Protein AF-0000000087792792 (afdb_homodimer)

pLDDT: mean 77.93, std 26.76, range [15.65, 98.81]

Radius of gyration: 36.69 Å; Cα contacts (8 Å, |Δi|>4): 2453; chains: 2; 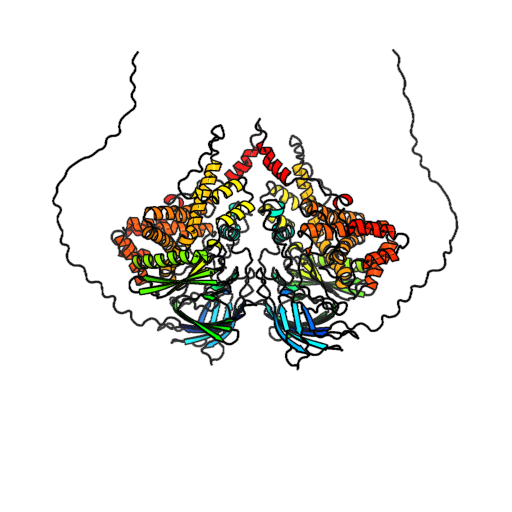bounding box: 117×127×85 Å

Nearest PDB structures (foldseek):
  3q7j-assembly2_B  TM=8.164E-01  e=9.358E-21  Thermoplasma acidophilum DSM 1728
  4wz9-assembly1_A  TM=7.170E-01  e=3.595E-21  Anopheles gambiae
  4wz9-assembly1_B  TM=7.152E-01  e=6.676E-21  Anopheles gambiae
  4kxb-assembly1_A  TM=7.278E-01  e=3.431E-19  Homo sapiens
  3cia-assembly3_C  TM=7.191E-01  e=5.112E-18  unclassified

Secondary structure (DSSP, 8-state):
----------------------------------------SS-----EEEEEEEEETTTTEEEEEEEEEE---TT--EEEEEEE-GGGSTBTTBS-TTS-SEEEEEEEESTTSPBPPEEEETTEEEEEEEEEE-S-EEEEEEEEEE-PBPPGGGGSHHHHHHHHS-TTHHHHTT-S-TTS---------SSSSEEETTEEEEETTSS-EEPPEETTEE--PPP-SSS-------EEEEEEEEEETT-EEE-SSEEEEEEETTEEEEEEEEEEES---EEEESSEEEEEEEEEETTEEEEEEEEEEGGGGGGHHHHHHHHHHHHHHHHHHH-----SEEEEEEE---TT--EEEETTEEEEEGGGTS-HHHHHHHHHHHHT-TTHHHHHHHHHSGGGSSS------S--SS----HHHHHHHHHHHHHHHHHHHHHHHHHHHHHHHIIIIIIEE--TTT-HIIIIIHHHHHHHHHHHHHH-HHHHHHHHIIIIIHHHHHHHHTT-----SSS-GGGSSSHHHHIIIIIIIHHHHHHHHHHHH-HHHHHHHHHHHHHHHTTEE--TTHHHHHHHHH-GGGHHHHHHHHIIIIIS--HHHHTS-S-----HHHHHHHHHHHHHH---/----------------------------------------SS-----EEEEEEEEETTTTEEEEEEEEEE---TT--EEEEEEE-GGGSTBTTBS-TTS-SEEEEEEEESTTSPBPPEEEETTEEEEEEEEEE-S-EEEEEEEEEE-PBPPGGGGSHHHHHHHHS-TTHHHHTT-S-TTS---------SSSSEEETTEEEEETTSS-EEPPEETTEE--PPP-SSS-------EEEEEEEEEETT-EEE-SSEEEEEEETTEEEEEEEEEEES---EEEESSEEEEEEEEEETTEEEEEEEEEEGGGGGGHHHHHHHHHHHHHHHHHHH-----SEEEEEEE---TT--EEEETTEEEEEGGGTS-HHHHHHHHHHHHT-TTHHHHHHHHHSGGGSSS---------SS----HHHHHHHHHHHHHHHHHHHHHHHHHHHHHHHIIIIIIEE--TTT-HIIIIIHHHHHHHHHHHHHH-HHHHHHHHIIIIIHHHHHHHHTT-----SSS-GGGSSSHHHHIIIIIIIHHHHHHHHHHHH-HHHHHHHHHHHHHHHTTEE--TTHHHHHHHHH-GGGHHHHHHHHHHHTSS--HHHHTS-S-----HHHHHHHHHHHHHH---

InterPro domains:
  IPR014782 Peptidase M1, membrane alanine aminopeptidase [PF01433] (435-589)
  IPR027268 Peptidase M4/M1, CTD superfamily [G3DSA:1.10.390.10] (292-594)
  IPR034015 Aminopeptidase, leukotriene A4 hydrolase-like [PTHR45726] (432-591)

Foldseek 3Di:
DDDDDPDDPDPDPPDDDDDDDDDDPPPPDDPPPDPPPPDDPDPQAFKAKEKEWEADPVQQKIWMKIKIKDFADAPQWDQKFKWFLLCQAAPRQDHDSVDGFKDWDFKAFDDPGDTFDWDDDRGMIMTGPHDIDRGITMMMITMMGHFHADDQCQQAPVQLCPLLLDVCVCVLLVNDPPPPQPPQPWEDDQQQGYDYPQKGHVHQNHDIATADDDPSRGPRDGDTFYDDQQDFFFYKYWYKYKYFPQKDKDKPADWDWDDDVRIIIIIGTDHLWRGIIMMMGSQKDKDWDWADAPPAIAIEMEIEGPVLVVCRVVLRVLLRLLQNLCCVQANHDDDRYAYEYEGCTGSNDQWAATARYIYGRNNLSDDVLVSVLVVCVVVVPPCVVVVSVVLPPPVVVDPDDVPPPPPPDDPPPPPVVVVVNVVSNLVSVCSVCVRSLNSSLRSLCNQQPSFANERCQFFVLRRQLQSLLSSLVSCCVPPRDVRSVVVLCSFALCLQLVLQQSPQNWDANNGGNSPGSGSSVNRNQRNHLSNCLLVVLCVQQPSVLSSVLSNVSSVVRGSHYDDNCRSLVSSCVSPVVCNVVSVVSCCPRHVGTCCCVPRNNHPPVPCVVVVVCCVVVVVPPPPD/DDDDDPDDDDPDPPPDPDDDDDDDPPPDDDPPDDPPPPDDPDPQAFKAKEKEWEADPVQQKIWMKIKIKDFADAPQWDFKFKWFLLCQAAPRQDHDSVDGFKDWDFKAFDDPGDTFDWDDDRGMIMTGPHDIDRGITMMMITMMGHFHADDQCQQAPVQLCPLLLDVCVVVLLVNDPPPPQPPQPFADPQQQGYDYPQKGHVHQNHDIATADDDPSRGPRDGDGFHDDQQDFFFYKYWYKYKYFPQKDKDKDADWDWDDDVRIIIIIGTDHLWRGIIMMMGSQKDKDWDWADAPPAIAIEMEIEGPVLVVCRVVLRVLLRLLQNLCCVLANHLDDRYAYEYEGCTGSNDQWAATARYIYGRNNLSDDVLVSVLVVCVVVVPPCVVVVSVVLPPPVVPDPDDVPPPPPPDDDDPPVVVVVVVVVSNLVSVCSVCVRSLNSSLRSLCNQQPSFFNERCQFFVLRRQLQSLLSSLVSCCVPPRDVRSVVVLCSFALCLQLVLQVSPQNWDANNGGNSPGSGSSVNRNQRNHLSNCLLVVLCVQQPSVLSSVLSNVSSVVRGSHYDDNCSSLVSSCVSPVVCNVVSVVSCCPRHVGTCCCVPRNNHPPVPCVVVVVCCVVVVVVPPPD

Sequence (1248 aa):
MSNPIFRRAPLAVFLGSVALSGSWIFSHRGAAAPIAIQSAGKEASRPQYRIEARIDYDLLTLNSSAQVTIPVAPGDSMHDAVFFLYANADGVGGDDARRKNLVVDQVSLGKQSAPLPFKLDGAVLKVDLGQPQTADFTLVIKYHGVVPRGAAQDGGLSAMMGGALGGDISSLLGIGDKKSAPAKPKNTDYGLYTYGNGILSLGSFWYPALAVRRAGKWAADAPEGLGDVAFAEKSDFEVEIRAPKGLVLVAPGQIATSSSGNETVFRAKAPDAREFAVLLSEDFVQKSRDFAIADKNVTVSATVLRPNAGKLDQTLDVAGHALQIFSKRFGNYPFSEFKIVEAPMKGGAGGMEYSRMIGIASMLYGDMGAQLGGLTSSLQIPGADKLLESLGDDTLSAGASVPATKNEEASEGNPMTDMVGGILGQQKQIFDSILETTIAHEVAHQWWAIGVGSDSQKHPFVDESLTNWSAMLYFEDRYGAQKAAQMRDLHLKTSFSMGAMLGGGDKRADLPTSAYTNNLQYGAVIYGKGALFYDEMRKLLGDASFFVALRNYYATWNDKIADEKSLRNLFIAASPAKRTSIDALYKRWIEEAHGSEDIGGGAMNLDLGGMLGGLLGANAGESEMSNPIFRRAPLAVFLGSVALSGSWIFSHRGAAAPIAIQSAGKEASRPQYRIEARIDYDLLTLNSSAQVTIPVAPGDSMHDAVFFLYANADGVGGDDARRKNLVVDQVSLGKQSAPLPFKLDGAVLKVDLGQPQTADFTLVI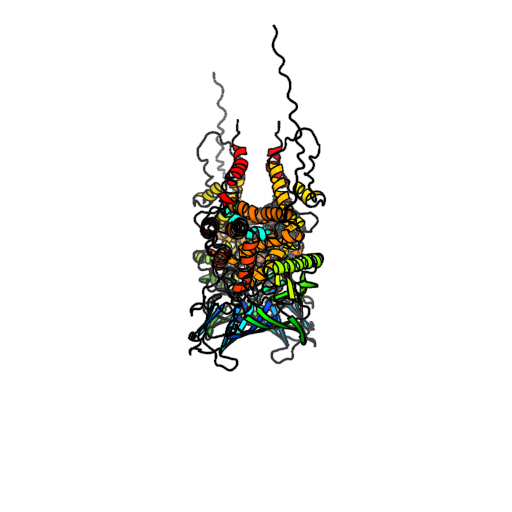KYHGVVPRGAAQDGGLSAMMGGALGGDISSLLGIGDKKSAPAKPKNTDYGLYTYGNGILSLGSFWYPALAVRRAGKWAADAPEGLGDVAFAEKSDFEVEIRAPKGLVLVAPGQIATSSSGNETVFRAKAPDAREFAVLLSEDFVQKSRDFAIADKNVTVSATVLRPNAGKLDQTLDVAGHALQIFSKRFGNYPFSEFKIVEAPMKGGAGGMEYSRMIGIASMLYGDMGAQLGGLTSSLQIPGADKLLESLGDDTLSAGASVPATKNEEASEGNPMTDMVGGILGQQKQIFDSILETTIAHEVAHQWWAIGVGSDSQKHPFVDESLTNWSAMLYFEDRYGAQKAAQMRDLHLKTSFSMGAMLGGGDKRADLPTSAYTNNLQYGAVIYGKGALFYDEMRKLLGDASFFVALRNYYATWNDKIADEKSLRNLFIAASPAKRTSIDALYKRWIEEAHGSEDIGGGAMNLDLGGMLGGLLGANAGESE

Structure (mmCIF, N/CA/C/O backbone):
data_AF-0000000087792792-model_v1
#
loop_
_entity.id
_entity.type
_entity.pdbx_description
1 polymer 'Peptidase M1 membrane alanine aminopeptidase domain-containing protein'
#
loop_
_atom_site.group_PDB
_atom_site.id
_atom_site.type_symbol
_atom_site.label_atom_id
_atom_site.label_alt_id
_atom_site.label_comp_id
_atom_site.label_asym_id
_atom_site.label_entity_id
_atom_site.label_seq_id
_atom_site.pdbx_PDB_ins_code
_atom_site.Cartn_x
_atom_site.Cartn_y
_atom_site.Cartn_z
_atom_site.occupancy
_atom_site.B_iso_or_equiv
_atom_site.auth_seq_id
_atom_site.auth_comp_id
_atom_site.auth_asym_id
_atom_site.auth_atom_id
_atom_site.pdbx_PDB_model_num
ATOM 1 N N . MET A 1 1 ? 78.562 -26.938 -35.344 1 17.45 1 MET A N 1
ATOM 2 C CA . MET A 1 1 ? 77.875 -27.359 -36.594 1 17.45 1 MET A CA 1
ATOM 3 C C . MET A 1 1 ? 76.375 -27.453 -36.375 1 17.45 1 MET A C 1
ATOM 5 O O . MET A 1 1 ? 75.812 -26.672 -35.625 1 17.45 1 MET A O 1
ATOM 9 N N . SER A 1 2 ? 75.75 -28.688 -36.281 1 16.61 2 SER A N 1
ATOM 10 C CA . SER A 1 2 ? 74.688 -29.438 -36.938 1 16.61 2 SER A CA 1
ATOM 11 C C . SER A 1 2 ? 73.438 -29.484 -36.094 1 16.61 2 SER A C 1
ATOM 13 O O . SER A 1 2 ? 72.438 -30.094 -36.469 1 16.61 2 SER A O 1
ATOM 15 N N . ASN A 1 3 ? 73.375 -29.156 -34.875 1 19.53 3 ASN A N 1
ATOM 16 C CA . ASN A 1 3 ? 72.5 -29.969 -34.031 1 19.53 3 ASN A CA 1
ATOM 17 C C . ASN A 1 3 ? 71.062 -29.766 -34.375 1 19.53 3 ASN A C 1
ATOM 19 O O . ASN A 1 3 ? 70.625 -28.641 -34.656 1 19.53 3 ASN A O 1
ATOM 23 N N . PRO A 1 4 ? 70.188 -30.812 -34.219 1 20.34 4 PRO A N 1
ATOM 24 C CA . PRO A 1 4 ? 69.062 -31.594 -34.719 1 20.34 4 PRO A CA 1
ATOM 25 C C . PRO A 1 4 ? 67.688 -31.078 -34.188 1 20.34 4 PRO A C 1
ATOM 27 O O . PRO A 1 4 ? 67.562 -30.766 -33 1 20.34 4 PRO A O 1
ATOM 30 N N . ILE A 1 5 ? 66.75 -30.484 -35.031 1 20.98 5 ILE A N 1
ATOM 31 C CA . ILE A 1 5 ? 65.562 -29.672 -35.188 1 20.98 5 ILE A CA 1
ATOM 32 C C . ILE A 1 5 ? 64.312 -30.516 -34.875 1 20.98 5 ILE A C 1
ATOM 34 O O . ILE A 1 5 ? 63.969 -31.422 -35.625 1 20.98 5 ILE A O 1
ATOM 38 N N . PHE A 1 6 ? 64.062 -31 -33.594 1 18.09 6 PHE A N 1
ATOM 39 C CA . PHE A 1 6 ? 63.25 -32.156 -33.219 1 18.09 6 PHE A CA 1
ATOM 40 C C . PHE A 1 6 ? 61.812 -32 -33.688 1 18.09 6 PHE A C 1
ATOM 42 O O . PHE A 1 6 ? 61.094 -32.969 -33.875 1 18.09 6 PHE A O 1
ATOM 49 N N . ARG A 1 7 ? 61.125 -30.844 -33.719 1 18.03 7 ARG A N 1
ATOM 50 C CA . ARG A 1 7 ? 59.969 -30.797 -32.812 1 18.03 7 ARG A CA 1
ATOM 51 C C . ARG A 1 7 ? 58.75 -31.453 -33.438 1 18.03 7 ARG A C 1
ATOM 53 O O . ARG A 1 7 ? 57.719 -31.594 -32.812 1 18.03 7 ARG A O 1
ATOM 60 N N . ARG A 1 8 ? 58.5 -31.656 -34.844 1 17.39 8 ARG A N 1
ATOM 61 C CA . ARG A 1 8 ? 57.281 -31.297 -35.562 1 17.39 8 ARG A CA 1
ATOM 62 C C . ARG A 1 8 ? 56.25 -32.438 -35.531 1 17.39 8 ARG A C 1
ATOM 64 O O . ARG A 1 8 ? 55.75 -32.844 -36.562 1 17.39 8 ARG A O 1
ATOM 71 N N . ALA A 1 9 ? 56.031 -33.344 -34.438 1 16.72 9 ALA A N 1
ATOM 72 C CA . ALA A 1 9 ? 55.469 -34.625 -34.844 1 16.72 9 ALA A CA 1
ATOM 73 C C . ALA A 1 9 ? 54.062 -34.5 -35.375 1 16.72 9 ALA A C 1
ATOM 75 O O . ALA A 1 9 ? 53.25 -33.812 -34.75 1 16.72 9 ALA A O 1
ATOM 76 N N . PRO A 1 10 ? 53.594 -34.781 -36.688 1 18.34 10 PRO A N 1
ATOM 77 C CA . PRO A 1 10 ? 52.438 -34.656 -37.562 1 18.34 10 PRO A CA 1
ATOM 78 C C . PRO A 1 10 ? 51.312 -35.625 -37.188 1 18.34 10 PRO A C 1
ATOM 80 O O . PRO A 1 10 ? 51.531 -36.812 -37.094 1 18.34 10 PRO A O 1
ATOM 83 N N . LEU A 1 11 ? 50.406 -35.281 -36.156 1 18.44 11 LEU A N 1
ATOM 84 C CA . LEU A 1 11 ? 49.469 -36.188 -35.531 1 18.44 11 LEU A CA 1
ATOM 85 C C . LEU A 1 11 ? 48.562 -36.844 -36.562 1 18.44 11 LEU A C 1
ATOM 87 O O . LEU A 1 11 ? 47.875 -36.156 -37.312 1 18.44 11 LEU A O 1
ATOM 91 N N . ALA A 1 12 ? 48.594 -38.188 -36.938 1 16.89 12 ALA A N 1
ATOM 92 C CA . ALA A 1 12 ? 48.188 -39.219 -37.875 1 16.89 12 ALA A CA 1
ATOM 93 C C . ALA A 1 12 ? 46.688 -39.438 -37.812 1 16.89 12 ALA A C 1
ATOM 95 O O . ALA A 1 12 ? 46.094 -39.406 -36.75 1 16.89 12 ALA A O 1
ATOM 96 N N . VAL A 1 13 ? 45.906 -39.469 -39.031 1 18.22 13 VAL A N 1
ATOM 97 C CA . VAL A 1 13 ? 44.656 -39.562 -39.781 1 18.22 13 VAL A CA 1
ATOM 98 C C . VAL A 1 13 ? 44.094 -40.969 -39.656 1 18.22 13 VAL A C 1
ATOM 100 O O . VAL A 1 13 ? 44.344 -41.812 -40.531 1 18.22 13 VAL A O 1
ATOM 103 N N . PHE A 1 14 ? 43.875 -41.625 -38.438 1 16.33 14 PHE A N 1
ATOM 104 C CA . PHE A 1 14 ? 43.688 -43.062 -38.406 1 16.33 14 PHE A CA 1
ATOM 105 C C . PHE A 1 14 ? 42.375 -43.469 -39.125 1 16.33 14 PHE A C 1
ATOM 107 O O . PHE A 1 14 ? 41.312 -43.062 -38.719 1 16.33 14 PHE A O 1
ATOM 114 N N . LEU A 1 15 ? 42.344 -43.969 -40.438 1 17.27 15 LEU A N 1
ATOM 115 C CA . LEU A 1 15 ? 41.406 -44.375 -41.469 1 17.27 15 LEU A CA 1
ATOM 116 C C . LEU A 1 15 ? 40.75 -45.688 -41.125 1 17.27 15 LEU A C 1
ATOM 118 O O . LEU A 1 15 ? 39.906 -46.188 -41.875 1 17.27 15 LEU A O 1
ATOM 122 N N . GLY A 1 16 ? 41 -46.469 -40.094 1 16.25 16 GLY A N 1
ATOM 123 C CA . GLY A 1 16 ? 40.969 -47.906 -40.406 1 16.25 16 GLY A CA 1
ATOM 124 C C . GLY A 1 16 ? 39.594 -48.406 -40.781 1 16.25 16 GLY A C 1
ATOM 125 O O . GLY A 1 16 ? 38.594 -47.781 -40.438 1 16.25 16 GLY A O 1
ATOM 126 N N . SER A 1 17 ? 39.406 -49.781 -41.25 1 16.97 17 SER A N 1
ATOM 127 C CA . SER A 1 17 ? 38.875 -50.781 -42.188 1 16.97 17 SER A CA 1
ATOM 128 C C . SER A 1 17 ? 37.562 -51.344 -41.688 1 16.97 17 SER A C 1
ATOM 130 O O . SER A 1 17 ? 36.531 -51.188 -42.375 1 16.97 17 SER A O 1
ATOM 132 N N . VAL A 1 18 ? 37.406 -52.594 -41.062 1 16.7 18 VAL A N 1
ATOM 133 C CA . VAL A 1 18 ? 37.062 -53.906 -41.656 1 16.7 18 VAL A CA 1
ATOM 134 C C . VAL A 1 18 ? 35.656 -54.312 -41.25 1 16.7 18 VAL A C 1
ATOM 136 O O . VAL A 1 18 ? 34.844 -54.688 -42.094 1 16.7 18 VAL A O 1
ATOM 139 N N . ALA A 1 19 ? 35.281 -54.969 -40.031 1 17.41 19 ALA A N 1
ATOM 140 C CA . ALA A 1 19 ? 34.844 -56.375 -39.969 1 17.41 19 ALA A CA 1
ATOM 141 C C . ALA A 1 19 ? 33.312 -56.469 -40.094 1 17.41 19 ALA A C 1
ATOM 143 O O . ALA A 1 19 ? 32.594 -55.562 -39.688 1 17.41 19 ALA A O 1
ATOM 144 N N . LEU A 1 20 ? 32.625 -57.688 -40.438 1 17.72 20 LEU A N 1
ATOM 145 C CA . LEU A 1 20 ? 31.672 -58.531 -41.156 1 17.72 20 LEU A CA 1
ATOM 146 C C . LEU A 1 20 ? 30.422 -58.781 -40.312 1 17.72 20 LEU A C 1
ATOM 148 O O . LEU A 1 20 ? 29.312 -58.781 -40.844 1 17.72 20 LEU A O 1
ATOM 152 N N . SER A 1 21 ? 30.422 -59.312 -39 1 16.89 21 SER A N 1
ATOM 153 C CA . SER A 1 21 ? 29.703 -60.531 -38.656 1 16.89 21 SER A CA 1
ATOM 154 C C . SER A 1 21 ? 28.203 -60.281 -38.5 1 16.89 21 SER A C 1
ATOM 156 O O . SER A 1 21 ? 27.797 -59.125 -38.281 1 16.89 21 SER A O 1
ATOM 158 N N . GLY A 1 22 ? 27.234 -61.375 -38.094 1 18.47 22 GLY A N 1
ATOM 159 C CA . GLY A 1 22 ? 26.094 -62.219 -38.406 1 18.47 22 GLY A CA 1
ATOM 160 C C . GLY A 1 22 ? 24.891 -61.969 -37.531 1 18.47 22 GLY A C 1
ATOM 161 O O . GLY A 1 22 ? 23.922 -62.719 -37.562 1 18.47 22 GLY A O 1
ATOM 162 N N . SER A 1 23 ? 24.812 -60.906 -36.656 1 16.55 23 SER A N 1
ATOM 163 C CA . SER A 1 23 ? 24 -61.125 -35.469 1 16.55 23 SER A CA 1
ATOM 164 C C . SER A 1 23 ? 22.547 -61.375 -35.812 1 16.55 23 SER A C 1
ATOM 166 O O . SER A 1 23 ? 22.047 -60.844 -36.812 1 16.55 23 SER A O 1
ATOM 168 N N . TRP A 1 24 ? 21.812 -62.219 -34.875 1 19.39 24 TRP A N 1
ATOM 169 C CA . TRP A 1 24 ? 20.656 -63.062 -34.656 1 19.39 24 TRP A CA 1
ATOM 170 C C . TRP A 1 24 ? 19.406 -62.25 -34.406 1 19.39 24 TRP A C 1
ATOM 172 O O . TRP A 1 24 ? 19.406 -61.312 -33.594 1 19.39 24 TRP A O 1
ATOM 182 N N . ILE A 1 25 ? 18.484 -62.125 -35.344 1 19.39 25 ILE A N 1
ATOM 183 C CA . ILE A 1 25 ? 17.234 -61.375 -35.531 1 19.39 25 ILE A CA 1
ATOM 184 C C . ILE A 1 25 ? 16.188 -61.906 -34.562 1 19.39 25 ILE A C 1
ATOM 186 O O . ILE A 1 25 ? 15.633 -63 -34.75 1 19.39 25 ILE A O 1
ATOM 190 N N . PHE A 1 26 ? 16.5 -61.812 -33.156 1 19.14 26 PHE A N 1
ATOM 191 C CA . PHE A 1 26 ? 15.477 -62.438 -32.344 1 19.14 26 PHE A CA 1
ATOM 192 C C . PHE A 1 26 ? 14.117 -61.812 -32.562 1 19.14 26 PHE A C 1
ATOM 194 O O . PHE A 1 26 ? 14 -60.562 -32.625 1 19.14 26 PHE A O 1
ATOM 201 N N . SER A 1 27 ? 13.156 -62.5 -33.094 1 19.47 27 SER A N 1
ATOM 202 C CA . SER A 1 27 ? 11.773 -62.281 -33.5 1 19.47 27 SER A CA 1
ATOM 203 C C . SER A 1 27 ? 10.891 -61.906 -32.312 1 19.47 27 SER A C 1
ATOM 205 O O . SER A 1 27 ? 9.664 -61.969 -32.406 1 19.47 27 SER A O 1
ATOM 207 N N . HIS A 1 28 ? 11.422 -61.375 -31.234 1 19.28 28 HIS A N 1
ATOM 208 C CA . HIS A 1 28 ? 10.547 -61.531 -30.078 1 19.28 28 HIS A CA 1
ATOM 209 C C . HIS A 1 28 ? 9.18 -60.906 -30.344 1 19.28 28 HIS A C 1
ATOM 211 O O . HIS A 1 28 ? 9.086 -59.688 -30.641 1 19.28 28 HIS A O 1
ATOM 217 N N . ARG A 1 29 ? 8.203 -61.656 -30.562 1 21.72 29 ARG A N 1
ATOM 218 C CA . ARG A 1 29 ? 6.793 -61.531 -30.906 1 21.72 29 ARG A CA 1
ATOM 219 C C . ARG A 1 29 ? 6.078 -60.594 -29.922 1 21.72 29 ARG A C 1
ATOM 221 O O . ARG A 1 29 ? 5.406 -59.656 -30.344 1 21.72 29 ARG A O 1
ATOM 228 N N . GLY A 1 30 ? 5.496 -61.188 -28.844 1 21.72 30 GLY A N 1
ATOM 229 C CA . GLY A 1 30 ? 4.082 -61.062 -28.5 1 21.72 30 GLY A CA 1
ATOM 230 C C . GLY A 1 30 ? 3.756 -59.844 -27.672 1 21.72 30 GLY A C 1
ATOM 231 O O . GLY A 1 30 ? 4.289 -59.688 -26.578 1 21.72 30 GLY A O 1
ATOM 232 N N . ALA A 1 31 ? 3.557 -58.719 -28.141 1 25.12 31 ALA A N 1
ATOM 233 C CA . ALA A 1 31 ? 3.236 -57.438 -27.547 1 25.12 31 ALA A CA 1
ATOM 234 C C . ALA A 1 31 ? 2.021 -57.531 -26.625 1 25.12 31 ALA A C 1
ATOM 236 O O . ALA A 1 31 ? 0.945 -57.938 -27.062 1 25.12 31 ALA A O 1
ATOM 237 N N . ALA A 1 32 ? 2.277 -57.844 -25.312 1 26.2 32 ALA A N 1
ATOM 238 C CA . ALA A 1 32 ? 1.188 -57.906 -24.344 1 26.2 32 ALA A CA 1
ATOM 239 C C . ALA A 1 32 ? 0.255 -56.719 -24.5 1 26.2 32 ALA A C 1
ATOM 241 O O . ALA A 1 32 ? 0.704 -55.594 -24.797 1 26.2 32 ALA A O 1
ATOM 242 N N . ALA A 1 33 ? -1.043 -56.969 -24.797 1 28.52 33 ALA A N 1
ATOM 243 C CA . ALA A 1 33 ? -2.209 -56.094 -25 1 28.52 33 ALA A CA 1
ATOM 244 C C . ALA A 1 33 ? -2.332 -55.062 -23.891 1 28.52 33 ALA A C 1
ATOM 246 O O . ALA A 1 33 ? -2.004 -55.344 -22.734 1 28.52 33 ALA A O 1
ATOM 247 N N . PRO A 1 34 ? -2.326 -53.812 -24.203 1 28.33 34 PRO A N 1
ATOM 248 C CA . PRO A 1 34 ? -2.537 -52.75 -23.234 1 28.33 34 PRO A CA 1
ATOM 249 C C . PRO A 1 34 ? -3.674 -53.031 -22.25 1 28.33 34 PRO A C 1
ATOM 251 O O . PRO A 1 34 ? -4.664 -53.688 -22.625 1 28.33 34 PRO A O 1
ATOM 254 N N . ILE A 1 35 ? -3.377 -53.406 -21.016 1 28.88 35 ILE A N 1
ATOM 255 C CA . ILE A 1 35 ? -4.363 -53.562 -19.953 1 28.88 35 ILE A CA 1
ATOM 256 C C . ILE A 1 35 ? -5.422 -52.469 -20.078 1 28.88 35 ILE A C 1
ATOM 258 O O . ILE A 1 35 ? -5.102 -51.281 -20.094 1 28.88 35 ILE A O 1
ATOM 262 N N . ALA A 1 36 ? -6.609 -52.781 -20.625 1 30.94 36 ALA A N 1
ATOM 263 C CA . ALA A 1 36 ? -7.832 -52 -20.641 1 30.94 36 ALA A CA 1
ATOM 264 C C . ALA A 1 36 ? -8.117 -51.406 -19.25 1 30.94 36 ALA A C 1
ATOM 266 O O . ALA A 1 36 ? -8.438 -52.156 -18.312 1 30.94 36 ALA A O 1
ATOM 267 N N . ILE A 1 37 ? -7.445 -50.438 -18.859 1 28.78 37 ILE A N 1
ATOM 268 C CA . ILE A 1 37 ? -7.852 -49.719 -17.656 1 28.78 37 ILE A CA 1
ATOM 269 C C . ILE A 1 37 ? -9.367 -49.531 -17.656 1 28.78 37 ILE A C 1
ATOM 271 O O . ILE A 1 37 ? -9.938 -48.969 -18.578 1 28.78 37 ILE A O 1
ATOM 275 N N . GLN A 1 38 ? -10.117 -50.531 -17.047 1 27.48 38 GLN A N 1
ATOM 276 C CA . GLN A 1 38 ? -11.523 -50.438 -16.688 1 27.48 38 GLN A CA 1
ATOM 277 C C . GLN A 1 38 ? -11.922 -49 -16.359 1 27.48 38 GLN A C 1
ATOM 279 O O . GLN A 1 38 ? -11.094 -48.219 -15.883 1 27.48 38 GLN A O 1
ATOM 284 N N . SER A 1 39 ? -13.094 -48.688 -16.984 1 29.91 39 SER A N 1
ATOM 285 C CA . SER A 1 39 ? -13.875 -47.469 -16.844 1 29.91 39 SER A CA 1
ATOM 286 C C . SER A 1 39 ? -13.945 -47.031 -15.398 1 29.91 39 SER A C 1
ATOM 288 O O . SER A 1 39 ? -14.297 -47.812 -14.516 1 29.91 39 SER A O 1
ATOM 290 N N . ALA A 1 40 ? -13.148 -46.094 -15.016 1 34.22 40 ALA A N 1
ATOM 291 C CA . ALA A 1 40 ? -13.219 -45.375 -13.758 1 34.22 40 ALA A CA 1
ATOM 292 C C . ALA A 1 40 ? -14.664 -45.25 -13.273 1 34.22 40 ALA A C 1
ATOM 294 O O . ALA A 1 40 ? -15.562 -44.938 -14.062 1 34.22 40 ALA A O 1
ATOM 295 N N . GLY A 1 41 ? -15.062 -46.031 -12.281 1 32.75 41 GLY A N 1
ATOM 296 C CA . GLY A 1 41 ? -16.297 -45.875 -11.531 1 32.75 41 GLY A CA 1
ATOM 297 C C . GLY A 1 41 ? -16.828 -44.438 -11.539 1 32.75 41 GLY A C 1
ATOM 298 O O . GLY A 1 41 ? -16.203 -43.562 -12.109 1 32.75 41 GLY A O 1
ATOM 299 N N . LYS A 1 42 ? -17.719 -44.219 -10.578 1 37.81 42 LYS A N 1
ATOM 300 C CA . LYS A 1 42 ? -18.531 -43.031 -10.43 1 37.81 42 LYS A CA 1
ATOM 301 C C . LYS A 1 42 ? -17.656 -41.781 -10.43 1 37.81 42 LYS A C 1
ATOM 303 O O . LYS A 1 42 ? -16.688 -41.688 -9.672 1 37.81 42 LYS A O 1
ATOM 308 N N . GLU A 1 43 ? -17.484 -41.094 -11.406 1 42.56 43 GLU A N 1
ATOM 309 C CA . GLU A 1 43 ? -16.891 -39.75 -11.547 1 42.56 43 GLU A CA 1
ATOM 310 C C . GLU A 1 43 ? -17 -38.969 -10.242 1 42.56 43 GLU A C 1
ATOM 312 O O . GLU A 1 43 ? -18.109 -38.688 -9.766 1 42.56 43 GLU A O 1
ATOM 317 N N . ALA A 1 44 ? -16.219 -39.312 -9.211 1 49.25 44 ALA A N 1
ATOM 318 C CA . ALA A 1 44 ? -16.172 -38.531 -7.977 1 49.25 44 ALA A CA 1
ATOM 319 C C . ALA A 1 44 ? -16.453 -37.031 -8.242 1 49.25 44 ALA A C 1
ATOM 321 O O . ALA A 1 44 ? -15.805 -36.438 -9.102 1 49.25 44 ALA A O 1
ATOM 322 N N . SER A 1 45 ? -17.703 -36.562 -7.941 1 77.81 45 SER A N 1
ATOM 323 C CA . SER A 1 45 ? -18.281 -35.25 -8.195 1 77.81 45 SER A CA 1
ATOM 324 C C . SER A 1 45 ? -17.391 -34.125 -7.656 1 77.81 45 SER A C 1
ATOM 326 O O . SER A 1 45 ? -16.859 -34.25 -6.547 1 77.81 45 SER A O 1
ATOM 328 N N . ARG A 1 46 ? -16.672 -33.375 -8.492 1 91.12 46 ARG A N 1
ATOM 329 C CA . ARG A 1 46 ? -15.875 -32.188 -8.188 1 91.12 46 ARG A CA 1
ATOM 330 C C . ARG A 1 46 ? -16.734 -31.109 -7.535 1 91.12 46 ARG A C 1
ATOM 332 O O . ARG A 1 46 ? -17.938 -31.016 -7.785 1 91.12 46 ARG A O 1
ATOM 339 N N . PRO A 1 47 ? -16.109 -30.422 -6.59 1 96.81 47 PRO A N 1
ATOM 340 C CA . PRO A 1 47 ? -16.828 -29.234 -6.133 1 96.81 47 PRO A CA 1
ATOM 341 C C . PRO A 1 47 ? -17.234 -28.312 -7.281 1 96.81 47 PRO A C 1
ATOM 343 O O . PRO A 1 47 ? -16.531 -28.219 -8.289 1 96.81 47 PRO A O 1
ATOM 346 N N . GLN A 1 48 ? -18.391 -27.75 -7.121 1 97.81 48 GLN A N 1
ATOM 347 C CA . GLN A 1 48 ? -18.891 -26.812 -8.125 1 97.81 48 GLN A CA 1
ATOM 348 C C . GLN A 1 48 ? -18.984 -25.406 -7.574 1 97.81 48 GLN A C 1
ATOM 350 O O . GLN A 1 48 ? -19.562 -25.172 -6.516 1 97.81 48 GLN A O 1
ATOM 355 N N . TYR A 1 49 ? -18.375 -24.469 -8.281 1 98.31 49 TYR A N 1
ATOM 356 C CA . TYR A 1 49 ? -18.391 -23.062 -7.898 1 98.31 49 TYR A CA 1
ATOM 357 C C . TYR A 1 49 ? -19.234 -22.25 -8.875 1 98.31 49 TYR A C 1
ATOM 359 O O . TYR A 1 49 ? -19.031 -22.312 -10.086 1 98.31 49 TYR A O 1
ATOM 367 N N . ARG A 1 50 ? -20.172 -21.547 -8.367 1 98.5 50 ARG A N 1
ATOM 368 C CA . ARG A 1 50 ? -20.812 -20.422 -9.055 1 98.5 50 ARG A CA 1
ATOM 369 C C . ARG A 1 50 ? -20.547 -19.109 -8.336 1 98.5 50 ARG A C 1
ATOM 371 O O . ARG A 1 50 ? -21.078 -18.875 -7.246 1 98.5 50 ARG A O 1
ATOM 378 N N . ILE A 1 51 ? -19.797 -18.234 -8.93 1 98.69 51 ILE A N 1
ATOM 379 C CA . ILE A 1 51 ? -19.344 -17.016 -8.25 1 98.69 51 ILE A CA 1
ATOM 380 C C . ILE A 1 51 ? -19.797 -15.789 -9.031 1 98.69 51 ILE A C 1
ATOM 382 O O . ILE A 1 51 ? -19.688 -15.758 -10.266 1 98.69 51 ILE A O 1
ATOM 386 N N . GLU A 1 52 ? -20.328 -14.836 -8.367 1 98.62 52 GLU A N 1
ATOM 387 C CA . GLU A 1 52 ? -20.656 -13.516 -8.898 1 98.62 52 GLU A CA 1
ATOM 388 C C . GLU A 1 52 ? -19.891 -12.422 -8.156 1 98.62 52 GLU A C 1
ATOM 390 O O . GLU A 1 52 ? -19.797 -12.453 -6.926 1 98.62 52 GLU A O 1
ATOM 395 N N . ALA A 1 53 ? -19.359 -11.523 -8.922 1 98.56 53 ALA A N 1
ATOM 396 C CA . ALA A 1 53 ? -18.625 -10.43 -8.289 1 98.56 53 ALA A CA 1
ATOM 397 C C . ALA A 1 53 ? -18.828 -9.117 -9.039 1 98.56 53 ALA A C 1
ATOM 399 O O . ALA A 1 53 ? -18.969 -9.117 -10.266 1 98.56 53 ALA A O 1
ATOM 400 N N . ARG A 1 54 ? -18.906 -8.062 -8.344 1 98.19 54 ARG A N 1
ATOM 401 C CA . ARG A 1 54 ? -18.891 -6.711 -8.875 1 98.19 54 ARG A CA 1
ATOM 402 C C . ARG A 1 54 ? -17.641 -5.961 -8.414 1 98.19 54 ARG A C 1
ATOM 404 O O . ARG A 1 54 ? -17.344 -5.91 -7.219 1 98.19 54 ARG A O 1
ATOM 411 N N . ILE A 1 55 ? -16.984 -5.348 -9.391 1 98.19 55 ILE A N 1
ATOM 412 C CA . ILE A 1 55 ? -15.711 -4.688 -9.086 1 98.19 55 ILE A CA 1
ATOM 413 C C . ILE A 1 55 ? -15.867 -3.176 -9.25 1 98.19 55 ILE A C 1
ATOM 415 O O . ILE A 1 55 ? -16.312 -2.701 -10.297 1 98.19 55 ILE A O 1
ATOM 419 N N . ASP A 1 56 ? -15.586 -2.408 -8.219 1 97 56 ASP A N 1
ATOM 420 C CA . ASP A 1 56 ? -15.328 -0.976 -8.328 1 97 56 ASP A CA 1
ATOM 421 C C . ASP A 1 56 ? -13.859 -0.705 -8.664 1 97 56 ASP A C 1
ATOM 423 O O . ASP A 1 56 ? -12.984 -0.852 -7.805 1 97 56 ASP A O 1
ATOM 427 N N . TYR A 1 57 ? -13.672 -0.282 -9.867 1 96.19 57 TYR A N 1
ATOM 428 C CA . TYR A 1 57 ? -12.297 -0.211 -10.352 1 96.19 57 TYR A CA 1
ATOM 429 C C . TYR A 1 57 ? -11.617 1.067 -9.875 1 96.19 57 TYR A C 1
ATOM 431 O O . TYR A 1 57 ? -10.391 1.182 -9.922 1 96.19 57 TYR A O 1
ATOM 439 N N . ASP A 1 58 ? -12.328 2.094 -9.375 1 94.56 58 ASP A N 1
ATOM 440 C CA . ASP A 1 58 ? -11.742 3.299 -8.789 1 94.56 58 ASP A CA 1
ATOM 441 C C . ASP A 1 58 ? -11.219 3.029 -7.383 1 94.56 58 ASP A C 1
ATOM 443 O O . ASP A 1 58 ? -10.125 3.467 -7.027 1 94.56 58 ASP A O 1
ATOM 447 N N . LEU A 1 59 ? -12.016 2.316 -6.613 1 96.31 59 LEU A N 1
ATOM 448 C CA . LEU A 1 59 ? -11.664 2.059 -5.219 1 96.31 59 LEU A CA 1
ATOM 449 C C . LEU A 1 59 ? -10.961 0.714 -5.078 1 96.31 59 LEU A C 1
ATOM 451 O O . LEU A 1 59 ? -10.383 0.419 -4.027 1 96.31 59 LEU A O 1
ATOM 455 N N . LEU A 1 60 ? -11.008 -0.127 -6.121 1 96.12 60 LEU A N 1
ATOM 456 C CA . LEU A 1 60 ? -10.453 -1.477 -6.121 1 96.12 60 LEU A CA 1
ATOM 457 C C . LEU A 1 60 ? -11.094 -2.328 -5.031 1 96.12 60 LEU A C 1
ATOM 459 O O . LEU A 1 60 ? -10.391 -2.924 -4.211 1 96.12 60 LEU A O 1
ATOM 463 N N . THR A 1 61 ? -12.391 -2.357 -5.062 1 97.5 61 THR A N 1
ATOM 464 C CA . THR A 1 61 ? -13.164 -3.168 -4.129 1 97.5 61 THR A CA 1
ATOM 465 C C . THR A 1 61 ? -13.992 -4.211 -4.875 1 97.5 61 THR A C 1
ATOM 467 O O . THR A 1 61 ? -14.211 -4.086 -6.078 1 97.5 61 THR A O 1
ATOM 470 N N . LEU A 1 62 ? -14.336 -5.234 -4.145 1 97.06 62 LEU A N 1
ATOM 471 C CA . LEU A 1 62 ? -15.203 -6.258 -4.715 1 97.06 62 LEU A CA 1
ATOM 472 C C . LEU A 1 62 ? -16.375 -6.562 -3.777 1 97.06 62 LEU A C 1
ATOM 474 O O . LEU A 1 62 ? -16.203 -6.551 -2.555 1 97.06 62 LEU A O 1
ATOM 478 N N . ASN A 1 63 ? -17.469 -6.758 -4.297 1 98.12 63 ASN A N 1
ATOM 479 C CA . ASN A 1 63 ? -18.672 -7.301 -3.678 1 98.12 63 ASN A CA 1
ATOM 480 C C . ASN A 1 63 ? -19.125 -8.586 -4.363 1 98.12 63 ASN A C 1
ATOM 482 O O . ASN A 1 63 ? -19.438 -8.586 -5.559 1 98.12 63 ASN A O 1
ATOM 486 N N . SER A 1 64 ? -19.172 -9.688 -3.557 1 98.44 64 SER A N 1
ATOM 487 C CA . SER A 1 64 ? -19.234 -10.977 -4.246 1 98.44 64 SER A CA 1
ATOM 488 C C . SER A 1 64 ? -20.125 -11.961 -3.494 1 98.44 64 SER A C 1
ATOM 490 O O . SER A 1 64 ? -20.438 -11.75 -2.32 1 98.44 64 SER A O 1
ATOM 492 N N . SER A 1 65 ? -20.516 -12.961 -4.219 1 98.5 65 SER A N 1
ATOM 493 C CA . SER A 1 65 ? -21.234 -14.117 -3.697 1 98.5 65 SER A CA 1
ATOM 494 C C . SER A 1 65 ? -20.766 -15.406 -4.363 1 98.5 65 SER A C 1
ATOM 496 O O . SER A 1 65 ? -20.641 -15.469 -5.59 1 98.5 65 SER A O 1
ATOM 498 N N . ALA A 1 66 ? -20.453 -16.391 -3.582 1 98.62 66 ALA A N 1
ATOM 499 C CA . ALA A 1 66 ? -20.047 -17.703 -4.098 1 98.62 66 ALA A CA 1
ATOM 500 C C . ALA A 1 66 ? -21.016 -18.797 -3.646 1 98.62 66 ALA A C 1
ATOM 502 O O . ALA A 1 66 ? -21.297 -18.922 -2.453 1 98.62 66 ALA A O 1
ATOM 503 N N . GLN A 1 67 ? -21.531 -19.5 -4.582 1 98.38 67 GLN A N 1
ATOM 504 C CA . GLN A 1 67 ? -22.234 -20.75 -4.324 1 98.38 67 GLN A CA 1
ATOM 505 C C . GLN A 1 67 ? -21.328 -21.953 -4.559 1 98.38 67 GLN A C 1
ATOM 507 O O . GLN A 1 67 ? -20.859 -22.172 -5.68 1 98.38 67 GLN A O 1
ATOM 512 N N . VAL A 1 68 ? -21.094 -22.703 -3.523 1 98.31 68 VAL A N 1
ATOM 513 C CA . VAL A 1 68 ? -20.188 -23.844 -3.627 1 98.31 68 VAL A CA 1
ATOM 514 C C . VAL A 1 68 ? -20.922 -25.141 -3.295 1 98.31 68 VAL A C 1
ATOM 516 O O . VAL A 1 68 ? -21.391 -25.312 -2.17 1 98.31 68 VAL A O 1
ATOM 519 N N . THR A 1 69 ? -21.031 -25.984 -4.27 1 97.94 69 THR A N 1
ATOM 520 C CA . THR A 1 69 ? -21.547 -27.328 -4.023 1 97.94 69 THR A CA 1
ATOM 521 C C . THR A 1 69 ? -20.422 -28.281 -3.639 1 97.94 69 THR A C 1
ATOM 523 O O . THR A 1 69 ? -19.469 -28.469 -4.395 1 97.94 69 THR A O 1
ATOM 526 N N . ILE A 1 70 ? -20.562 -28.906 -2.504 1 97.06 70 ILE A N 1
ATOM 527 C CA . ILE A 1 70 ? -19.516 -29.75 -1.926 1 97.06 70 ILE A CA 1
ATOM 528 C C . ILE A 1 70 ? -19.969 -31.203 -1.971 1 97.06 70 ILE A C 1
ATOM 530 O O . ILE A 1 70 ? -21 -31.578 -1.395 1 97.06 70 ILE A O 1
ATOM 534 N N . PRO A 1 71 ? -19.156 -31.984 -2.637 1 95.31 71 PRO A N 1
ATOM 535 C CA . PRO A 1 71 ? -19.484 -33.406 -2.646 1 95.31 71 PRO A CA 1
ATOM 536 C C . PRO A 1 71 ? -19.172 -34.094 -1.316 1 95.31 71 PRO A C 1
ATOM 538 O O . PRO A 1 71 ? -18.172 -33.781 -0.663 1 95.31 71 PRO A O 1
ATOM 541 N N . VAL A 1 72 ? -20.062 -35.062 -0.967 1 93.81 72 VAL A N 1
ATOM 542 C CA . VAL A 1 72 ? -19.859 -35.844 0.254 1 93.81 72 VAL A CA 1
ATOM 543 C C . VAL A 1 72 ? -19.672 -37.312 -0.094 1 93.81 72 VAL A C 1
ATOM 545 O O . VAL A 1 72 ? -20.547 -37.938 -0.703 1 93.81 72 VAL A O 1
ATOM 548 N N . ALA A 1 73 ? -18.516 -37.781 0.259 1 89.31 73 ALA A N 1
ATOM 549 C CA . ALA A 1 73 ? -18.25 -39.219 0.037 1 89.31 73 ALA A CA 1
ATOM 550 C C . ALA A 1 73 ? -19.078 -40.062 0.987 1 89.31 73 ALA A C 1
ATOM 552 O O . ALA A 1 73 ? -19.406 -39.656 2.102 1 89.31 73 ALA A O 1
ATOM 553 N N . PRO A 1 74 ? -19.422 -41.25 0.495 1 88.69 74 PRO A N 1
ATOM 554 C CA . PRO A 1 74 ? -20.141 -42.156 1.392 1 88.69 74 PRO A CA 1
ATOM 555 C C . PRO A 1 74 ? -19.406 -42.406 2.699 1 88.69 74 PRO A C 1
ATOM 557 O O . PRO A 1 74 ? -18.203 -42.688 2.686 1 88.69 74 PRO A O 1
ATOM 560 N N . GLY A 1 75 ? -20.078 -42.25 3.764 1 89.75 75 GLY A N 1
ATOM 561 C CA . GLY A 1 75 ? -19.516 -42.531 5.07 1 89.75 75 GLY A CA 1
ATOM 562 C C . GLY A 1 75 ? -18.75 -41.344 5.656 1 89.75 75 GLY A C 1
ATOM 563 O O . GLY A 1 75 ? -18.25 -41.438 6.781 1 89.75 75 GLY A O 1
ATOM 564 N N . ASP A 1 76 ? -18.656 -40.281 4.906 1 91.94 76 ASP A N 1
ATOM 565 C CA . ASP A 1 76 ? -17.922 -39.125 5.379 1 91.94 76 ASP A CA 1
ATOM 566 C C . ASP A 1 76 ? -18.875 -37.938 5.648 1 91.94 76 ASP A C 1
ATOM 568 O O . ASP A 1 76 ? -18.734 -36.875 5.059 1 91.94 76 ASP A O 1
ATOM 572 N N . SER A 1 77 ? -19.703 -38.188 6.633 1 94.12 77 SER A N 1
ATOM 573 C CA . SER A 1 77 ? -20.609 -37.125 7.012 1 94.12 77 SER A CA 1
ATOM 574 C C . SER A 1 77 ? -19.844 -35.875 7.5 1 94.12 77 SER A C 1
ATOM 576 O O . SER A 1 77 ? -18.859 -36.031 8.227 1 94.12 77 SER A O 1
ATOM 578 N N . MET A 1 78 ? -20.328 -34.719 7.07 1 95.62 78 MET A N 1
ATOM 579 C CA . MET A 1 78 ? -19.578 -33.5 7.379 1 95.62 78 MET A CA 1
ATOM 580 C C . MET A 1 78 ? -20.359 -32.625 8.352 1 95.62 78 MET A C 1
ATOM 582 O O . MET A 1 78 ? -21.547 -32.375 8.148 1 95.62 78 MET A O 1
ATOM 586 N N . HIS A 1 79 ? -19.688 -32.125 9.383 1 95.75 79 HIS A N 1
ATOM 587 C CA . HIS A 1 79 ? -20.266 -31.25 10.383 1 95.75 79 HIS A CA 1
ATOM 588 C C . HIS A 1 79 ? -19.828 -29.797 10.156 1 95.75 79 HIS A C 1
ATOM 590 O O . HIS A 1 79 ? -20.406 -28.875 10.727 1 95.75 79 HIS A O 1
ATOM 596 N N . ASP A 1 80 ? -18.875 -29.641 9.367 1 97.38 80 ASP A N 1
ATOM 597 C CA . ASP A 1 80 ? -18.312 -28.312 9.07 1 97.38 80 ASP A CA 1
ATOM 598 C C . ASP A 1 80 ? -17.766 -28.266 7.652 1 97.38 80 ASP A C 1
ATOM 600 O O . ASP A 1 80 ? -17.719 -29.281 6.961 1 97.38 80 ASP A O 1
ATOM 604 N N . ALA A 1 81 ? -17.516 -27.141 7.238 1 97.75 81 ALA A N 1
ATOM 605 C CA . ALA A 1 81 ? -16.797 -26.875 6 1 97.75 81 ALA A CA 1
ATOM 606 C C . ALA A 1 81 ? -15.719 -25.812 6.211 1 97.75 81 ALA A C 1
ATOM 608 O O . ALA A 1 81 ? -15.922 -24.859 6.969 1 97.75 81 ALA A O 1
ATOM 609 N N . VAL A 1 82 ? -14.609 -26.016 5.609 1 98 82 VAL A N 1
ATOM 610 C CA . VAL A 1 82 ? -13.5 -25.078 5.777 1 98 82 VAL A CA 1
ATOM 611 C C . VAL A 1 82 ? -13.102 -24.5 4.422 1 98 82 VAL A C 1
ATOM 613 O O . VAL A 1 82 ? -13 -25.234 3.432 1 98 82 VAL A O 1
ATOM 616 N N . PHE A 1 83 ? -12.977 -23.219 4.387 1 97.81 83 PHE A N 1
ATOM 617 C CA . PHE A 1 83 ? -12.523 -22.5 3.203 1 97.81 83 PHE A CA 1
ATOM 618 C C . PHE A 1 83 ? -11.305 -21.641 3.523 1 97.81 83 PHE A C 1
ATOM 620 O O . PHE A 1 83 ? -11.055 -21.328 4.688 1 97.81 83 PHE A O 1
ATOM 627 N N . PHE A 1 84 ? -10.625 -21.312 2.496 1 95.38 84 PHE A N 1
ATOM 628 C CA . PHE A 1 84 ? -9.547 -20.344 2.611 1 95.38 84 PHE A CA 1
ATOM 629 C C . PHE A 1 84 ? -9.883 -19.062 1.854 1 95.38 84 PHE A C 1
ATOM 631 O O . PHE A 1 84 ? -10.266 -19.109 0.682 1 95.38 84 PHE A O 1
ATOM 638 N N . LEU A 1 85 ? -9.797 -17.953 2.514 1 95.31 85 LEU A N 1
ATOM 639 C CA . LEU A 1 85 ? -9.672 -16.641 1.876 1 95.31 85 LEU A CA 1
ATOM 640 C C . LEU A 1 85 ? -8.211 -16.219 1.821 1 95.31 85 LEU A C 1
ATOM 642 O O . LEU A 1 85 ? -7.766 -15.406 2.645 1 95.31 85 LEU A O 1
ATOM 646 N N . TYR A 1 86 ? -7.582 -16.609 0.785 1 92.56 86 TYR A N 1
ATOM 647 C CA . TYR A 1 86 ? -6.133 -16.484 0.684 1 92.56 86 TYR A CA 1
ATOM 648 C C . TYR A 1 86 ? -5.719 -15.016 0.7 1 92.56 86 TYR A C 1
ATOM 650 O O . TYR A 1 86 ? -4.598 -14.68 1.096 1 92.56 86 TYR A O 1
ATOM 658 N N . ALA A 1 87 ? -6.578 -14.117 0.309 1 93.19 87 ALA A N 1
ATOM 659 C CA . ALA A 1 87 ? -6.285 -12.688 0.342 1 93.19 87 ALA A CA 1
ATOM 660 C C . ALA A 1 87 ? -5.945 -12.227 1.757 1 93.19 87 ALA A C 1
ATOM 662 O O . ALA A 1 87 ? -5.305 -11.188 1.943 1 93.19 87 ALA A O 1
ATOM 663 N N . ASN A 1 88 ? -6.41 -12.953 2.744 1 92.62 88 ASN A N 1
ATOM 664 C CA . ASN A 1 88 ? -6.211 -12.578 4.141 1 92.62 88 ASN A CA 1
ATOM 665 C C . ASN A 1 88 ? -4.977 -13.258 4.734 1 92.62 88 ASN A C 1
ATOM 667 O O . ASN A 1 88 ? -4.73 -13.156 5.938 1 92.62 88 ASN A O 1
ATOM 671 N N . ALA A 1 89 ? -4.316 -14.016 3.93 1 87.81 89 ALA A N 1
ATOM 672 C CA . ALA A 1 89 ? -3.109 -14.664 4.434 1 87.81 89 ALA A CA 1
ATOM 673 C C . ALA A 1 89 ? -2.086 -13.625 4.895 1 87.81 89 ALA A C 1
ATOM 675 O O . ALA A 1 89 ? -2.039 -12.516 4.371 1 87.81 89 ALA A O 1
ATOM 676 N N . ASP A 1 90 ? -1.282 -13.992 5.809 1 78.19 90 ASP A N 1
ATOM 677 C CA . ASP A 1 90 ? -0.28 -13.086 6.363 1 78.19 90 ASP A CA 1
ATOM 678 C C . ASP A 1 90 ? 0.654 -12.562 5.273 1 78.19 90 ASP A C 1
ATOM 680 O O . ASP A 1 90 ? 1.087 -13.328 4.406 1 78.19 90 ASP A O 1
ATOM 684 N N . GLY A 1 91 ? 0.853 -11.273 5.367 1 72.25 91 GLY A N 1
ATOM 685 C CA . GLY A 1 91 ? 1.782 -10.672 4.426 1 72.25 91 GLY A CA 1
ATOM 686 C C . GLY A 1 91 ? 1.098 -10.086 3.205 1 72.25 91 GLY A C 1
ATOM 687 O O . GLY A 1 91 ? 1.692 -9.289 2.477 1 72.25 91 GLY A O 1
ATOM 688 N N . VAL A 1 92 ? -0.146 -10.555 3.035 1 77.81 92 VAL A N 1
ATOM 689 C CA . VAL A 1 92 ? -0.852 -10 1.886 1 77.81 92 VAL A CA 1
ATOM 690 C C . VAL A 1 92 ? -1.438 -8.633 2.248 1 77.81 92 VAL A C 1
ATOM 692 O O . VAL A 1 92 ? -2.258 -8.531 3.164 1 77.81 92 VAL A O 1
ATOM 695 N N . GLY A 1 93 ? -1.106 -7.559 1.557 1 65.94 93 GLY A N 1
ATOM 696 C CA . GLY A 1 93 ? -1.698 -6.238 1.688 1 65.94 93 GLY A CA 1
ATOM 697 C C . GLY A 1 93 ? -1.149 -5.449 2.863 1 65.94 93 GLY A C 1
ATOM 698 O O . GLY A 1 93 ? -1.765 -4.48 3.311 1 65.94 93 GLY A O 1
ATOM 699 N N . GLY A 1 94 ? -0.138 -5.914 3.494 1 68.44 94 GLY A N 1
ATOM 700 C CA . GLY A 1 94 ? 0.461 -5.137 4.566 1 68.44 94 GLY A CA 1
ATOM 701 C C . GLY A 1 94 ? 0.945 -5.992 5.723 1 68.44 94 GLY A C 1
ATOM 702 O O . GLY A 1 94 ? 0.776 -7.215 5.711 1 68.44 94 GLY A O 1
ATOM 703 N N . ASP A 1 95 ? 1.41 -5.293 6.777 1 67.31 95 ASP A N 1
ATOM 704 C CA . ASP A 1 95 ? 2.139 -6.043 7.797 1 67.31 95 ASP A CA 1
ATOM 705 C C . ASP A 1 95 ? 1.281 -6.258 9.039 1 67.31 95 ASP A C 1
ATOM 707 O O . ASP A 1 95 ? 1.697 -6.945 9.977 1 67.31 95 ASP A O 1
ATOM 711 N N . ASP A 1 96 ? 0.145 -5.68 9.055 1 82.06 96 ASP A N 1
ATOM 712 C CA . ASP A 1 96 ? -0.695 -5.879 10.234 1 82.06 96 ASP A CA 1
ATOM 713 C C . ASP A 1 96 ? -1.705 -7 10.008 1 82.06 96 ASP A C 1
ATOM 715 O O . ASP A 1 96 ? -2.74 -6.793 9.367 1 82.06 96 ASP A O 1
ATOM 719 N N . ALA A 1 97 ? -1.441 -8.125 10.586 1 80.19 97 ALA A N 1
ATOM 720 C CA . ALA A 1 97 ? -2.223 -9.336 10.367 1 80.19 97 ALA A CA 1
ATOM 721 C C . ALA A 1 97 ? -3.637 -9.188 10.922 1 80.19 97 ALA A C 1
ATOM 723 O O . ALA A 1 97 ? -4.516 -9.992 10.617 1 80.19 97 ALA A O 1
ATOM 724 N N . ARG A 1 98 ? -3.885 -8.141 11.656 1 88.12 98 ARG A N 1
ATOM 725 C CA . ARG A 1 98 ? -5.211 -7.945 12.234 1 88.12 98 ARG A CA 1
ATOM 726 C C . ARG A 1 98 ? -6.191 -7.422 11.188 1 88.12 98 ARG A C 1
ATOM 728 O O . ARG A 1 98 ? -7.406 -7.531 11.359 1 88.12 98 ARG A O 1
ATOM 735 N N . ARG A 1 99 ? -5.711 -6.824 10.172 1 92.19 99 ARG A N 1
ATOM 736 C CA . ARG A 1 99 ? -6.543 -6.305 9.094 1 92.19 99 ARG A CA 1
ATOM 737 C C . ARG A 1 99 ? -6.855 -7.391 8.07 1 92.19 99 ARG A C 1
ATOM 739 O O . ARG A 1 99 ? -6.18 -8.422 8.031 1 92.19 99 ARG A O 1
ATOM 746 N N . LYS A 1 100 ? -7.914 -7.152 7.344 1 94.69 100 LYS A N 1
ATOM 747 C CA . LYS A 1 100 ? -8.352 -8.125 6.348 1 94.69 100 LYS A CA 1
ATOM 748 C C . LYS A 1 100 ? -8.531 -7.469 4.98 1 94.69 100 LYS A C 1
ATOM 750 O O . LYS A 1 100 ? -8.766 -6.262 4.891 1 94.69 100 LYS A O 1
ATOM 755 N N . ASN A 1 101 ? -8.367 -8.289 3.977 1 95.44 101 ASN A N 1
ATOM 756 C CA . ASN A 1 101 ? -8.672 -7.844 2.623 1 95.44 101 ASN A CA 1
ATOM 757 C C . ASN A 1 101 ? -10.062 -8.289 2.189 1 95.44 101 ASN A C 1
ATOM 759 O O . ASN A 1 101 ? -10.68 -7.668 1.321 1 95.44 101 ASN A O 1
ATOM 763 N N . LEU A 1 102 ? -10.5 -9.383 2.742 1 97.06 102 LEU A N 1
ATOM 764 C CA . LEU A 1 102 ? -11.852 -9.891 2.508 1 97.06 102 LEU A CA 1
ATOM 765 C C . LEU A 1 102 ? -12.562 -10.164 3.824 1 97.06 102 LEU A C 1
ATOM 767 O O . LEU A 1 102 ? -11.953 -10.656 4.777 1 97.06 102 LEU A O 1
ATOM 771 N N . VAL A 1 103 ? -13.82 -9.875 3.865 1 97.62 103 VAL A N 1
ATOM 772 C CA . VAL A 1 103 ? -14.656 -10.227 5.008 1 97.62 103 VAL A CA 1
ATOM 773 C C . VAL A 1 103 ? -15.883 -11 4.527 1 97.62 103 VAL A C 1
ATOM 775 O O . VAL A 1 103 ? -16.266 -10.914 3.354 1 97.62 103 VAL A O 1
ATOM 778 N N . VAL A 1 104 ? -16.438 -11.773 5.371 1 98.31 104 VAL A N 1
ATOM 779 C CA . VAL A 1 104 ? -17.609 -12.578 5.055 1 98.31 104 VAL A CA 1
ATOM 780 C C . VAL A 1 104 ? -18.844 -11.945 5.684 1 98.31 104 VAL A C 1
ATOM 782 O O . VAL A 1 104 ? -18.891 -11.719 6.895 1 98.31 104 VAL A O 1
ATOM 785 N N . ASP A 1 105 ? -19.844 -11.742 4.891 1 97.44 105 ASP A N 1
ATOM 786 C CA . ASP A 1 105 ? -21.078 -11.094 5.359 1 97.44 105 ASP A CA 1
ATOM 787 C C . ASP A 1 105 ? -22.062 -12.125 5.898 1 97.44 105 ASP A C 1
ATOM 789 O O . ASP A 1 105 ? -22.734 -11.875 6.898 1 97.44 105 ASP A O 1
ATOM 793 N N . GLN A 1 106 ? -22.125 -13.219 5.121 1 97.81 106 GLN A N 1
ATOM 794 C CA . GLN A 1 106 ? -23.125 -14.227 5.465 1 97.81 106 GLN A CA 1
ATOM 795 C C . GLN A 1 106 ? -22.828 -15.562 4.801 1 97.81 106 GLN A C 1
ATOM 797 O O . GLN A 1 106 ? -22.312 -15.602 3.68 1 97.81 106 GLN A O 1
ATOM 802 N N . VAL A 1 107 ? -23.125 -16.625 5.508 1 98.25 107 VAL A N 1
ATOM 803 C CA . VAL A 1 107 ? -23.078 -17.969 4.965 1 98.25 107 VAL A CA 1
ATOM 804 C C . VAL A 1 107 ? -24.422 -18.672 5.195 1 98.25 107 VAL A C 1
ATOM 806 O O . VAL A 1 107 ? -25.031 -18.516 6.258 1 98.25 107 VAL A O 1
ATOM 809 N N . SER A 1 108 ? -24.875 -19.391 4.207 1 97.56 108 SER A N 1
ATOM 810 C CA . SER A 1 108 ? -26.141 -20.125 4.355 1 97.56 108 SER A CA 1
ATOM 811 C C . SER A 1 108 ? -26.094 -21.438 3.582 1 97.56 108 SER A C 1
ATOM 813 O O . SER A 1 108 ? -25.297 -21.609 2.666 1 97.56 108 SER A O 1
ATOM 815 N N . LEU A 1 109 ? -26.969 -22.391 4.047 1 94.44 109 LEU A N 1
ATOM 816 C CA . LEU A 1 109 ? -27.188 -23.609 3.301 1 94.44 109 LEU A CA 1
ATOM 817 C C . LEU A 1 109 ? -28.188 -23.391 2.168 1 94.44 109 LEU A C 1
ATOM 819 O O . LEU A 1 109 ? -29.391 -23.547 2.357 1 94.4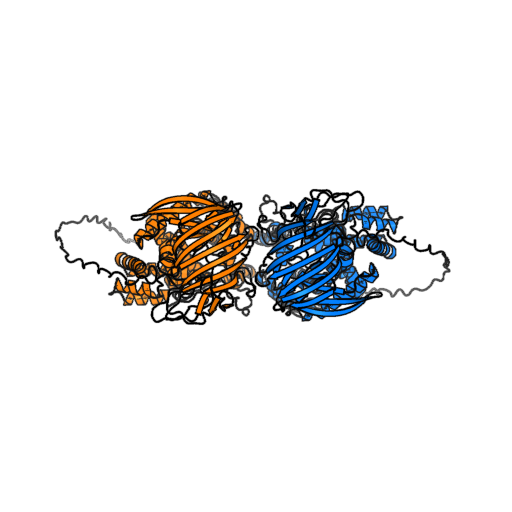4 109 LEU A O 1
ATOM 823 N N . GLY A 1 110 ? -27.781 -22.969 1.102 1 87.25 110 GLY A N 1
ATOM 824 C CA . GLY A 1 110 ? -28.656 -22.578 0.002 1 87.25 110 GLY A CA 1
ATOM 825 C C . GLY A 1 110 ? -29.156 -21.156 0.109 1 87.25 110 GLY A C 1
ATOM 826 O O . GLY A 1 110 ? -28.969 -20.5 1.144 1 87.25 110 GLY A O 1
ATOM 827 N N . LYS A 1 111 ? -29.797 -20.656 -0.84 1 77.31 111 LYS A N 1
ATOM 828 C CA . LYS A 1 111 ? -30.141 -19.25 -0.963 1 77.31 111 LYS A CA 1
ATOM 829 C C . LYS A 1 111 ? -31.266 -18.875 0.003 1 77.31 111 LYS A C 1
ATOM 831 O O . LYS A 1 111 ? -31.344 -17.719 0.452 1 77.31 111 LYS A O 1
ATOM 836 N N . GLN A 1 112 ? -32 -19.766 0.372 1 74.06 112 GLN A N 1
ATOM 837 C CA . GLN A 1 112 ? -33.219 -19.406 1.133 1 74.06 112 GLN A CA 1
ATOM 838 C C . GLN A 1 112 ? -33.125 -19.938 2.562 1 74.06 112 GLN A C 1
ATOM 840 O O . GLN A 1 112 ? -34.125 -19.938 3.289 1 74.06 112 GLN A O 1
ATOM 845 N N . SER A 1 113 ? -31.891 -20.203 2.92 1 82.81 113 SER A N 1
ATOM 846 C CA . SER A 1 113 ? -31.75 -20.781 4.25 1 82.81 113 SER A CA 1
ATOM 847 C C . SER A 1 113 ? -31.266 -19.75 5.258 1 82.81 113 SER A C 1
ATOM 849 O O . SER A 1 113 ? -30.797 -18.672 4.875 1 82.81 113 SER A O 1
ATOM 851 N N . ALA A 1 114 ? -31.562 -20.109 6.449 1 86.88 114 ALA A N 1
ATOM 852 C CA . ALA A 1 114 ? -31.094 -19.25 7.543 1 86.88 114 ALA A CA 1
ATOM 853 C C . ALA A 1 114 ? -29.578 -19.203 7.582 1 86.88 114 ALA A C 1
ATOM 855 O O . ALA A 1 114 ? -28.906 -20.156 7.18 1 86.88 114 ALA A O 1
ATOM 856 N N . PRO A 1 115 ? -29.094 -18.094 8.086 1 94.94 115 PRO A N 1
ATOM 857 C CA . PRO A 1 115 ? -27.641 -17.953 8.188 1 94.94 115 PRO A CA 1
ATOM 858 C C . PRO A 1 115 ? -27.016 -18.984 9.125 1 94.94 115 PRO A C 1
ATOM 860 O O . PRO A 1 115 ? -27.609 -19.344 10.148 1 94.94 115 PRO A O 1
ATOM 863 N N . LEU A 1 116 ? -25.859 -19.453 8.711 1 96.81 116 LEU A N 1
ATOM 864 C CA . LEU A 1 116 ? -25.062 -20.391 9.508 1 96.81 116 LEU A CA 1
ATOM 865 C C . LEU A 1 116 ? -23.984 -19.641 10.289 1 96.81 116 LEU A C 1
ATOM 867 O O . LEU A 1 116 ? -23.453 -18.625 9.82 1 96.81 116 LEU A O 1
ATOM 871 N N . PRO A 1 117 ? -23.703 -20.203 11.5 1 96.88 117 PRO A N 1
ATOM 872 C CA . PRO A 1 117 ? -22.547 -19.641 12.195 1 96.88 117 PRO A CA 1
ATOM 873 C C . PRO A 1 117 ? -21.234 -19.938 11.484 1 96.88 117 PRO A C 1
ATOM 875 O O . PRO A 1 117 ? -21.062 -21.016 10.914 1 96.88 117 PRO A O 1
ATOM 878 N N . PHE A 1 118 ? -20.344 -18.938 11.508 1 98.12 118 PHE A N 1
ATOM 879 C CA . PHE A 1 118 ? -19 -19.125 10.953 1 98.12 118 PHE A CA 1
ATOM 880 C C . PHE A 1 118 ? -17.969 -18.328 11.727 1 98.12 118 PHE A C 1
ATOM 882 O O . PHE A 1 118 ? -18.328 -17.422 12.5 1 98.12 118 PHE A O 1
ATOM 889 N N . LYS A 1 119 ? -16.75 -18.734 11.594 1 97.25 119 LYS A N 1
ATOM 890 C CA . LYS A 1 119 ? -15.609 -18.016 12.141 1 97.25 119 LYS A CA 1
ATOM 891 C C . LYS A 1 119 ? -14.547 -17.766 11.07 1 97.25 119 LYS A C 1
ATOM 893 O O . LYS A 1 119 ? -14.172 -18.688 10.344 1 97.25 119 LYS A O 1
ATOM 898 N N . LEU A 1 120 ? -14.195 -16.562 10.875 1 96.31 120 LEU A N 1
ATOM 899 C CA . LEU A 1 120 ? -13.102 -16.188 9.984 1 96.31 120 LEU A CA 1
ATOM 900 C C . LEU A 1 120 ? -11.859 -15.797 10.789 1 96.31 120 LEU A C 1
ATOM 902 O O . LEU A 1 120 ? -11.828 -14.727 11.406 1 96.31 120 LEU A O 1
ATOM 906 N N . ASP A 1 121 ? -10.883 -16.594 10.789 1 93.56 121 ASP A N 1
ATOM 907 C CA . ASP A 1 121 ? -9.602 -16.375 11.445 1 93.56 121 ASP A CA 1
ATOM 908 C C . ASP A 1 121 ? -8.469 -16.266 10.422 1 93.56 121 ASP A C 1
ATOM 910 O O . ASP A 1 121 ? -7.961 -17.281 9.945 1 93.56 121 ASP A O 1
ATOM 914 N N . GLY A 1 122 ? -8.055 -15.023 10.242 1 90.62 122 GLY A N 1
ATOM 915 C CA . GLY A 1 122 ? -7.129 -14.828 9.133 1 90.62 122 GLY A CA 1
ATOM 916 C C . GLY A 1 122 ? -7.676 -15.297 7.805 1 90.62 122 GLY A C 1
ATOM 917 O O . GLY A 1 122 ? -8.758 -14.875 7.387 1 90.62 122 GLY A O 1
ATOM 918 N N . ALA A 1 123 ? -6.961 -16.25 7.238 1 92.88 123 ALA A N 1
ATOM 919 C CA . ALA A 1 123 ? -7.367 -16.734 5.926 1 92.88 123 ALA A CA 1
ATOM 920 C C . ALA A 1 123 ? -8.344 -17.906 6.055 1 92.88 123 ALA A C 1
ATOM 922 O O . ALA A 1 123 ? -8.969 -18.312 5.07 1 92.88 123 ALA A O 1
ATOM 923 N N . VAL A 1 124 ? -8.547 -18.438 7.234 1 95.75 124 VAL A N 1
ATOM 924 C CA . VAL A 1 124 ? -9.312 -19.656 7.402 1 95.75 124 VAL A CA 1
ATOM 925 C C . VAL A 1 124 ? -10.758 -19.328 7.75 1 95.75 124 VAL A C 1
ATOM 927 O O . VAL A 1 124 ? -11.023 -18.688 8.773 1 95.75 124 VAL A O 1
ATOM 930 N N . LEU A 1 125 ? -11.633 -19.719 6.941 1 97.94 125 LEU A N 1
ATOM 931 C CA . LEU A 1 125 ? -13.062 -19.625 7.184 1 97.94 125 LEU A CA 1
ATOM 932 C C . LEU A 1 125 ? -13.648 -20.969 7.566 1 97.94 125 LEU A C 1
ATOM 934 O O . LEU A 1 125 ? -13.656 -21.906 6.754 1 97.94 125 LEU A O 1
ATOM 938 N N . LYS A 1 126 ? -14.133 -21.125 8.742 1 98.19 126 LYS A N 1
ATOM 939 C CA . LYS A 1 126 ? -14.797 -22.344 9.203 1 98.19 126 LYS A CA 1
ATOM 940 C C . LYS A 1 126 ? -16.297 -22.141 9.336 1 98.19 126 LYS A C 1
ATOM 942 O O . LYS A 1 126 ? -16.75 -21.234 10.047 1 98.19 126 LYS A O 1
ATOM 947 N N . VAL A 1 127 ? -17.016 -22.938 8.68 1 98.19 127 VAL A N 1
ATOM 948 C CA . VAL A 1 127 ? -18.469 -22.844 8.695 1 98.19 127 VAL A CA 1
ATOM 949 C C . VAL A 1 127 ? -19.047 -24.016 9.516 1 98.19 127 VAL A C 1
ATOM 951 O O . VAL A 1 127 ? -18.703 -25.172 9.281 1 98.19 127 VAL A O 1
ATOM 954 N N . ASP A 1 128 ? -19.859 -23.688 10.422 1 97.56 128 ASP A N 1
ATOM 955 C CA . ASP A 1 128 ? -20.578 -24.703 11.188 1 97.56 128 ASP A CA 1
ATOM 956 C C . ASP A 1 128 ? -21.906 -25.078 10.516 1 97.56 128 ASP A C 1
ATOM 958 O O . ASP A 1 128 ? -22.812 -24.25 10.414 1 97.56 128 ASP A O 1
ATOM 962 N N . LEU A 1 129 ? -21.984 -26.359 10.211 1 95.94 129 LEU A N 1
ATOM 963 C CA . LEU A 1 129 ? -23.156 -26.781 9.445 1 95.94 129 LEU A CA 1
ATOM 964 C C . LEU A 1 129 ? -24.312 -27.156 10.367 1 95.94 129 LEU A C 1
ATOM 966 O O . LEU A 1 129 ? -25.453 -27.297 9.922 1 95.94 129 LEU A O 1
ATOM 970 N N . GLY A 1 130 ? -24.047 -27.234 11.617 1 91.88 130 GLY A N 1
ATOM 971 C CA . GLY A 1 130 ? -25.062 -27.672 12.555 1 91.88 130 GLY A CA 1
ATOM 972 C C . GLY A 1 130 ? -25.359 -29.156 12.461 1 91.88 130 GLY A C 1
ATOM 973 O O . GLY A 1 130 ? -24.703 -29.969 13.117 1 91.88 130 GLY A O 1
ATOM 974 N N . GLN A 1 131 ? -26.25 -29.5 11.484 1 91.88 131 GLN A N 1
ATOM 975 C CA . GLN A 1 131 ? -26.547 -30.906 11.227 1 91.88 131 GLN A CA 1
ATOM 976 C C . GLN A 1 131 ? -25.562 -31.5 10.211 1 91.88 131 GLN A C 1
ATOM 978 O O . GLN A 1 131 ? -25.25 -30.859 9.203 1 91.88 131 GLN A O 1
ATOM 983 N N . PRO A 1 132 ? -25.188 -32.719 10.547 1 94.44 132 PRO A N 1
ATOM 984 C CA . PRO A 1 132 ? -24.25 -33.344 9.602 1 94.44 132 PRO A CA 1
ATOM 985 C C . PRO A 1 132 ? -24.859 -33.531 8.211 1 94.44 132 PRO A C 1
ATOM 987 O O . PRO A 1 132 ? -26.047 -33.844 8.078 1 94.44 132 PRO A O 1
ATOM 990 N N . GLN A 1 133 ? -24.031 -33.25 7.273 1 94.75 133 GLN A N 1
ATOM 991 C CA . GLN A 1 133 ? -24.438 -33.438 5.883 1 94.75 133 GLN A CA 1
ATOM 992 C C . GLN A 1 133 ? -23.984 -34.812 5.371 1 94.75 133 GLN A C 1
ATOM 994 O O . GLN A 1 133 ? -22.781 -35.125 5.375 1 94.75 133 GLN A O 1
ATOM 999 N N . THR A 1 134 ? -24.859 -35.594 4.855 1 94.69 134 THR A N 1
ATOM 1000 C CA . THR A 1 134 ? -24.531 -36.938 4.406 1 94.69 134 THR A CA 1
ATOM 1001 C C . THR A 1 134 ? -24.641 -37.031 2.887 1 94.69 134 THR A C 1
ATOM 1003 O O . THR A 1 134 ? -24.359 -38.094 2.311 1 94.69 134 THR A O 1
ATOM 1006 N N . ALA A 1 135 ? -25.109 -36.031 2.25 1 94.38 135 ALA A N 1
ATOM 1007 C CA . ALA A 1 135 ? -25.172 -35.906 0.796 1 94.38 135 ALA A CA 1
ATOM 1008 C C . ALA A 1 135 ? -24.625 -34.562 0.329 1 94.38 135 ALA A C 1
ATOM 1010 O O . ALA A 1 135 ? -24.375 -33.688 1.143 1 94.38 135 ALA A O 1
ATOM 1011 N N . ASP A 1 136 ? -24.453 -34.531 -0.901 1 95.69 136 ASP A N 1
ATOM 1012 C CA . ASP A 1 136 ? -23.922 -33.281 -1.459 1 95.69 136 ASP A CA 1
ATOM 1013 C C . ASP A 1 136 ? -24.75 -32.062 -1 1 95.69 136 ASP A C 1
ATOM 1015 O O . ASP A 1 136 ? -25.984 -32.156 -0.918 1 95.69 136 ASP A O 1
ATOM 1019 N N . PHE A 1 137 ? -24.125 -31 -0.675 1 95.31 137 PHE A N 1
ATOM 1020 C CA . PHE A 1 137 ? -24.828 -29.797 -0.236 1 95.31 137 PHE A CA 1
ATOM 1021 C C . PHE A 1 137 ? -24.172 -28.547 -0.813 1 95.31 137 PHE A C 1
ATOM 1023 O O . PHE A 1 137 ? -23.047 -28.609 -1.33 1 95.31 137 PHE A O 1
ATOM 1030 N N . THR A 1 138 ? -24.969 -27.453 -0.778 1 96.94 138 THR A N 1
ATOM 1031 C CA . THR A 1 138 ? -24.484 -26.188 -1.345 1 96.94 138 THR A CA 1
ATOM 1032 C C . THR A 1 138 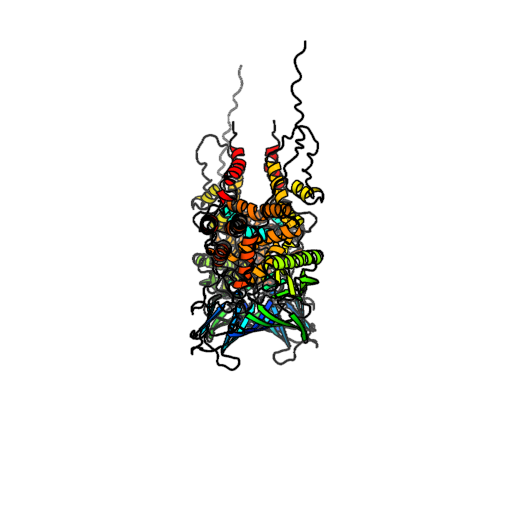? -24.438 -25.094 -0.279 1 96.94 138 THR A C 1
ATOM 1034 O O . THR A 1 138 ? -25.406 -24.891 0.45 1 96.94 138 THR A O 1
ATOM 1037 N N . LEU A 1 139 ? -23.312 -24.438 -0.181 1 98 139 LEU A N 1
ATOM 1038 C CA . LEU A 1 139 ? -23.172 -23.25 0.667 1 98 139 LEU A CA 1
ATOM 1039 C C . LEU A 1 139 ? -23.156 -21.984 -0.171 1 98 139 LEU A C 1
ATOM 1041 O O . LEU A 1 139 ? -22.562 -21.953 -1.249 1 98 139 LEU A O 1
ATOM 1045 N N . VAL A 1 140 ? -23.906 -21.016 0.301 1 98.44 140 VAL A N 1
ATOM 1046 C CA . VAL A 1 140 ? -23.844 -19.672 -0.274 1 98.44 140 VAL A CA 1
ATOM 1047 C C . VAL A 1 140 ? -23.062 -18.75 0.657 1 98.44 140 VAL A C 1
ATOM 1049 O O . VAL A 1 140 ? -23.438 -18.562 1.813 1 98.44 140 VAL A O 1
ATOM 1052 N N . ILE A 1 141 ? -21.969 -18.203 0.183 1 98.62 141 ILE A N 1
ATOM 1053 C CA . ILE A 1 141 ? -21.094 -17.312 0.958 1 98.62 141 ILE A CA 1
ATOM 1054 C C . ILE A 1 141 ? -21.078 -15.922 0.335 1 98.62 141 ILE A C 1
ATOM 1056 O O . ILE A 1 141 ? -20.609 -15.742 -0.785 1 98.62 141 ILE A O 1
ATOM 1060 N N . LYS A 1 142 ? -21.641 -14.945 1.044 1 98.44 142 LYS A N 1
ATOM 1061 C CA . LYS A 1 142 ? -21.547 -13.547 0.647 1 98.44 142 LYS A CA 1
ATOM 1062 C C . LYS A 1 142 ? -20.359 -12.859 1.301 1 98.44 142 LYS A C 1
ATOM 1064 O O . LYS A 1 142 ? -20.125 -13.008 2.504 1 98.44 142 LYS A O 1
ATOM 1069 N N . TYR A 1 143 ? -19.578 -12.18 0.487 1 98.62 143 TYR A N 1
ATOM 1070 C CA . TYR A 1 143 ? -18.344 -11.578 0.979 1 98.62 143 TYR A CA 1
ATOM 1071 C C . TYR A 1 143 ? -17.969 -10.352 0.163 1 98.62 143 TYR A C 1
ATOM 1073 O O . TYR A 1 143 ? -18.469 -10.156 -0.949 1 98.62 143 TYR A O 1
ATOM 1081 N N . HIS A 1 144 ? -17.234 -9.477 0.694 1 98.5 144 HIS A N 1
ATOM 1082 C CA . HIS A 1 144 ? -16.734 -8.281 0.025 1 98.5 144 HIS A CA 1
ATOM 1083 C C . HIS A 1 144 ? -15.359 -7.883 0.559 1 98.5 144 HIS A C 1
ATOM 1085 O O . HIS A 1 144 ? -14.898 -8.422 1.567 1 98.5 144 HIS A O 1
ATOM 1091 N N . GLY A 1 145 ? -14.664 -7.086 -0.226 1 97.44 145 GLY A N 1
ATOM 1092 C CA . GLY A 1 145 ? -13.336 -6.738 0.246 1 97.44 145 GLY A CA 1
ATOM 1093 C C . GLY A 1 145 ? -12.664 -5.676 -0.601 1 97.44 145 GLY A C 1
ATOM 1094 O O . GLY A 1 145 ? -13.32 -4.992 -1.389 1 97.44 145 GLY A O 1
ATOM 1095 N N . VAL A 1 146 ? -11.391 -5.453 -0.283 1 96.56 146 VAL A N 1
ATOM 1096 C CA . VAL A 1 146 ? -10.547 -4.441 -0.911 1 96.56 146 VAL A CA 1
ATOM 1097 C C . VAL A 1 146 ? -9.289 -5.098 -1.475 1 96.56 146 VAL A C 1
ATOM 1099 O O . VAL A 1 146 ? -8.836 -6.129 -0.97 1 96.56 146 VAL A O 1
ATOM 1102 N N . VAL A 1 147 ? -8.82 -4.574 -2.549 1 95.44 147 VAL A N 1
ATOM 1103 C CA . VAL A 1 147 ? -7.551 -5.012 -3.111 1 95.44 147 VAL A CA 1
ATOM 1104 C C . VAL A 1 147 ? -6.473 -3.965 -2.834 1 95.44 147 VAL A C 1
ATOM 1106 O O . VAL A 1 147 ? -6.594 -2.814 -3.264 1 95.44 147 VAL A O 1
ATOM 1109 N N . PRO A 1 148 ? -5.461 -4.34 -2.162 1 90.56 148 PRO A N 1
ATOM 1110 C CA . PRO A 1 148 ? -4.43 -3.355 -1.824 1 90.56 148 PRO A CA 1
ATOM 1111 C C . PRO A 1 148 ? -3.658 -2.863 -3.047 1 90.56 148 PRO A C 1
ATOM 1113 O O . PRO A 1 148 ? -3.416 -3.635 -3.979 1 90.56 148 PRO A O 1
ATOM 1116 N N . ARG A 1 149 ? -3.227 -1.605 -2.953 1 87.75 149 ARG A N 1
ATOM 1117 C CA . ARG A 1 149 ? -2.377 -1.032 -3.99 1 87.75 149 ARG A CA 1
ATOM 1118 C C . ARG A 1 149 ? -0.902 -1.256 -3.678 1 87.75 149 ARG A C 1
ATOM 1120 O O . ARG A 1 149 ? -0.475 -1.102 -2.531 1 87.75 149 ARG A O 1
ATOM 1127 N N . GLY A 1 150 ? -0.225 -1.744 -4.676 1 76.25 150 GLY A N 1
ATOM 1128 C CA . GLY A 1 150 ? 1.211 -1.907 -4.508 1 76.25 150 GLY A CA 1
ATOM 1129 C C . GLY A 1 150 ? 1.983 -0.616 -4.699 1 76.25 150 GLY A C 1
ATOM 1130 O O . GLY A 1 150 ? 1.447 0.362 -5.227 1 76.25 150 GLY A O 1
ATOM 1131 N N . ALA A 1 151 ? 3.234 -0.64 -4.191 1 64.56 151 ALA A N 1
ATOM 1132 C CA . ALA A 1 151 ? 4.121 0.5 -4.414 1 64.56 151 ALA A CA 1
ATOM 1133 C C . ALA A 1 151 ? 4.641 0.518 -5.848 1 64.56 151 ALA A C 1
ATOM 1135 O O . ALA A 1 151 ? 4.742 -0.529 -6.492 1 64.56 151 ALA A O 1
ATOM 1136 N N . ALA A 1 152 ? 4.809 1.636 -6.395 1 55.94 152 ALA A N 1
ATOM 1137 C CA . ALA A 1 152 ? 5.273 1.797 -7.77 1 55.94 152 ALA A CA 1
ATOM 1138 C C . ALA A 1 152 ? 6.508 0.938 -8.039 1 55.94 152 ALA A C 1
ATOM 1140 O O . ALA A 1 152 ? 6.66 0.379 -9.125 1 55.94 152 ALA A O 1
ATOM 1141 N N . GLN A 1 153 ? 7.301 0.757 -7.059 1 56.59 153 GLN A N 1
ATOM 1142 C CA . GLN A 1 153 ? 8.586 0.107 -7.281 1 56.59 153 GLN A CA 1
ATOM 1143 C C . GLN A 1 153 ? 8.5 -1.394 -7.02 1 56.59 153 GLN A C 1
ATOM 1145 O O . GLN A 1 153 ? 9.445 -2.135 -7.301 1 56.59 153 GLN A O 1
ATOM 1150 N N . ASP A 1 154 ? 7.504 -1.85 -6.73 1 58.28 154 ASP A N 1
ATOM 1151 C CA . ASP A 1 154 ? 7.383 -3.23 -6.273 1 58.28 154 ASP A CA 1
ATOM 1152 C C . ASP A 1 154 ? 7.66 -4.211 -7.41 1 58.28 154 ASP A C 1
ATOM 1154 O O . ASP A 1 154 ? 8.18 -5.309 -7.18 1 58.28 154 ASP A O 1
ATOM 1158 N N . GLY A 1 155 ? 7.547 -3.846 -8.586 1 56 155 GLY A N 1
ATOM 1159 C CA . GLY A 1 155 ? 7.664 -4.797 -9.68 1 56 155 GLY A CA 1
ATOM 1160 C C . GLY A 1 155 ? 8.93 -4.621 -10.492 1 56 155 GLY A C 1
ATOM 1161 O O . GLY A 1 155 ? 9.117 -5.285 -11.516 1 56 155 GLY A O 1
ATOM 1162 N N . GLY A 1 156 ? 9.773 -3.832 -9.922 1 63.03 156 GLY A N 1
ATOM 1163 C CA . GLY A 1 156 ? 11 -3.578 -10.656 1 63.03 156 GLY A CA 1
ATOM 1164 C C . GLY A 1 156 ? 12.125 -4.52 -10.281 1 63.03 156 GLY A C 1
ATOM 1165 O O . GLY A 1 156 ? 12 -5.293 -9.328 1 63.03 156 GLY A O 1
ATOM 1166 N N . LEU A 1 157 ? 13.094 -4.543 -11.125 1 63.22 157 LEU A N 1
ATOM 1167 C CA . LEU A 1 157 ? 14.234 -5.438 -10.953 1 63.22 157 LEU A CA 1
ATOM 1168 C C . LEU A 1 157 ? 14.852 -5.273 -9.57 1 63.22 157 LEU A C 1
ATOM 1170 O O . LEU A 1 157 ? 15.25 -6.258 -8.945 1 63.22 157 LEU A O 1
ATOM 1174 N N . SER A 1 158 ? 14.867 -4.051 -9.133 1 58.94 158 SER A N 1
ATOM 1175 C CA . SER A 1 158 ? 15.445 -3.793 -7.82 1 58.94 158 SER A CA 1
ATOM 1176 C C . SER A 1 158 ? 14.641 -4.473 -6.719 1 58.94 158 SER A C 1
ATOM 1178 O O . SER A 1 158 ? 15.211 -5.09 -5.816 1 58.94 158 SER A O 1
ATOM 1180 N N . ALA A 1 159 ? 13.461 -4.316 -6.871 1 59.59 159 ALA A N 1
ATOM 1181 C CA . ALA A 1 159 ? 12.586 -4.945 -5.883 1 59.59 159 ALA A CA 1
ATOM 1182 C C . ALA A 1 159 ? 12.656 -6.465 -5.973 1 59.59 159 ALA A C 1
ATOM 1184 O O . ALA A 1 159 ? 12.641 -7.156 -4.953 1 59.59 159 ALA A O 1
ATOM 1185 N N . MET A 1 160 ? 12.742 -6.863 -7.129 1 62.47 160 MET A N 1
ATOM 1186 C CA . MET A 1 160 ? 12.844 -8.305 -7.348 1 62.47 160 MET A CA 1
ATOM 1187 C C . MET A 1 160 ? 14.125 -8.859 -6.727 1 62.47 160 MET A C 1
ATOM 1189 O O . MET A 1 160 ? 14.094 -9.883 -6.043 1 62.47 160 MET A O 1
ATOM 1193 N N . MET A 1 161 ? 15.141 -8.148 -6.984 1 61.03 161 MET A N 1
ATOM 1194 C CA . MET A 1 161 ? 16.422 -8.578 -6.438 1 61.03 161 MET A CA 1
ATOM 1195 C C . MET A 1 161 ? 16.422 -8.477 -4.918 1 61.03 161 MET A C 1
ATOM 1197 O O . MET A 1 161 ? 16.984 -9.336 -4.238 1 61.03 161 MET A O 1
ATOM 1201 N N . GLY A 1 162 ? 15.875 -7.383 -4.516 1 56.78 162 GLY A N 1
ATOM 1202 C CA . GLY A 1 162 ? 15.75 -7.223 -3.076 1 56.78 162 GLY A CA 1
ATOM 1203 C C . GLY A 1 162 ? 14.93 -8.32 -2.424 1 56.78 162 GLY A C 1
ATOM 1204 O O . GLY A 1 162 ? 15.289 -8.82 -1.358 1 56.78 162 GLY A O 1
ATOM 1205 N N . GLY A 1 163 ? 13.93 -8.586 -3.078 1 49.62 163 GLY A N 1
ATOM 1206 C CA . GLY A 1 163 ? 13.07 -9.656 -2.592 1 49.62 163 GLY A CA 1
ATOM 1207 C C . GLY A 1 163 ? 13.734 -11.023 -2.646 1 49.62 163 GLY A C 1
ATOM 1208 O O . GLY A 1 163 ? 13.641 -11.797 -1.694 1 49.62 163 GLY A O 1
ATOM 1209 N N . ALA A 1 164 ? 14.32 -11.219 -3.832 1 52.66 164 ALA A N 1
ATOM 1210 C CA . ALA A 1 164 ? 15.008 -12.492 -4.023 1 52.66 164 ALA A CA 1
ATOM 1211 C C . ALA A 1 164 ? 16.156 -12.656 -3.037 1 52.66 164 ALA A C 1
ATOM 1213 O O . ALA A 1 164 ? 16.375 -13.742 -2.504 1 52.66 164 ALA A O 1
ATOM 1214 N N . LEU A 1 165 ? 16.891 -11.469 -3.039 1 50.66 165 LEU A N 1
ATOM 1215 C CA . LEU A 1 165 ? 18.062 -11.531 -2.168 1 50.66 165 LEU A CA 1
ATOM 1216 C C . LEU A 1 165 ? 17.656 -11.344 -0.708 1 50.66 165 LEU A C 1
ATOM 1218 O O . LEU A 1 165 ? 18.469 -11.555 0.195 1 50.66 165 LEU A O 1
ATOM 1222 N N . GLY A 1 166 ? 16.594 -11.656 -0.398 1 45.59 166 GLY A N 1
ATOM 1223 C CA . GLY A 1 166 ? 16.047 -11.477 0.937 1 45.59 166 GLY A CA 1
ATOM 1224 C C . GLY A 1 166 ? 16.422 -10.148 1.567 1 45.59 166 GLY A C 1
ATOM 1225 O O . GLY A 1 166 ? 17.344 -9.477 1.097 1 45.59 166 GLY A O 1
ATOM 1226 N N . GLY A 1 167 ? 15.492 -9.43 2.33 1 41.53 167 GLY A N 1
ATOM 1227 C CA . GLY A 1 167 ? 15.891 -8.414 3.285 1 41.53 167 GLY A CA 1
ATOM 1228 C C . GLY A 1 167 ? 17.266 -8.656 3.887 1 41.53 167 GLY A C 1
ATOM 1229 O O . GLY A 1 167 ? 17.734 -7.879 4.719 1 41.53 167 GLY A O 1
ATOM 1230 N N . ASP A 1 168 ? 17.891 -9.773 3.428 1 38.88 168 ASP A N 1
ATOM 1231 C CA . ASP A 1 168 ? 19.031 -10.375 4.102 1 38.88 168 ASP A CA 1
ATOM 1232 C C . ASP A 1 168 ? 20.344 -9.836 3.525 1 38.88 168 ASP A C 1
ATOM 1234 O O . ASP A 1 168 ? 21.422 -10.328 3.865 1 38.88 168 ASP A O 1
ATOM 1238 N N . ILE A 1 169 ? 20.172 -9.234 2.5 1 38.44 169 ILE A N 1
ATOM 1239 C CA . ILE A 1 169 ? 21.5 -8.781 2.111 1 38.44 169 ILE A CA 1
ATOM 1240 C C . ILE A 1 169 ? 22.297 -8.375 3.354 1 38.44 169 ILE A C 1
ATOM 1242 O O . ILE A 1 169 ? 23.5 -8.633 3.439 1 38.44 169 ILE A O 1
ATOM 1246 N N . SER A 1 170 ? 21.484 -7.738 4.172 1 38.19 170 SER A N 1
ATOM 1247 C CA . SER A 1 170 ? 22.203 -7.43 5.406 1 38.19 170 SER A CA 1
ATOM 1248 C C . SER A 1 170 ? 22.672 -8.703 6.098 1 38.19 170 SER A C 1
ATOM 1250 O O . SER A 1 170 ? 23.781 -8.742 6.637 1 38.19 170 SER A O 1
ATOM 1252 N N . SER A 1 171 ? 21.812 -9.727 6.113 1 38.78 171 SER A N 1
ATOM 1253 C CA . SER A 1 171 ? 22.25 -10.977 6.734 1 38.78 171 SER A CA 1
ATOM 1254 C C . SER A 1 171 ? 23.391 -11.609 5.949 1 38.78 171 SER A C 1
ATOM 1256 O O . SER A 1 171 ? 24.328 -12.156 6.539 1 38.78 171 SER A O 1
ATOM 1258 N N . LEU A 1 172 ? 23.219 -11.586 4.699 1 38.41 172 LEU A N 1
ATOM 1259 C CA . LEU A 1 172 ? 24.25 -12.18 3.854 1 38.41 172 LEU A CA 1
ATOM 1260 C C . LEU A 1 172 ? 25.578 -11.453 4.023 1 38.41 172 LEU A C 1
ATOM 1262 O O . LEU A 1 172 ? 26.641 -12.07 3.965 1 38.41 172 LEU A O 1
ATOM 1266 N N . LEU A 1 173 ? 25.328 -10.164 4.223 1 38.16 173 LEU A N 1
ATOM 1267 C CA . LEU A 1 173 ? 26.562 -9.406 4.414 1 38.16 173 LEU A CA 1
ATOM 1268 C C . LEU A 1 173 ? 27.016 -9.469 5.867 1 38.16 173 LEU A C 1
ATOM 1270 O O . LEU A 1 173 ? 28 -8.828 6.242 1 38.16 173 LEU A O 1
ATOM 1274 N N . GLY A 1 174 ? 26.453 -10.445 6.562 1 36.69 174 GLY A N 1
ATOM 1275 C CA . GLY A 1 174 ? 26.828 -10.688 7.945 1 36.69 174 GLY A CA 1
ATOM 1276 C C . GLY A 1 174 ? 26.594 -9.5 8.852 1 36.69 174 GLY A C 1
ATOM 1277 O O . GLY A 1 174 ? 27.25 -9.359 9.891 1 36.69 174 GLY A O 1
ATOM 1278 N N . ILE A 1 175 ? 26.078 -8.633 8.469 1 31.75 175 ILE A N 1
ATOM 1279 C CA . ILE A 1 175 ? 26.031 -7.344 9.156 1 31.75 175 ILE A CA 1
ATOM 1280 C C . ILE A 1 175 ? 24.812 -7.281 10.062 1 31.75 175 ILE A C 1
ATOM 1282 O O . ILE A 1 175 ? 24.703 -6.406 10.93 1 31.75 175 ILE A O 1
ATOM 1286 N N . GLY A 1 176 ? 23.969 -8.18 10.367 1 35.41 176 GLY A N 1
ATOM 1287 C CA . GLY A 1 176 ? 22.859 -8.125 11.297 1 35.41 176 GLY A CA 1
ATOM 1288 C C . GLY A 1 176 ? 23.078 -8.969 12.539 1 35.41 176 GLY A C 1
ATOM 1289 O O . GLY A 1 176 ? 23.969 -9.828 12.562 1 35.41 176 GLY A O 1
ATOM 1290 N N . ASP A 1 177 ? 22.719 -8.328 13.797 1 33.19 177 ASP A N 1
ATOM 1291 C CA . ASP A 1 177 ? 22.781 -9.039 15.07 1 33.19 177 ASP A CA 1
ATOM 1292 C C . ASP A 1 177 ? 22.281 -10.477 14.914 1 33.19 177 ASP A C 1
ATOM 1294 O O . ASP A 1 177 ? 21.281 -10.719 14.25 1 33.19 177 ASP A O 1
ATOM 1298 N N . LYS A 1 178 ? 23.219 -11.43 15.266 1 33.38 178 LYS A N 1
ATOM 1299 C CA . LYS A 1 178 ? 22.891 -12.852 15.414 1 33.38 178 LYS A CA 1
ATOM 1300 C C . LYS A 1 178 ? 21.531 -13.039 16.062 1 33.38 178 LYS A C 1
ATOM 1302 O O . LYS A 1 178 ? 21.031 -14.164 16.188 1 33.38 178 LYS A O 1
ATOM 1307 N N . LYS A 1 179 ? 21.234 -12.242 17 1 33.41 179 LYS A N 1
ATOM 1308 C CA . LYS A 1 179 ? 20.156 -12.656 17.906 1 33.41 179 LYS A CA 1
ATOM 1309 C C . LYS A 1 179 ? 18.797 -12.484 17.25 1 33.41 179 LYS A C 1
ATOM 1311 O O . LYS A 1 179 ? 17.766 -12.828 17.844 1 33.41 179 LYS A O 1
ATOM 1316 N N . SER A 1 180 ? 18.594 -11.453 16.547 1 31.92 180 SER A N 1
ATOM 1317 C CA . SER A 1 180 ? 17.188 -11.453 16.125 1 31.92 180 SER A CA 1
ATOM 1318 C C . SER A 1 180 ? 16.969 -12.398 14.945 1 31.92 180 SER A C 1
ATOM 1320 O O . SER A 1 180 ? 17.641 -12.289 13.922 1 31.92 180 SER A O 1
ATOM 1322 N N . ALA A 1 181 ? 16.688 -13.531 15.281 1 33.59 181 ALA A N 1
ATOM 1323 C CA . ALA A 1 181 ? 16.281 -14.523 14.297 1 33.59 181 ALA A CA 1
ATOM 1324 C C . ALA A 1 181 ? 15.734 -13.859 13.039 1 33.59 181 ALA A C 1
ATOM 1326 O O . ALA A 1 181 ? 14.922 -12.938 13.117 1 33.59 181 ALA A O 1
ATOM 1327 N N . PRO A 1 182 ? 16.609 -13.945 12 1 36.62 182 PRO A N 1
ATOM 1328 C CA . PRO A 1 182 ? 16 -13.375 10.789 1 36.62 182 PRO A CA 1
ATOM 1329 C C . PRO A 1 182 ? 14.484 -13.5 10.773 1 36.62 182 PRO A C 1
ATOM 1331 O O . PRO A 1 182 ? 13.938 -14.555 11.102 1 36.62 182 PRO A O 1
ATOM 1334 N N . ALA A 1 183 ? 13.758 -12.547 11.07 1 40.03 183 ALA A N 1
ATOM 1335 C CA . ALA A 1 183 ? 12.32 -12.68 10.859 1 40.03 183 ALA A CA 1
ATOM 1336 C C . ALA A 1 183 ? 12.016 -13.547 9.648 1 40.03 183 ALA A C 1
ATOM 1338 O O . ALA A 1 183 ? 12.68 -13.43 8.609 1 40.03 183 ALA A O 1
ATOM 1339 N N . LYS A 1 184 ? 11.539 -14.773 10.023 1 42.72 184 LYS A N 1
ATOM 1340 C CA . LYS A 1 184 ? 11.062 -15.672 8.969 1 42.72 184 LYS A CA 1
ATOM 1341 C C . LYS A 1 184 ? 10.516 -14.883 7.785 1 42.72 184 LYS A C 1
ATOM 1343 O O . LYS A 1 184 ? 9.742 -13.938 7.969 1 42.72 184 LYS A O 1
ATOM 1348 N N . PRO A 1 185 ? 11.375 -14.938 6.68 1 44.09 185 PRO A N 1
ATOM 1349 C CA . PRO A 1 185 ? 10.789 -14.219 5.555 1 44.09 185 PRO A CA 1
ATOM 1350 C C . PRO A 1 185 ? 9.266 -14.359 5.492 1 44.09 185 PRO A C 1
ATOM 1352 O O . PRO A 1 185 ? 8.734 -15.445 5.719 1 44.09 185 PRO A O 1
ATOM 1355 N N . LYS A 1 186 ? 8.586 -13.484 5.977 1 47.41 186 LYS A N 1
ATOM 1356 C CA . LYS A 1 186 ? 7.141 -13.484 5.797 1 47.41 186 LYS A CA 1
ATOM 1357 C C . LYS A 1 186 ? 6.77 -13.539 4.316 1 47.41 186 LYS A C 1
ATOM 1359 O O . LYS A 1 186 ? 7.473 -12.977 3.477 1 47.41 186 LYS A O 1
ATOM 1364 N N . ASN A 1 187 ? 6.352 -14.625 4.027 1 47.03 187 ASN A N 1
ATOM 1365 C CA . ASN A 1 187 ? 5.879 -15.188 2.766 1 47.03 187 ASN A CA 1
ATOM 1366 C C . ASN A 1 187 ? 5.543 -14.086 1.759 1 47.03 187 ASN A C 1
ATOM 1368 O O . ASN A 1 187 ? 6.02 -14.117 0.623 1 47.03 187 ASN A O 1
ATOM 1372 N N . THR A 1 188 ? 4.449 -13.586 1.47 1 53.78 188 THR A N 1
ATOM 1373 C CA . THR A 1 188 ? 3.451 -14.188 0.587 1 53.78 188 THR A CA 1
ATOM 1374 C C . THR A 1 188 ? 3.023 -13.195 -0.493 1 53.78 188 THR A C 1
ATOM 1376 O O . THR A 1 188 ? 2.23 -13.539 -1.375 1 53.78 188 THR A O 1
ATOM 1379 N N . ASP A 1 189 ? 3.027 -11.984 -0.537 1 66.38 189 ASP A N 1
ATOM 1380 C CA . ASP A 1 189 ? 2.225 -11.508 -1.659 1 66.38 189 ASP A CA 1
ATOM 1381 C C . ASP A 1 189 ? 3.076 -11.352 -2.916 1 66.38 189 ASP A C 1
ATOM 1383 O O . ASP A 1 189 ? 3.848 -10.398 -3.037 1 66.38 189 ASP A O 1
ATOM 1387 N N . TYR A 1 190 ? 3.199 -12.367 -3.779 1 80.69 190 TYR A N 1
ATOM 1388 C CA . TYR A 1 190 ? 3.904 -12.383 -5.055 1 80.69 190 TYR A CA 1
ATOM 1389 C C . TYR A 1 190 ? 3.133 -11.602 -6.117 1 80.69 190 TYR A C 1
ATOM 1391 O O . TYR A 1 190 ? 3.305 -11.844 -7.312 1 80.69 190 TYR A O 1
ATOM 1399 N N . GLY A 1 191 ? 2.354 -10.734 -5.633 1 87.62 191 GLY A N 1
ATOM 1400 C CA . GLY A 1 191 ? 1.557 -9.953 -6.566 1 87.62 191 GLY A CA 1
ATOM 1401 C C . GLY A 1 191 ? 0.285 -10.656 -7 1 87.62 191 GLY A C 1
ATOM 1402 O O . GLY A 1 191 ? -0.258 -10.359 -8.07 1 87.62 191 GLY A O 1
ATOM 1403 N N . LEU A 1 192 ? -0.131 -11.586 -6.195 1 91.06 192 LEU A N 1
ATOM 1404 C CA . LEU A 1 192 ? -1.255 -12.438 -6.566 1 91.06 192 LEU A CA 1
ATOM 1405 C C . LEU A 1 192 ? -2.58 -11.789 -6.195 1 91.06 192 LEU A C 1
ATOM 1407 O O . LEU A 1 192 ? -3.637 -12.188 -6.691 1 91.06 192 LEU A O 1
ATOM 1411 N N . TYR A 1 193 ? -2.531 -10.859 -5.285 1 92.94 193 TYR A N 1
ATOM 1412 C CA . TYR A 1 193 ? -3.689 -10.07 -4.883 1 92.94 193 TYR A CA 1
ATOM 1413 C C . TYR A 1 193 ? -3.297 -8.625 -4.613 1 92.94 193 TYR A C 1
ATOM 1415 O O . TYR A 1 193 ? -3.086 -8.234 -3.463 1 92.94 193 TYR A O 1
ATOM 1423 N N . THR A 1 194 ? -3.254 -7.859 -5.695 1 92.06 194 THR A N 1
ATOM 1424 C CA . THR A 1 194 ? -2.74 -6.496 -5.621 1 92.06 194 THR A CA 1
ATOM 1425 C C . THR A 1 194 ? -3.141 -5.699 -6.859 1 92.06 194 THR A C 1
ATOM 1427 O O . THR A 1 194 ? -3.562 -6.273 -7.863 1 92.06 194 THR A O 1
ATOM 1430 N N . TYR A 1 195 ? -3.109 -4.469 -6.703 1 93.75 195 TYR A N 1
ATOM 1431 C CA . TYR A 1 195 ? -3.09 -3.584 -7.863 1 93.75 195 TYR A CA 1
ATOM 1432 C C . TYR A 1 195 ? -1.708 -2.971 -8.055 1 93.75 195 TYR A C 1
ATOM 1434 O O . TYR A 1 195 ? -1.214 -2.25 -7.188 1 93.75 195 TYR A O 1
ATOM 1442 N N . GLY A 1 196 ? -1.1 -3.314 -9.148 1 89.44 196 GLY A N 1
ATOM 1443 C CA . GLY A 1 196 ? 0.229 -2.818 -9.469 1 89.44 196 GLY A CA 1
ATOM 1444 C C . GLY A 1 196 ? 0.489 -2.725 -10.961 1 89.44 196 GLY A C 1
ATOM 1445 O O . GLY A 1 196 ? -0.01 -3.545 -11.734 1 89.44 196 GLY A O 1
ATOM 1446 N N . ASN A 1 197 ? 1.232 -1.737 -11.367 1 88.38 197 ASN A N 1
ATOM 1447 C CA . ASN A 1 197 ? 1.597 -1.522 -12.766 1 88.38 197 ASN A CA 1
ATOM 1448 C C . ASN A 1 197 ? 0.362 -1.385 -13.648 1 88.38 197 ASN A C 1
ATOM 1450 O O . ASN A 1 197 ? 0.354 -1.854 -14.789 1 88.38 197 ASN A O 1
ATOM 1454 N N . GLY A 1 198 ? -0.612 -0.915 -13.047 1 92.62 198 GLY A N 1
ATOM 1455 C CA . GLY A 1 198 ? -1.832 -0.721 -13.812 1 92.62 198 GLY A CA 1
ATOM 1456 C C . GLY A 1 198 ? -2.627 -1.998 -14 1 92.62 198 GLY A C 1
ATOM 1457 O O . GLY A 1 198 ? -3.533 -2.055 -14.836 1 92.62 198 GLY A O 1
ATOM 1458 N N . ILE A 1 199 ? -2.322 -3.023 -13.273 1 96.19 199 ILE A N 1
ATOM 1459 C CA . ILE A 1 199 ? -3.01 -4.305 -13.398 1 96.19 199 ILE A CA 1
ATOM 1460 C C . ILE A 1 199 ? -3.688 -4.656 -12.078 1 96.19 199 ILE A C 1
ATOM 1462 O O . ILE A 1 199 ? -3.051 -4.637 -11.023 1 96.19 199 ILE A O 1
ATOM 1466 N N . LEU A 1 200 ? -4.977 -4.867 -12.102 1 97.12 200 LEU A N 1
ATOM 1467 C CA . LEU A 1 200 ? -5.66 -5.492 -10.977 1 97.12 200 LEU A CA 1
ATOM 1468 C C . LEU A 1 200 ? -5.48 -7.008 -11 1 97.12 200 LEU A C 1
ATOM 1470 O O . LEU A 1 200 ? -6.055 -7.688 -11.852 1 97.12 200 LEU A O 1
ATOM 1474 N N . SER A 1 201 ? -4.684 -7.496 -10.07 1 96.31 201 SER A N 1
ATOM 1475 C CA . SER A 1 201 ? -4.43 -8.93 -9.961 1 96.31 201 SER A CA 1
ATOM 1476 C C . SER A 1 201 ? -5.199 -9.539 -8.797 1 96.31 201 SER A C 1
ATOM 1478 O O . SER A 1 201 ? -4.863 -9.305 -7.633 1 96.31 201 SER A O 1
ATOM 1480 N N . LEU A 1 202 ? -6.18 -10.305 -9.078 1 96.94 202 LEU A N 1
ATOM 1481 C CA . LEU A 1 202 ? -6.906 -11.031 -8.047 1 96.94 202 LEU A CA 1
ATOM 1482 C C . LEU A 1 202 ? -6.352 -12.438 -7.879 1 96.94 202 LEU A C 1
ATOM 1484 O O . LEU A 1 202 ? -6.617 -13.102 -6.871 1 96.94 202 LEU A O 1
ATOM 1488 N N . GLY A 1 203 ? -5.531 -12.797 -8.891 1 94.44 203 GLY A N 1
ATOM 1489 C CA . GLY A 1 203 ? -5.098 -14.18 -8.836 1 94.44 203 GLY A CA 1
ATOM 1490 C C . GLY A 1 203 ? -6.223 -15.148 -8.516 1 94.44 203 GLY A C 1
ATOM 1491 O O . GLY A 1 203 ? -7.293 -15.086 -9.125 1 94.44 203 GLY A O 1
ATOM 1492 N N . SER A 1 204 ? -5.887 -16.109 -7.676 1 91.88 204 SER A N 1
ATOM 1493 C CA . SER A 1 204 ? -6.906 -17.047 -7.195 1 91.88 204 SER A CA 1
ATOM 1494 C C . SER A 1 204 ? -7.25 -16.781 -5.734 1 91.88 204 SER A C 1
ATOM 1496 O O . SER A 1 204 ? -7.762 -17.656 -5.039 1 91.88 204 SER A O 1
ATOM 1498 N N . PHE A 1 205 ? -6.973 -15.57 -5.277 1 93.31 205 PHE A N 1
ATOM 1499 C CA . PHE A 1 205 ? -7.059 -15.266 -3.855 1 93.31 205 PHE A CA 1
ATOM 1500 C C . PHE A 1 205 ? -8.375 -14.562 -3.535 1 93.31 205 PHE A C 1
ATOM 1502 O O . PHE A 1 205 ? -8.688 -14.328 -2.365 1 93.31 205 PHE A O 1
ATOM 1509 N N . TRP A 1 206 ? -9.234 -14.336 -4.465 1 97.06 206 TRP A N 1
ATOM 1510 C CA . TRP A 1 206 ? -10.312 -13.367 -4.328 1 97.06 206 TRP A CA 1
ATOM 1511 C C . TRP A 1 206 ? -11.617 -14.055 -3.938 1 97.06 206 TRP A C 1
ATOM 1513 O O . TRP A 1 206 ? -12.641 -13.391 -3.758 1 97.06 206 TRP A O 1
ATOM 1523 N N . TYR A 1 207 ? -11.664 -15.336 -3.785 1 97.88 207 TYR A N 1
ATOM 1524 C CA . TYR A 1 207 ? -12.883 -16.047 -3.428 1 97.88 207 TYR A CA 1
ATOM 1525 C C . TYR A 1 207 ? -12.594 -17.125 -2.375 1 97.88 207 TYR A C 1
ATOM 1527 O O . TYR A 1 207 ? -11.438 -17.469 -2.143 1 97.88 207 TYR A O 1
ATOM 1535 N N . PRO A 1 208 ? -13.664 -17.609 -1.683 1 98.12 208 PRO A N 1
ATOM 1536 C CA . PRO A 1 208 ? -13.469 -18.703 -0.727 1 98.12 208 PRO A CA 1
ATOM 1537 C C . PRO A 1 208 ? -13.156 -20.031 -1.408 1 98.12 208 PRO A C 1
ATOM 1539 O O . PRO A 1 208 ? -14.039 -20.641 -2.023 1 98.12 208 PRO A O 1
ATOM 1542 N N . ALA A 1 209 ? -11.992 -20.469 -1.225 1 96.88 209 ALA A N 1
ATOM 1543 C CA . ALA A 1 209 ? -11.547 -21.734 -1.807 1 96.88 209 ALA A CA 1
ATOM 1544 C C . ALA A 1 209 ? -11.727 -22.875 -0.82 1 96.88 209 ALA A C 1
ATOM 1546 O O . ALA A 1 209 ? -11.203 -22.844 0.295 1 96.88 209 ALA A O 1
ATOM 1547 N N . LEU A 1 210 ? -12.391 -23.875 -1.229 1 97.5 210 LEU A N 1
ATOM 1548 C CA . LEU A 1 210 ? -12.656 -25.031 -0.369 1 97.5 210 LEU A CA 1
ATOM 1549 C C . LEU A 1 210 ? -11.359 -25.75 -0.023 1 97.5 210 LEU A C 1
ATOM 1551 O O . LEU A 1 210 ? -10.547 -26.047 -0.906 1 97.5 210 LEU A O 1
ATOM 1555 N N . ALA A 1 211 ? -11.18 -26.031 1.245 1 96.75 211 ALA A N 1
ATOM 1556 C CA . ALA A 1 211 ? -10.016 -26.781 1.689 1 96.75 211 ALA A CA 1
ATOM 1557 C C . ALA A 1 211 ? -10.07 -28.219 1.186 1 96.75 211 ALA A C 1
ATOM 1559 O O . ALA A 1 211 ? -11.156 -28.781 0.994 1 96.75 211 ALA A O 1
ATOM 1560 N N . VAL A 1 212 ? -8.898 -28.781 0.993 1 95.31 212 VAL A N 1
ATOM 1561 C CA . VAL A 1 212 ? -8.82 -30.188 0.617 1 95.31 212 VAL A CA 1
ATOM 1562 C C . VAL A 1 212 ? -9.164 -31.062 1.818 1 95.31 212 VAL A C 1
ATOM 1564 O O . VAL A 1 212 ? -8.75 -30.781 2.943 1 95.31 212 VAL A O 1
ATOM 1567 N N . ARG A 1 213 ? -9.953 -32 1.557 1 93.38 213 ARG A N 1
ATOM 1568 C CA . ARG A 1 213 ? -10.344 -32.938 2.596 1 93.38 213 ARG A CA 1
ATOM 1569 C C . ARG A 1 213 ? -9.703 -34.312 2.363 1 93.38 213 ARG A C 1
ATOM 1571 O O . ARG A 1 213 ? -9.828 -34.875 1.28 1 93.38 213 ARG A O 1
ATOM 1578 N N . ARG A 1 214 ? -8.938 -34.781 3.369 1 86.75 214 ARG A N 1
ATOM 1579 C CA . ARG A 1 214 ? -8.266 -36.062 3.311 1 86.75 214 ARG A CA 1
ATOM 1580 C C . ARG A 1 214 ? -8.547 -36.875 4.562 1 86.75 214 ARG A C 1
ATOM 1582 O O . ARG A 1 214 ? -8.422 -36.375 5.684 1 86.75 214 ARG A O 1
ATOM 1589 N N . ALA A 1 215 ? -8.914 -38.125 4.352 1 88.12 215 ALA A N 1
ATOM 1590 C CA . ALA A 1 215 ? -9.172 -39.062 5.434 1 88.12 215 ALA A CA 1
ATOM 1591 C C . ALA A 1 215 ? -10.18 -38.5 6.434 1 88.12 215 ALA A C 1
ATOM 1593 O O . ALA A 1 215 ? -9.969 -38.562 7.645 1 88.12 215 ALA A O 1
ATOM 1594 N N . GLY A 1 216 ? -11.102 -37.812 5.879 1 89.94 216 GLY A N 1
ATOM 1595 C CA . GLY A 1 216 ? -12.211 -37.312 6.691 1 89.94 216 GLY A CA 1
ATOM 1596 C C . GLY A 1 216 ? -11.898 -36.031 7.41 1 89.94 216 GLY A C 1
ATOM 1597 O O . GLY A 1 216 ? -12.703 -35.531 8.211 1 89.94 216 GLY A O 1
ATOM 1598 N N . LYS A 1 217 ? -10.789 -35.469 7.113 1 93.06 217 LYS A N 1
ATOM 1599 C CA . LYS A 1 217 ? -10.398 -34.25 7.781 1 93.06 217 LYS A CA 1
ATOM 1600 C C . LYS A 1 217 ? -10.039 -33.156 6.77 1 93.06 217 LYS A C 1
ATOM 1602 O O . LYS A 1 217 ? -9.414 -33.438 5.742 1 93.06 217 LYS A O 1
ATOM 1607 N N . TRP A 1 218 ? -10.461 -31.938 7.129 1 95.5 218 TRP A N 1
ATOM 1608 C CA . TRP A 1 218 ? -10.078 -30.797 6.297 1 95.5 218 TRP A CA 1
ATOM 1609 C C . TRP A 1 218 ? -8.625 -30.422 6.539 1 95.5 218 TRP A C 1
ATOM 1611 O O . TRP A 1 218 ? -8.172 -30.375 7.688 1 95.5 218 TRP A O 1
ATOM 1621 N N . ALA A 1 219 ? -7.875 -30.188 5.469 1 92.56 219 ALA A N 1
ATOM 1622 C CA . ALA A 1 219 ? -6.574 -29.547 5.605 1 92.56 219 ALA A CA 1
ATOM 1623 C C . ALA A 1 219 ? -6.727 -28.047 5.895 1 92.56 219 ALA A C 1
ATOM 1625 O O . ALA A 1 219 ? -6.641 -27.219 4.984 1 92.56 219 ALA A O 1
ATOM 1626 N N . ALA A 1 220 ? -6.766 -27.672 7.152 1 89.62 220 ALA A N 1
ATOM 1627 C CA . ALA A 1 220 ? -7.242 -26.344 7.543 1 89.62 220 ALA A CA 1
ATOM 1628 C C . ALA A 1 220 ? -6.09 -25.469 8.016 1 89.62 220 ALA A C 1
ATOM 1630 O O . ALA A 1 220 ? -6.312 -24.406 8.602 1 89.62 220 ALA A O 1
ATOM 1631 N N . ASP A 1 221 ? -4.883 -25.938 7.719 1 86.31 221 ASP A N 1
ATOM 1632 C CA . ASP A 1 221 ? -3.756 -25.109 8.148 1 86.31 221 ASP A CA 1
ATOM 1633 C C . ASP A 1 221 ? -3.641 -23.844 7.301 1 86.31 221 ASP A C 1
ATOM 1635 O O . ASP A 1 221 ? -3.701 -23.906 6.07 1 86.31 221 ASP A O 1
ATOM 1639 N N . ALA A 1 222 ? -3.502 -22.75 8.047 1 82.19 222 ALA A N 1
ATOM 1640 C CA . ALA A 1 222 ? -3.309 -21.484 7.34 1 82.19 222 ALA A CA 1
ATOM 1641 C C . ALA A 1 222 ? -2.055 -21.531 6.473 1 82.19 222 ALA A C 1
ATOM 1643 O O . ALA A 1 222 ? -1.042 -22.109 6.863 1 82.19 222 ALA A O 1
ATOM 1644 N N . PRO A 1 223 ? -2.168 -20.922 5.332 1 78.38 223 PRO A N 1
ATOM 1645 C CA . PRO A 1 223 ? -0.97 -20.875 4.492 1 78.38 223 PRO A CA 1
ATOM 1646 C C . PRO A 1 223 ? 0.197 -20.156 5.156 1 78.38 223 PRO A C 1
ATOM 1648 O O . PRO A 1 223 ? -0.008 -19.156 5.844 1 78.38 223 PRO A O 1
ATOM 1651 N N . GLU A 1 224 ? 1.249 -20.75 5.121 1 71.25 224 GLU A N 1
ATOM 1652 C CA . GLU A 1 224 ? 2.463 -20.172 5.691 1 71.25 224 GLU A CA 1
ATOM 1653 C C . GLU A 1 224 ? 3.68 -20.469 4.82 1 71.25 224 GLU A C 1
ATOM 1655 O O . GLU A 1 224 ? 3.646 -21.391 3.998 1 71.25 224 GLU A O 1
ATOM 1660 N N . GLY A 1 225 ? 4.672 -19.641 4.984 1 63.59 225 GLY A N 1
ATOM 1661 C CA . GLY A 1 225 ? 5.965 -19.984 4.41 1 63.59 225 GLY A CA 1
ATOM 1662 C C . GLY A 1 225 ? 6.238 -19.266 3.102 1 63.59 225 GLY A C 1
ATOM 1663 O O . GLY A 1 225 ? 5.598 -18.25 2.793 1 63.59 225 GLY A O 1
ATOM 1664 N N . LEU A 1 226 ? 7.324 -19.875 2.525 1 72.25 226 LEU A N 1
ATOM 1665 C CA . LEU A 1 226 ? 7.832 -19.375 1.25 1 72.25 226 LEU A CA 1
ATOM 1666 C C . LEU A 1 226 ? 7.176 -20.109 0.084 1 72.25 226 LEU A C 1
ATOM 1668 O O . LEU A 1 226 ? 6.625 -21.203 0.261 1 72.25 226 LEU A O 1
ATOM 1672 N N . GLY A 1 227 ? 7.031 -19.375 -0.986 1 72.62 227 GLY A N 1
ATOM 1673 C CA . GLY A 1 227 ? 6.641 -20.062 -2.203 1 72.62 227 GLY A CA 1
ATOM 1674 C C . GLY A 1 227 ? 5.141 -20.094 -2.418 1 72.62 227 GLY A C 1
ATOM 1675 O O . GLY A 1 227 ? 4.414 -19.25 -1.889 1 72.62 227 GLY A O 1
ATOM 1676 N N . ASP A 1 228 ? 4.719 -21.109 -3.146 1 78.81 228 ASP A N 1
ATOM 1677 C CA . ASP A 1 228 ? 3.324 -21.219 -3.568 1 78.81 228 ASP A CA 1
ATOM 1678 C C . ASP A 1 228 ? 2.457 -21.812 -2.459 1 78.81 228 ASP A C 1
ATOM 1680 O O . ASP A 1 228 ? 2.928 -22.625 -1.665 1 78.81 228 ASP A O 1
ATOM 1684 N N . VAL A 1 229 ? 1.257 -21.359 -2.422 1 76.12 229 VAL A N 1
ATOM 1685 C CA . VAL A 1 229 ? 0.365 -21.875 -1.384 1 76.12 229 VAL A CA 1
ATOM 1686 C C . VAL A 1 229 ? -0.722 -22.734 -2.012 1 76.12 229 VAL A C 1
ATOM 1688 O O . VAL A 1 229 ? -1.668 -23.156 -1.335 1 76.12 229 VAL A O 1
ATOM 1691 N N . ALA A 1 230 ? -0.564 -23.109 -3.178 1 76.94 230 ALA A N 1
ATOM 1692 C CA . ALA A 1 230 ? -1.611 -23.812 -3.914 1 76.94 230 ALA A CA 1
ATOM 1693 C C . ALA A 1 230 ? -1.859 -25.203 -3.322 1 76.94 230 ALA A C 1
ATOM 1695 O O . ALA A 1 230 ? -0.917 -25.969 -3.102 1 76.94 230 ALA A O 1
ATOM 1696 N N . PHE A 1 231 ? -2.945 -25.609 -2.936 1 89.62 231 PHE A N 1
ATOM 1697 C CA . PHE A 1 231 ? -3.441 -26.906 -2.477 1 89.62 231 PHE A CA 1
ATOM 1698 C C . PHE A 1 231 ? -4.953 -27 -2.645 1 89.62 231 PHE A C 1
ATOM 1700 O O . PHE A 1 231 ? -5.707 -26.594 -1.756 1 89.62 231 PHE A O 1
ATOM 1707 N N . ALA A 1 232 ? -5.289 -27.547 -3.781 1 92.56 232 ALA A N 1
ATOM 1708 C CA . ALA A 1 232 ? -6.719 -27.562 -4.086 1 92.56 232 ALA A CA 1
ATOM 1709 C C . ALA A 1 232 ? -7.082 -28.781 -4.934 1 92.56 232 ALA A C 1
ATOM 1711 O O . ALA A 1 232 ? -6.273 -29.25 -5.734 1 92.56 232 ALA A O 1
ATOM 1712 N N . GLU A 1 233 ? -8.297 -29.219 -4.773 1 94.25 233 GLU A N 1
ATOM 1713 C CA . GLU A 1 233 ? -8.883 -30.172 -5.699 1 94.25 233 GLU A CA 1
ATOM 1714 C C . GLU A 1 233 ? -9.367 -29.5 -6.977 1 94.25 233 GLU A C 1
ATOM 1716 O O . GLU A 1 233 ? -9.648 -28.297 -6.977 1 94.25 233 GLU A O 1
ATOM 1721 N N . LYS A 1 234 ? -9.398 -30.281 -8.016 1 96.19 234 LYS A N 1
ATOM 1722 C CA . LYS A 1 234 ? -10.031 -29.734 -9.211 1 96.19 234 LYS A CA 1
ATOM 1723 C C . LYS A 1 234 ? -11.523 -29.5 -8.992 1 96.19 234 LYS A C 1
ATOM 1725 O O . LYS A 1 234 ? -12.188 -30.281 -8.32 1 96.19 234 LYS A O 1
ATOM 1730 N N . SER A 1 235 ? -12 -28.422 -9.594 1 97.19 235 SER A N 1
ATOM 1731 C CA . SER A 1 235 ? -13.391 -27.984 -9.484 1 97.19 235 SER A CA 1
ATOM 1732 C C . SER A 1 235 ? -13.906 -27.469 -10.82 1 97.19 235 SER A C 1
ATOM 1734 O O . SER A 1 235 ? -13.141 -27.312 -11.773 1 97.19 235 SER A O 1
ATOM 1736 N N . ASP A 1 236 ? -15.258 -27.359 -10.867 1 97.69 236 ASP A N 1
ATOM 1737 C CA . ASP A 1 236 ? -15.891 -26.688 -12.008 1 97.69 236 ASP A CA 1
ATOM 1738 C C . ASP A 1 236 ? -16.344 -25.281 -11.641 1 97.69 236 ASP A C 1
ATOM 1740 O O . ASP A 1 236 ? -17.016 -25.078 -10.633 1 97.69 236 ASP A O 1
ATOM 1744 N N . PHE A 1 237 ? -15.969 -24.312 -12.461 1 98.19 237 PHE A N 1
ATOM 1745 C CA . PHE A 1 237 ? -16.25 -22.922 -12.141 1 98.19 237 PHE A CA 1
ATOM 1746 C C . PHE A 1 237 ? -17.172 -22.297 -13.18 1 98.19 237 PHE A C 1
ATOM 1748 O O . PHE A 1 237 ? -16.984 -22.484 -14.383 1 98.19 237 PHE A O 1
ATOM 1755 N N . GLU A 1 238 ? -18.188 -21.672 -12.734 1 98.62 238 GLU A N 1
ATOM 1756 C CA . GLU A 1 238 ? -18.969 -20.688 -13.469 1 98.62 238 GLU A CA 1
ATOM 1757 C C . GLU A 1 238 ? -18.938 -19.328 -12.781 1 98.62 238 GLU A C 1
ATOM 1759 O O . GLU A 1 238 ? -19.438 -19.172 -11.664 1 98.62 238 GLU A O 1
ATOM 1764 N N . VAL A 1 239 ? -18.375 -18.328 -13.492 1 98.75 239 VAL A N 1
ATOM 1765 C CA . VAL A 1 239 ? -18.078 -17.062 -12.828 1 98.75 239 VAL A CA 1
ATOM 1766 C C . VAL A 1 239 ? -18.641 -15.898 -13.648 1 98.75 239 VAL A C 1
ATOM 1768 O O . VAL A 1 239 ? -18.516 -15.875 -14.875 1 98.75 239 VAL A O 1
ATOM 1771 N N . GLU A 1 240 ? -19.312 -15.008 -12.992 1 98.69 240 GLU A N 1
ATOM 1772 C CA . GLU A 1 240 ? -19.766 -13.742 -13.57 1 98.69 240 GLU A CA 1
ATOM 1773 C C . GLU A 1 240 ? -19.141 -12.555 -12.867 1 98.69 240 GLU A C 1
ATOM 1775 O O . GLU A 1 240 ? -19.234 -12.414 -11.648 1 98.69 240 GLU A O 1
ATOM 1780 N N . ILE A 1 241 ? -18.469 -11.711 -13.617 1 98.62 241 ILE A N 1
ATOM 1781 C CA . ILE A 1 241 ? -17.828 -10.523 -13.062 1 98.62 241 ILE A CA 1
ATOM 1782 C C . ILE A 1 241 ? -18.359 -9.273 -13.766 1 98.62 241 ILE A C 1
ATOM 1784 O O . ILE A 1 241 ? -18.344 -9.195 -14.992 1 98.62 241 ILE A O 1
ATOM 1788 N N . ARG A 1 242 ? -18.828 -8.359 -13.031 1 98.5 242 ARG A N 1
ATOM 1789 C CA . ARG A 1 242 ? -19.219 -7.047 -13.531 1 98.5 242 ARG A CA 1
ATOM 1790 C C . ARG A 1 242 ? -18.172 -5.992 -13.195 1 98.5 242 ARG A C 1
ATOM 1792 O O . ARG A 1 242 ? -17.734 -5.891 -12.047 1 98.5 242 ARG A O 1
ATOM 1799 N N . ALA A 1 243 ? -17.75 -5.258 -14.164 1 98 243 ALA A N 1
ATOM 1800 C CA . ALA A 1 243 ? -16.766 -4.203 -14.008 1 98 243 ALA A CA 1
ATOM 1801 C C . ALA A 1 243 ? -17.016 -3.049 -14.969 1 98 243 ALA A C 1
ATOM 1803 O O . ALA A 1 243 ? -17.797 -3.193 -15.922 1 98 243 ALA A O 1
ATOM 1804 N N . PRO A 1 244 ? -16.469 -1.887 -14.742 1 96.31 244 PRO A N 1
ATOM 1805 C CA . PRO A 1 244 ? -16.656 -0.764 -15.664 1 96.31 244 PRO A CA 1
ATOM 1806 C C . PRO A 1 244 ? -16.203 -1.079 -17.078 1 96.31 244 PRO A C 1
ATOM 1808 O O . PRO A 1 244 ? -15.336 -1.937 -17.281 1 96.31 244 PRO A O 1
ATOM 1811 N N . LYS A 1 245 ? -16.734 -0.391 -18.047 1 96.56 245 LYS A N 1
ATOM 1812 C CA . LYS A 1 245 ? -16.359 -0.568 -19.438 1 96.56 245 LYS A CA 1
ATOM 1813 C C . LYS A 1 245 ? -14.898 -0.197 -19.672 1 96.56 245 LYS A C 1
ATOM 1815 O O . LYS A 1 245 ? -14.328 0.595 -18.922 1 96.56 245 LYS A O 1
ATOM 1820 N N . GLY A 1 246 ? -14.344 -0.875 -20.672 1 95.44 246 GLY A N 1
ATOM 1821 C CA . GLY A 1 246 ? -12.992 -0.521 -21.078 1 95.44 246 GLY A CA 1
ATOM 1822 C C . GLY A 1 246 ? -11.938 -1.444 -20.5 1 95.44 246 GLY A C 1
ATOM 1823 O O . GLY A 1 246 ? -10.758 -1.352 -20.859 1 95.44 246 GLY A O 1
ATOM 1824 N N . LEU A 1 247 ? -12.32 -2.332 -19.672 1 97.25 247 LEU A N 1
ATOM 1825 C CA . LEU A 1 247 ? -11.375 -3.268 -19.062 1 97.25 247 LEU A CA 1
ATOM 1826 C C . LEU A 1 247 ? -11.258 -4.539 -19.906 1 97.25 247 LEU A C 1
ATOM 1828 O O . LEU A 1 247 ? -12.25 -4.996 -20.469 1 97.25 247 LEU A O 1
ATOM 1832 N N . VAL A 1 248 ? -10.055 -5 -19.953 1 97.62 248 VAL A N 1
ATOM 1833 C CA . VAL A 1 248 ? -9.805 -6.336 -20.484 1 97.62 248 VAL A CA 1
ATOM 1834 C C . VAL A 1 248 ? -9.594 -7.32 -19.328 1 97.62 248 VAL A C 1
ATOM 1836 O O . VAL A 1 248 ? -8.789 -7.074 -18.438 1 97.62 248 VAL A O 1
ATOM 1839 N N . LEU A 1 249 ? -10.352 -8.383 -19.359 1 98.38 249 LEU A N 1
ATOM 1840 C CA . LEU A 1 249 ? -10.289 -9.398 -18.312 1 98.38 249 LEU A CA 1
ATOM 1841 C C . LEU A 1 249 ? -9.664 -10.688 -18.859 1 98.38 249 LEU A C 1
ATOM 1843 O O . LEU A 1 249 ? -10 -11.133 -19.953 1 98.38 249 LEU A O 1
ATOM 1847 N N . VAL A 1 250 ? -8.711 -11.258 -18.141 1 98.69 250 VAL A N 1
ATOM 1848 C CA . VAL A 1 250 ? -8.133 -12.562 -18.422 1 98.69 250 VAL A CA 1
ATOM 1849 C C . VAL A 1 250 ? -8.469 -13.547 -17.297 1 98.69 250 VAL A C 1
ATOM 1851 O O . VAL A 1 250 ? -8.242 -13.258 -16.125 1 98.69 250 VAL A O 1
ATOM 1854 N N . ALA A 1 251 ? -9 -14.625 -17.641 1 98.62 251 ALA A N 1
ATOM 1855 C CA . ALA A 1 251 ? -9.398 -15.695 -16.734 1 98.62 251 ALA A CA 1
ATOM 1856 C C . ALA A 1 251 ? -9.453 -17.031 -17.469 1 98.62 251 ALA A C 1
ATOM 1858 O O . ALA A 1 251 ? -9.43 -17.078 -18.703 1 98.62 251 ALA A O 1
ATOM 1859 N N . PRO A 1 252 ? -9.406 -18.125 -16.688 1 98.12 252 PRO A N 1
ATOM 1860 C CA . PRO A 1 252 ? -9.484 -19.422 -17.359 1 98.12 252 PRO A CA 1
ATOM 1861 C C . PRO A 1 252 ? -10.828 -19.656 -18.047 1 98.12 252 PRO A C 1
ATOM 1863 O O . PRO A 1 252 ? -11.852 -19.141 -17.594 1 98.12 252 PRO A O 1
ATOM 1866 N N . GLY A 1 253 ? -10.766 -20.469 -19.141 1 96.5 253 GLY A N 1
ATOM 1867 C CA . GLY A 1 253 ? -11.992 -20.891 -19.812 1 96.5 253 GLY A CA 1
ATOM 1868 C C . GLY A 1 253 ? -12.438 -19.938 -20.891 1 96.5 253 GLY A C 1
ATOM 1869 O O . GLY A 1 253 ? -11.688 -19.031 -21.297 1 96.5 253 GLY A O 1
ATOM 1870 N N . GLN A 1 254 ? -13.602 -20.203 -21.359 1 93 254 GLN A N 1
ATOM 1871 C CA . GLN A 1 254 ? -14.227 -19.344 -22.359 1 93 254 GLN A CA 1
ATOM 1872 C C . GLN A 1 254 ? -14.938 -18.172 -21.703 1 93 254 GLN A C 1
ATOM 1874 O O . GLN A 1 254 ? -15.695 -18.344 -20.75 1 93 254 GLN A O 1
ATOM 1879 N N . ILE A 1 255 ? -14.648 -17.016 -22.219 1 96.62 255 ILE A N 1
ATOM 1880 C CA . ILE A 1 255 ? -15.219 -15.828 -21.609 1 96.62 255 ILE A CA 1
ATOM 1881 C C . ILE A 1 255 ? -16.172 -15.148 -22.594 1 96.62 255 ILE A C 1
ATOM 1883 O O . ILE A 1 255 ? -15.766 -14.781 -23.703 1 96.62 255 ILE A O 1
ATOM 1887 N N . ALA A 1 256 ? -17.375 -15.023 -22.219 1 96.88 256 ALA A N 1
ATOM 1888 C CA . ALA A 1 256 ? -18.359 -14.234 -22.953 1 96.88 256 ALA A CA 1
ATOM 1889 C C . ALA A 1 256 ? -18.547 -12.859 -22.328 1 96.88 256 ALA A C 1
ATOM 1891 O O . ALA A 1 256 ? -18.531 -12.719 -21.094 1 96.88 256 ALA A O 1
ATOM 1892 N N . THR A 1 257 ? -18.656 -11.898 -23.156 1 96.25 257 THR A N 1
ATOM 1893 C CA . THR A 1 257 ? -18.812 -10.539 -22.641 1 96.25 257 THR A CA 1
ATOM 1894 C C . THR A 1 257 ? -20.125 -9.922 -23.109 1 96.25 257 THR A C 1
ATOM 1896 O O . THR A 1 257 ? -20.578 -10.203 -24.219 1 96.25 257 THR A O 1
ATOM 1899 N N . SER A 1 258 ? -20.719 -9.125 -22.266 1 96.06 258 SER A N 1
ATOM 1900 C CA . SER A 1 258 ? -21.906 -8.32 -22.609 1 96.06 258 SER A CA 1
ATOM 1901 C C . SER A 1 258 ? -21.875 -6.965 -21.906 1 96.06 258 SER A C 1
ATOM 1903 O O . SER A 1 258 ? -21.141 -6.785 -20.922 1 96.06 258 SER A O 1
ATOM 1905 N N . SER A 1 259 ? -22.531 -6.047 -22.516 1 93.19 259 SER A N 1
ATOM 1906 C CA . SER A 1 259 ? -22.594 -4.703 -21.953 1 93.19 259 SER A CA 1
ATOM 1907 C C . SER A 1 259 ? -23.875 -4.477 -21.172 1 93.19 259 SER A C 1
ATOM 1909 O O . SER A 1 259 ? -24.953 -4.938 -21.594 1 93.19 259 SER A O 1
ATOM 1911 N N . SER A 1 260 ? -23.797 -3.834 -20.078 1 91.44 260 SER A N 1
ATOM 1912 C CA . SER A 1 260 ? -24.938 -3.406 -19.266 1 91.44 260 SER A CA 1
ATOM 1913 C C . SER A 1 260 ? -24.719 -2.008 -18.688 1 91.44 260 SER A C 1
ATOM 1915 O O . SER A 1 260 ? -24.109 -1.853 -17.641 1 91.44 260 SER A O 1
ATOM 1917 N N . GLY A 1 261 ? -25.328 -1.043 -19.375 1 92.56 261 GLY A N 1
ATOM 1918 C CA . GLY A 1 261 ? -25.094 0.325 -18.953 1 92.56 261 GLY A CA 1
ATOM 1919 C C . GLY A 1 261 ? -23.641 0.739 -19.047 1 92.56 261 GLY A C 1
ATOM 1920 O O . GLY A 1 261 ? -23.047 0.66 -20.125 1 92.56 261 GLY A O 1
ATOM 1921 N N . ASN A 1 262 ? -23.109 1.126 -17.812 1 91.88 262 ASN A N 1
ATOM 1922 C CA . ASN A 1 262 ? -21.719 1.559 -17.781 1 91.88 262 ASN A CA 1
ATOM 1923 C C . ASN A 1 262 ? -20.781 0.438 -17.312 1 91.88 262 ASN A C 1
ATOM 1925 O O . ASN A 1 262 ? -19.625 0.683 -16.984 1 91.88 262 ASN A O 1
ATOM 1929 N N . GLU A 1 263 ? -21.359 -0.784 -17.438 1 96.31 263 GLU A N 1
ATOM 1930 C CA . GLU A 1 263 ? -20.562 -1.929 -17 1 96.31 263 GLU A CA 1
ATOM 1931 C C . GLU A 1 263 ? -20.438 -2.98 -18.094 1 96.31 263 GLU A C 1
ATOM 1933 O O . GLU A 1 263 ? -21.281 -3.053 -18.984 1 96.31 263 GLU A O 1
ATOM 1938 N N . THR A 1 264 ? -19.391 -3.688 -18.062 1 97.44 264 THR A N 1
ATOM 1939 C CA . THR A 1 264 ? -19.219 -4.918 -18.828 1 97.44 264 THR A CA 1
ATOM 1940 C C . THR A 1 264 ? -19.422 -6.141 -17.938 1 97.44 264 THR A C 1
ATOM 1942 O O . THR A 1 264 ? -18.969 -6.172 -16.797 1 97.44 264 THR A O 1
ATOM 1945 N N . VAL A 1 265 ? -20.172 -7.07 -18.438 1 98.19 265 VAL A N 1
ATOM 1946 C CA . VAL A 1 265 ? -20.391 -8.336 -17.734 1 98.19 265 VAL A CA 1
ATOM 1947 C C . VAL A 1 265 ? -19.562 -9.438 -18.391 1 98.19 265 VAL A C 1
ATOM 1949 O O . VAL A 1 265 ? -19.734 -9.719 -19.578 1 98.19 265 VAL A O 1
ATOM 1952 N N . PHE A 1 266 ? -18.672 -10.039 -17.672 1 98.5 266 PHE A N 1
ATOM 1953 C CA . PHE A 1 266 ? -17.875 -11.172 -18.109 1 98.5 266 PHE A CA 1
ATOM 1954 C C . PHE A 1 266 ? -18.422 -12.477 -17.547 1 98.5 266 PHE A C 1
ATOM 1956 O O . PHE A 1 266 ? -18.609 -12.609 -16.328 1 98.5 266 PHE A O 1
ATOM 1963 N N . ARG A 1 267 ? -18.688 -13.422 -18.422 1 98.44 267 ARG A N 1
ATOM 1964 C CA . ARG A 1 267 ? -19.125 -14.75 -18 1 98.44 267 ARG A CA 1
ATOM 1965 C C . ARG A 1 267 ? -18.125 -15.82 -18.453 1 98.44 267 ARG A C 1
ATOM 1967 O O . ARG A 1 267 ? -17.875 -15.977 -19.641 1 98.44 267 ARG A O 1
ATOM 1974 N N . ALA A 1 268 ? -17.641 -16.516 -17.484 1 98.12 268 ALA A N 1
ATOM 1975 C CA . ALA A 1 268 ? -16.625 -17.531 -17.766 1 98.12 268 ALA A CA 1
ATOM 1976 C C . ALA A 1 268 ? -17.062 -18.906 -17.266 1 98.12 268 ALA A C 1
ATOM 1978 O O . ALA A 1 268 ? -17.672 -19.016 -16.188 1 98.12 268 ALA A O 1
ATOM 1979 N N . LYS A 1 269 ? -16.75 -19.891 -18.047 1 97.69 269 LYS A N 1
ATOM 1980 C CA . LYS A 1 269 ? -16.906 -21.297 -17.656 1 97.69 269 LYS A CA 1
ATOM 1981 C C . LYS A 1 269 ? -15.586 -22.047 -17.766 1 97.69 269 LYS A C 1
ATOM 1983 O O . LYS A 1 269 ? -14.977 -22.094 -18.828 1 97.69 269 LYS A O 1
ATOM 1988 N N . ALA A 1 270 ? -15.172 -22.578 -16.656 1 97.62 270 ALA A N 1
ATOM 1989 C CA . ALA A 1 270 ? -13.914 -23.312 -16.609 1 97.62 270 ALA A CA 1
ATOM 1990 C C . ALA A 1 270 ? -14.07 -24.609 -15.812 1 97.62 270 ALA A C 1
ATOM 1992 O O . ALA A 1 270 ? -13.688 -24.672 -14.641 1 97.62 270 ALA A O 1
ATOM 1993 N N . PRO A 1 271 ? -14.539 -25.625 -16.453 1 96.44 271 PRO A N 1
ATOM 1994 C CA . PRO A 1 271 ? -14.531 -26.922 -15.766 1 96.44 271 PRO A CA 1
ATOM 1995 C C . PRO A 1 271 ? -13.125 -27.5 -15.609 1 96.44 271 PRO A C 1
ATOM 1997 O O . PRO A 1 271 ? -12.211 -27.125 -16.344 1 96.44 271 PRO A O 1
ATOM 2000 N N . ASP A 1 272 ? -12.969 -28.344 -14.648 1 96.25 272 ASP A N 1
ATOM 2001 C CA . ASP A 1 272 ? -11.727 -29.109 -14.469 1 96.25 272 ASP A CA 1
ATOM 2002 C C . ASP A 1 272 ? -10.555 -28.172 -14.164 1 96.25 272 ASP A C 1
ATOM 2004 O O . ASP A 1 272 ? -9.516 -28.25 -14.82 1 96.25 272 ASP A O 1
ATOM 2008 N N . ALA A 1 273 ? -10.891 -27.234 -13.258 1 96.88 273 ALA A N 1
ATOM 2009 C CA . ALA A 1 273 ? -9.867 -26.266 -12.852 1 96.88 273 ALA A CA 1
ATOM 2010 C C . ALA A 1 273 ? -9.586 -26.375 -11.352 1 96.88 273 ALA A C 1
ATOM 2012 O O . ALA A 1 273 ? -10.5 -26.625 -10.562 1 96.88 273 ALA A O 1
ATOM 2013 N N . ARG A 1 274 ? -8.352 -26.172 -10.977 1 96.25 274 ARG A N 1
ATOM 2014 C CA . ARG A 1 274 ? -8.016 -26.219 -9.555 1 96.25 274 ARG A CA 1
ATOM 2015 C C . ARG A 1 274 ? -8.32 -24.891 -8.875 1 96.25 274 ARG A C 1
ATOM 2017 O O . ARG A 1 274 ? -8.531 -24.844 -7.66 1 96.25 274 ARG A O 1
ATOM 2024 N N . GLU A 1 275 ? -8.273 -23.891 -9.586 1 95.94 275 GLU A N 1
ATOM 2025 C CA . GLU A 1 275 ? -8.562 -22.547 -9.102 1 95.94 275 GLU A CA 1
ATOM 2026 C C . GLU A 1 275 ? -9.031 -21.625 -10.234 1 95.94 275 GLU A C 1
ATOM 2028 O O . GLU A 1 275 ? -9.039 -22.031 -11.398 1 95.94 275 GLU A O 1
ATOM 2033 N N . PHE A 1 276 ? -9.5 -20.469 -9.906 1 97.81 276 PHE A N 1
ATOM 2034 C CA . PHE A 1 276 ? -9.992 -19.5 -10.867 1 97.81 276 PHE A CA 1
ATOM 2035 C C . PHE A 1 276 ? -9.32 -18.141 -10.664 1 97.81 276 PHE A C 1
ATOM 2037 O O . PHE A 1 276 ? -9.758 -17.344 -9.82 1 97.81 276 PHE A O 1
ATOM 2044 N N . ALA A 1 277 ? -8.328 -17.875 -11.5 1 97.69 277 ALA A N 1
ATOM 2045 C CA . ALA A 1 277 ? -7.578 -16.625 -11.391 1 97.69 277 ALA A CA 1
ATOM 2046 C C . ALA A 1 277 ? -8.18 -15.555 -12.289 1 97.69 277 ALA A C 1
ATOM 2048 O O . ALA A 1 277 ? -8.703 -15.852 -13.367 1 97.69 277 ALA A O 1
ATOM 2049 N N . VAL A 1 278 ? -8.062 -14.266 -11.836 1 98.56 278 VAL A N 1
ATOM 2050 C CA . VAL A 1 278 ? -8.578 -13.141 -12.602 1 98.56 278 VAL A CA 1
ATOM 2051 C C . VAL A 1 278 ? -7.566 -12 -12.602 1 98.56 278 VAL A C 1
ATOM 2053 O O . VAL A 1 278 ? -7.07 -11.602 -11.547 1 98.56 278 VAL A O 1
ATOM 2056 N N . LEU A 1 279 ? -7.238 -11.5 -13.766 1 98.56 279 LEU A N 1
ATOM 2057 C CA . LEU A 1 279 ? -6.484 -10.266 -13.93 1 98.56 279 LEU A CA 1
ATOM 2058 C C . LEU A 1 279 ? -7.215 -9.297 -14.859 1 98.56 279 LEU A C 1
ATOM 2060 O O . LEU A 1 279 ? -7.797 -9.719 -15.859 1 98.56 279 LEU A O 1
ATOM 2064 N N . LEU A 1 280 ? -7.223 -7.996 -14.5 1 98.25 280 LEU A N 1
ATOM 2065 C CA . LEU A 1 280 ? -7.898 -6.961 -15.281 1 98.25 280 LEU A CA 1
ATOM 2066 C C . LEU A 1 280 ? -6.988 -5.754 -15.484 1 98.25 280 LEU A C 1
ATOM 2068 O O . LEU A 1 280 ? -6.207 -5.402 -14.602 1 98.25 280 LEU A O 1
ATOM 2072 N N . SER A 1 281 ? -7.152 -5.133 -16.625 1 98.19 281 SER A N 1
ATOM 2073 C CA . SER A 1 281 ? -6.477 -3.861 -16.859 1 98.19 281 SER A CA 1
ATOM 2074 C C . SER A 1 281 ? -7.121 -3.096 -18.016 1 98.19 281 SER A C 1
ATOM 2076 O O . SER A 1 281 ? -7.594 -3.699 -18.984 1 98.19 281 SER A O 1
ATOM 2078 N N . GLU A 1 282 ? -7.148 -1.808 -17.922 1 97.12 282 GLU A N 1
ATOM 2079 C CA . GLU A 1 282 ? -7.582 -0.956 -19.031 1 97.12 282 GLU A CA 1
ATOM 2080 C C . GLU A 1 282 ? -6.473 -0.792 -20.062 1 97.12 282 GLU A C 1
ATOM 2082 O O . GLU A 1 282 ? -6.715 -0.31 -21.172 1 97.12 282 GLU A O 1
ATOM 2087 N N . ASP A 1 283 ? -5.25 -1.279 -19.766 1 97.19 283 ASP A N 1
ATOM 2088 C CA . ASP A 1 283 ? -4.09 -1.066 -20.625 1 97.19 283 ASP A CA 1
ATOM 2089 C C . ASP A 1 283 ? -3.691 -2.355 -21.344 1 97.19 283 ASP A C 1
ATOM 2091 O O . ASP A 1 283 ? -2.709 -2.381 -22.078 1 97.19 283 ASP A O 1
ATOM 2095 N N . PHE A 1 284 ? -4.375 -3.391 -21.125 1 98.31 284 PHE A N 1
ATOM 2096 C CA . PHE A 1 284 ? -4.062 -4.688 -21.719 1 98.31 284 PHE A CA 1
ATOM 2097 C C . PHE A 1 284 ? -4.301 -4.668 -23.219 1 98.31 284 PHE A C 1
ATOM 2099 O O . PHE A 1 284 ? -5.281 -4.082 -23.688 1 98.31 284 PHE A O 1
ATOM 2106 N N . VAL A 1 285 ? -3.453 -5.234 -23.922 1 98.44 285 VAL A N 1
ATOM 2107 C CA . VAL A 1 285 ? -3.639 -5.594 -25.328 1 98.44 285 VAL A CA 1
ATOM 2108 C C . VAL A 1 285 ? -3.451 -7.102 -25.5 1 98.44 285 VAL A C 1
ATOM 2110 O O . VAL A 1 285 ? -2.645 -7.719 -24.797 1 98.44 285 VAL A O 1
ATOM 2113 N N . GLN A 1 286 ? -4.176 -7.645 -26.438 1 98.06 286 GLN A N 1
ATOM 2114 C CA . GLN A 1 286 ? -4.223 -9.102 -26.547 1 98.06 286 GLN A CA 1
ATOM 2115 C C . GLN A 1 286 ? -4.039 -9.547 -28 1 98.06 286 GLN A C 1
ATOM 2117 O O . GLN A 1 286 ? -4.445 -8.844 -28.922 1 98.06 286 GLN A O 1
ATOM 2122 N N . LYS A 1 287 ? -3.395 -10.641 -28.188 1 98.56 287 LYS A N 1
ATOM 2123 C CA . LYS A 1 287 ? -3.262 -11.352 -29.453 1 98.56 287 LYS A CA 1
ATOM 2124 C C . LYS A 1 287 ? -3.445 -12.852 -29.266 1 98.56 287 LYS A C 1
ATOM 2126 O O . LYS A 1 287 ? -3.055 -13.406 -28.234 1 98.56 287 LYS A O 1
ATOM 2131 N N . SER A 1 288 ? -4.09 -13.547 -30.234 1 98.38 288 SER A N 1
ATOM 2132 C CA . SER A 1 288 ? -4.309 -14.992 -30.172 1 98.38 288 SER A CA 1
ATOM 2133 C C . SER A 1 288 ? -3.791 -15.695 -31.422 1 98.38 288 SER A C 1
ATOM 2135 O O . SER A 1 288 ? -3.676 -15.07 -32.469 1 98.38 288 SER A O 1
ATOM 2137 N N . ARG A 1 289 ? -3.453 -16.906 -31.234 1 98.31 289 ARG A N 1
ATOM 2138 C CA . ARG A 1 289 ? -3.01 -17.797 -32.312 1 98.31 289 ARG A CA 1
ATOM 2139 C C . ARG A 1 289 ? -3.385 -19.234 -32 1 98.31 289 ARG A C 1
ATOM 2141 O O . ARG A 1 289 ? -3.316 -19.688 -30.875 1 98.31 289 ARG A O 1
ATOM 2148 N N . ASP A 1 290 ? -3.768 -19.922 -33.094 1 98 290 ASP A N 1
ATOM 2149 C CA . ASP A 1 290 ? -4.105 -21.344 -32.938 1 98 290 ASP A CA 1
ATOM 2150 C C . ASP A 1 290 ? -2.879 -22.219 -33.125 1 98 290 ASP A C 1
ATOM 2152 O O . ASP A 1 290 ? -2.061 -21.953 -34.031 1 98 290 ASP A O 1
ATOM 2156 N N . PHE A 1 291 ? -2.75 -23.203 -32.281 1 98.06 291 PHE A N 1
ATOM 2157 C CA . PHE A 1 291 ? -1.704 -24.203 -32.406 1 98.06 291 PHE A CA 1
ATOM 2158 C C . PHE A 1 291 ? -2.307 -25.609 -32.469 1 98.06 291 PHE A C 1
ATOM 2160 O O . PHE A 1 291 ? -3.213 -25.938 -31.719 1 98.06 291 PHE A O 1
ATOM 2167 N N . ALA A 1 292 ? -1.81 -26.406 -33.406 1 97 292 ALA A N 1
ATOM 2168 C CA . ALA A 1 292 ? -2.213 -27.797 -33.5 1 97 292 ALA A CA 1
ATOM 2169 C C . ALA A 1 292 ? -1.477 -28.641 -32.438 1 97 292 ALA A C 1
ATOM 2171 O O . ALA A 1 292 ? -0.25 -28.766 -32.5 1 97 292 ALA A O 1
ATOM 2172 N N . ILE A 1 293 ? -2.154 -29.156 -31.547 1 94.44 293 ILE A N 1
ATOM 2173 C CA . ILE A 1 293 ? -1.6 -30 -30.484 1 94.44 293 ILE A CA 1
ATOM 2174 C C . ILE A 1 293 ? -2.314 -31.344 -30.469 1 94.44 293 ILE A C 1
ATOM 2176 O O . ILE A 1 293 ? -3.467 -31.438 -30.047 1 94.44 293 ILE A O 1
ATOM 2180 N N . ALA A 1 294 ? -1.474 -32.281 -30.875 1 86.88 294 ALA A N 1
ATOM 2181 C CA . ALA A 1 294 ? -2.043 -33.625 -31.062 1 86.88 294 ALA A CA 1
ATOM 2182 C C . ALA A 1 294 ? -3.244 -33.562 -32 1 86.88 294 ALA A C 1
ATOM 2184 O O . ALA A 1 294 ? -3.133 -33.094 -33.125 1 86.88 294 ALA A O 1
ATOM 2185 N N . ASP A 1 295 ? -4.41 -33.938 -31.391 1 87.69 295 ASP A N 1
ATOM 2186 C CA . ASP A 1 295 ? -5.59 -34.031 -32.25 1 87.69 295 ASP A CA 1
ATOM 2187 C C . ASP A 1 295 ? -6.523 -32.844 -32.031 1 87.69 295 ASP A C 1
ATOM 2189 O O . ASP A 1 295 ? -7.691 -32.906 -32.406 1 87.69 295 ASP A O 1
ATOM 2193 N N . LYS A 1 296 ? -5.996 -31.844 -31.453 1 92.12 296 LYS A N 1
ATOM 2194 C CA . LYS A 1 296 ? -6.852 -30.703 -31.172 1 92.12 296 LYS A CA 1
ATOM 2195 C C . LYS A 1 296 ? -6.168 -29.391 -31.562 1 92.12 296 LYS A C 1
ATOM 2197 O O . LYS A 1 296 ? -4.941 -29.328 -31.656 1 92.12 296 LYS A O 1
ATOM 2202 N N . ASN A 1 297 ? -7.051 -28.5 -31.828 1 95.5 297 ASN A N 1
ATOM 2203 C CA . ASN A 1 297 ? -6.59 -27.125 -31.969 1 95.5 297 ASN A CA 1
ATOM 2204 C C . ASN A 1 297 ? -6.746 -26.344 -30.672 1 95.5 297 ASN A C 1
ATOM 2206 O O . ASN A 1 297 ? -7.844 -26.266 -30.125 1 95.5 297 ASN A O 1
ATOM 2210 N N . VAL A 1 298 ? -5.648 -25.797 -30.219 1 97.88 298 VAL A N 1
ATOM 2211 C CA . VAL A 1 298 ? -5.664 -25.031 -28.984 1 97.88 298 VAL A CA 1
ATOM 2212 C C . VAL A 1 298 ? -5.449 -23.547 -29.312 1 97.88 298 VAL A C 1
ATOM 2214 O O . VAL A 1 298 ? -4.441 -23.172 -29.922 1 97.88 298 VAL A O 1
ATOM 2217 N N . THR A 1 299 ? -6.438 -22.672 -28.969 1 98.25 299 THR A N 1
ATOM 2218 C CA . THR A 1 299 ? -6.266 -21.234 -29.094 1 98.25 299 THR A CA 1
ATOM 2219 C C . THR A 1 299 ? -5.426 -20.688 -27.953 1 98.25 299 THR A C 1
ATOM 2221 O O . THR A 1 299 ? -5.84 -20.75 -26.781 1 98.25 299 THR A O 1
ATOM 2224 N N . VAL A 1 300 ? -4.254 -20.203 -28.281 1 98.62 300 VAL A N 1
ATOM 2225 C CA . VAL A 1 300 ? -3.369 -19.609 -27.297 1 98.62 300 VAL A CA 1
ATOM 2226 C C . VAL A 1 300 ? -3.463 -18.078 -27.359 1 98.62 300 VAL A C 1
ATOM 2228 O O . VAL A 1 300 ? -3.334 -17.5 -28.438 1 98.62 300 VAL A O 1
ATOM 2231 N N . SER A 1 301 ? -3.736 -17.406 -26.266 1 98.69 301 SER A N 1
ATOM 2232 C CA . SER A 1 301 ? -3.871 -15.961 -26.203 1 98.69 301 SER A CA 1
ATOM 2233 C C . SER A 1 301 ? -2.846 -15.336 -25.266 1 98.69 301 SER A C 1
ATOM 2235 O O . SER A 1 301 ? -2.68 -15.797 -24.125 1 98.69 301 SER A O 1
ATOM 2237 N N . ALA A 1 302 ? -2.178 -14.328 -25.781 1 98.81 302 ALA A N 1
ATOM 2238 C CA . ALA A 1 302 ? -1.253 -13.547 -24.953 1 98.81 302 ALA A CA 1
ATOM 2239 C C . ALA A 1 302 ? -1.805 -12.156 -24.688 1 98.81 302 ALA A C 1
ATOM 2241 O O . ALA A 1 302 ? -2.377 -11.523 -25.578 1 98.81 302 ALA A O 1
ATOM 2242 N N . THR A 1 303 ? -1.718 -11.727 -23.484 1 98.81 303 THR A N 1
ATOM 2243 C CA . THR A 1 303 ? -2.146 -10.398 -23.047 1 98.81 303 THR A CA 1
ATOM 2244 C C . THR A 1 303 ? -1.027 -9.688 -22.297 1 98.81 303 THR A C 1
ATOM 2246 O O . THR A 1 303 ? -0.521 -10.195 -21.297 1 98.81 303 THR A O 1
ATOM 2249 N N . VAL A 1 304 ? -0.603 -8.539 -22.812 1 98.44 304 VAL A N 1
ATOM 2250 C CA . VAL A 1 304 ? 0.43 -7.738 -22.156 1 98.44 304 VAL A CA 1
ATOM 2251 C C . VAL A 1 304 ? -0.027 -6.285 -22.078 1 98.44 304 VAL A C 1
ATOM 2253 O O . VAL A 1 304 ? -1.072 -5.922 -22.609 1 98.44 304 VAL A O 1
ATOM 2256 N N . LEU A 1 305 ? 0.669 -5.508 -21.281 1 96.94 305 LEU A N 1
ATOM 2257 C CA . LEU A 1 305 ? 0.423 -4.07 -21.281 1 96.94 305 LEU A CA 1
ATOM 2258 C C . LEU A 1 305 ? 0.858 -3.441 -22.609 1 96.94 305 LEU A C 1
ATOM 2260 O O . LEU A 1 305 ? 1.818 -3.898 -23.219 1 96.94 305 LEU A O 1
ATOM 2264 N N . ARG A 1 306 ? 0.252 -2.385 -22.938 1 96.88 306 ARG A N 1
ATOM 2265 C CA . ARG A 1 306 ? 0.444 -1.725 -24.234 1 96.88 306 ARG A CA 1
ATOM 2266 C C . ARG A 1 306 ? 1.922 -1.456 -24.484 1 96.88 306 ARG A C 1
ATOM 2268 O O . ARG A 1 306 ? 2.408 -1.666 -25.609 1 96.88 306 ARG A O 1
ATOM 2275 N N . PRO A 1 307 ? 2.709 -0.962 -23.5 1 93.19 307 PRO A N 1
ATOM 2276 C CA . PRO A 1 307 ? 4.125 -0.704 -23.781 1 93.19 307 PRO A CA 1
ATOM 2277 C C . PRO A 1 307 ? 4.891 -1.967 -24.172 1 93.19 307 PRO A C 1
ATOM 2279 O O . PRO A 1 307 ? 5.961 -1.883 -24.781 1 93.19 307 PRO A O 1
ATOM 2282 N N . ASN A 1 308 ? 4.359 -3.119 -23.844 1 94.5 308 ASN A N 1
ATOM 2283 C CA . ASN A 1 308 ? 5.055 -4.375 -24.094 1 94.5 308 ASN A CA 1
ATOM 2284 C C . ASN A 1 308 ? 4.426 -5.141 -25.266 1 94.5 308 ASN A C 1
ATOM 2286 O O . ASN A 1 308 ? 4.668 -6.34 -25.422 1 94.5 308 ASN A O 1
ATOM 2290 N N . ALA A 1 309 ? 3.668 -4.5 -26.062 1 97.06 309 ALA A N 1
ATOM 2291 C CA . ALA A 1 309 ? 2.926 -5.113 -27.172 1 97.06 309 ALA A CA 1
ATOM 2292 C C . ALA A 1 309 ? 3.869 -5.797 -28.156 1 97.06 309 ALA A C 1
ATOM 2294 O O . ALA A 1 309 ? 3.502 -6.789 -28.781 1 97.06 309 ALA A O 1
ATOM 2295 N N . GLY A 1 310 ? 5.035 -5.32 -28.281 1 96.31 310 GLY A N 1
ATOM 2296 C CA . GLY A 1 310 ? 6.016 -5.895 -29.188 1 96.31 310 GLY A CA 1
ATOM 2297 C C . GLY A 1 310 ? 6.422 -7.309 -28.812 1 96.31 310 GLY A C 1
ATOM 2298 O O . GLY A 1 310 ? 7 -8.031 -29.625 1 96.31 310 GLY A O 1
ATOM 2299 N N . LYS A 1 311 ? 6.086 -7.777 -27.609 1 96.31 311 LYS A N 1
ATOM 2300 C CA . LYS A 1 311 ? 6.504 -9.086 -27.141 1 96.31 311 LYS A CA 1
ATOM 2301 C C . LYS A 1 311 ? 5.391 -10.117 -27.312 1 96.31 311 LYS A C 1
ATOM 2303 O O . LYS A 1 311 ? 5.559 -11.289 -26.969 1 96.31 311 LYS A O 1
ATOM 2308 N N . LEU A 1 312 ? 4.277 -9.781 -27.875 1 98.12 312 LEU A N 1
ATOM 2309 C CA . LEU A 1 312 ? 3.117 -10.664 -27.984 1 98.12 312 LEU A CA 1
ATOM 2310 C C . LEU A 1 312 ? 3.438 -11.883 -28.844 1 98.12 312 LEU A C 1
ATOM 2312 O O . LEU A 1 312 ? 3.143 -13.016 -28.453 1 98.12 312 LEU A O 1
ATOM 2316 N N . ASP A 1 313 ? 4.039 -11.656 -30 1 98 313 ASP A N 1
ATOM 2317 C CA . ASP A 1 313 ? 4.324 -12.766 -30.891 1 98 313 ASP A CA 1
ATOM 2318 C C . ASP A 1 313 ? 5.316 -13.75 -30.266 1 98 313 ASP A C 1
ATOM 2320 O O . ASP A 1 313 ? 5.137 -14.961 -30.375 1 98 313 ASP A O 1
ATOM 2324 N N . GLN A 1 314 ? 6.312 -13.188 -29.672 1 97 314 GLN A N 1
ATOM 2325 C CA . GLN A 1 314 ? 7.281 -14.039 -29 1 97 314 GLN A CA 1
ATOM 2326 C C . GLN A 1 314 ? 6.621 -14.859 -27.891 1 97 314 GLN A C 1
ATOM 2328 O O . GLN A 1 314 ? 6.902 -16.047 -27.734 1 97 314 GLN A O 1
ATOM 2333 N N . THR A 1 315 ? 5.824 -14.25 -27.125 1 98.38 315 THR A N 1
ATOM 2334 C CA . THR A 1 315 ? 5.125 -14.898 -26.016 1 98.38 315 THR A CA 1
ATOM 2335 C C . THR A 1 315 ? 4.258 -16.047 -26.531 1 98.38 315 THR A C 1
ATOM 2337 O O . THR A 1 315 ? 4.289 -17.156 -25.984 1 98.38 315 THR A O 1
ATOM 2340 N N . LEU A 1 316 ? 3.531 -15.797 -27.594 1 98.62 316 LEU A N 1
ATOM 2341 C CA . LEU A 1 316 ? 2.674 -16.812 -28.188 1 98.62 316 LEU A CA 1
ATOM 2342 C C . LEU A 1 316 ? 3.502 -17.984 -28.719 1 98.62 316 LEU A C 1
ATOM 2344 O O . LEU A 1 316 ? 3.135 -19.141 -28.547 1 98.62 316 LEU A O 1
ATOM 2348 N N . ASP A 1 317 ? 4.543 -17.594 -29.344 1 98.38 317 ASP A N 1
ATOM 2349 C CA . ASP A 1 317 ? 5.398 -18.609 -29.953 1 98.38 317 ASP A CA 1
ATOM 2350 C C . ASP A 1 317 ? 5.961 -19.562 -28.891 1 98.38 317 ASP A C 1
ATOM 2352 O O . ASP A 1 317 ? 5.914 -20.781 -29.047 1 98.38 317 ASP A O 1
ATOM 2356 N N . VAL A 1 318 ? 6.469 -19 -27.859 1 98.5 318 VAL A N 1
ATOM 2357 C CA . VAL A 1 318 ? 7.062 -19.797 -26.797 1 98.5 318 VAL A CA 1
ATOM 2358 C C . VAL A 1 318 ? 5.992 -20.672 -26.141 1 98.5 318 VAL A C 1
ATOM 2360 O O . VAL A 1 318 ? 6.18 -21.891 -25.984 1 98.5 318 VAL A O 1
ATOM 2363 N N . ALA A 1 319 ? 4.914 -20.141 -25.766 1 98.81 319 ALA A N 1
ATOM 2364 C CA . ALA A 1 319 ? 3.859 -20.875 -25.078 1 98.81 319 ALA A CA 1
ATOM 2365 C C . ALA A 1 319 ? 3.283 -21.969 -25.969 1 98.81 319 ALA A C 1
ATOM 2367 O O . ALA A 1 319 ? 3.061 -23.094 -25.5 1 98.81 319 ALA A O 1
ATOM 2368 N N . GLY A 1 320 ? 2.986 -21.656 -27.219 1 98.44 320 GLY A N 1
ATOM 2369 C CA . GLY A 1 320 ? 2.449 -22.641 -28.141 1 98.44 320 GLY A CA 1
ATOM 2370 C C . GLY A 1 320 ? 3.357 -23.844 -28.328 1 98.44 320 GLY A C 1
ATOM 2371 O O . GLY A 1 320 ? 2.902 -24.984 -28.266 1 98.44 320 GLY A O 1
ATOM 2372 N N . HIS A 1 321 ? 4.625 -23.578 -28.547 1 98.38 321 HIS A N 1
ATOM 2373 C CA . HIS A 1 321 ? 5.57 -24.672 -28.734 1 98.38 321 HIS A CA 1
ATOM 2374 C C . HIS A 1 321 ? 5.746 -25.469 -27.453 1 98.38 321 HIS A C 1
ATOM 2376 O O . HIS A 1 321 ? 5.938 -26.688 -27.5 1 98.38 321 HIS A O 1
ATOM 2382 N N . ALA A 1 322 ? 5.758 -24.766 -26.344 1 98.75 322 ALA A N 1
ATOM 2383 C CA . ALA A 1 322 ? 5.836 -25.484 -25.078 1 98.75 322 ALA A CA 1
ATOM 2384 C C . ALA A 1 322 ? 4.664 -26.438 -24.922 1 98.75 322 ALA A C 1
ATOM 2386 O O . ALA A 1 322 ? 4.848 -27.594 -24.516 1 98.75 322 ALA A O 1
ATOM 2387 N N . LEU A 1 323 ? 3.48 -26 -25.219 1 98.56 323 LEU A N 1
ATOM 2388 C CA . LEU A 1 323 ? 2.299 -26.844 -25.141 1 98.56 323 LEU A CA 1
ATOM 2389 C C . LEU A 1 323 ? 2.443 -28.062 -26.047 1 98.56 323 LEU A C 1
ATOM 2391 O O . LEU A 1 323 ? 2.092 -29.188 -25.656 1 98.56 323 LEU A O 1
ATOM 2395 N N . GLN A 1 324 ? 2.949 -27.875 -27.219 1 98.19 324 GLN A N 1
ATOM 2396 C CA . GLN A 1 324 ? 3.146 -28.969 -28.156 1 98.19 324 GLN A CA 1
ATOM 2397 C C . GLN A 1 324 ? 4.156 -29.984 -27.625 1 98.19 324 GLN A C 1
ATOM 2399 O O . GLN A 1 324 ? 3.908 -31.188 -27.641 1 98.19 324 GLN A O 1
ATOM 2404 N N . ILE A 1 325 ? 5.219 -29.469 -27.156 1 98.25 325 ILE A N 1
ATOM 2405 C CA . ILE A 1 325 ? 6.32 -30.297 -26.703 1 98.25 325 ILE A CA 1
ATOM 2406 C C . ILE A 1 325 ? 5.891 -31.094 -25.469 1 98.25 325 ILE A C 1
ATOM 2408 O O . ILE A 1 325 ? 6.078 -32.312 -25.406 1 98.25 325 ILE A O 1
ATOM 2412 N N . PHE A 1 326 ? 5.34 -30.469 -24.516 1 98.56 326 PHE A N 1
ATOM 2413 C CA . PHE A 1 326 ? 4.969 -31.156 -23.281 1 98.56 326 PHE A CA 1
ATOM 2414 C C . PHE A 1 326 ? 3.809 -32.125 -23.516 1 98.56 326 PHE A C 1
ATOM 2416 O O . PHE A 1 326 ? 3.719 -33.156 -22.875 1 98.56 326 PHE A O 1
ATOM 2423 N N . SER A 1 327 ? 2.912 -31.781 -24.469 1 97.94 327 SER A N 1
ATOM 2424 C CA . SER A 1 327 ? 1.865 -32.719 -24.844 1 97.94 327 SER A CA 1
ATOM 2425 C C . SER A 1 327 ? 2.457 -34 -25.422 1 97.94 327 SER A C 1
ATOM 2427 O O . SER A 1 327 ? 1.975 -35.094 -25.156 1 97.94 327 SER A O 1
ATOM 2429 N N . LYS A 1 328 ? 3.426 -33.812 -26.203 1 96.62 328 LYS A N 1
ATOM 2430 C CA . LYS A 1 328 ? 4.098 -34.969 -26.812 1 96.62 328 LYS A CA 1
ATOM 2431 C C . LYS A 1 328 ? 4.848 -35.781 -25.781 1 96.62 328 LYS A C 1
ATOM 2433 O O . LYS A 1 328 ? 4.832 -37.031 -25.812 1 96.62 328 LYS A O 1
ATOM 2438 N N . ARG A 1 329 ? 5.48 -35.094 -24.859 1 97.25 329 ARG A N 1
ATOM 2439 C CA . ARG A 1 329 ? 6.379 -35.75 -23.922 1 97.25 329 ARG A CA 1
ATOM 2440 C C . ARG A 1 329 ? 5.605 -36.375 -22.75 1 97.25 329 ARG A C 1
ATOM 2442 O O . ARG A 1 329 ? 5.977 -37.406 -22.234 1 97.25 329 ARG A O 1
ATOM 2449 N N . PHE A 1 330 ? 4.543 -35.75 -22.297 1 97.69 330 PHE A N 1
ATOM 2450 C CA . PHE A 1 330 ? 3.961 -36.094 -21.016 1 97.69 330 PHE A CA 1
ATOM 2451 C C . PHE A 1 330 ? 2.527 -36.594 -21.188 1 97.69 330 PHE A C 1
ATOM 2453 O O . PHE A 1 330 ? 2.01 -37.312 -20.328 1 97.69 330 PHE A O 1
ATOM 2460 N N . GLY A 1 331 ? 1.846 -36.188 -22.141 1 96.5 331 GLY A N 1
ATOM 2461 C CA . GLY A 1 331 ? 0.43 -36.406 -22.406 1 96.5 331 GLY A CA 1
ATOM 2462 C C . GLY A 1 331 ? -0.27 -35.156 -22.938 1 96.5 331 GLY A C 1
ATOM 2463 O O . GLY A 1 331 ? 0.181 -34.031 -22.719 1 96.5 331 GLY A O 1
ATOM 2464 N N . ASN A 1 332 ? -1.37 -35.344 -23.531 1 95.5 332 ASN A N 1
ATOM 2465 C CA . ASN A 1 332 ? -2.049 -34.281 -24.266 1 95.5 332 ASN A CA 1
ATOM 2466 C C . ASN A 1 332 ? -2.596 -33.219 -23.328 1 95.5 332 ASN A C 1
ATOM 2468 O O . ASN A 1 332 ? -3.17 -33.531 -22.281 1 95.5 332 ASN A O 1
ATOM 2472 N N . TYR A 1 333 ? -2.324 -31.938 -23.656 1 96.62 333 TYR A N 1
ATOM 2473 C CA . TYR A 1 333 ? -3.039 -30.844 -23.016 1 96.62 333 TYR A CA 1
ATOM 2474 C C . TYR A 1 333 ? -4.543 -30.984 -23.203 1 96.62 333 TYR A C 1
ATOM 2476 O O . TYR A 1 333 ? -5.027 -31.125 -24.328 1 96.62 333 TYR A O 1
ATOM 2484 N N . PRO A 1 334 ? -5.316 -30.953 -22.188 1 95 334 PRO A N 1
ATOM 2485 C CA . PRO A 1 334 ? -6.699 -31.438 -22.281 1 95 334 PRO A CA 1
ATOM 2486 C C . PRO A 1 334 ? -7.672 -30.344 -22.734 1 95 334 PRO A C 1
ATOM 2488 O O . PRO A 1 334 ? -8.836 -30.641 -23.016 1 95 334 PRO A O 1
ATOM 2491 N N . PHE A 1 335 ? -7.285 -29.125 -22.844 1 96.06 335 PHE A N 1
ATOM 2492 C CA . PHE A 1 335 ? -8.234 -28.047 -23.078 1 96.06 335 PHE A CA 1
ATOM 2493 C C . PHE A 1 335 ? -8.023 -27.438 -24.453 1 96.06 335 PHE A C 1
ATOM 2495 O O . PHE A 1 335 ? -7.051 -27.75 -25.141 1 96.06 335 PHE A O 1
ATOM 2502 N N . SER A 1 336 ? -8.961 -26.531 -24.859 1 96.06 336 SER A N 1
ATOM 2503 C CA . SER A 1 336 ? -8.922 -25.969 -26.203 1 96.06 336 SER A CA 1
ATOM 2504 C C . SER A 1 336 ? -8.461 -24.516 -26.188 1 96.06 336 SER A C 1
ATOM 2506 O O . SER A 1 336 ? -8.43 -23.844 -27.219 1 96.06 336 SER A O 1
ATOM 2508 N N . GLU A 1 337 ? -8.156 -24.078 -25.031 1 97.38 337 GLU A N 1
ATOM 2509 C CA . GLU A 1 337 ? -7.645 -22.719 -24.906 1 97.38 337 GLU A CA 1
ATOM 2510 C C . GLU A 1 337 ? -6.562 -22.641 -23.828 1 97.38 337 GLU A C 1
ATOM 2512 O O . GLU A 1 337 ? -6.531 -23.453 -22.906 1 97.38 337 GLU A O 1
ATOM 2517 N N . PHE A 1 338 ? -5.656 -21.719 -24 1 98.38 338 PHE A N 1
ATOM 2518 C CA . PHE A 1 338 ? -4.605 -21.406 -23.047 1 98.38 338 PHE A CA 1
ATOM 2519 C C . PHE A 1 338 ? -4.254 -19.922 -23.094 1 98.38 338 PHE A C 1
ATOM 2521 O O . PHE A 1 338 ? -4.234 -19.328 -24.172 1 98.38 338 PHE A O 1
ATOM 2528 N N . LYS A 1 339 ? -3.963 -19.328 -21.922 1 98.81 339 LYS A N 1
ATOM 2529 C CA . LYS A 1 339 ? -3.748 -17.875 -21.906 1 98.81 339 LYS A CA 1
ATOM 2530 C C . LYS A 1 339 ? -2.479 -17.516 -21.141 1 98.81 339 LYS A C 1
ATOM 2532 O O . LYS A 1 339 ? -2.16 -18.141 -20.125 1 98.81 339 LYS A O 1
ATOM 2537 N N . ILE A 1 340 ? -1.735 -16.562 -21.625 1 98.81 340 ILE A N 1
ATOM 2538 C CA . ILE A 1 340 ? -0.614 -15.922 -20.938 1 98.81 340 ILE A CA 1
ATOM 2539 C C . ILE A 1 340 ? -0.942 -14.461 -20.656 1 98.81 340 ILE A C 1
ATOM 2541 O O . ILE A 1 340 ? -1.406 -13.734 -21.547 1 98.81 340 ILE A O 1
ATOM 2545 N N . VAL A 1 341 ? -0.677 -14 -19.469 1 98.81 341 VAL A N 1
ATOM 2546 C CA . VAL A 1 341 ? -1 -12.617 -19.141 1 98.81 341 VAL A CA 1
ATOM 2547 C C . VAL A 1 341 ? 0.151 -11.992 -18.359 1 98.81 341 VAL A C 1
ATOM 2549 O O . VAL A 1 341 ? 0.743 -12.633 -17.484 1 98.81 341 VAL A O 1
ATOM 2552 N N . GLU A 1 342 ? 0.52 -10.797 -18.781 1 97.5 342 GLU A N 1
ATOM 2553 C CA . GLU A 1 342 ? 1.434 -9.992 -17.984 1 97.5 342 GLU A CA 1
ATOM 2554 C C . GLU A 1 342 ? 0.847 -9.703 -16.594 1 97.5 342 GLU A C 1
ATOM 2556 O O . GLU A 1 342 ? -0.338 -9.391 -16.484 1 97.5 342 GLU A O 1
ATOM 2561 N N . ALA A 1 343 ? 1.644 -9.883 -15.57 1 96.19 343 ALA A N 1
ATOM 2562 C CA . ALA A 1 343 ? 1.156 -9.75 -14.203 1 96.19 343 ALA A CA 1
ATOM 2563 C C . ALA A 1 343 ? 2.125 -8.93 -13.352 1 96.19 343 ALA A C 1
ATOM 2565 O O . ALA A 1 343 ? 3.326 -8.891 -13.633 1 96.19 343 ALA A O 1
ATOM 2566 N N . PRO A 1 344 ? 1.568 -8.266 -12.359 1 92.06 344 PRO A N 1
ATOM 2567 C CA . PRO A 1 344 ? 2.416 -7.469 -11.469 1 92.06 344 PRO A CA 1
ATOM 2568 C C . PRO A 1 344 ? 3.09 -8.305 -10.383 1 92.06 344 PRO A C 1
ATOM 2570 O O . PRO A 1 344 ? 2.975 -7.984 -9.195 1 92.06 344 PRO A O 1
ATOM 2573 N N . MET A 1 345 ? 3.873 -9.219 -10.828 1 90.06 345 MET A N 1
ATOM 2574 C CA . MET A 1 345 ? 4.555 -10.094 -9.883 1 90.06 345 MET A CA 1
ATOM 2575 C C . MET A 1 345 ? 5.539 -9.305 -9.023 1 90.06 345 MET A C 1
ATOM 2577 O O . MET A 1 345 ? 6.055 -8.273 -9.453 1 90.06 345 MET A O 1
ATOM 2581 N N . LYS A 1 346 ? 5.75 -9.719 -7.848 1 79.75 346 LYS A N 1
ATOM 2582 C CA . LYS A 1 346 ? 6.723 -9.117 -6.941 1 79.75 346 LYS A CA 1
ATOM 2583 C C . LYS A 1 346 ? 7.352 -10.172 -6.031 1 79.75 346 LYS A C 1
ATOM 2585 O O . LYS A 1 346 ? 7.062 -11.359 -6.164 1 79.75 346 LYS A O 1
ATOM 2590 N N . GLY A 1 347 ? 8.25 -9.766 -5.258 1 72.38 347 GLY A N 1
ATOM 2591 C CA . GLY A 1 347 ? 8.875 -10.656 -4.289 1 72.38 347 GLY A CA 1
ATOM 2592 C C . GLY A 1 347 ? 9.789 -11.688 -4.934 1 72.38 347 GLY A C 1
ATOM 2593 O O . GLY A 1 347 ? 9.945 -12.797 -4.41 1 72.38 347 GLY A O 1
ATOM 2594 N N . GLY A 1 348 ? 10.164 -11.461 -6.09 1 73.25 348 GLY A N 1
ATOM 2595 C CA . GLY A 1 348 ? 11.117 -12.344 -6.738 1 73.25 348 GLY A CA 1
ATOM 2596 C C . GLY A 1 348 ? 10.461 -13.375 -7.637 1 73.25 348 GLY A C 1
ATOM 2597 O O . GLY A 1 348 ? 11.141 -14.172 -8.281 1 73.25 348 GLY A O 1
ATOM 2598 N N . ALA A 1 349 ? 9.227 -13.359 -7.762 1 82.56 349 ALA A N 1
ATOM 2599 C CA . ALA A 1 349 ? 8.531 -14.32 -8.609 1 82.56 349 ALA A CA 1
ATOM 2600 C C . ALA A 1 349 ? 8.516 -13.859 -10.07 1 82.56 349 ALA A C 1
ATOM 2602 O O . ALA A 1 349 ? 8.141 -12.719 -10.359 1 82.56 349 ALA A O 1
ATOM 2603 N N . GLY A 1 350 ? 8.914 -14.781 -10.891 1 88.94 350 GLY A N 1
ATOM 2604 C CA . GLY A 1 350 ? 8.898 -14.477 -12.312 1 88.94 350 GLY A CA 1
ATOM 2605 C C . GLY A 1 350 ? 7.586 -14.812 -12.992 1 88.94 350 GLY A C 1
ATOM 2606 O O . GLY A 1 350 ? 7.309 -14.336 -14.094 1 88.94 350 GLY A O 1
ATOM 2607 N N . GLY A 1 351 ? 6.887 -15.602 -12.344 1 93.75 351 GLY A N 1
ATOM 2608 C CA . GLY A 1 351 ? 5.602 -16 -12.883 1 93.75 351 GLY A CA 1
ATOM 2609 C C . GLY A 1 351 ? 4.758 -16.781 -11.898 1 93.75 351 GLY A C 1
ATOM 2610 O O . GLY A 1 351 ? 5.168 -17 -10.758 1 93.75 351 GLY A O 1
ATOM 2611 N N . MET A 1 352 ? 3.584 -17.047 -12.359 1 95.31 352 MET A N 1
ATOM 2612 C CA . MET A 1 352 ? 2.631 -17.844 -11.594 1 95.31 352 MET A CA 1
ATOM 2613 C C . MET A 1 352 ? 1.763 -18.688 -12.523 1 95.31 352 MET A C 1
ATOM 2615 O O . MET A 1 352 ? 1.313 -18.219 -13.562 1 95.31 352 MET A O 1
ATOM 2619 N N . GLU A 1 353 ? 1.659 -19.922 -12.148 1 96.44 353 GLU A N 1
ATOM 2620 C CA . GLU A 1 353 ? 0.774 -20.812 -12.891 1 96.44 353 GLU A CA 1
ATOM 2621 C C . GLU A 1 353 ? -0.645 -20.781 -12.328 1 96.44 353 GLU A C 1
ATOM 2623 O O . GLU A 1 353 ? -0.835 -20.688 -11.117 1 96.44 353 GLU A O 1
ATOM 2628 N N . TYR A 1 354 ? -1.595 -20.797 -13.188 1 97 354 TYR A N 1
ATOM 2629 C CA . TYR A 1 354 ? -3.012 -21 -12.906 1 97 354 TYR A CA 1
ATOM 2630 C C . TYR A 1 354 ? -3.621 -22.016 -13.852 1 97 354 TYR A C 1
ATOM 2632 O O . TYR A 1 354 ? -2.998 -22.406 -14.844 1 97 354 TYR A O 1
ATOM 2640 N N . SER A 1 355 ? -4.82 -22.484 -13.508 1 97.56 355 SER A N 1
ATOM 2641 C CA . SER A 1 355 ? -5.512 -23.391 -14.422 1 97.56 355 SER A CA 1
ATOM 2642 C C . SER A 1 355 ? -5.738 -22.734 -15.781 1 97.56 355 SER A C 1
ATOM 2644 O O . SER A 1 355 ? -6.449 -21.734 -15.883 1 97.56 355 SER A O 1
ATOM 2646 N N . ARG A 1 356 ? -5.098 -23.328 -16.844 1 98.19 356 ARG A N 1
ATOM 2647 C CA . ARG A 1 356 ? -5.332 -22.984 -18.234 1 98.19 356 ARG A CA 1
ATOM 2648 C C . ARG A 1 356 ? -4.754 -21.609 -18.562 1 98.19 356 ARG A C 1
ATOM 2650 O O . ARG A 1 356 ? -5.078 -21.016 -19.594 1 98.19 356 ARG A O 1
ATOM 2657 N N . MET A 1 357 ? -4.008 -21.047 -17.656 1 98.31 357 MET A N 1
ATOM 2658 C CA . MET A 1 357 ? -3.371 -19.75 -17.906 1 98.31 357 MET A CA 1
ATOM 2659 C C . MET A 1 357 ? -2.135 -19.578 -17.031 1 98.31 357 MET A C 1
ATOM 2661 O O . MET A 1 357 ? -1.928 -20.344 -16.094 1 98.31 357 MET A O 1
ATOM 2665 N N . ILE A 1 358 ? -1.309 -18.625 -17.375 1 98.56 358 ILE A N 1
ATOM 2666 C CA . ILE A 1 358 ? -0.129 -18.297 -16.578 1 98.56 358 ILE A CA 1
ATOM 2667 C C . ILE A 1 358 ? 0.061 -16.781 -16.516 1 98.56 358 ILE A C 1
ATOM 2669 O O . ILE A 1 358 ? -0.329 -16.078 -17.453 1 98.56 358 ILE A O 1
ATOM 2673 N N . GLY A 1 359 ? 0.548 -16.344 -15.422 1 97.69 359 GLY A N 1
ATOM 2674 C CA . GLY A 1 359 ? 1.004 -14.961 -15.281 1 97.69 359 GLY A CA 1
ATOM 2675 C C . GLY A 1 359 ? 2.512 -14.82 -15.383 1 97.69 359 GLY A C 1
ATOM 2676 O O . GLY A 1 359 ? 3.256 -15.648 -14.844 1 97.69 359 GLY A O 1
ATOM 2677 N N . ILE A 1 360 ? 2.893 -13.828 -16.109 1 97.12 360 ILE A N 1
ATOM 2678 C CA . ILE A 1 360 ? 4.316 -13.547 -16.266 1 97.12 360 ILE A CA 1
ATOM 2679 C C . ILE A 1 360 ? 4.629 -12.141 -15.766 1 97.12 360 ILE A C 1
ATOM 2681 O O . ILE A 1 360 ? 3.934 -11.188 -16.109 1 97.12 360 ILE A O 1
ATOM 2685 N N . ALA A 1 361 ? 5.699 -12.016 -15.07 1 93.44 361 ALA A N 1
ATOM 2686 C CA . ALA A 1 361 ? 6.059 -10.75 -14.422 1 93.44 361 ALA A CA 1
ATOM 2687 C C . ALA A 1 361 ? 6.258 -9.648 -15.461 1 93.44 361 ALA A C 1
ATOM 2689 O O . ALA A 1 361 ? 6.938 -9.844 -16.469 1 93.44 361 ALA A O 1
ATOM 2690 N N . SER A 1 362 ? 5.766 -8.469 -15.117 1 91.31 362 SER A N 1
ATOM 2691 C CA . SER A 1 362 ? 5.914 -7.305 -15.984 1 91.31 362 SER A CA 1
ATOM 2692 C C . SER A 1 362 ? 7.383 -7.012 -16.266 1 91.31 362 SER A C 1
ATOM 2694 O O . SER A 1 362 ? 7.738 -6.629 -17.391 1 91.31 362 SER A O 1
ATOM 2696 N N . MET A 1 363 ? 8.219 -7.188 -15.336 1 85.06 363 MET A N 1
ATOM 2697 C CA . MET A 1 363 ? 9.625 -6.832 -15.453 1 85.06 363 MET A CA 1
ATOM 2698 C C . MET A 1 363 ? 10.305 -7.668 -16.531 1 85.06 363 MET A C 1
ATOM 2700 O O . MET A 1 363 ? 11.281 -7.227 -17.156 1 85.06 363 MET A O 1
ATOM 2704 N N . LEU A 1 364 ? 9.828 -8.812 -16.766 1 89.69 364 LEU A N 1
ATOM 2705 C CA . LEU A 1 364 ? 10.453 -9.711 -17.734 1 89.69 364 LEU A CA 1
ATOM 2706 C C . LEU A 1 364 ? 10.125 -9.281 -19.156 1 89.69 364 LEU A C 1
ATOM 2708 O O . LEU A 1 364 ? 10.773 -9.727 -20.109 1 89.69 364 LEU A O 1
ATOM 2712 N N . TYR A 1 365 ? 9.164 -8.523 -19.312 1 89.88 365 TYR A N 1
ATOM 2713 C CA . TYR A 1 365 ? 8.812 -8 -20.625 1 89.88 365 TYR A CA 1
ATOM 2714 C C . TYR A 1 365 ? 9.586 -6.727 -20.938 1 89.88 365 TYR A C 1
ATOM 2716 O O . TYR A 1 365 ? 9.656 -6.297 -22.094 1 89.88 365 TYR A O 1
ATOM 2724 N N . GLY A 1 366 ? 10.016 -6.121 -19.844 1 78.75 366 GLY A N 1
ATOM 2725 C CA . GLY A 1 366 ? 10.719 -4.859 -20.031 1 78.75 366 GLY A CA 1
ATOM 2726 C C . GLY A 1 366 ? 12.133 -5.039 -20.547 1 78.75 366 GLY A C 1
ATOM 2727 O O . GLY A 1 366 ? 12.609 -6.164 -20.719 1 78.75 366 GLY A O 1
ATOM 2728 N N . ASP A 1 367 ? 12.719 -3.809 -20.812 1 70.19 367 ASP A N 1
ATOM 2729 C CA . ASP A 1 367 ? 14.109 -3.791 -21.266 1 70.19 367 ASP A CA 1
ATOM 2730 C C . ASP A 1 367 ? 15.062 -4.074 -20.109 1 70.19 367 ASP A C 1
ATOM 2732 O O . ASP A 1 367 ? 15.383 -3.174 -19.328 1 70.19 367 ASP A O 1
ATOM 2736 N N . MET A 1 368 ? 15.438 -5.262 -20.016 1 64.06 368 MET A N 1
ATOM 2737 C CA . MET A 1 368 ? 16.266 -5.707 -18.891 1 64.06 368 MET A CA 1
ATOM 2738 C C . MET A 1 368 ? 17.594 -4.961 -18.859 1 64.06 368 MET A C 1
ATOM 2740 O O . MET A 1 368 ? 18.141 -4.715 -17.781 1 64.06 368 MET A O 1
ATOM 2744 N N . GLY A 1 369 ? 18.062 -4.723 -20.031 1 58.28 369 GLY A N 1
ATOM 2745 C CA . GLY A 1 369 ? 19.266 -3.916 -20.109 1 58.28 369 GLY A CA 1
ATOM 2746 C C . GLY A 1 369 ? 19.109 -2.559 -19.453 1 58.28 369 GLY A C 1
ATOM 2747 O O . GLY A 1 369 ? 19.984 -2.137 -18.672 1 58.28 369 GLY A O 1
ATOM 2748 N N . ALA A 1 370 ? 18.047 -2.025 -19.766 1 58.72 370 ALA A N 1
ATOM 2749 C CA . ALA A 1 370 ? 17.781 -0.718 -19.172 1 58.72 370 ALA A CA 1
ATOM 2750 C C . ALA A 1 370 ? 17.594 -0.826 -17.656 1 58.72 370 ALA A C 1
ATOM 2752 O O . ALA A 1 370 ? 18.062 0.035 -16.906 1 58.72 370 ALA A O 1
ATOM 2753 N N . GLN A 1 371 ? 17.047 -1.881 -17.312 1 62.84 371 GLN A N 1
ATOM 2754 C CA . GLN A 1 371 ? 16.797 -2.08 -15.891 1 62.84 371 GLN A CA 1
ATOM 2755 C C . GLN A 1 371 ? 18.109 -2.322 -15.141 1 62.84 371 GLN A C 1
ATOM 2757 O O . GLN A 1 371 ? 18.312 -1.782 -14.047 1 62.84 371 GLN A O 1
ATOM 2762 N N . LEU A 1 372 ? 18.906 -3.086 -15.664 1 60.78 372 LEU A N 1
ATOM 2763 C CA . LEU A 1 372 ? 20.203 -3.365 -15.062 1 60.78 372 LEU A CA 1
ATOM 2764 C C . LEU A 1 372 ? 21.078 -2.115 -15.047 1 60.78 372 LEU A C 1
ATOM 2766 O O . LEU A 1 372 ? 21.828 -1.892 -14.094 1 60.78 372 LEU A O 1
ATOM 2770 N N . GLY A 1 373 ? 20.984 -1.508 -16.156 1 52.16 373 GLY A N 1
ATOM 2771 C CA . GLY A 1 373 ? 21.688 -0.237 -16.203 1 52.16 373 GLY A CA 1
ATOM 2772 C C . GLY A 1 373 ? 21.281 0.707 -15.086 1 52.16 373 GLY A C 1
ATOM 2773 O O . GLY A 1 373 ? 22.141 1.317 -14.438 1 52.16 373 GLY A O 1
ATOM 2774 N N . GLY A 1 374 ? 20 0.677 -14.891 1 52.19 374 GLY A N 1
ATOM 2775 C CA . GLY A 1 374 ? 19.484 1.503 -13.805 1 52.19 374 GLY A CA 1
ATOM 2776 C C . GLY A 1 374 ? 19.984 1.063 -12.445 1 52.19 374 GLY A C 1
ATOM 2777 O O . GLY A 1 374 ? 20.359 1.896 -11.617 1 52.19 374 GLY A O 1
ATOM 2778 N N . LEU A 1 375 ? 20.016 -0.21 -12.312 1 52.94 375 LEU A N 1
ATOM 2779 C CA . LEU A 1 375 ? 20.484 -0.771 -11.047 1 52.94 375 LEU A CA 1
ATOM 2780 C C . LEU A 1 375 ? 21.969 -0.478 -10.828 1 52.94 375 LEU A C 1
ATOM 2782 O O . LEU A 1 375 ? 22.375 -0.09 -9.734 1 52.94 375 LEU A O 1
ATOM 2786 N N . THR A 1 376 ? 22.719 -0.836 -11.828 1 50.12 376 THR A N 1
ATOM 2787 C CA . THR A 1 376 ? 24.156 -0.603 -11.734 1 50.12 376 THR A CA 1
ATOM 2788 C C . THR A 1 376 ? 24.453 0.865 -11.438 1 50.12 376 THR A C 1
ATOM 2790 O O . THR A 1 376 ? 25.359 1.18 -10.672 1 50.12 376 THR A O 1
ATOM 2793 N N . SER A 1 377 ? 23.656 1.536 -12.109 1 46 377 SER A N 1
ATOM 2794 C CA . SER A 1 377 ? 23.797 2.969 -11.883 1 46 377 SER A CA 1
ATOM 2795 C C . SER A 1 377 ? 23.469 3.334 -10.438 1 46 377 SER A C 1
ATOM 2797 O O . SER A 1 377 ? 24.172 4.137 -9.82 1 46 377 SER A O 1
ATOM 2799 N N . SER A 1 378 ? 22.453 2.633 -10.023 1 44.91 378 SER A N 1
ATOM 2800 C CA . SER A 1 378 ? 22.016 2.926 -8.664 1 44.91 378 SER A CA 1
ATOM 2801 C C . SER A 1 378 ? 23.031 2.432 -7.637 1 44.91 378 SER A C 1
ATOM 2803 O O . SER A 1 378 ? 23.188 3.045 -6.582 1 44.91 378 SER A O 1
ATOM 2805 N N . LEU A 1 379 ? 23.734 1.264 -8.016 1 43.53 379 LEU A N 1
ATOM 2806 C CA . LEU A 1 379 ? 24.688 0.663 -7.094 1 43.53 379 LEU A CA 1
ATOM 2807 C C . LEU A 1 379 ? 26.062 1.309 -7.238 1 43.53 379 LEU A C 1
ATOM 2809 O O . LEU A 1 379 ? 26.984 1.024 -6.457 1 43.53 379 LEU A O 1
ATOM 2813 N N . GLN A 1 380 ? 26.219 2.256 -7.93 1 34.84 380 GLN A N 1
ATOM 2814 C CA . GLN A 1 380 ? 27.453 3.002 -8.164 1 34.84 380 GLN A CA 1
ATOM 2815 C C . GLN A 1 380 ? 28.656 2.064 -8.258 1 34.84 380 GLN A C 1
ATOM 2817 O O . GLN A 1 380 ? 29.688 2.307 -7.629 1 34.84 380 GLN A O 1
ATOM 2822 N N . ILE A 1 381 ? 28.484 0.899 -8.758 1 37.41 381 ILE A N 1
ATOM 2823 C CA . ILE A 1 381 ? 29.609 -0.029 -8.914 1 37.41 381 ILE A CA 1
ATOM 2824 C C . ILE A 1 381 ? 30.672 0.586 -9.82 1 37.41 381 ILE A C 1
ATOM 2826 O O . ILE A 1 381 ? 30.391 0.911 -10.977 1 37.41 381 ILE A O 1
ATOM 2830 N N . PRO A 1 382 ? 31.703 1.079 -9.328 1 35.47 382 PRO A N 1
ATOM 2831 C CA . PRO A 1 382 ? 32.781 1.627 -10.172 1 35.47 382 PRO A CA 1
ATOM 2832 C C . PRO A 1 382 ? 33.031 0.79 -11.422 1 35.47 382 PRO A C 1
ATOM 2834 O O . PRO A 1 382 ? 33.156 -0.435 -11.336 1 35.47 382 PRO A O 1
ATOM 2837 N N . GLY A 1 383 ? 33.156 1.394 -12.711 1 39.53 383 GLY A N 1
ATOM 2838 C CA . GLY A 1 383 ? 33.375 0.756 -14 1 39.53 383 GLY A CA 1
ATOM 2839 C C . GLY A 1 383 ? 32.094 0.211 -14.609 1 39.53 383 GLY A C 1
ATOM 2840 O O . GLY A 1 383 ? 32.125 -0.452 -15.648 1 39.53 383 GLY A O 1
ATOM 2841 N N . ALA A 1 384 ? 31.078 0.5 -13.883 1 44.59 384 ALA A N 1
ATOM 2842 C CA . ALA A 1 384 ? 29.766 -0.008 -14.312 1 44.59 384 ALA A CA 1
ATOM 2843 C C . ALA A 1 384 ? 29.344 0.615 -15.633 1 44.59 384 ALA A C 1
ATOM 2845 O O . ALA A 1 384 ? 28.703 -0.045 -16.469 1 44.59 384 ALA A O 1
ATOM 2846 N N . ASP A 1 385 ? 29.656 1.851 -15.703 1 43.34 385 ASP A N 1
ATOM 2847 C CA . ASP A 1 385 ? 29.344 2.494 -16.984 1 43.34 385 ASP A CA 1
ATOM 2848 C C . ASP A 1 385 ? 29.938 1.717 -18.141 1 43.34 385 ASP A C 1
ATOM 2850 O O . ASP A 1 385 ? 29.266 1.495 -19.156 1 43.34 385 ASP A O 1
ATOM 2854 N N . LYS A 1 386 ? 31.234 1.525 -18.109 1 42.47 386 LYS A N 1
ATOM 2855 C CA . LYS A 1 386 ? 31.891 0.76 -19.172 1 42.47 386 LYS A CA 1
ATOM 2856 C C . LYS A 1 386 ? 31.25 -0.622 -19.312 1 42.47 386 LYS A C 1
ATOM 2858 O O . LYS A 1 386 ? 31.156 -1.15 -20.422 1 42.47 386 LYS A O 1
ATOM 2863 N N . LEU A 1 387 ? 30.844 -1.009 -18.25 1 42.78 387 LEU A N 1
ATOM 2864 C CA . LEU A 1 387 ? 30.156 -2.303 -18.234 1 42.78 387 LEU A CA 1
ATOM 2865 C C . LEU A 1 387 ? 28.797 -2.219 -18.922 1 42.78 387 LEU A C 1
ATOM 2867 O O . LEU A 1 387 ? 28.453 -3.086 -19.719 1 42.78 387 LEU A O 1
ATOM 2871 N N . LEU A 1 388 ? 28.094 -1.216 -18.625 1 48.31 388 LEU A N 1
ATOM 2872 C CA . LEU A 1 388 ? 26.766 -1.004 -19.219 1 48.31 388 LEU A CA 1
ATOM 2873 C C . LEU A 1 388 ? 26.875 -0.733 -20.703 1 48.31 388 LEU A C 1
ATOM 2875 O O . LEU A 1 388 ? 26.047 -1.2 -21.5 1 48.31 388 LEU A O 1
ATOM 2879 N N . GLU A 1 389 ? 27.734 0.133 -21.156 1 46.62 389 GLU A N 1
ATOM 2880 C CA . GLU A 1 389 ? 27.984 0.361 -22.578 1 46.62 389 GLU A CA 1
ATOM 2881 C C . GLU A 1 389 ? 28.219 -0.953 -23.312 1 46.62 389 GLU A C 1
ATOM 2883 O O . GLU A 1 389 ? 27.781 -1.127 -24.453 1 46.62 389 GLU A O 1
ATOM 2888 N N . SER A 1 390 ? 28.859 -1.811 -22.703 1 41.62 390 SER A N 1
ATOM 2889 C CA . SER A 1 390 ? 29.156 -3.084 -23.344 1 41.62 390 SER A CA 1
ATOM 2890 C C . SER A 1 390 ? 27.922 -3.977 -23.406 1 41.62 390 SER A C 1
ATOM 2892 O O . SER A 1 390 ? 27.828 -4.863 -24.266 1 41.62 390 SER A O 1
ATOM 2894 N N . LEU A 1 391 ? 27.109 -3.777 -22.422 1 43.72 391 LEU A N 1
ATOM 2895 C CA . LEU A 1 391 ? 25.906 -4.594 -22.391 1 43.72 391 LEU A CA 1
ATOM 2896 C C . LEU A 1 391 ? 24.891 -4.121 -23.422 1 43.72 391 LEU A C 1
ATOM 2898 O O . LEU A 1 391 ? 24.047 -4.902 -23.859 1 43.72 391 LEU A O 1
ATOM 2902 N N . GLY A 1 392 ? 24.688 -2.824 -23.75 1 38.56 392 GLY A N 1
ATOM 2903 C CA . GLY A 1 392 ? 23.797 -2.277 -24.766 1 38.56 392 GLY A CA 1
ATOM 2904 C C . GLY A 1 392 ? 24.219 -2.633 -26.188 1 38.56 392 GLY A C 1
ATOM 2905 O O . GLY A 1 392 ? 23.453 -2.441 -27.125 1 38.56 392 GLY A O 1
ATOM 2906 N N . ASP A 1 393 ? 25.547 -2.592 -26.594 1 34.38 393 ASP A N 1
ATOM 2907 C CA . ASP A 1 393 ? 25.922 -2.879 -27.969 1 34.38 393 ASP A CA 1
ATOM 2908 C C . ASP A 1 393 ? 25.531 -4.301 -28.359 1 34.38 393 ASP A C 1
ATOM 2910 O O . ASP A 1 393 ? 25.734 -5.242 -27.594 1 34.38 393 ASP A O 1
ATOM 2914 N N . ASP A 1 394 ? 24.547 -4.418 -29.312 1 33.19 394 ASP A N 1
ATOM 2915 C CA . ASP A 1 394 ? 24.234 -5.652 -30.031 1 33.19 394 ASP A CA 1
ATOM 2916 C C . ASP A 1 394 ? 25.469 -6.535 -30.172 1 33.19 394 ASP A C 1
ATOM 2918 O O . ASP A 1 394 ? 25.422 -7.59 -30.812 1 33.19 394 ASP A O 1
ATOM 2922 N N . THR A 1 395 ? 26.672 -5.969 -30.141 1 30.31 395 THR A N 1
ATOM 2923 C CA . THR A 1 395 ? 27.891 -6.695 -30.484 1 30.31 395 THR A CA 1
ATOM 2924 C C . THR A 1 395 ? 28.172 -7.785 -29.453 1 30.31 395 THR A C 1
ATOM 2926 O O . THR A 1 395 ? 29.125 -8.547 -29.594 1 30.31 395 THR A O 1
ATOM 2929 N N . LEU A 1 396 ? 27.656 -7.641 -28.312 1 30.8 396 LEU A N 1
ATOM 2930 C CA . LEU A 1 396 ? 27.953 -8.766 -27.422 1 30.8 396 LEU A CA 1
ATOM 2931 C C . LEU A 1 396 ? 27.078 -9.961 -27.75 1 30.8 396 LEU A C 1
ATOM 2933 O O . LEU A 1 396 ? 26.922 -10.867 -26.938 1 30.8 396 LEU A O 1
ATOM 2937 N N . SER A 1 397 ? 26.25 -9.969 -28.812 1 29.36 397 SER A N 1
ATOM 2938 C CA . SER A 1 397 ? 25.562 -11.188 -29.234 1 29.36 397 SER A CA 1
ATOM 2939 C C . SER A 1 397 ? 26.469 -12.414 -29.062 1 29.36 397 SER A C 1
ATOM 2941 O O . SER A 1 397 ? 26.047 -13.422 -28.5 1 29.36 397 SER A O 1
ATOM 2943 N N . ALA A 1 398 ? 27.203 -12.836 -30.344 1 26.3 398 ALA A N 1
ATOM 2944 C CA . ALA A 1 398 ? 27.938 -14.086 -30.469 1 26.3 398 ALA A CA 1
ATOM 2945 C C . ALA A 1 398 ? 29.031 -14.195 -29.422 1 26.3 398 ALA A C 1
ATOM 2947 O O . ALA A 1 398 ? 29.406 -13.195 -28.797 1 26.3 398 ALA A O 1
ATOM 2948 N N . GLY A 1 399 ? 30.016 -15.195 -29.547 1 26.3 399 GLY A N 1
ATOM 2949 C CA . GLY A 1 399 ? 31.281 -15.609 -28.938 1 26.3 399 GLY A CA 1
ATOM 2950 C C . GLY A 1 399 ? 32.25 -14.461 -28.703 1 26.3 399 GLY A C 1
ATOM 2951 O O . GLY A 1 399 ? 33.438 -14.664 -28.672 1 26.3 399 GLY A O 1
ATOM 2952 N N . ALA A 1 400 ? 31.906 -13.203 -29.219 1 25.95 400 ALA A N 1
ATOM 2953 C CA . ALA A 1 400 ? 33.062 -12.289 -29.266 1 25.95 400 ALA A CA 1
ATOM 2954 C C . ALA A 1 400 ? 33.531 -11.953 -27.859 1 25.95 400 ALA A C 1
ATOM 2956 O O . ALA A 1 400 ? 32.75 -11.562 -27 1 25.95 400 ALA A O 1
ATOM 2957 N N . SER A 1 401 ? 34.688 -12.43 -27.391 1 26.05 401 SER A N 1
ATOM 2958 C CA . SER A 1 401 ? 35.625 -11.922 -26.406 1 26.05 401 SER A CA 1
ATOM 2959 C C . SER A 1 401 ? 35.656 -10.398 -26.406 1 26.05 401 SER A C 1
ATOM 2961 O O . SER A 1 401 ? 35.5 -9.766 -27.453 1 26.05 401 SER A O 1
ATOM 2963 N N . VAL A 1 402 ? 35.062 -9.672 -25.516 1 28.67 402 VAL A N 1
ATOM 2964 C CA . VAL A 1 402 ? 35.531 -8.305 -25.516 1 28.67 402 VAL A CA 1
ATOM 2965 C C . VAL A 1 402 ? 36.875 -8.227 -26.281 1 28.67 402 VAL A C 1
ATOM 2967 O O . VAL A 1 402 ? 37.844 -8.891 -25.922 1 28.67 402 VAL A O 1
ATOM 2970 N N . PRO A 1 403 ? 36.875 -8.039 -27.547 1 27.12 403 PRO A N 1
ATOM 2971 C CA . PRO A 1 403 ? 38.25 -7.871 -28.078 1 27.12 403 PRO A CA 1
ATOM 2972 C C . PRO A 1 403 ? 39.156 -7.055 -27.141 1 27.12 403 PRO A C 1
ATOM 2974 O O . PRO A 1 403 ? 38.656 -6.137 -26.469 1 27.12 403 PRO A O 1
ATOM 2977 N N . ALA A 1 404 ? 40.219 -7.637 -26.797 1 27.03 404 ALA A N 1
ATOM 2978 C CA . ALA A 1 404 ? 41.344 -6.883 -26.25 1 27.03 404 ALA A CA 1
ATOM 2979 C C . ALA A 1 404 ? 41.469 -5.527 -26.922 1 27.03 404 ALA A C 1
ATOM 2981 O O . ALA A 1 404 ? 41.688 -5.453 -28.141 1 27.03 404 ALA A O 1
ATOM 2982 N N . THR A 1 405 ? 40.75 -4.617 -26.781 1 26.39 405 THR A N 1
ATOM 2983 C CA . THR A 1 405 ? 41.25 -3.381 -27.359 1 26.39 405 THR A CA 1
ATOM 2984 C C . THR A 1 405 ? 42.781 -3.334 -27.266 1 26.39 405 THR A C 1
ATOM 2986 O O . THR A 1 405 ? 43.375 -3.717 -26.25 1 26.39 405 THR A O 1
ATOM 2989 N N . LYS A 1 406 ? 43.531 -3.383 -28.375 1 27.67 406 LYS A N 1
ATOM 2990 C CA . LYS A 1 406 ? 44.969 -3.266 -28.672 1 27.67 406 LYS A CA 1
ATOM 2991 C C . LYS A 1 406 ? 45.594 -2.158 -27.844 1 27.67 406 LYS A C 1
ATOM 2993 O O . LYS A 1 406 ? 46.688 -1.698 -28.172 1 27.67 406 LYS A O 1
ATOM 2998 N N . ASN A 1 407 ? 45.062 -1.296 -27.125 1 27.02 407 ASN A N 1
ATOM 2999 C CA . ASN A 1 407 ? 46.312 -0.815 -26.531 1 27.02 407 ASN A CA 1
ATOM 3000 C C . ASN A 1 407 ? 47.094 -1.945 -25.844 1 27.02 407 ASN A C 1
ATOM 3002 O O . ASN A 1 407 ? 46.594 -2.529 -24.875 1 27.02 407 ASN A O 1
ATOM 3006 N N . GLU A 1 408 ? 47.938 -2.76 -26.531 1 29.41 408 GLU A N 1
ATOM 3007 C CA . GLU A 1 408 ? 49 -3.73 -26.406 1 29.41 408 GLU A CA 1
ATOM 3008 C C . GLU A 1 408 ? 49.781 -3.553 -25.094 1 29.41 408 GLU A C 1
ATOM 3010 O O . GLU A 1 408 ? 50.531 -4.426 -24.688 1 29.41 408 GLU A O 1
ATOM 3015 N N . GLU A 1 409 ? 50.25 -2.328 -24.828 1 27.92 409 GLU A N 1
ATOM 3016 C CA . GLU A 1 409 ? 51.219 -2.328 -23.734 1 27.92 409 GLU A CA 1
ATOM 3017 C C . GLU A 1 409 ? 50.656 -2.996 -22.484 1 27.92 409 GLU A C 1
ATOM 3019 O O . GLU A 1 409 ? 51.188 -3.984 -22 1 27.92 409 GLU A O 1
ATOM 3024 N N . ALA A 1 410 ? 50.906 -2.395 -21.297 1 27.17 410 ALA A N 1
ATOM 3025 C CA . ALA A 1 410 ? 51.031 -2.883 -19.922 1 27.17 410 ALA A CA 1
ATOM 3026 C C . ALA A 1 410 ? 49.688 -3.434 -19.422 1 27.17 410 ALA A C 1
ATOM 3028 O O . ALA A 1 410 ? 49.625 -4.078 -18.375 1 27.17 410 ALA A O 1
ATOM 3029 N N . SER A 1 411 ? 48.344 -2.975 -19.672 1 29.41 411 SER A N 1
ATOM 3030 C CA . SER A 1 411 ? 47.656 -3.402 -18.453 1 29.41 411 SER A CA 1
ATOM 3031 C C . SER A 1 411 ? 47.469 -4.918 -18.422 1 29.41 411 SER A C 1
ATOM 3033 O O . SER A 1 411 ? 46.906 -5.504 -19.344 1 29.41 411 SER A O 1
ATOM 3035 N N . GLU A 1 412 ? 48.312 -5.781 -17.953 1 33.44 412 GLU A N 1
ATOM 3036 C CA . GLU A 1 412 ? 48.25 -7.082 -17.297 1 33.44 412 GLU A CA 1
ATOM 3037 C C . GLU A 1 412 ? 46.812 -7.379 -16.812 1 33.44 412 GLU A C 1
ATOM 3039 O O . GLU A 1 412 ? 46.219 -6.562 -16.109 1 33.44 412 GLU A O 1
ATOM 3044 N N . GLY A 1 413 ? 45.938 -8.148 -17.422 1 37.31 413 GLY A N 1
ATOM 3045 C CA . GLY A 1 413 ? 44.562 -8.586 -17.344 1 37.31 413 GLY A CA 1
ATOM 3046 C C . GLY A 1 413 ? 44.094 -8.797 -15.922 1 37.31 413 GLY A C 1
ATOM 3047 O O . GLY A 1 413 ? 44.594 -9.672 -15.219 1 37.31 413 GLY A O 1
ATOM 3048 N N . ASN A 1 414 ? 43.688 -7.766 -15.164 1 39.88 414 ASN A N 1
ATOM 3049 C CA . ASN A 1 414 ? 43.188 -7.816 -13.789 1 39.88 414 ASN A CA 1
ATOM 3050 C C . ASN A 1 414 ? 42.094 -8.859 -13.625 1 39.88 414 ASN A C 1
ATOM 3052 O O . ASN A 1 414 ? 41.062 -8.781 -14.273 1 39.88 414 ASN A O 1
ATOM 3056 N N . PRO A 1 415 ? 42.438 -10.117 -13.148 1 43.5 415 PRO A N 1
ATOM 3057 C CA . PRO A 1 415 ? 41.5 -11.211 -12.844 1 43.5 415 PRO A CA 1
ATOM 3058 C C . PRO A 1 415 ? 40.125 -10.711 -12.375 1 43.5 415 PRO A C 1
ATOM 3060 O O . PRO A 1 415 ? 39.125 -11.359 -12.633 1 43.5 415 PRO A O 1
ATOM 3063 N N . MET A 1 416 ? 40.094 -9.625 -11.867 1 45.47 416 MET A N 1
ATOM 3064 C CA . MET A 1 416 ? 38.844 -9.086 -11.383 1 45.47 416 MET A CA 1
ATOM 3065 C C . MET A 1 416 ? 37.969 -8.625 -12.539 1 45.47 416 MET A C 1
ATOM 3067 O O . MET A 1 416 ? 36.75 -8.812 -12.516 1 45.47 416 MET A O 1
ATOM 3071 N N . THR A 1 417 ? 38.531 -8.07 -13.461 1 45.53 417 THR A N 1
ATOM 3072 C CA . THR A 1 417 ? 37.781 -7.602 -14.609 1 45.53 417 THR A CA 1
ATOM 3073 C C . THR A 1 417 ? 37.188 -8.781 -15.391 1 45.53 417 THR A C 1
ATOM 3075 O O . THR A 1 417 ? 36.062 -8.719 -15.867 1 45.53 417 THR A O 1
ATOM 3078 N N . ASP A 1 418 ? 38.031 -9.773 -15.508 1 43.59 418 ASP A N 1
ATOM 3079 C CA . ASP A 1 418 ? 37.562 -10.984 -16.172 1 43.59 418 ASP A CA 1
ATOM 3080 C C . ASP A 1 418 ? 36.406 -11.617 -15.406 1 43.59 418 ASP A C 1
ATOM 3082 O O . ASP A 1 418 ? 35.438 -12.094 -16 1 43.59 418 ASP A O 1
ATOM 3086 N N . MET A 1 419 ? 36.688 -11.594 -14.172 1 48.19 419 MET A N 1
ATOM 3087 C CA . MET A 1 419 ? 35.625 -12.164 -13.32 1 48.19 419 MET A CA 1
ATOM 3088 C C . MET A 1 419 ? 34.344 -11.367 -13.445 1 48.19 419 MET A C 1
ATOM 3090 O O . MET A 1 419 ? 33.281 -11.945 -13.625 1 48.19 419 MET A O 1
ATOM 3094 N N . VAL A 1 420 ? 34.5 -10.156 -13.406 1 51.03 420 VAL A N 1
ATOM 3095 C CA . VAL A 1 420 ? 33.312 -9.305 -13.484 1 51.03 420 VAL A CA 1
ATOM 3096 C C . VAL A 1 420 ? 32.656 -9.438 -14.867 1 51.03 420 VAL A C 1
ATOM 3098 O O . VAL A 1 420 ? 31.438 -9.492 -14.984 1 51.03 420 VAL A O 1
ATOM 3101 N N . GLY A 1 421 ? 33.469 -9.477 -15.82 1 49.03 421 GLY A N 1
ATOM 3102 C CA . GLY A 1 421 ? 32.969 -9.68 -17.172 1 49.03 421 GLY A CA 1
ATOM 3103 C C . GLY A 1 421 ? 32.219 -10.992 -17.328 1 49.03 421 GLY A C 1
ATOM 3104 O O . GLY A 1 421 ? 31.172 -11.031 -17.984 1 49.03 421 GLY A O 1
ATOM 3105 N N . GLY A 1 422 ? 32.844 -12.016 -16.812 1 50.12 422 GLY A N 1
ATOM 3106 C CA . GLY A 1 422 ? 32.156 -13.305 -16.828 1 50.12 422 GLY A CA 1
ATOM 3107 C C . GLY A 1 422 ? 30.812 -13.289 -16.125 1 50.12 422 GLY A C 1
ATOM 3108 O O . GLY A 1 422 ? 29.844 -13.828 -16.641 1 50.12 422 GLY A O 1
ATOM 3109 N N . ILE A 1 423 ? 30.844 -12.672 -15.078 1 55.75 423 ILE A N 1
ATOM 3110 C CA . ILE A 1 423 ? 29.609 -12.57 -14.297 1 55.75 423 ILE A CA 1
ATOM 3111 C C . ILE A 1 423 ? 28.562 -11.797 -15.086 1 55.75 423 ILE A C 1
ATOM 3113 O O . ILE A 1 423 ? 27.406 -12.219 -15.188 1 55.75 423 ILE A O 1
ATOM 3117 N N . LEU A 1 424 ? 29.047 -10.859 -15.695 1 57.44 424 LEU A N 1
ATOM 3118 C CA . LEU A 1 424 ? 28.109 -10.023 -16.453 1 57.44 424 LEU A CA 1
ATOM 3119 C C . LEU A 1 424 ? 27.594 -10.75 -17.688 1 57.44 424 LEU A C 1
ATOM 3121 O O . LEU A 1 424 ? 26.438 -10.586 -18.078 1 57.44 424 LEU A O 1
ATOM 3125 N N . GLY A 1 425 ? 28.531 -11.414 -18.297 1 54.66 425 GLY A N 1
ATOM 3126 C CA . GLY A 1 425 ? 28.125 -12.211 -19.438 1 54.66 425 GLY A CA 1
ATOM 3127 C C . GLY A 1 425 ? 27.078 -13.258 -19.094 1 54.66 425 GLY A C 1
ATOM 3128 O O . GLY A 1 425 ? 26.094 -13.43 -19.828 1 54.66 425 GLY A O 1
ATOM 3129 N N . GLN A 1 426 ? 27.391 -13.906 -18.125 1 60.34 426 GLN A N 1
ATOM 3130 C CA . GLN A 1 426 ? 26.438 -14.906 -17.656 1 60.34 426 GLN A CA 1
ATOM 3131 C C . GLN A 1 426 ? 25.094 -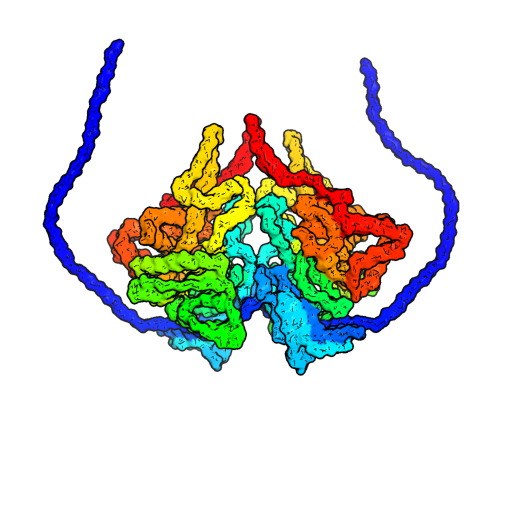14.266 -17.297 1 60.34 426 GLN A C 1
ATOM 3133 O O . GLN A 1 426 ? 24.047 -14.82 -17.609 1 60.34 426 GLN A O 1
ATOM 3138 N N . GLN A 1 427 ? 25.234 -13.188 -16.797 1 64.25 427 GLN A N 1
ATOM 3139 C CA . GLN A 1 427 ? 24.016 -12.477 -16.438 1 64.25 427 GLN A CA 1
ATOM 3140 C C . GLN A 1 427 ? 23.219 -12.062 -17.672 1 64.25 427 GLN A C 1
ATOM 3142 O O . GLN A 1 427 ? 22 -12.148 -17.688 1 64.25 427 GLN A O 1
ATOM 3147 N N . LYS A 1 428 ? 23.938 -11.656 -18.609 1 66.19 428 LYS A N 1
ATOM 3148 C CA . LYS A 1 428 ? 23.266 -11.273 -19.859 1 66.19 428 LYS A CA 1
ATOM 3149 C C . LYS A 1 428 ? 22.547 -12.461 -20.484 1 66.19 428 LYS A C 1
ATOM 3151 O O . LYS A 1 428 ? 21.438 -12.312 -21 1 66.19 428 LYS A O 1
ATOM 3156 N N . GLN A 1 429 ? 23.234 -13.562 -20.469 1 70.56 429 GLN A N 1
ATOM 3157 C CA . GLN A 1 429 ? 22.625 -14.758 -21.047 1 70.56 429 GLN A CA 1
ATOM 3158 C C . GLN A 1 429 ? 21.375 -15.156 -20.266 1 70.56 429 GLN A C 1
ATOM 3160 O O . GLN A 1 429 ? 20.375 -15.594 -20.859 1 70.56 429 GLN A O 1
ATOM 3165 N N . ILE A 1 430 ? 21.484 -15.055 -19.094 1 74.44 430 ILE A N 1
ATOM 3166 C CA . ILE A 1 430 ? 20.344 -15.359 -18.25 1 74.44 430 ILE A CA 1
ATOM 3167 C C . ILE A 1 430 ? 19.188 -14.406 -18.578 1 74.44 430 ILE A C 1
ATOM 3169 O O . ILE A 1 430 ? 18.062 -14.844 -18.781 1 74.44 430 ILE A O 1
ATOM 3173 N N . PHE A 1 431 ? 19.547 -13.258 -18.734 1 72.75 431 PHE A N 1
ATOM 3174 C CA . PHE A 1 431 ? 18.516 -12.242 -18.984 1 72.75 431 PHE A CA 1
ATOM 3175 C C . PHE A 1 431 ? 17.891 -12.43 -20.359 1 72.75 431 PHE A C 1
ATOM 3177 O O . PHE A 1 431 ? 16.688 -12.211 -20.531 1 72.75 431 PHE A O 1
ATOM 3184 N N . ASP A 1 432 ? 18.688 -12.82 -21.281 1 76 432 ASP A N 1
ATOM 3185 C CA . ASP A 1 432 ? 18.203 -12.992 -22.641 1 76 432 ASP A CA 1
ATOM 3186 C C . ASP A 1 432 ? 17.234 -14.156 -22.734 1 76 432 ASP A C 1
ATOM 3188 O O . ASP A 1 432 ? 16.359 -14.18 -23.625 1 76 432 ASP A O 1
ATOM 3192 N N . SER A 1 433 ? 17.359 -15.047 -21.828 1 88.5 433 SER A N 1
ATOM 3193 C CA . SER A 1 433 ? 16.547 -16.25 -21.953 1 88.5 433 SER A CA 1
ATOM 3194 C C . SER A 1 433 ? 15.492 -16.328 -20.859 1 88.5 433 SER A C 1
ATOM 3196 O O . SER A 1 433 ? 14.688 -17.266 -20.812 1 88.5 433 SER A O 1
ATOM 3198 N N . ILE A 1 434 ? 15.484 -15.398 -20.016 1 89.56 434 ILE A N 1
ATOM 3199 C CA . ILE A 1 434 ? 14.703 -15.531 -18.781 1 89.56 434 ILE A CA 1
ATOM 3200 C C . ILE A 1 434 ? 13.211 -15.5 -19.109 1 89.56 434 ILE A C 1
ATOM 3202 O O . ILE A 1 434 ? 12.414 -16.188 -18.469 1 89.56 434 ILE A O 1
ATOM 3206 N N . LEU A 1 435 ? 12.797 -14.664 -20.062 1 93.12 435 LEU A N 1
ATOM 3207 C CA . LEU A 1 435 ? 11.391 -14.633 -20.453 1 93.12 435 LEU A CA 1
ATOM 3208 C C . LEU A 1 435 ? 10.945 -15.977 -21.031 1 93.12 435 LEU A C 1
ATOM 3210 O O . LEU A 1 435 ? 9.938 -16.531 -20.594 1 93.12 435 LEU A O 1
ATOM 3214 N N . GLU A 1 436 ? 11.719 -16.469 -21.969 1 96.12 436 GLU A N 1
ATOM 3215 C CA . GLU A 1 436 ? 11.414 -17.75 -22.594 1 96.12 436 GLU A CA 1
ATOM 3216 C C . GLU A 1 436 ? 11.414 -18.891 -21.578 1 96.12 436 GLU A C 1
ATOM 3218 O O . GLU A 1 436 ? 10.508 -19.719 -21.562 1 96.12 436 GLU A O 1
ATOM 3223 N N . THR A 1 437 ? 12.414 -18.906 -20.75 1 96.12 437 THR A N 1
ATOM 3224 C CA . THR A 1 437 ? 12.531 -19.953 -19.734 1 96.12 437 THR A CA 1
ATOM 3225 C C . THR A 1 437 ? 11.352 -19.906 -18.766 1 96.12 437 THR A C 1
ATOM 3227 O O . THR A 1 437 ? 10.805 -20.938 -18.391 1 96.12 437 THR A O 1
ATOM 3230 N N . THR A 1 438 ? 11.031 -18.719 -18.375 1 96.25 438 THR A N 1
ATOM 3231 C CA . THR A 1 438 ? 9.938 -18.547 -17.422 1 96.25 438 THR A CA 1
ATOM 3232 C C . THR A 1 438 ? 8.609 -19 -18.031 1 96.25 438 THR A C 1
ATOM 3234 O O . THR A 1 438 ? 7.832 -19.703 -17.375 1 96.25 438 THR A O 1
ATOM 3237 N N . ILE A 1 439 ? 8.336 -18.656 -19.266 1 98.5 439 ILE A N 1
ATOM 3238 C CA . ILE A 1 439 ? 7.09 -19.062 -19.906 1 98.5 439 ILE A CA 1
ATOM 3239 C C . ILE A 1 439 ? 7.043 -20.578 -20.031 1 98.5 439 ILE A C 1
ATOM 3241 O O . ILE A 1 439 ? 6.031 -21.203 -19.688 1 98.5 439 ILE A O 1
ATOM 3245 N N . ALA A 1 440 ? 8.117 -21.156 -20.469 1 98.56 440 ALA A N 1
ATOM 3246 C CA . ALA A 1 440 ? 8.164 -22.609 -20.594 1 98.56 440 ALA A CA 1
ATOM 3247 C C . ALA A 1 440 ? 7.926 -23.297 -19.25 1 98.56 440 ALA A C 1
ATOM 3249 O O . ALA A 1 440 ? 7.184 -24.266 -19.156 1 98.56 440 ALA A O 1
ATOM 3250 N N . HIS A 1 441 ? 8.562 -22.781 -18.203 1 98.19 441 HIS A N 1
ATOM 3251 C CA . HIS A 1 441 ? 8.383 -23.266 -16.844 1 98.19 441 HIS A CA 1
ATOM 3252 C C . HIS A 1 441 ? 6.922 -23.203 -16.422 1 98.19 441 HIS A C 1
ATOM 3254 O O . HIS A 1 441 ? 6.359 -24.188 -15.961 1 98.19 441 HIS A O 1
ATOM 3260 N N . GLU A 1 442 ? 6.332 -22.047 -16.609 1 98.44 442 GLU A N 1
ATOM 3261 C CA . GLU A 1 442 ? 4.953 -21.859 -16.172 1 98.44 442 GLU A CA 1
ATOM 3262 C C . GLU A 1 442 ? 3.988 -22.734 -16.969 1 98.44 442 GLU A C 1
ATOM 3264 O O . GLU A 1 442 ? 2.979 -23.188 -16.438 1 98.44 442 GLU A O 1
ATOM 3269 N N . VAL A 1 443 ? 4.254 -22.906 -18.234 1 98.81 443 VAL A N 1
ATOM 3270 C CA . VAL A 1 443 ? 3.404 -23.781 -19.031 1 98.81 443 VAL A CA 1
ATOM 3271 C C . VAL A 1 443 ? 3.506 -25.219 -18.516 1 98.81 443 VAL A C 1
ATOM 3273 O O . VAL A 1 443 ? 2.506 -25.938 -18.469 1 98.81 443 VAL A O 1
ATOM 3276 N N . ALA A 1 444 ? 4.66 -25.656 -18.109 1 98.69 444 ALA A N 1
ATOM 3277 C CA . ALA A 1 444 ? 4.855 -27.031 -17.625 1 98.69 444 ALA A CA 1
ATOM 3278 C C . ALA A 1 444 ? 4.004 -27.297 -16.391 1 98.69 444 ALA A C 1
ATOM 3280 O O . ALA A 1 444 ? 3.598 -28.438 -16.156 1 98.69 444 ALA A O 1
ATOM 3281 N N . HIS A 1 445 ? 3.717 -26.266 -15.641 1 98.06 445 HIS A N 1
ATOM 3282 C CA . HIS A 1 445 ? 2.871 -26.391 -14.461 1 98.06 445 HIS A CA 1
ATOM 3283 C C . HIS A 1 445 ? 1.475 -26.875 -14.828 1 98.06 445 HIS A C 1
ATOM 3285 O O . HIS A 1 445 ? 0.733 -27.375 -13.977 1 98.06 445 HIS A O 1
ATOM 3291 N N . GLN A 1 446 ? 1.063 -26.75 -16.109 1 98.12 446 GLN A N 1
ATOM 3292 C CA . GLN A 1 446 ? -0.234 -27.281 -16.5 1 98.12 446 GLN A CA 1
ATOM 3293 C C . GLN A 1 446 ? -0.288 -28.797 -16.312 1 98.12 446 GLN A C 1
ATOM 3295 O O . GLN A 1 446 ? -1.356 -29.359 -16.078 1 98.12 446 GLN A O 1
ATOM 3300 N N . TRP A 1 447 ? 0.824 -29.453 -16.359 1 98.19 447 TRP A N 1
ATOM 3301 C CA . TRP A 1 447 ? 0.893 -30.906 -16.125 1 98.19 447 TRP A CA 1
ATOM 3302 C C . TRP A 1 447 ? 1.178 -31.203 -14.656 1 98.19 447 TRP A C 1
ATOM 3304 O O . TRP A 1 447 ? 0.503 -32.031 -14.047 1 98.19 447 TRP A O 1
ATOM 3314 N N . TRP A 1 448 ? 2.096 -30.5 -14.07 1 97.56 448 TRP A N 1
ATOM 3315 C CA . TRP A 1 448 ? 2.676 -30.953 -12.812 1 97.56 448 TRP A CA 1
ATOM 3316 C C . TRP A 1 448 ? 2.094 -30.188 -11.625 1 97.56 448 TRP A C 1
ATOM 3318 O O . TRP A 1 448 ? 2.359 -30.516 -10.469 1 97.56 448 TRP A O 1
ATOM 3328 N N . ALA A 1 449 ? 1.301 -29.172 -11.812 1 95.69 449 ALA A N 1
ATOM 3329 C CA . ALA A 1 449 ? 0.609 -28.453 -10.734 1 95.69 449 ALA A CA 1
ATOM 3330 C C . ALA A 1 449 ? -0.902 -28.484 -10.945 1 95.69 449 ALA A C 1
ATOM 3332 O O . ALA A 1 449 ? -1.664 -28.609 -9.984 1 95.69 449 ALA A O 1
ATOM 3333 N N . ILE A 1 450 ? -1.317 -28.328 -12.195 1 96.56 450 ILE A N 1
ATOM 3334 C CA . ILE A 1 450 ? -2.742 -28.266 -12.5 1 96.56 450 ILE A CA 1
ATOM 3335 C C . ILE A 1 450 ? -3.262 -29.688 -12.781 1 96.56 450 ILE A C 1
ATOM 3337 O O . ILE A 1 450 ? -4.273 -30.109 -12.211 1 96.56 450 ILE A O 1
ATOM 3341 N N . GLY A 1 451 ? -2.57 -30.406 -13.672 1 96.75 451 GLY A N 1
ATOM 3342 C CA . GLY A 1 451 ? -2.947 -31.781 -13.922 1 96.75 451 GLY A CA 1
ATOM 3343 C C . GLY A 1 451 ? -2.744 -32.688 -12.711 1 96.75 451 GLY A C 1
ATOM 3344 O O . GLY A 1 451 ? -3.713 -33.125 -12.094 1 96.75 451 GLY A O 1
ATOM 3345 N N . VAL A 1 452 ? -1.507 -32.875 -12.383 1 96.88 452 VAL A N 1
ATOM 3346 C CA . VAL A 1 452 ? -1.146 -33.594 -11.164 1 96.88 452 VAL A CA 1
ATOM 3347 C C . VAL A 1 452 ? -1.068 -32.625 -9.992 1 96.88 452 VAL A C 1
ATOM 3349 O O . VAL A 1 452 ? -0.143 -31.812 -9.906 1 96.88 452 VAL A O 1
ATOM 3352 N N . GLY A 1 453 ? -2.074 -32.719 -9.102 1 95.12 453 GLY A N 1
ATOM 3353 C CA . GLY A 1 453 ? -2.057 -31.828 -7.941 1 95.12 453 GLY A CA 1
ATOM 3354 C C . GLY A 1 453 ? -1.048 -32.25 -6.891 1 95.12 453 GLY A C 1
ATOM 3355 O O . GLY A 1 453 ? -0.628 -33.406 -6.859 1 95.12 453 GLY A O 1
ATOM 3356 N N . SER A 1 454 ? -0.648 -31.297 -6.094 1 93.5 454 SER A N 1
ATOM 3357 C CA . SER A 1 454 ? 0.227 -31.547 -4.953 1 93.5 454 SER A CA 1
ATOM 3358 C C . SER A 1 454 ? 0.013 -30.531 -3.846 1 93.5 454 SER A C 1
ATOM 3360 O O . SER A 1 454 ? -0.711 -29.547 -4.031 1 93.5 454 SER A O 1
ATOM 3362 N N . ASP A 1 455 ? 0.495 -30.875 -2.688 1 92.25 455 ASP A N 1
ATOM 3363 C CA . ASP A 1 455 ? 0.573 -29.922 -1.592 1 92.25 455 ASP A CA 1
ATOM 3364 C C . ASP A 1 455 ? 1.853 -29.094 -1.678 1 92.25 455 ASP A C 1
ATOM 3366 O O . ASP A 1 455 ? 2.879 -29.469 -1.107 1 92.25 455 ASP A O 1
ATOM 3370 N N . SER A 1 456 ? 1.718 -27.938 -2.256 1 90.19 456 SER A N 1
ATOM 3371 C CA . SER A 1 456 ? 2.896 -27.141 -2.584 1 90.19 456 SER A CA 1
ATOM 3372 C C . SER A 1 456 ? 3.586 -26.641 -1.323 1 90.19 456 SER A C 1
ATOM 3374 O O . SER A 1 456 ? 4.781 -26.344 -1.343 1 90.19 456 SER A O 1
ATOM 3376 N N . GLN A 1 457 ? 2.891 -26.469 -0.291 1 88.88 457 GLN A N 1
ATOM 3377 C CA . GLN A 1 457 ? 3.488 -25.984 0.948 1 88.88 457 GLN A CA 1
ATOM 3378 C C . GLN A 1 457 ? 4.285 -27.078 1.646 1 88.88 457 GLN A C 1
ATOM 3380 O O . GLN A 1 457 ? 5.387 -26.844 2.137 1 88.88 457 GLN A O 1
ATOM 3385 N N . LYS A 1 458 ? 3.777 -28.266 1.609 1 90.31 458 LYS A N 1
ATOM 3386 C CA . LYS A 1 458 ? 4.41 -29.375 2.326 1 90.31 458 LYS A CA 1
ATOM 3387 C C . LYS A 1 458 ? 5.453 -30.062 1.455 1 90.31 458 LYS A C 1
ATOM 3389 O O . LYS A 1 458 ? 6.453 -30.578 1.963 1 90.31 458 LYS A O 1
ATOM 3394 N N . HIS A 1 459 ? 5.145 -30.094 0.2 1 92.25 459 HIS A N 1
ATOM 3395 C CA . HIS A 1 459 ? 6.02 -30.828 -0.704 1 92.25 459 HIS A CA 1
ATOM 3396 C C . HIS A 1 459 ? 6.328 -30.016 -1.956 1 92.25 459 HIS A C 1
ATOM 3398 O O . HIS A 1 459 ? 6.012 -30.438 -3.07 1 92.25 459 HIS A O 1
ATOM 3404 N N . PRO A 1 460 ? 7.086 -28.938 -1.805 1 92.88 460 PRO A N 1
ATOM 3405 C CA . PRO A 1 460 ? 7.32 -28.062 -2.957 1 92.88 460 PRO A CA 1
ATOM 3406 C C . PRO A 1 460 ? 8.148 -28.734 -4.051 1 92.88 460 PRO A C 1
ATOM 3408 O O . PRO A 1 460 ? 8.039 -28.375 -5.223 1 92.88 460 PRO A O 1
ATOM 3411 N N . PHE A 1 461 ? 8.922 -29.75 -3.729 1 94.56 461 PHE A N 1
ATOM 3412 C CA . PHE A 1 461 ? 9.781 -30.438 -4.691 1 94.56 461 PHE A CA 1
ATOM 3413 C C . PHE A 1 461 ? 8.953 -31.188 -5.719 1 94.56 461 PHE A C 1
ATOM 3415 O O . PHE A 1 461 ? 9.375 -31.359 -6.863 1 94.56 461 PHE A O 1
ATOM 3422 N N . VAL A 1 462 ? 7.777 -31.656 -5.41 1 93.69 462 VAL A N 1
ATOM 3423 C CA . VAL A 1 462 ? 6.945 -32.531 -6.227 1 93.69 462 VAL A CA 1
ATOM 3424 C C . VAL A 1 462 ? 6.562 -31.812 -7.523 1 93.69 462 VAL A C 1
ATOM 3426 O O . VAL A 1 462 ? 6.66 -32.406 -8.609 1 93.69 462 VAL A O 1
ATOM 3429 N N . ASP A 1 463 ? 6.207 -30.625 -7.398 1 94 463 ASP A N 1
ATOM 3430 C CA . ASP A 1 463 ? 5.777 -29.922 -8.594 1 94 463 ASP A CA 1
ATOM 3431 C C . ASP A 1 463 ? 6.891 -29.016 -9.117 1 94 463 ASP A C 1
ATOM 3433 O O . ASP A 1 463 ? 7.27 -29.094 -10.289 1 94 463 ASP A O 1
ATOM 3437 N N . GLU A 1 464 ? 7.504 -28.219 -8.273 1 95.62 464 GLU A N 1
ATOM 3438 C CA . GLU A 1 464 ? 8.414 -27.172 -8.695 1 95.62 464 GLU A CA 1
ATOM 3439 C C . GLU A 1 464 ? 9.672 -27.734 -9.344 1 95.62 464 GLU A C 1
ATOM 3441 O O . GLU A 1 464 ? 10.109 -27.266 -10.391 1 95.62 464 GLU A O 1
ATOM 3446 N N . SER A 1 465 ? 10.266 -28.703 -8.711 1 96.94 465 SER A N 1
ATOM 3447 C CA . SER A 1 465 ? 11.5 -29.281 -9.234 1 96.94 465 SER A CA 1
ATOM 3448 C C . SER A 1 465 ? 11.273 -29.938 -10.586 1 96.94 465 SER A C 1
ATOM 3450 O O . SER A 1 465 ? 12.047 -29.75 -11.523 1 96.94 465 SER A O 1
ATOM 3452 N N . LEU A 1 466 ? 10.234 -30.734 -10.625 1 97.94 466 LEU A N 1
ATOM 3453 C CA . LEU A 1 466 ? 9.922 -31.406 -11.875 1 97.94 466 LEU A CA 1
ATOM 3454 C C . LEU A 1 466 ? 9.594 -30.406 -12.977 1 97.94 466 LEU A C 1
ATOM 3456 O O . LEU A 1 466 ? 10 -30.578 -14.125 1 97.94 466 LEU A O 1
ATOM 3460 N N . THR A 1 467 ? 8.852 -29.438 -12.625 1 97.94 467 THR A N 1
ATOM 3461 C CA . THR A 1 467 ? 8.484 -28.391 -13.578 1 97.94 467 THR A CA 1
ATOM 3462 C C . THR A 1 467 ? 9.727 -27.672 -14.109 1 97.94 467 THR A C 1
ATOM 3464 O O . THR A 1 467 ? 9.844 -27.438 -15.312 1 97.94 467 THR A O 1
ATOM 3467 N N . ASN A 1 468 ? 10.57 -27.281 -13.195 1 97.12 468 ASN A N 1
ATOM 3468 C CA . ASN A 1 468 ? 11.766 -26.562 -13.617 1 97.12 468 ASN A CA 1
ATOM 3469 C C . ASN A 1 468 ? 12.648 -27.422 -14.523 1 97.12 468 ASN A C 1
ATOM 3471 O O . ASN A 1 468 ? 13.234 -26.906 -15.477 1 97.12 468 ASN A O 1
ATOM 3475 N N . TRP A 1 469 ? 12.766 -28.656 -14.234 1 97.69 469 TRP A N 1
ATOM 3476 C CA . TRP A 1 469 ? 13.469 -29.578 -15.117 1 97.69 469 TRP A CA 1
ATOM 3477 C C . TRP A 1 469 ? 12.789 -29.656 -16.484 1 97.69 469 TRP A C 1
ATOM 3479 O O . TRP A 1 469 ? 13.453 -29.688 -17.516 1 97.69 469 TRP A O 1
ATOM 3489 N N . SER A 1 470 ? 11.523 -29.766 -16.531 1 98.38 470 SER A N 1
ATOM 3490 C CA . SER A 1 470 ? 10.742 -29.875 -17.75 1 98.38 470 SER A CA 1
ATOM 3491 C C . SER A 1 470 ? 10.969 -28.672 -18.672 1 98.38 470 SER A C 1
ATOM 3493 O O . SER A 1 470 ? 10.953 -28.797 -19.891 1 98.38 470 SER A O 1
ATOM 3495 N N . ALA A 1 471 ? 11.156 -27.531 -18.047 1 97.75 471 ALA A N 1
ATOM 3496 C CA . ALA A 1 471 ? 11.461 -26.344 -18.859 1 97.75 471 ALA A CA 1
ATOM 3497 C C . ALA A 1 471 ? 12.719 -26.562 -19.688 1 97.75 471 ALA A C 1
ATOM 3499 O O . ALA A 1 471 ? 12.82 -26.047 -20.812 1 97.75 471 ALA A O 1
ATOM 3500 N N . MET A 1 472 ? 13.648 -27.344 -19.156 1 96.62 472 MET A N 1
ATOM 3501 C CA . MET A 1 472 ? 14.867 -27.641 -19.922 1 96.62 472 MET A CA 1
ATOM 3502 C C . MET A 1 472 ? 14.562 -28.562 -21.094 1 96.62 472 MET A C 1
ATOM 3504 O O . MET A 1 472 ? 15.211 -28.469 -22.141 1 96.62 472 MET A O 1
ATOM 3508 N N . LEU A 1 473 ? 13.594 -29.438 -20.938 1 97.12 473 LEU A N 1
ATOM 3509 C CA . LEU A 1 473 ? 13.172 -30.312 -22.031 1 97.12 473 LEU A CA 1
ATOM 3510 C C . LEU A 1 473 ? 12.633 -29.484 -23.203 1 97.12 473 LEU A C 1
ATOM 3512 O O . LEU A 1 473 ? 12.797 -29.875 -24.359 1 97.12 473 LEU A O 1
ATOM 3516 N N . TYR A 1 474 ? 11.953 -28.438 -22.906 1 98.06 474 TYR A N 1
ATOM 3517 C CA . TYR A 1 474 ? 11.508 -27.516 -23.953 1 98.06 474 TYR A CA 1
ATOM 3518 C C . TYR A 1 474 ? 12.672 -27.078 -24.828 1 98.06 474 TYR A C 1
ATOM 3520 O O . TYR A 1 474 ? 12.578 -27.109 -26.062 1 98.06 474 TYR A O 1
ATOM 3528 N N . PHE A 1 475 ? 13.75 -26.641 -24.188 1 97.69 475 PHE A N 1
ATOM 3529 C CA . PHE A 1 475 ? 14.906 -26.172 -24.938 1 97.69 475 PHE A CA 1
ATOM 3530 C C . PHE A 1 475 ? 15.547 -27.328 -25.719 1 97.69 475 PHE A C 1
ATOM 3532 O O . PHE A 1 475 ? 16.078 -27.109 -26.812 1 97.69 475 PHE A O 1
ATOM 3539 N N . GLU A 1 476 ? 15.477 -28.484 -25.156 1 97.94 476 GLU A N 1
ATOM 3540 C CA . GLU A 1 476 ? 16.016 -29.656 -25.844 1 97.94 476 GLU A CA 1
ATOM 3541 C C . GLU A 1 476 ? 15.25 -29.938 -27.125 1 97.94 476 GLU A C 1
ATOM 3543 O O . GLU A 1 476 ? 15.852 -30.125 -28.188 1 97.94 476 GLU A O 1
ATOM 3548 N N . ASP A 1 477 ? 14.016 -30 -27.031 1 97.81 477 ASP A N 1
ATOM 3549 C CA . ASP A 1 477 ? 13.195 -30.375 -28.188 1 97.81 477 ASP A CA 1
ATOM 3550 C C . ASP A 1 477 ? 13.133 -29.25 -29.219 1 97.81 477 ASP A C 1
ATOM 3552 O O . ASP A 1 477 ? 13.031 -29.516 -30.422 1 97.81 477 ASP A O 1
ATOM 3556 N N . ARG A 1 478 ? 13.203 -28.047 -28.75 1 97.12 478 ARG A N 1
ATOM 3557 C CA . ARG A 1 478 ? 13.055 -26.922 -29.672 1 97.12 478 ARG A CA 1
ATOM 3558 C C . ARG A 1 478 ? 14.391 -26.562 -30.297 1 97.12 478 ARG A C 1
ATOM 3560 O O . ARG A 1 478 ? 14.438 -26.156 -31.469 1 97.12 478 ARG A O 1
ATOM 3567 N N . TYR A 1 479 ? 15.492 -26.656 -29.516 1 97.12 479 TYR A N 1
ATOM 3568 C CA . TYR A 1 479 ? 16.734 -26.078 -29.984 1 97.12 479 TYR A CA 1
ATOM 3569 C C . TYR A 1 479 ? 17.859 -27.109 -30 1 97.12 479 TYR A C 1
ATOM 3571 O O . TYR A 1 479 ? 18.953 -26.859 -30.516 1 97.12 479 TYR A O 1
ATOM 3579 N N . GLY A 1 480 ? 17.672 -28.281 -29.375 1 97.12 480 GLY A N 1
ATOM 3580 C CA . GLY A 1 480 ? 18.656 -29.359 -29.375 1 97.12 480 GLY A CA 1
ATOM 3581 C C . GLY A 1 480 ? 19.312 -29.578 -28.031 1 97.12 480 GLY A C 1
ATOM 3582 O O . GLY A 1 480 ? 19.141 -28.766 -27.109 1 97.12 480 GLY A O 1
ATOM 3583 N N . ALA A 1 481 ? 20.047 -30.594 -27.938 1 94.38 481 ALA A N 1
ATOM 3584 C CA . ALA A 1 481 ? 20.625 -31.062 -26.688 1 94.38 481 ALA A CA 1
ATOM 3585 C C . ALA A 1 481 ? 21.672 -30.078 -26.156 1 94.38 481 ALA A C 1
ATOM 3587 O O . ALA A 1 481 ? 21.812 -29.906 -24.953 1 94.38 481 ALA A O 1
ATOM 3588 N N . GLN A 1 482 ? 22.375 -29.516 -27.031 1 94.69 482 GLN A N 1
ATOM 3589 C CA . GLN A 1 482 ? 23.422 -28.594 -26.609 1 94.69 482 GLN A CA 1
ATOM 3590 C C . GLN A 1 482 ? 22.828 -27.359 -25.953 1 94.69 482 GLN A C 1
ATOM 3592 O O . GLN A 1 482 ? 23.328 -26.906 -24.922 1 94.69 482 GLN A O 1
ATOM 3597 N N . LYS A 1 483 ? 21.797 -26.875 -26.578 1 94.38 483 LYS A N 1
ATOM 3598 C CA . LYS A 1 483 ? 21.125 -25.703 -25.984 1 94.38 483 LYS A CA 1
ATOM 3599 C C . LYS A 1 483 ? 20.531 -26.047 -24.625 1 94.38 483 LYS A C 1
ATOM 3601 O O . LYS A 1 483 ? 20.594 -25.25 -23.688 1 94.38 483 LYS A O 1
ATOM 3606 N N . ALA A 1 484 ? 19.969 -27.141 -24.547 1 95.31 484 ALA A N 1
ATOM 3607 C CA . ALA A 1 484 ? 19.391 -27.578 -23.281 1 95.31 484 ALA A CA 1
ATOM 3608 C C . ALA A 1 484 ? 20.453 -27.656 -22.188 1 95.31 484 ALA A C 1
ATOM 3610 O O . ALA A 1 484 ? 20.188 -27.297 -21.031 1 95.31 484 ALA A O 1
ATOM 3611 N N . ALA A 1 485 ? 21.578 -28.188 -22.531 1 92.56 485 ALA A N 1
ATOM 3612 C CA . ALA A 1 485 ? 22.672 -28.281 -21.562 1 92.56 485 ALA A CA 1
ATOM 3613 C C . ALA A 1 485 ? 23.125 -26.906 -21.094 1 92.56 485 ALA A C 1
ATOM 3615 O O . ALA A 1 485 ? 23.406 -26.703 -19.922 1 92.56 485 ALA A O 1
ATOM 3616 N N . GLN A 1 486 ? 23.188 -26.078 -22.031 1 90.88 486 GLN A N 1
ATOM 3617 C CA . GLN A 1 486 ? 23.547 -24.703 -21.703 1 90.88 486 GLN A CA 1
ATOM 3618 C C . GLN A 1 486 ? 22.531 -24.078 -20.734 1 90.88 486 GLN A C 1
ATOM 3620 O O . GLN A 1 486 ? 22.906 -23.422 -19.766 1 90.88 486 GLN A O 1
ATOM 3625 N N . MET A 1 487 ? 21.281 -24.297 -21.062 1 92.31 487 MET A N 1
ATOM 3626 C CA . MET A 1 487 ? 20.234 -23.719 -20.234 1 92.31 487 MET A CA 1
ATOM 3627 C C . MET A 1 487 ? 20.234 -24.359 -18.844 1 92.31 487 MET A C 1
ATOM 3629 O O . MET A 1 487 ? 19.953 -23.672 -17.844 1 92.31 487 MET A O 1
ATOM 3633 N N . ARG A 1 488 ? 20.484 -25.562 -18.719 1 92.38 488 ARG A N 1
ATOM 3634 C CA . ARG A 1 488 ? 20.609 -26.25 -17.438 1 92.38 488 ARG A CA 1
ATOM 3635 C C . ARG A 1 488 ? 21.719 -25.641 -16.594 1 92.38 488 ARG A C 1
ATOM 3637 O O . ARG A 1 488 ? 21.547 -25.422 -15.383 1 92.38 488 ARG A O 1
ATOM 3644 N N . ASP A 1 489 ? 22.781 -25.391 -17.203 1 88 489 ASP A N 1
ATOM 3645 C CA . ASP A 1 489 ? 23.906 -24.781 -16.5 1 88 489 ASP A CA 1
ATOM 3646 C C . ASP A 1 489 ? 23.547 -23.375 -16.016 1 88 489 ASP A C 1
ATOM 3648 O O . ASP A 1 489 ? 23.859 -23.016 -14.883 1 88 489 ASP A O 1
ATOM 3652 N N . LEU A 1 490 ? 22.922 -22.734 -16.859 1 84.5 490 LEU A N 1
ATOM 3653 C CA . LEU A 1 490 ? 22.625 -21.328 -16.594 1 84.5 490 LEU A CA 1
ATOM 3654 C C . LEU A 1 490 ? 21.516 -21.203 -15.547 1 84.5 490 LEU A C 1
ATOM 3656 O O . LEU A 1 490 ? 21.578 -20.328 -14.68 1 84.5 490 LEU A O 1
ATOM 3660 N N . HIS A 1 491 ? 20.5 -22.016 -15.602 1 85.81 491 HIS A N 1
ATOM 3661 C CA . HIS A 1 491 ? 19.297 -21.75 -14.828 1 85.81 491 HIS A CA 1
ATOM 3662 C C . HIS A 1 491 ? 19.156 -22.719 -13.664 1 85.81 491 HIS A C 1
ATOM 3664 O O . HIS A 1 491 ? 18.469 -22.422 -12.688 1 85.81 491 HIS A O 1
ATOM 3670 N N . LEU A 1 492 ? 19.781 -23.844 -13.734 1 89.06 492 LEU A N 1
ATOM 3671 C CA . LEU A 1 492 ? 19.656 -24.812 -12.648 1 89.06 492 LEU A CA 1
ATOM 3672 C C . LEU A 1 492 ? 20.922 -24.844 -11.805 1 89.06 492 LEU A C 1
ATOM 3674 O O . LEU A 1 492 ? 20.875 -24.609 -10.594 1 89.06 492 LEU A O 1
ATOM 3678 N N . LYS A 1 493 ? 22.047 -25.047 -12.414 1 82.5 493 LYS A N 1
ATOM 3679 C CA . LYS A 1 493 ? 23.297 -25.188 -11.68 1 82.5 493 LYS A CA 1
ATOM 3680 C C . LYS A 1 493 ? 23.703 -23.859 -11.039 1 82.5 493 LYS A C 1
ATOM 3682 O O . LYS A 1 493 ? 24.141 -23.828 -9.891 1 82.5 493 LYS A O 1
ATOM 3687 N N . THR A 1 494 ? 23.562 -22.844 -11.797 1 76.19 494 THR A N 1
ATOM 3688 C CA . THR A 1 494 ? 23.922 -21.531 -11.281 1 76.19 494 THR A CA 1
ATOM 3689 C C . THR A 1 494 ? 23.031 -21.141 -10.117 1 76.19 494 THR A C 1
ATOM 3691 O O . THR A 1 494 ? 23.484 -20.516 -9.156 1 76.19 494 THR A O 1
ATOM 3694 N N . SER A 1 495 ? 21.797 -21.438 -10.266 1 74.06 495 SER A N 1
ATOM 3695 C CA . SER A 1 495 ? 20.875 -21.172 -9.172 1 74.06 495 SER A CA 1
ATOM 3696 C C . SER A 1 495 ? 21.328 -21.828 -7.879 1 74.06 495 SER A C 1
ATOM 3698 O O . SER A 1 495 ? 21.328 -21.203 -6.812 1 74.06 495 SER A O 1
ATOM 3700 N N . PHE A 1 496 ? 21.703 -23.016 -7.973 1 76.75 496 PHE A N 1
ATOM 3701 C CA . PHE A 1 496 ? 22.172 -23.719 -6.785 1 76.75 496 PHE A CA 1
ATOM 3702 C C . PHE A 1 496 ? 23.469 -23.125 -6.281 1 76.75 496 PHE A C 1
ATOM 3704 O O . PHE A 1 496 ? 23.609 -22.828 -5.09 1 76.75 496 PHE A O 1
ATOM 3711 N N . SER A 1 497 ? 24.375 -22.922 -7.168 1 72.5 497 SER A N 1
ATOM 3712 C CA . SER A 1 497 ? 25.703 -22.469 -6.785 1 72.5 497 SER A CA 1
ATOM 3713 C C . SER A 1 497 ? 25.656 -21.062 -6.172 1 72.5 497 SER A C 1
ATOM 3715 O O . SER A 1 497 ? 26.312 -20.797 -5.16 1 72.5 497 SER A O 1
ATOM 3717 N N . MET A 1 498 ? 24.891 -20.297 -6.762 1 68.44 498 MET A N 1
ATOM 3718 C CA . MET A 1 498 ? 24.766 -18.922 -6.254 1 68.44 498 MET A CA 1
ATOM 3719 C C . MET A 1 498 ? 24.031 -18.906 -4.914 1 68.44 498 MET A C 1
ATOM 3721 O O . MET A 1 498 ? 24.422 -18.172 -4.004 1 68.44 498 MET A O 1
ATOM 3725 N N . GLY A 1 499 ? 23.031 -19.672 -4.859 1 69.81 499 GLY A N 1
ATOM 3726 C CA . GLY A 1 499 ? 22.328 -19.75 -3.594 1 69.81 499 GLY A CA 1
ATOM 3727 C C . GLY A 1 499 ? 23.172 -20.312 -2.465 1 69.81 499 GLY A C 1
ATOM 3728 O O . GLY A 1 499 ? 23.141 -19.797 -1.346 1 69.81 499 GLY A O 1
ATOM 3729 N N . ALA A 1 500 ? 23.859 -21.219 -2.836 1 67.19 500 ALA A N 1
ATOM 3730 C CA . ALA A 1 500 ? 24.75 -21.828 -1.843 1 67.19 500 ALA A CA 1
ATOM 3731 C C . ALA A 1 500 ? 25.844 -20.859 -1.418 1 67.19 500 ALA A C 1
ATOM 3733 O O . ALA A 1 500 ? 26.219 -20.812 -0.244 1 67.19 500 ALA A O 1
ATOM 3734 N N . MET A 1 501 ? 26.25 -20.156 -2.35 1 63.59 501 MET A N 1
ATOM 3735 C CA . MET A 1 501 ? 27.344 -19.219 -2.09 1 63.59 501 MET A CA 1
ATOM 3736 C C . MET A 1 501 ? 26.844 -18.031 -1.267 1 63.59 501 MET A C 1
ATOM 3738 O O . MET A 1 501 ? 27.562 -17.531 -0.398 1 63.59 501 MET A O 1
ATOM 3742 N N . LEU A 1 502 ? 25.688 -17.734 -1.575 1 61.16 502 LEU A N 1
ATOM 3743 C CA . LEU A 1 502 ? 25.188 -16.5 -0.971 1 61.16 502 LEU A CA 1
ATOM 3744 C C . LEU A 1 502 ? 24.484 -16.797 0.348 1 61.16 502 LEU A C 1
ATOM 3746 O O . LEU A 1 502 ? 23.672 -15.992 0.806 1 61.16 502 LEU A O 1
ATOM 3750 N N . GLY A 1 503 ? 24.797 -17.875 0.908 1 58.88 503 GLY A N 1
ATOM 3751 C CA . GLY A 1 503 ? 24.344 -18.094 2.271 1 58.88 503 GLY A CA 1
ATOM 3752 C C . GLY A 1 503 ? 23.109 -18.984 2.357 1 58.88 503 GLY A C 1
ATOM 3753 O O . GLY A 1 503 ? 22.578 -19.203 3.445 1 58.88 503 GLY A O 1
ATOM 3754 N N . GLY A 1 504 ? 22.641 -19.391 1.325 1 64.94 504 GLY A N 1
ATOM 3755 C CA . GLY A 1 504 ? 21.516 -20.297 1.44 1 64.94 504 GLY A CA 1
ATOM 3756 C C . GLY A 1 504 ? 21.922 -21.688 1.88 1 64.94 504 GLY A C 1
ATOM 3757 O O . GLY A 1 504 ? 21.25 -22.297 2.719 1 64.94 504 GLY A O 1
ATOM 3758 N N . GLY A 1 505 ? 23.016 -22.141 1.382 1 74.75 505 GLY A N 1
ATOM 3759 C CA . GLY A 1 505 ? 23.469 -23.484 1.703 1 74.75 505 GLY A CA 1
ATOM 3760 C C . GLY A 1 505 ? 22.594 -24.562 1.108 1 74.75 505 GLY A C 1
ATOM 3761 O O . GLY A 1 505 ? 21.719 -24.281 0.284 1 74.75 505 GLY A O 1
ATOM 3762 N N . ASP A 1 506 ? 22.891 -25.812 1.405 1 86.75 506 ASP A N 1
ATOM 3763 C CA . ASP A 1 506 ? 22.156 -26.969 0.931 1 86.75 506 ASP A CA 1
ATOM 3764 C C . ASP A 1 506 ? 21.234 -27.516 2.018 1 86.75 506 ASP A C 1
ATOM 3766 O O . ASP A 1 506 ? 21.438 -27.266 3.205 1 86.75 506 ASP A O 1
ATOM 3770 N N . LYS A 1 507 ? 20.172 -28.125 1.547 1 92.31 507 LYS A N 1
ATOM 3771 C CA . LYS A 1 507 ? 19.234 -28.828 2.412 1 92.31 507 LYS A CA 1
ATOM 3772 C C . LYS A 1 507 ? 18.516 -29.938 1.653 1 92.31 507 LYS A C 1
ATOM 3774 O O . LYS A 1 507 ? 18.688 -30.078 0.44 1 92.31 507 LYS A O 1
ATOM 3779 N N . ARG A 1 508 ? 17.828 -30.734 2.461 1 95.88 508 ARG A N 1
ATOM 3780 C CA . ARG A 1 508 ? 16.969 -31.734 1.842 1 95.88 508 ARG A CA 1
ATOM 3781 C C . ARG A 1 508 ? 15.883 -31.078 1.001 1 95.88 508 ARG A C 1
ATOM 3783 O O . ARG A 1 508 ? 15.383 -30 1.354 1 95.88 508 ARG A O 1
ATOM 3790 N N . ALA A 1 509 ? 15.492 -31.766 -0.063 1 95.88 509 ALA A N 1
ATOM 3791 C CA . ALA A 1 509 ? 14.508 -31.172 -0.969 1 95.88 509 ALA A CA 1
ATOM 3792 C C . ALA A 1 509 ? 13.086 -31.578 -0.573 1 95.88 509 ALA A C 1
ATOM 3794 O O . ALA A 1 509 ? 12.117 -31 -1.041 1 95.88 509 ALA A O 1
ATOM 3795 N N . ASP A 1 510 ? 12.906 -32.594 0.292 1 95.81 510 ASP A N 1
ATOM 3796 C CA . ASP A 1 510 ? 11.586 -33.094 0.643 1 95.81 510 ASP A CA 1
ATOM 3797 C C . ASP A 1 510 ? 11.047 -32.406 1.892 1 95.81 510 ASP A C 1
ATOM 3799 O O . ASP A 1 510 ? 10.234 -32.969 2.625 1 95.81 510 ASP A O 1
ATOM 3803 N N . LEU A 1 511 ? 11.469 -31.219 2.129 1 93.81 511 LEU A N 1
ATOM 3804 C CA . LEU A 1 511 ? 11.016 -30.453 3.277 1 93.81 511 LEU A CA 1
ATOM 3805 C C . LEU A 1 511 ? 9.906 -29.469 2.877 1 93.81 511 LEU A C 1
ATOM 3807 O O . LEU A 1 511 ? 9.805 -29.094 1.708 1 93.81 511 LEU A O 1
ATOM 3811 N N . PRO A 1 512 ? 9.031 -29.125 3.896 1 91.81 512 PRO A N 1
ATOM 3812 C CA . PRO A 1 512 ? 8.062 -28.062 3.627 1 91.81 512 PRO A CA 1
ATOM 3813 C C . PRO A 1 512 ? 8.719 -26.703 3.402 1 91.81 512 PRO A C 1
ATOM 3815 O O . PRO A 1 512 ? 9.852 -26.484 3.844 1 91.81 512 PRO A O 1
ATOM 3818 N N . THR A 1 513 ? 8.039 -25.844 2.752 1 89.06 513 THR A N 1
ATOM 3819 C CA . THR A 1 513 ? 8.57 -24.531 2.393 1 89.06 513 THR A CA 1
ATOM 3820 C C . THR A 1 513 ? 9.031 -23.781 3.635 1 89.06 513 THR A C 1
ATOM 3822 O O . THR A 1 513 ? 10.016 -23.031 3.59 1 89.06 513 THR A O 1
ATOM 3825 N N . SER A 1 514 ? 8.391 -23.891 4.754 1 85.44 514 SER A N 1
ATOM 3826 C CA . SER A 1 514 ? 8.672 -23.156 5.988 1 85.44 514 SER A CA 1
ATOM 3827 C C . SER A 1 514 ? 10 -23.609 6.598 1 85.44 514 SER A C 1
ATOM 3829 O O . SER A 1 514 ? 10.531 -22.938 7.488 1 85.44 514 SER A O 1
ATOM 3831 N N . ALA A 1 515 ? 10.508 -24.672 6.137 1 88.56 515 ALA A N 1
ATOM 3832 C CA . ALA A 1 515 ? 11.727 -25.219 6.723 1 88.56 515 ALA A CA 1
ATOM 3833 C C . ALA A 1 515 ? 12.969 -24.594 6.094 1 88.56 515 ALA A C 1
ATOM 3835 O O . ALA A 1 515 ? 14.078 -24.734 6.621 1 88.56 515 ALA A O 1
ATOM 3836 N N . TYR A 1 516 ? 12.812 -24 5.035 1 85.75 516 TYR A N 1
ATOM 3837 C CA . TYR A 1 516 ? 13.953 -23.375 4.383 1 85.75 516 TYR A CA 1
ATOM 3838 C C . TYR A 1 516 ? 14.258 -22.016 5.012 1 85.75 516 TYR A C 1
ATOM 3840 O O . TYR A 1 516 ? 13.344 -21.281 5.395 1 85.75 516 TYR A O 1
ATOM 3848 N N . THR A 1 517 ? 15.469 -21.656 4.977 1 76.62 517 THR A N 1
ATOM 3849 C CA . THR A 1 517 ? 15.938 -20.5 5.73 1 76.62 517 THR A CA 1
ATOM 3850 C C . THR A 1 517 ? 15.547 -19.203 5.035 1 76.62 517 THR A C 1
ATOM 3852 O O . THR A 1 517 ? 15.234 -18.203 5.691 1 76.62 517 THR A O 1
ATOM 3855 N N . ASN A 1 518 ? 15.641 -19.203 3.754 1 76.12 518 ASN A N 1
ATOM 3856 C CA . ASN A 1 518 ? 15.328 -18.031 2.951 1 76.12 518 ASN A CA 1
ATOM 3857 C C . ASN A 1 518 ? 15.031 -18.406 1.501 1 76.12 518 ASN A C 1
ATOM 3859 O O . ASN A 1 518 ? 15.109 -19.578 1.127 1 76.12 518 ASN A O 1
ATOM 3863 N N . ASN A 1 519 ? 14.695 -17.438 0.794 1 77.38 519 ASN A N 1
ATOM 3864 C CA . ASN A 1 519 ? 14.328 -17.656 -0.6 1 77.38 519 ASN A CA 1
ATOM 3865 C C . ASN A 1 519 ? 15.5 -18.188 -1.416 1 77.38 519 ASN A C 1
ATOM 3867 O O . ASN A 1 519 ? 15.305 -18.969 -2.352 1 77.38 519 ASN A O 1
ATOM 3871 N N . LEU A 1 520 ? 16.688 -17.812 -1.079 1 75.62 520 LEU A N 1
ATOM 3872 C CA . LEU A 1 520 ? 17.859 -18.266 -1.815 1 75.62 520 LEU A CA 1
ATOM 3873 C C . LEU A 1 520 ? 18.062 -19.766 -1.638 1 75.62 520 LEU A C 1
ATOM 3875 O O . LEU A 1 520 ? 18.359 -20.469 -2.604 1 75.62 520 LEU A O 1
ATOM 3879 N N . GLN A 1 521 ? 17.969 -20.109 -0.388 1 82.88 521 GLN A N 1
ATOM 3880 C CA . GLN A 1 521 ? 18.109 -21.547 -0.12 1 82.88 521 GLN A CA 1
ATOM 3881 C C . GLN A 1 521 ? 16.984 -22.328 -0.788 1 82.88 521 GLN A C 1
ATOM 3883 O O . GLN A 1 521 ? 17.234 -23.391 -1.378 1 82.88 521 GLN A O 1
ATOM 3888 N N . TYR A 1 522 ? 15.82 -21.859 -0.652 1 87.94 522 TYR A N 1
ATOM 3889 C CA . TYR A 1 522 ? 14.672 -22.5 -1.291 1 87.94 522 TYR A CA 1
ATOM 3890 C C . TYR A 1 522 ? 14.891 -22.625 -2.793 1 87.94 522 TYR A C 1
ATOM 3892 O O . TYR A 1 522 ? 14.68 -23.703 -3.363 1 87.94 522 TYR A O 1
ATOM 3900 N N . GLY A 1 523 ? 15.266 -21.562 -3.377 1 86.69 523 GLY A N 1
ATOM 3901 C CA . GLY A 1 523 ? 15.539 -21.578 -4.805 1 86.69 523 GLY A CA 1
ATOM 3902 C C . GLY A 1 523 ? 16.641 -22.531 -5.195 1 86.69 523 GLY A C 1
ATOM 3903 O O . GLY A 1 523 ? 16.531 -23.266 -6.184 1 86.69 523 GLY A O 1
ATOM 3904 N N . ALA A 1 524 ? 17.688 -22.516 -4.445 1 86.88 524 ALA A N 1
ATOM 3905 C CA . ALA A 1 524 ? 18.844 -23.375 -4.73 1 86.88 524 ALA A CA 1
ATOM 3906 C C . ALA A 1 524 ? 18.453 -24.844 -4.656 1 86.88 524 ALA A C 1
ATOM 3908 O O . ALA A 1 524 ? 18.844 -25.641 -5.516 1 86.88 524 ALA A O 1
ATOM 3909 N N . VAL A 1 525 ? 17.688 -25.141 -3.707 1 92.38 525 VAL A N 1
ATOM 3910 C CA . VAL A 1 525 ? 17.406 -26.547 -3.441 1 92.38 525 VAL A CA 1
ATOM 3911 C C . VAL A 1 525 ? 16.266 -27.016 -4.328 1 92.38 525 VAL A C 1
ATOM 3913 O O . VAL A 1 525 ? 16.391 -28.031 -5.027 1 92.38 525 VAL A O 1
ATOM 3916 N N . ILE A 1 526 ? 15.211 -26.328 -4.359 1 93.69 526 ILE A N 1
ATOM 3917 C CA . ILE A 1 526 ? 13.992 -26.781 -5.02 1 93.69 526 ILE A CA 1
ATOM 3918 C C . ILE A 1 526 ? 14.109 -26.578 -6.527 1 93.69 526 ILE A C 1
ATOM 3920 O O . ILE A 1 526 ? 13.82 -27.484 -7.312 1 93.69 526 ILE A O 1
ATOM 3924 N N . TYR A 1 527 ? 14.617 -25.453 -6.938 1 92.31 527 TYR A N 1
ATOM 3925 C CA . TYR A 1 527 ? 14.68 -25.125 -8.359 1 92.31 527 TYR A CA 1
ATOM 3926 C C . TYR A 1 527 ? 15.984 -25.625 -8.977 1 92.31 527 TYR A C 1
ATOM 3928 O O . TYR A 1 527 ? 16.078 -25.812 -10.188 1 92.31 527 TYR A O 1
ATOM 3936 N N . GLY A 1 528 ? 16.984 -25.75 -8.18 1 93.38 528 GLY A N 1
ATOM 3937 C CA . GLY A 1 528 ? 18.266 -26.219 -8.672 1 93.38 528 GLY A CA 1
ATOM 3938 C C . GLY A 1 528 ? 18.484 -27.703 -8.445 1 93.38 528 GLY A C 1
ATOM 3939 O O . GLY A 1 528 ? 18.234 -28.516 -9.344 1 93.38 528 GLY A O 1
ATOM 3940 N N . LYS A 1 529 ? 18.844 -28.016 -7.207 1 94.38 529 LYS A N 1
ATOM 3941 C CA . LYS A 1 529 ? 19.203 -29.391 -6.844 1 94.38 529 LYS A CA 1
ATOM 3942 C C . LYS A 1 529 ? 18.062 -30.344 -7.176 1 94.38 529 LYS A C 1
ATOM 3944 O O . LYS A 1 529 ? 18.281 -31.391 -7.781 1 94.38 529 LYS A O 1
ATOM 3949 N N . GLY A 1 530 ? 16.891 -30.031 -6.793 1 96.31 530 GLY A N 1
ATOM 3950 C CA . GLY A 1 530 ? 15.75 -30.875 -7.066 1 96.31 530 GLY A CA 1
ATOM 3951 C C . GLY A 1 530 ? 15.516 -31.109 -8.547 1 96.31 530 GLY A C 1
ATOM 3952 O O . GLY A 1 530 ? 15.172 -32.219 -8.961 1 96.31 530 GLY A O 1
ATOM 3953 N N . ALA A 1 531 ? 15.672 -30.109 -9.312 1 96.88 531 ALA A N 1
ATOM 3954 C CA . ALA A 1 531 ? 15.5 -30.234 -10.758 1 96.88 531 ALA A CA 1
ATOM 3955 C C . ALA A 1 531 ? 16.594 -31.125 -11.367 1 96.88 531 ALA A C 1
ATOM 3957 O O . ALA A 1 531 ? 16.312 -31.953 -12.234 1 96.88 531 ALA A O 1
ATOM 3958 N N . LEU A 1 532 ? 17.766 -30.953 -10.914 1 96.19 532 LEU A N 1
ATOM 3959 C CA . LEU A 1 532 ? 18.906 -31.703 -11.461 1 96.19 532 LEU A CA 1
ATOM 3960 C C . LEU A 1 532 ? 18.797 -33.188 -11.094 1 96.19 532 LEU A C 1
ATOM 3962 O O . LEU A 1 532 ? 19.391 -34.031 -11.758 1 96.19 532 LEU A O 1
ATOM 3966 N N . PHE A 1 533 ? 18.156 -33.469 -10.07 1 97.25 533 PHE A N 1
ATOM 3967 C CA . PHE A 1 533 ? 17.859 -34.844 -9.711 1 97.25 533 PHE A CA 1
ATOM 3968 C C . PHE A 1 533 ? 17.25 -35.594 -10.891 1 97.25 533 PHE A C 1
ATOM 3970 O O . PHE A 1 533 ? 17.594 -36.75 -11.141 1 97.25 533 PHE A O 1
ATOM 3977 N N . TYR A 1 534 ? 16.375 -35.031 -11.594 1 97.69 534 TYR A N 1
ATOM 3978 C CA . TYR A 1 534 ? 15.656 -35.688 -12.68 1 97.69 534 TYR A CA 1
ATOM 3979 C C . TYR A 1 534 ? 16.594 -35.969 -13.859 1 97.69 534 TYR A C 1
ATOM 3981 O O . TYR A 1 534 ? 16.375 -36.906 -14.625 1 97.69 534 TYR A O 1
ATOM 3989 N N . ASP A 1 535 ? 17.641 -35.156 -14.016 1 95.81 535 ASP A N 1
ATOM 3990 C CA . ASP A 1 535 ? 18.672 -35.5 -14.992 1 95.81 535 ASP A CA 1
ATOM 3991 C C . ASP A 1 535 ? 19.359 -36.812 -14.633 1 95.81 535 ASP A C 1
ATOM 3993 O O . ASP A 1 535 ? 19.578 -37.656 -15.5 1 95.81 535 ASP A O 1
ATOM 3997 N N . GLU A 1 536 ? 19.703 -36.875 -13.383 1 97 536 GLU A N 1
ATOM 3998 C CA . GLU A 1 536 ? 20.375 -38.062 -12.914 1 97 536 GLU A CA 1
ATOM 3999 C C . GLU A 1 536 ? 19.453 -39.281 -13.008 1 97 536 GLU A C 1
ATOM 4001 O O . GLU A 1 536 ? 19.906 -40.375 -13.352 1 97 536 GLU A O 1
ATOM 4006 N N . MET A 1 537 ? 18.281 -39.094 -12.68 1 98.25 537 MET A N 1
ATOM 4007 C CA . MET A 1 537 ? 17.297 -40.156 -12.758 1 98.25 537 MET A CA 1
ATOM 4008 C C . MET A 1 537 ? 17.109 -40.625 -14.203 1 98.25 537 MET A C 1
ATOM 4010 O O . MET A 1 537 ? 17 -41.812 -14.484 1 98.25 537 MET A O 1
ATOM 4014 N N . ARG A 1 538 ? 17.031 -39.688 -15.102 1 98.06 538 ARG A N 1
ATOM 4015 C CA . ARG A 1 538 ? 16.906 -40 -16.516 1 98.06 538 ARG A CA 1
ATOM 4016 C C . ARG A 1 538 ? 18.109 -40.812 -17.016 1 98.06 538 ARG A C 1
ATOM 4018 O O . ARG A 1 538 ? 17.953 -41.781 -17.766 1 98.06 538 ARG A O 1
ATOM 4025 N N . LYS A 1 539 ? 19.281 -40.438 -16.594 1 97.38 539 LYS A N 1
ATOM 4026 C CA . LYS A 1 539 ? 20.484 -41.156 -16.938 1 97.38 539 LYS A CA 1
ATOM 4027 C C . LYS A 1 539 ? 20.438 -42.594 -16.422 1 97.38 539 LYS A C 1
ATOM 4029 O O . LYS A 1 539 ? 20.844 -43.531 -17.109 1 97.38 539 LYS A O 1
ATOM 4034 N N . LEU A 1 540 ? 19.984 -42.688 -15.273 1 98.19 540 LEU A N 1
ATOM 4035 C CA . LEU A 1 540 ? 19.938 -43.969 -14.617 1 98.19 540 LEU A CA 1
ATOM 4036 C C . LEU A 1 540 ? 18.938 -44.906 -15.32 1 98.19 540 LEU A C 1
ATOM 4038 O O . LEU A 1 540 ? 19.234 -46.062 -15.562 1 98.19 540 LEU A O 1
ATOM 4042 N N . LEU A 1 541 ? 17.781 -44.438 -15.695 1 98.25 541 LEU A N 1
ATOM 4043 C CA . LEU A 1 541 ? 16.688 -45.25 -16.203 1 98.25 541 LEU A CA 1
ATOM 4044 C C . LEU A 1 541 ? 16.781 -45.406 -17.703 1 98.25 541 LEU A C 1
ATOM 4046 O O . LEU A 1 541 ? 16.297 -46.406 -18.266 1 98.25 541 LEU A O 1
ATOM 4050 N N . GLY A 1 542 ? 17.391 -44.438 -18.359 1 97.25 542 GLY A N 1
ATOM 4051 C CA . GLY A 1 542 ? 17.266 -44.344 -19.812 1 97.25 542 GLY A CA 1
ATOM 4052 C C . GLY A 1 542 ? 16 -43.625 -20.25 1 97.25 542 GLY A C 1
ATOM 4053 O O . GLY A 1 542 ? 14.984 -43.688 -19.562 1 97.25 542 GLY A O 1
ATOM 4054 N N . ASP A 1 543 ? 15.992 -43.094 -21.422 1 96.94 543 ASP A N 1
ATOM 4055 C CA . ASP A 1 543 ? 14.906 -42.25 -21.922 1 96.94 543 ASP A CA 1
ATOM 4056 C C . ASP A 1 543 ? 13.586 -43.031 -21.969 1 96.94 543 ASP A C 1
ATOM 4058 O O . ASP A 1 543 ? 12.547 -42.5 -21.578 1 96.94 543 ASP A O 1
ATOM 4062 N N . ALA A 1 544 ? 13.625 -44.156 -22.453 1 96.94 544 ALA A N 1
ATOM 4063 C CA . ALA A 1 544 ? 12.398 -44.906 -22.656 1 96.94 544 ALA A CA 1
ATOM 4064 C C . ALA A 1 544 ? 11.656 -45.125 -21.344 1 96.94 544 ALA A C 1
ATOM 4066 O O . ALA A 1 544 ? 10.484 -44.719 -21.219 1 96.94 544 ALA A O 1
ATOM 4067 N N . SER A 1 545 ? 12.375 -45.656 -20.344 1 97.69 545 SER A N 1
ATOM 4068 C CA . SER A 1 545 ? 11.758 -45.938 -19.047 1 97.69 545 SER A CA 1
ATOM 4069 C C . SER A 1 545 ? 11.398 -44.625 -18.328 1 97.69 545 SER A C 1
ATOM 4071 O O . SER A 1 545 ? 10.375 -44.562 -17.641 1 97.69 545 SER A O 1
ATOM 4073 N N . PHE A 1 546 ? 12.25 -43.688 -18.406 1 98.06 546 PHE A N 1
ATOM 4074 C CA . PHE A 1 546 ? 12.055 -42.406 -17.734 1 98.06 546 PHE A CA 1
ATOM 4075 C C . PHE A 1 546 ? 10.781 -41.75 -18.219 1 98.06 546 PHE A C 1
ATOM 4077 O O . PHE A 1 546 ? 9.938 -41.344 -17.406 1 98.06 546 PHE A O 1
ATOM 4084 N N . PHE A 1 547 ? 10.578 -41.625 -19.516 1 98.12 547 PHE A N 1
ATOM 4085 C CA . PHE A 1 547 ? 9.453 -40.875 -20.062 1 98.12 547 PHE A CA 1
ATOM 4086 C C . PHE A 1 547 ? 8.164 -41.688 -19.969 1 98.12 547 PHE A C 1
ATOM 4088 O O . PHE A 1 547 ? 7.074 -41.125 -19.844 1 98.12 547 PHE A O 1
ATOM 4095 N N . VAL A 1 548 ? 8.273 -43 -20 1 97.81 548 VAL A N 1
ATOM 4096 C CA . VAL A 1 548 ? 7.102 -43.812 -19.734 1 97.81 548 VAL A CA 1
ATOM 4097 C C . VAL A 1 548 ? 6.594 -43.531 -18.328 1 97.81 548 VAL A C 1
ATOM 4099 O O . VAL A 1 548 ? 5.383 -43.438 -18.094 1 97.81 548 VAL A O 1
ATOM 4102 N N . ALA A 1 549 ? 7.492 -43.469 -17.391 1 98.31 549 ALA A N 1
ATOM 4103 C CA . ALA A 1 549 ? 7.117 -43.156 -16.016 1 98.31 549 ALA A CA 1
ATOM 4104 C C . ALA A 1 549 ? 6.426 -41.812 -15.914 1 98.31 549 ALA A C 1
ATOM 4106 O O . ALA A 1 549 ? 5.434 -41.656 -15.195 1 98.31 549 ALA A O 1
ATOM 4107 N N . LEU A 1 550 ? 6.941 -40.781 -16.609 1 98.44 550 LEU A N 1
ATOM 4108 C CA . LEU A 1 550 ? 6.34 -39.469 -16.562 1 98.44 550 LEU A CA 1
ATOM 4109 C C . LEU A 1 550 ? 4.945 -39.469 -17.188 1 98.44 550 LEU A C 1
ATOM 4111 O O . LEU A 1 550 ? 4.023 -38.844 -16.672 1 98.44 550 LEU A O 1
ATOM 4115 N N . ARG A 1 551 ? 4.785 -40.125 -18.297 1 98.19 551 ARG A N 1
ATOM 4116 C CA . ARG A 1 551 ? 3.475 -40.25 -18.922 1 98.19 551 ARG A CA 1
ATOM 4117 C C . ARG A 1 551 ? 2.488 -40.969 -18.016 1 98.19 551 ARG A C 1
ATOM 4119 O O . ARG A 1 551 ? 1.327 -40.562 -17.906 1 98.19 551 ARG A O 1
ATOM 4126 N N . ASN A 1 552 ? 2.979 -42 -17.359 1 98.25 552 ASN A N 1
ATOM 4127 C CA . ASN A 1 552 ? 2.137 -42.719 -16.406 1 98.25 552 ASN A CA 1
ATOM 4128 C C . ASN A 1 552 ? 1.792 -41.844 -15.203 1 98.25 552 ASN A C 1
ATOM 4130 O O . ASN A 1 552 ? 0.703 -41.969 -14.633 1 98.25 552 ASN A O 1
ATOM 4134 N N . TYR A 1 553 ? 2.785 -41.062 -14.773 1 98 553 TYR A N 1
ATOM 4135 C CA . TYR A 1 553 ? 2.541 -40.125 -13.672 1 98 553 TYR A CA 1
ATOM 4136 C C . TYR A 1 553 ? 1.38 -39.188 -13.984 1 98 553 TYR A C 1
ATOM 4138 O O . TYR A 1 553 ? 0.469 -39.031 -13.172 1 98 553 TYR A O 1
ATOM 4146 N N . TYR A 1 554 ? 1.429 -38.594 -15.172 1 97.88 554 TYR A N 1
ATOM 4147 C CA . TYR A 1 554 ? 0.354 -37.688 -15.602 1 97.88 554 TYR A CA 1
ATOM 4148 C C . TYR A 1 554 ? -0.96 -38.469 -15.742 1 97.88 554 TYR A C 1
ATOM 4150 O O . TYR A 1 554 ? -2.002 -38 -15.266 1 97.88 554 TYR A O 1
ATOM 4158 N N . ALA A 1 555 ? -0.953 -39.562 -16.297 1 97.25 555 ALA A N 1
ATOM 4159 C CA . ALA A 1 555 ? -2.16 -40.375 -16.531 1 97.25 555 ALA A CA 1
ATOM 4160 C C . ALA A 1 555 ? -2.795 -40.812 -15.219 1 97.25 555 ALA A C 1
ATOM 4162 O O . ALA A 1 555 ? -4.02 -40.812 -15.086 1 97.25 555 ALA A O 1
ATOM 4163 N N . THR A 1 556 ? -1.986 -41.219 -14.305 1 96.69 556 THR A N 1
ATOM 4164 C CA . THR A 1 556 ? -2.465 -41.781 -13.055 1 96.69 556 THR A CA 1
ATOM 4165 C C . THR A 1 556 ? -2.967 -40.688 -12.117 1 96.69 556 THR A C 1
ATOM 4167 O O . THR A 1 556 ? -3.957 -40.875 -11.406 1 96.69 556 THR A O 1
ATOM 4170 N N . TRP A 1 557 ? -2.311 -39.594 -12.141 1 96.31 557 TRP A N 1
ATOM 4171 C CA . TRP A 1 557 ? -2.549 -38.625 -11.07 1 96.31 557 TRP A CA 1
ATOM 4172 C C . TRP A 1 557 ? -3.232 -37.375 -11.609 1 96.31 557 TRP A C 1
ATOM 4174 O O . TRP A 1 557 ? -3.547 -36.469 -10.852 1 96.31 557 TRP A O 1
ATOM 4184 N N . ASN A 1 558 ? -3.451 -37.375 -12.883 1 94.88 558 ASN A N 1
ATOM 4185 C CA . ASN A 1 558 ? -4.266 -36.281 -13.398 1 94.88 558 ASN A CA 1
ATOM 4186 C C . ASN A 1 558 ? -5.645 -36.25 -12.742 1 94.88 558 ASN A C 1
ATOM 4188 O O . ASN A 1 558 ? -6.32 -37.25 -12.664 1 94.88 558 ASN A O 1
ATOM 4192 N N . ASP A 1 559 ? -6.043 -35.094 -12.125 1 92.12 559 ASP A N 1
ATOM 4193 C CA . ASP A 1 559 ? -7.309 -34.844 -11.438 1 92.12 559 ASP A CA 1
ATOM 4194 C C . ASP A 1 559 ? -7.246 -35.344 -9.992 1 92.12 559 ASP A C 1
ATOM 4196 O O . ASP A 1 559 ? -8.281 -35.5 -9.336 1 92.12 559 ASP A O 1
ATOM 4200 N N . LYS A 1 560 ? -6.086 -35.75 -9.602 1 94.19 560 LYS A N 1
ATOM 4201 C CA . LYS A 1 560 ? -5.844 -36.188 -8.227 1 94.19 560 LYS A CA 1
ATOM 4202 C C . LYS A 1 560 ? -4.688 -35.406 -7.605 1 94.19 560 LYS A C 1
ATOM 4204 O O . LYS A 1 560 ? -4.184 -34.438 -8.203 1 94.19 560 LYS A O 1
ATOM 4209 N N . ILE A 1 561 ? -4.457 -35.656 -6.371 1 94.12 561 ILE A N 1
ATOM 4210 C CA . ILE A 1 561 ? -3.33 -35.062 -5.66 1 94.12 561 ILE A CA 1
ATOM 4211 C C . ILE A 1 561 ? -2.287 -36.125 -5.348 1 94.12 561 ILE A C 1
ATOM 4213 O O . ILE A 1 561 ? -2.576 -37.094 -4.645 1 94.12 561 ILE A O 1
ATOM 4217 N N . ALA A 1 562 ? -1.12 -35.938 -5.883 1 94.88 562 ALA A N 1
ATOM 4218 C CA . ALA A 1 562 ? -0.042 -36.906 -5.711 1 94.88 562 ALA A CA 1
ATOM 4219 C C . ALA A 1 562 ? 0.702 -36.688 -4.398 1 94.88 562 ALA A C 1
ATOM 4221 O O . ALA A 1 562 ? 0.835 -35.562 -3.947 1 94.88 562 ALA A O 1
ATOM 4222 N N . ASP A 1 563 ? 1.215 -37.781 -3.877 1 91.12 563 ASP A N 1
ATOM 4223 C CA . ASP A 1 563 ? 2.082 -37.719 -2.705 1 91.12 563 ASP A CA 1
ATOM 4224 C C . ASP A 1 563 ? 3.543 -37.531 -3.113 1 91.12 563 ASP A C 1
ATOM 4226 O O . ASP A 1 563 ? 3.877 -37.625 -4.297 1 91.12 563 ASP A O 1
ATOM 4230 N N . GLU A 1 564 ? 4.422 -37.375 -2.182 1 92.94 564 GLU A N 1
ATOM 4231 C CA . GLU A 1 564 ? 5.828 -37.062 -2.418 1 92.94 564 GLU A CA 1
ATOM 4232 C C . GLU A 1 564 ? 6.539 -38.219 -3.127 1 92.94 564 GLU A C 1
ATOM 4234 O O . GLU A 1 564 ? 7.473 -38 -3.896 1 92.94 564 GLU A O 1
ATOM 4239 N N . LYS A 1 565 ? 6.078 -39.406 -2.949 1 95.5 565 LYS A N 1
ATOM 4240 C CA . LYS A 1 565 ? 6.82 -40.531 -3.469 1 95.5 565 LYS A CA 1
ATOM 4241 C C . LYS A 1 565 ? 6.105 -41.156 -4.668 1 95.5 565 LYS A C 1
ATOM 4243 O O . LYS A 1 565 ? 6.559 -42.156 -5.215 1 95.5 565 LYS A O 1
ATOM 4248 N N . SER A 1 566 ? 5.02 -40.562 -5.117 1 96.69 566 SER A N 1
ATOM 4249 C CA . SER A 1 566 ? 4.203 -41.125 -6.191 1 96.69 566 SER A CA 1
ATOM 4250 C C . SER A 1 566 ? 5.016 -41.312 -7.473 1 96.69 566 SER A C 1
ATOM 4252 O O . SER A 1 566 ? 4.957 -42.344 -8.109 1 96.69 566 SER A O 1
ATOM 4254 N N . LEU A 1 567 ? 5.773 -40.312 -7.832 1 97.56 567 LEU A N 1
ATOM 4255 C CA . LEU A 1 567 ? 6.543 -40.406 -9.062 1 97.56 567 LEU A CA 1
ATOM 4256 C C . LEU A 1 567 ? 7.691 -41.406 -8.914 1 97.56 567 LEU A C 1
ATOM 4258 O O . LEU A 1 567 ? 7.984 -42.188 -9.836 1 97.56 567 LEU A O 1
ATOM 4262 N N . ARG A 1 568 ? 8.383 -41.375 -7.789 1 97.31 568 ARG A N 1
ATOM 4263 C CA . ARG A 1 568 ? 9.438 -42.344 -7.527 1 97.31 568 ARG A CA 1
ATOM 4264 C C . ARG A 1 568 ? 8.922 -43.781 -7.719 1 97.31 568 ARG A C 1
ATOM 4266 O O . ARG A 1 568 ? 9.602 -44.594 -8.312 1 97.31 568 ARG A O 1
ATOM 4273 N N . ASN A 1 569 ? 7.773 -44.031 -7.219 1 98.06 569 ASN A N 1
ATOM 4274 C CA . ASN A 1 569 ? 7.18 -45.375 -7.34 1 98.06 569 ASN A CA 1
ATOM 4275 C C . ASN A 1 569 ? 6.938 -45.719 -8.805 1 98.06 569 ASN A C 1
ATOM 4277 O O . ASN A 1 569 ? 7.051 -46.906 -9.18 1 98.06 569 ASN A O 1
ATOM 4281 N N . LEU A 1 570 ? 6.617 -44.812 -9.578 1 98.12 570 LEU A N 1
ATOM 4282 C CA . LEU A 1 570 ? 6.391 -45.062 -10.992 1 98.12 570 LEU A CA 1
ATOM 4283 C C . LEU A 1 570 ? 7.711 -45.281 -11.727 1 98.12 570 LEU A C 1
ATOM 4285 O O . LEU A 1 570 ? 7.773 -46.031 -12.703 1 98.12 570 LEU A O 1
ATOM 4289 N N . PHE A 1 571 ? 8.812 -44.625 -11.273 1 98.44 571 PHE A N 1
ATOM 4290 C CA . PHE A 1 571 ? 10.141 -44.969 -11.789 1 98.44 571 PHE A CA 1
ATOM 4291 C C . PHE A 1 571 ? 10.492 -46.406 -11.523 1 98.44 571 PHE A C 1
ATOM 4293 O O . PHE A 1 571 ? 10.992 -47.094 -12.414 1 98.44 571 PHE A O 1
ATOM 4300 N N . ILE A 1 572 ? 10.211 -46.875 -10.367 1 98.25 572 ILE A N 1
ATOM 4301 C CA . ILE A 1 572 ? 10.484 -48.25 -9.977 1 98.25 572 ILE A CA 1
ATOM 4302 C C . ILE A 1 572 ? 9.641 -49.188 -10.82 1 98.25 572 ILE A C 1
ATOM 4304 O O . ILE A 1 572 ? 10.133 -50.219 -11.289 1 98.25 572 ILE A O 1
ATOM 4308 N N . ALA A 1 573 ? 8.461 -48.844 -11.023 1 98.06 573 ALA A N 1
ATOM 4309 C CA . ALA A 1 573 ? 7.57 -49.656 -11.828 1 98.06 573 ALA A CA 1
ATOM 4310 C C . ALA A 1 573 ? 8.07 -49.781 -13.266 1 98.06 573 ALA A C 1
ATOM 4312 O O . ALA A 1 573 ? 7.91 -50.812 -13.906 1 98.06 573 ALA A O 1
ATOM 4313 N N . ALA A 1 574 ? 8.641 -48.719 -13.766 1 97.62 574 ALA A N 1
ATOM 4314 C CA . ALA A 1 574 ? 9.133 -48.688 -15.141 1 97.62 574 ALA A CA 1
ATOM 4315 C C . ALA A 1 574 ? 10.453 -49.438 -15.266 1 97.62 574 ALA A C 1
ATOM 4317 O O . ALA A 1 574 ? 10.828 -49.875 -16.359 1 97.62 574 ALA A O 1
ATOM 4318 N N . SER A 1 575 ? 11.172 -49.562 -14.117 1 97.75 575 SER A N 1
ATOM 4319 C CA . SER A 1 575 ? 12.445 -50.25 -14.086 1 97.75 575 SER A CA 1
ATOM 4320 C C . SER A 1 575 ? 12.641 -51 -12.773 1 97.75 575 SER A C 1
ATOM 4322 O O . SER A 1 575 ? 13.57 -50.719 -12.016 1 97.75 575 SER A O 1
ATOM 4324 N N . PRO A 1 576 ? 11.969 -52.094 -12.641 1 97.19 576 PRO A N 1
ATOM 4325 C CA . PRO A 1 576 ? 12 -52.781 -11.344 1 97.19 576 PRO A CA 1
ATOM 4326 C C . PRO A 1 576 ? 13.391 -53.312 -10.992 1 97.19 576 PRO A C 1
ATOM 4328 O O . PRO A 1 576 ? 13.75 -53.375 -9.82 1 97.19 576 PRO A O 1
ATOM 4331 N N . ALA A 1 577 ? 14.133 -53.594 -11.969 1 97.44 577 ALA A N 1
ATOM 4332 C CA . ALA A 1 577 ? 15.469 -54.156 -11.75 1 97.44 577 ALA A CA 1
ATOM 4333 C C . ALA A 1 577 ? 16.391 -53.094 -11.133 1 97.44 577 ALA A C 1
ATOM 4335 O O . ALA A 1 577 ? 17.422 -53.438 -10.539 1 97.44 577 ALA A O 1
ATOM 4336 N N . LYS A 1 578 ? 16.016 -51.875 -11.281 1 97.88 578 LYS A N 1
ATOM 4337 C CA . LYS A 1 578 ? 16.875 -50.812 -10.812 1 97.88 578 LYS A CA 1
ATOM 4338 C C . LYS A 1 578 ? 16.328 -50.188 -9.523 1 97.88 578 LYS A C 1
ATOM 4340 O O . LYS A 1 578 ? 16.688 -49.062 -9.18 1 97.88 578 LYS A O 1
ATOM 4345 N N . ARG A 1 579 ? 15.531 -50.844 -8.859 1 97.75 579 ARG A N 1
ATOM 4346 C CA . ARG A 1 579 ? 14.875 -50.344 -7.672 1 97.75 579 ARG A CA 1
ATOM 4347 C C . ARG A 1 579 ? 15.898 -49.812 -6.668 1 97.75 579 ARG A C 1
ATOM 4349 O O . ARG A 1 579 ? 15.75 -48.688 -6.16 1 97.75 579 ARG A O 1
ATOM 4356 N N . THR A 1 580 ? 16.891 -50.594 -6.395 1 97.94 580 THR A N 1
ATOM 4357 C CA . THR A 1 580 ? 17.891 -50.219 -5.391 1 97.94 580 THR A CA 1
ATOM 4358 C C . THR A 1 580 ? 18.625 -48.938 -5.805 1 97.94 580 THR A C 1
ATOM 4360 O O . THR A 1 580 ? 18.891 -48.062 -4.977 1 97.94 580 THR A O 1
ATOM 4363 N N . SER A 1 581 ? 18.922 -48.906 -7.016 1 98.19 581 SER A N 1
ATOM 4364 C CA . SER A 1 581 ? 19.625 -47.719 -7.527 1 98.19 581 SER A CA 1
ATOM 4365 C C . SER A 1 581 ? 18.734 -46.5 -7.504 1 98.19 581 SER A C 1
ATOM 4367 O O . SER A 1 581 ? 19.203 -45.375 -7.23 1 98.19 581 SER A O 1
ATOM 4369 N N . ILE A 1 582 ? 17.516 -46.688 -7.812 1 98.38 582 ILE A N 1
ATOM 4370 C CA . ILE A 1 582 ? 16.547 -45.594 -7.789 1 98.38 582 ILE A CA 1
ATOM 4371 C C . ILE A 1 582 ? 16.406 -45.062 -6.367 1 98.38 582 ILE A C 1
ATOM 4373 O O . ILE A 1 582 ? 16.453 -43.844 -6.148 1 98.38 582 ILE A O 1
ATOM 4377 N N . ASP A 1 583 ? 16.281 -45.938 -5.414 1 97.94 583 ASP A N 1
ATOM 4378 C CA . ASP A 1 583 ? 16.141 -45.562 -4.012 1 97.94 583 ASP A CA 1
ATOM 4379 C C . ASP A 1 583 ? 17.375 -44.844 -3.508 1 97.94 583 ASP A C 1
ATOM 4381 O O . ASP A 1 583 ? 17.266 -43.875 -2.756 1 97.94 583 ASP A O 1
ATOM 4385 N N . ALA A 1 584 ? 18.484 -45.312 -3.9 1 97.94 584 ALA A N 1
ATOM 4386 C CA . ALA A 1 584 ? 19.734 -44.688 -3.469 1 97.94 584 ALA A CA 1
ATOM 4387 C C . ALA A 1 584 ? 19.859 -43.25 -4.023 1 97.94 584 ALA A C 1
ATOM 4389 O O . ALA A 1 584 ? 20.297 -42.344 -3.32 1 97.94 584 ALA A O 1
ATOM 4390 N N . LEU A 1 585 ? 19.531 -43.156 -5.242 1 97.88 585 LEU A N 1
ATOM 4391 C CA . LEU A 1 585 ? 19.609 -41.844 -5.875 1 97.88 585 LEU A CA 1
ATOM 4392 C C . LEU A 1 585 ? 18.609 -40.875 -5.23 1 97.88 585 LEU A C 1
ATOM 4394 O O . LEU A 1 585 ? 18.953 -39.688 -4.992 1 97.88 585 LEU A O 1
ATOM 4398 N N . TYR A 1 586 ? 17.406 -41.312 -4.992 1 97.69 586 TYR A N 1
ATOM 4399 C CA . TYR A 1 586 ? 16.375 -40.5 -4.348 1 97.69 586 TYR A CA 1
ATOM 4400 C C . TYR A 1 586 ? 16.828 -40.062 -2.959 1 97.69 586 TYR A C 1
ATOM 4402 O O . TYR A 1 586 ? 16.672 -38.906 -2.594 1 97.69 586 TYR A O 1
ATOM 4410 N N . LYS A 1 587 ? 17.344 -40.969 -2.221 1 97.38 587 LYS A N 1
ATOM 4411 C CA . LYS A 1 587 ? 17.828 -40.656 -0.88 1 97.38 587 LYS A CA 1
ATOM 4412 C C . LYS A 1 587 ? 18.922 -39.594 -0.928 1 97.38 587 LYS A C 1
ATOM 4414 O O . LYS A 1 587 ? 18.875 -38.594 -0.184 1 97.38 587 LYS A O 1
ATOM 4419 N N . ARG A 1 588 ? 19.812 -39.719 -1.797 1 96.81 588 ARG A N 1
ATOM 4420 C CA . ARG A 1 588 ? 20.969 -38.844 -1.869 1 96.81 588 ARG A CA 1
ATOM 4421 C C . ARG A 1 588 ? 20.578 -37.438 -2.301 1 96.81 588 ARG A C 1
ATOM 4423 O O . ARG A 1 588 ? 21 -36.438 -1.704 1 96.81 588 ARG A O 1
ATOM 4430 N N . TRP A 1 589 ? 19.719 -37.344 -3.264 1 96.75 589 TRP A N 1
ATOM 4431 C CA . TRP A 1 589 ? 19.438 -36.062 -3.891 1 96.75 589 TRP A CA 1
ATOM 4432 C C . TRP A 1 589 ? 18.281 -35.344 -3.186 1 96.75 589 TRP A C 1
ATOM 4434 O O . TRP A 1 589 ? 18.219 -34.125 -3.15 1 96.75 589 TRP A O 1
ATOM 4444 N N . ILE A 1 590 ? 17.312 -36.125 -2.658 1 97.31 590 ILE A N 1
ATOM 4445 C CA . ILE A 1 590 ? 16.062 -35.531 -2.178 1 97.31 590 ILE A CA 1
ATOM 4446 C C . ILE A 1 590 ? 16.016 -35.594 -0.653 1 97.31 590 ILE A C 1
ATOM 4448 O O . ILE A 1 590 ? 15.641 -34.625 0 1 97.31 590 ILE A O 1
ATOM 4452 N N . GLU A 1 591 ? 16.484 -36.656 -0.024 1 97.31 591 GLU A N 1
ATOM 4453 C CA . GLU A 1 591 ? 16.312 -36.844 1.409 1 97.31 591 GLU A CA 1
ATOM 4454 C C . GLU A 1 591 ? 17.594 -36.531 2.18 1 97.31 591 GLU A C 1
ATOM 4456 O O . GLU A 1 591 ? 17.609 -36.594 3.408 1 97.31 591 GLU A O 1
ATOM 4461 N N . GLU A 1 592 ? 18.625 -36.219 1.371 1 96.75 592 GLU A N 1
ATOM 4462 C CA . GLU A 1 592 ? 19.875 -35.812 1.986 1 96.75 592 GLU A CA 1
ATOM 4463 C C . GLU A 1 592 ? 20.406 -34.531 1.341 1 96.75 592 GLU A C 1
ATOM 4465 O O . GLU A 1 592 ? 19.797 -34 0.402 1 96.75 592 GLU A O 1
ATOM 4470 N N . ALA A 1 593 ? 21.469 -33.906 1.922 1 93.44 593 ALA A N 1
ATOM 4471 C CA . ALA A 1 593 ? 22.031 -32.656 1.448 1 93.44 593 ALA A CA 1
ATOM 4472 C C . ALA A 1 593 ? 23.438 -32.875 0.877 1 93.44 593 ALA A C 1
ATOM 4474 O O . ALA A 1 593 ? 24.438 -32.656 1.57 1 93.44 593 ALA A O 1
ATOM 4475 N N . HIS A 1 594 ? 23.531 -33.281 -0.386 1 92.88 594 HIS A N 1
ATOM 4476 C CA . HIS A 1 594 ? 24.812 -33.531 -1.035 1 92.88 594 HIS A CA 1
ATOM 4477 C C . HIS A 1 594 ? 24.969 -32.656 -2.277 1 92.88 594 HIS A C 1
ATOM 4479 O O . HIS A 1 594 ? 25.672 -33.031 -3.217 1 92.88 594 HIS A O 1
ATOM 4485 N N . GLY A 1 595 ? 24.312 -31.625 -2.301 1 89.5 595 GLY A N 1
ATOM 4486 C CA . GLY A 1 595 ? 24.328 -30.75 -3.465 1 89.5 595 GLY A CA 1
ATOM 4487 C C . GLY A 1 595 ? 25.703 -30.203 -3.781 1 89.5 595 GLY A C 1
ATOM 4488 O O . GLY A 1 595 ? 26.078 -30.109 -4.949 1 89.5 595 GLY A O 1
ATOM 4489 N N . SER A 1 596 ? 26.375 -29.797 -2.801 1 83.88 596 SER A N 1
ATOM 4490 C CA . SER A 1 596 ? 27.703 -29.234 -3.01 1 83.88 596 SER A CA 1
ATOM 4491 C C . SER A 1 596 ? 28.641 -30.25 -3.65 1 83.88 596 SER A C 1
ATOM 4493 O O . SER A 1 596 ? 29.5 -29.875 -4.457 1 83.88 596 SER A O 1
ATOM 4495 N N . GLU A 1 597 ? 28.516 -31.422 -3.336 1 86.31 597 GLU A N 1
ATOM 4496 C CA . GLU A 1 597 ? 29.328 -32.5 -3.889 1 86.31 597 GLU A CA 1
ATOM 4497 C C . GLU A 1 597 ? 28.891 -32.844 -5.312 1 86.31 597 GLU A C 1
ATOM 4499 O O . GLU A 1 597 ? 29.734 -33.062 -6.188 1 86.31 597 GLU A O 1
ATOM 4504 N N . ASP A 1 598 ? 27.688 -32.812 -5.523 1 89.38 598 ASP A N 1
ATOM 4505 C CA . ASP A 1 598 ? 27.141 -33.375 -6.766 1 89.38 598 ASP A CA 1
ATOM 4506 C C . ASP A 1 598 ? 27.062 -32.281 -7.848 1 89.38 598 ASP A C 1
ATOM 4508 O O . ASP A 1 598 ? 27.156 -32.594 -9.039 1 89.38 598 ASP A O 1
ATOM 4512 N N . ILE A 1 599 ? 26.828 -31.094 -7.594 1 86.69 599 ILE A N 1
ATOM 4513 C CA . ILE A 1 599 ? 26.594 -30.016 -8.555 1 86.69 599 ILE A CA 1
ATOM 4514 C C . ILE A 1 599 ? 27.797 -29.078 -8.578 1 86.69 599 ILE A C 1
ATOM 4516 O O . ILE A 1 599 ? 28.156 -28.547 -9.633 1 86.69 599 ILE A O 1
ATOM 4520 N N . GLY A 1 600 ? 28.406 -28.938 -7.68 1 68.44 600 GLY A N 1
ATOM 4521 C CA . GLY A 1 600 ? 29.469 -27.953 -7.535 1 68.44 600 GLY A CA 1
ATOM 4522 C C . GLY A 1 600 ? 29.016 -26.688 -6.824 1 68.44 600 GLY A C 1
ATOM 4523 O O . GLY A 1 600 ? 27.828 -26.5 -6.59 1 68.44 600 GLY A O 1
ATOM 4524 N N . GLY A 1 601 ? 29.953 -25.781 -6.426 1 57.41 601 GLY A N 1
ATOM 4525 C CA . GLY A 1 601 ? 29.625 -24.453 -5.906 1 57.41 601 GLY A CA 1
ATOM 4526 C C . GLY A 1 601 ? 29.609 -24.406 -4.391 1 57.41 601 GLY A C 1
ATOM 4527 O O . GLY A 1 601 ? 29.25 -23.375 -3.805 1 57.41 601 GLY A O 1
ATOM 4528 N N . GLY A 1 602 ? 29.656 -25.516 -3.748 1 43.38 602 GLY A N 1
ATOM 4529 C CA . GLY A 1 602 ? 29.672 -25.453 -2.297 1 43.38 602 GLY A CA 1
ATOM 4530 C C . GLY A 1 602 ? 30.688 -24.453 -1.759 1 43.38 602 GLY A C 1
ATOM 4531 O O . GLY A 1 602 ? 31.219 -23.641 -2.512 1 43.38 602 GLY A O 1
ATOM 4532 N N . ALA A 1 603 ? 31.531 -24.906 -0.748 1 36.41 603 ALA A N 1
ATOM 4533 C CA . ALA A 1 603 ? 32.469 -24.172 0.121 1 36.41 603 ALA A CA 1
ATOM 4534 C C . ALA A 1 603 ? 33.531 -23.469 -0.692 1 36.41 603 ALA A C 1
ATOM 4536 O O . ALA A 1 603 ? 34.656 -23.969 -0.823 1 36.41 603 ALA A O 1
ATOM 4537 N N . MET A 1 604 ? 33.438 -23.359 -1.881 1 35.12 604 MET A N 1
ATOM 4538 C CA . MET A 1 604 ? 34.5 -22.375 -1.98 1 35.12 604 MET A CA 1
ATOM 4539 C C . MET A 1 604 ? 34.281 -21.219 -1.007 1 35.12 604 MET A C 1
ATOM 4541 O O . MET A 1 604 ? 33.219 -20.578 -1.036 1 35.12 604 MET A O 1
ATOM 4545 N N . ASN A 1 605 ? 34.656 -21.344 0.146 1 34.78 605 ASN A N 1
ATOM 4546 C CA . ASN A 1 605 ? 34.812 -20.281 1.133 1 34.78 605 ASN A CA 1
ATOM 4547 C C . ASN A 1 605 ? 35.062 -18.938 0.467 1 34.78 605 ASN A C 1
ATOM 4549 O O . ASN A 1 605 ? 36.219 -18.516 0.323 1 34.78 605 ASN A O 1
ATOM 4553 N N . LEU A 1 606 ? 34.688 -18.75 -0.636 1 34.53 606 LEU A N 1
ATOM 4554 C CA . LEU A 1 606 ? 34.875 -17.359 -0.988 1 34.53 606 LEU A CA 1
ATOM 4555 C C . LEU A 1 606 ? 34.281 -16.438 0.079 1 34.53 606 LEU A C 1
ATOM 4557 O O . LEU A 1 606 ? 33.062 -16.438 0.291 1 34.53 606 LEU A O 1
ATOM 4561 N N . ASP A 1 607 ? 34.969 -16.438 1.151 1 34.22 607 ASP A N 1
ATOM 4562 C CA . ASP A 1 607 ? 34.75 -15.398 2.16 1 34.22 607 ASP A CA 1
ATOM 4563 C C . ASP A 1 607 ? 34.469 -14.047 1.509 1 34.22 607 ASP A C 1
ATOM 4565 O O . ASP A 1 607 ? 35.375 -13.242 1.306 1 34.22 607 ASP A O 1
ATOM 4569 N N . LEU A 1 608 ? 33.531 -14.062 0.692 1 37.97 608 LEU A N 1
ATOM 4570 C CA . LEU A 1 608 ? 33.188 -12.75 0.17 1 37.97 608 LEU A CA 1
ATOM 4571 C C . LEU A 1 608 ? 33.281 -11.68 1.252 1 37.97 608 LEU A C 1
ATOM 4573 O O . LEU A 1 608 ? 33.719 -10.555 0.975 1 37.97 608 LEU A O 1
ATOM 4577 N N . GLY A 1 609 ? 32.906 -12.133 2.396 1 36.03 609 GLY A N 1
ATOM 4578 C CA . GLY A 1 609 ? 33.281 -11.281 3.516 1 36.03 609 GLY A CA 1
ATOM 4579 C C . GLY A 1 609 ? 34.781 -11.086 3.629 1 36.03 609 GLY A C 1
ATOM 4580 O O . GLY A 1 609 ? 35.281 -9.961 3.785 1 36.03 609 GLY A O 1
ATOM 4581 N N . GLY A 1 610 ? 35.5 -12.188 3.561 1 36.66 610 GLY A N 1
ATOM 4582 C CA . GLY A 1 610 ? 36.969 -12.109 3.535 1 36.66 610 GLY A CA 1
ATOM 4583 C C . GLY A 1 610 ? 37.5 -11.484 2.268 1 36.66 610 GLY A C 1
ATOM 4584 O O . GLY A 1 610 ? 38.469 -10.703 2.314 1 36.66 610 GLY A O 1
ATOM 4585 N N . MET A 1 611 ? 36.938 -11.703 1.176 1 36.12 611 MET A N 1
ATOM 4586 C CA . MET A 1 611 ? 37.344 -11.031 -0.053 1 36.12 611 MET A CA 1
ATOM 4587 C C . MET A 1 611 ? 36.969 -9.562 -0.027 1 36.12 611 MET A C 1
ATOM 4589 O O . MET A 1 611 ? 37.781 -8.695 -0.366 1 36.12 611 MET A O 1
ATOM 4593 N N . LEU A 1 612 ? 35.75 -9.383 0.366 1 36.31 612 LEU A N 1
ATOM 4594 C CA . LEU A 1 612 ? 35.375 -7.984 0.555 1 36.31 612 LEU A CA 1
ATOM 4595 C C . LEU A 1 612 ? 36.125 -7.379 1.742 1 36.31 612 LEU A C 1
ATOM 4597 O O . LEU A 1 612 ? 36.531 -6.219 1.691 1 36.31 612 LEU A O 1
ATOM 4601 N N . GLY A 1 613 ? 36.25 -8.234 2.791 1 34.69 613 GLY A N 1
ATOM 4602 C CA . GLY A 1 613 ? 37.156 -7.836 3.859 1 34.69 613 GLY A CA 1
ATOM 4603 C C . GLY A 1 613 ? 38.594 -7.699 3.4 1 34.69 613 GLY A C 1
ATOM 4604 O O . GLY A 1 613 ? 39.312 -6.762 3.801 1 34.69 613 GLY A O 1
ATOM 4605 N N . GLY A 1 614 ? 39.125 -8.672 2.699 1 34.5 614 GLY A N 1
ATOM 4606 C CA . GLY A 1 614 ? 40.438 -8.531 2.09 1 34.5 614 GLY A CA 1
ATOM 4607 C C . GLY A 1 614 ? 40.531 -7.355 1.143 1 34.5 614 GLY A C 1
ATOM 4608 O O . GLY A 1 614 ? 41.531 -6.637 1.136 1 34.5 614 GLY A O 1
ATOM 4609 N N . LEU A 1 615 ? 39.594 -7.23 0.323 1 32.66 615 LEU A N 1
ATOM 4610 C CA . LEU A 1 615 ? 39.562 -6.066 -0.55 1 32.66 615 LEU A CA 1
ATOM 4611 C C . LEU A 1 615 ? 39.438 -4.781 0.266 1 32.66 615 LEU A C 1
ATOM 4613 O O . LEU A 1 615 ? 40.094 -3.789 -0.038 1 32.66 615 LEU A O 1
ATOM 4617 N N . LEU A 1 616 ? 38.594 -4.938 1.232 1 32.66 616 LEU A N 1
ATOM 4618 C CA . LEU A 1 616 ? 38.531 -3.777 2.111 1 32.66 616 LEU A CA 1
ATOM 4619 C C . LEU A 1 616 ? 39.688 -3.785 3.119 1 32.66 616 LEU A C 1
ATOM 4621 O O . LEU A 1 616 ? 40.125 -2.725 3.545 1 32.66 616 LEU A O 1
ATOM 4625 N N . GLY A 1 617 ? 40.094 -4.992 3.605 1 33.78 617 GLY A N 1
ATOM 4626 C CA . GLY A 1 617 ? 41.219 -5.098 4.535 1 33.78 617 GLY A CA 1
ATOM 4627 C C . GLY A 1 617 ? 42.562 -4.988 3.861 1 33.78 617 GLY A C 1
ATOM 4628 O O . GLY A 1 617 ? 43.562 -4.664 4.512 1 33.78 617 GLY A O 1
ATOM 4629 N N . ALA A 1 618 ? 42.781 -5.66 2.74 1 33.31 618 ALA A N 1
ATOM 4630 C CA . ALA A 1 618 ? 44.125 -5.602 2.148 1 33.31 618 ALA A CA 1
ATOM 4631 C C . ALA A 1 618 ? 44.562 -4.16 1.96 1 33.31 618 ALA A C 1
ATOM 4633 O O . ALA A 1 618 ? 45.75 -3.895 1.765 1 33.31 618 ALA A O 1
ATOM 4634 N N . ASN A 1 619 ? 43.656 -3.307 1.813 1 28.09 619 ASN A N 1
ATOM 4635 C CA . ASN A 1 619 ? 44.219 -1.977 1.638 1 28.09 619 ASN A CA 1
ATOM 4636 C C . ASN A 1 619 ? 44.719 -1.404 2.957 1 28.09 619 ASN A C 1
ATOM 4638 O O . ASN A 1 619 ? 45.25 -0.29 2.996 1 28.09 619 ASN A O 1
ATOM 4642 N N . ALA A 1 620 ? 44.406 -2.051 4.129 1 29.62 620 ALA A N 1
ATOM 4643 C CA . ALA A 1 620 ? 44.969 -1.426 5.32 1 29.62 620 ALA A CA 1
ATOM 4644 C C . ALA A 1 620 ? 46.375 -1.923 5.582 1 29.62 620 ALA A C 1
ATOM 4646 O O . ALA A 1 620 ? 47.094 -1.387 6.438 1 29.62 620 ALA A O 1
ATOM 4647 N N . GLY A 1 621 ? 46.719 -3.205 5.262 1 24.64 621 GLY A N 1
ATOM 4648 C CA . GLY A 1 621 ? 47.938 -3.717 5.883 1 24.64 621 GLY A CA 1
ATOM 4649 C C . GLY A 1 621 ? 49.188 -3.129 5.293 1 24.64 621 GLY A C 1
ATOM 4650 O O . GLY A 1 621 ? 50.281 -3.342 5.82 1 24.64 621 GLY A O 1
ATOM 4651 N N . GLU A 1 622 ? 49.312 -2.934 4.012 1 23.38 622 GLU A N 1
ATOM 4652 C CA . GLU A 1 622 ? 50.75 -2.83 3.742 1 23.38 622 GLU A CA 1
ATOM 4653 C C . GLU A 1 622 ? 51.312 -1.501 4.238 1 23.38 622 GLU A C 1
ATOM 4655 O O . GLU A 1 622 ? 51.281 -0.5 3.521 1 23.38 622 GLU A O 1
ATOM 4660 N N . SER A 1 623 ? 51 -1.085 5.434 1 21.3 623 SER A N 1
ATOM 4661 C CA . SER A 1 623 ? 52 -0.204 6 1 21.3 623 SER A CA 1
ATOM 4662 C C . SER A 1 623 ? 53.312 -0.939 6.199 1 21.3 623 SER A C 1
ATOM 4664 O O . SER A 1 623 ? 53.406 -1.903 6.965 1 21.3 623 SER A O 1
ATOM 4666 N N . GLU A 1 624 ? 54.188 -1.237 5.215 1 19.17 624 GLU A N 1
ATOM 4667 C CA . GLU A 1 624 ? 55.594 -1.084 5.535 1 19.17 624 GLU A CA 1
ATOM 4668 C C . GLU A 1 624 ? 55.938 0.363 5.891 1 19.17 624 GLU A C 1
ATOM 4670 O O . GLU A 1 624 ? 55.438 1.294 5.25 1 19.17 624 GLU A O 1
ATOM 4675 N N . MET B 1 1 ? 82.375 44.25 23.891 1 16.83 1 MET B N 1
ATOM 4676 C CA . MET B 1 1 ? 81.812 45.531 24.234 1 16.83 1 MET B CA 1
ATOM 4677 C C . MET B 1 1 ? 80.5 45.375 24.984 1 16.83 1 MET B C 1
ATOM 4679 O O . MET B 1 1 ? 79.875 44.312 24.984 1 16.83 1 MET B O 1
ATOM 4683 N N . SER B 1 2 ? 79.625 46.531 25.094 1 15.65 2 SER B N 1
ATOM 4684 C CA . SER B 1 2 ? 78.938 47.156 26.188 1 15.65 2 SER B CA 1
ATOM 4685 C C . SER B 1 2 ? 77.5 46.656 26.25 1 15.65 2 SER B C 1
ATOM 4687 O O . SER B 1 2 ? 76.875 46.656 27.328 1 15.65 2 SER B O 1
ATOM 4689 N N . ASN B 1 3 ? 76.688 46.344 25.234 1 16.56 3 ASN B N 1
ATOM 4690 C CA . ASN B 1 3 ? 75.5 47.219 25.125 1 16.56 3 ASN B CA 1
ATOM 4691 C C . ASN B 1 3 ? 74.438 46.844 26.125 1 16.56 3 ASN B C 1
ATOM 4693 O O . ASN B 1 3 ? 74.375 45.688 26.531 1 16.56 3 ASN B O 1
ATOM 4697 N N . PRO B 1 4 ? 73.25 47.594 25.984 1 17.12 4 PRO B N 1
ATOM 4698 C CA . PRO B 1 4 ? 72.312 48.281 26.922 1 17.12 4 PRO B CA 1
ATOM 4699 C C . PRO B 1 4 ? 71.25 47.344 27.484 1 17.12 4 PRO B C 1
ATOM 4701 O O . PRO B 1 4 ? 71 46.25 26.938 1 17.12 4 PRO B O 1
ATOM 4704 N N . ILE B 1 5 ? 70.312 47.906 28.422 1 17.25 5 ILE B N 1
ATOM 4705 C CA . ILE B 1 5 ? 69.688 48 29.75 1 17.25 5 ILE B CA 1
ATOM 4706 C C . ILE B 1 5 ? 68.188 47.719 29.672 1 17.25 5 ILE B C 1
ATOM 4708 O O . ILE B 1 5 ? 67.5 47.656 30.688 1 17.25 5 ILE B O 1
ATOM 4712 N N . PHE B 1 6 ? 67.562 47.281 28.469 1 16.45 6 PHE B N 1
ATOM 4713 C CA . PHE B 1 6 ? 66.312 47.938 28.297 1 16.45 6 PHE B CA 1
ATOM 4714 C C . PHE B 1 6 ? 65.312 47.438 29.359 1 16.45 6 PHE B C 1
ATOM 4716 O O . PHE B 1 6 ? 65.125 46.25 29.531 1 16.45 6 PHE B O 1
ATOM 4723 N N . ARG B 1 7 ? 64.875 48.312 30.141 1 16.12 7 ARG B N 1
ATOM 4724 C CA . ARG B 1 7 ? 64.312 48.406 31.484 1 16.12 7 ARG B CA 1
ATOM 4725 C C . ARG B 1 7 ? 62.969 47.75 31.562 1 16.12 7 ARG B C 1
ATOM 4727 O O . ARG B 1 7 ? 62.438 47.25 30.562 1 16.12 7 ARG B O 1
ATOM 4734 N N . ARG B 1 8 ? 61.75 48.625 31.797 1 16.02 8 ARG B N 1
ATOM 4735 C CA . ARG B 1 8 ? 61.094 49 33.062 1 16.02 8 ARG B CA 1
ATOM 4736 C C . ARG B 1 8 ? 59.656 48.469 33.094 1 16.02 8 ARG B C 1
ATOM 4738 O O . ARG B 1 8 ? 59.25 47.844 34.094 1 16.02 8 ARG B O 1
ATOM 4745 N N . ALA B 1 9 ? 58.562 49.125 32.219 1 15.85 9 ALA B N 1
ATOM 4746 C CA . ALA B 1 9 ? 57.469 49.875 32.875 1 15.85 9 ALA B CA 1
ATOM 4747 C C . ALA B 1 9 ? 56.312 48.938 33.219 1 15.85 9 ALA B C 1
ATOM 4749 O O . ALA B 1 9 ? 55.969 48.031 32.469 1 15.85 9 ALA B O 1
ATOM 4750 N N . PRO B 1 10 ? 55.594 49.031 34.5 1 17.77 10 PRO B N 1
ATOM 4751 C CA . PRO B 1 10 ? 54.719 48.344 35.438 1 17.77 10 PRO B CA 1
ATOM 4752 C C . PRO B 1 10 ? 53.25 48.531 35.062 1 17.77 10 PRO B C 1
ATOM 4754 O O . PRO B 1 10 ? 52.719 49.625 35.156 1 17.77 10 PRO B O 1
ATOM 4757 N N . LEU B 1 11 ? 52.719 48.25 33.812 1 17.61 11 LEU B N 1
ATOM 4758 C CA . LEU B 1 11 ? 51.469 48.844 33.344 1 17.61 11 LEU B CA 1
ATOM 4759 C C . LEU B 1 11 ? 50.312 48.531 34.312 1 17.61 11 LEU B C 1
ATOM 4761 O O . LEU B 1 11 ? 50 47.375 34.531 1 17.61 11 LEU B O 1
ATOM 4765 N N . ALA B 1 12 ? 49.781 49.531 35.094 1 16.58 12 ALA B N 1
ATOM 4766 C CA . ALA B 1 12 ? 48.906 49.812 36.219 1 16.58 12 ALA B CA 1
ATOM 4767 C C . ALA B 1 12 ? 47.469 49.438 35.906 1 16.58 12 ALA B C 1
ATOM 4769 O O . ALA B 1 12 ? 47 49.562 34.781 1 16.58 12 ALA B O 1
ATOM 4770 N N . VAL B 1 13 ? 46.688 48.688 36.844 1 17.41 13 VAL B N 1
ATOM 4771 C CA . VAL B 1 13 ? 45.5 47.938 37.25 1 17.41 13 VAL B CA 1
ATOM 4772 C C . VAL B 1 13 ? 44.312 48.875 37.438 1 17.41 13 VAL B C 1
ATOM 4774 O O . VAL B 1 13 ? 43.25 48.469 37.875 1 17.41 13 VAL B O 1
ATOM 4777 N N . PHE B 1 14 ? 44.125 50 36.531 1 15.84 14 PHE B N 1
ATOM 4778 C CA . PHE B 1 14 ? 43.312 51.094 37.094 1 15.84 14 PHE B CA 1
ATOM 4779 C C . PHE B 1 14 ? 41.875 50.594 37.344 1 15.84 14 PHE B C 1
ATOM 4781 O O . PHE B 1 14 ? 41.25 50 36.469 1 15.84 14 PHE B O 1
ATOM 4788 N N . LEU B 1 15 ? 41.344 50.531 38.656 1 16.78 15 LEU B N 1
ATOM 4789 C CA . LEU B 1 15 ? 40.281 50.156 39.594 1 16.78 15 LEU B CA 1
ATOM 4790 C C . LEU B 1 15 ? 39.062 51.094 39.438 1 16.78 15 LEU B C 1
ATOM 4792 O O . LEU B 1 15 ? 38.094 50.969 40.156 1 16.78 15 LEU B O 1
ATOM 4796 N N . GLY B 1 16 ? 38.938 52.062 38.469 1 15.79 16 GLY B N 1
ATOM 4797 C CA . GLY B 1 16 ? 38.219 53.219 38.969 1 15.79 16 GLY B CA 1
ATOM 4798 C C . GLY B 1 16 ? 36.75 52.969 39.188 1 15.79 16 GLY B C 1
ATOM 4799 O O . GLY B 1 16 ? 36.094 52.281 38.375 1 15.79 16 GLY B O 1
ATOM 4800 N N . SER B 1 17 ? 36.094 53.219 40.469 1 16.67 17 SER B N 1
ATOM 4801 C CA . SER B 1 17 ? 34.906 53.094 41.312 1 16.67 17 SER B CA 1
ATOM 4802 C C . SER B 1 17 ? 33.781 54.031 40.844 1 16.67 17 SER B C 1
ATOM 4804 O O . SER B 1 17 ? 32.719 54.125 41.469 1 16.67 17 SER B O 1
ATOM 4806 N N . VAL B 1 18 ? 33.844 54.875 39.812 1 15.93 18 VAL B N 1
ATOM 4807 C CA . VAL B 1 18 ? 33.312 56.188 40.125 1 15.93 18 VAL B CA 1
ATOM 4808 C C . VAL B 1 18 ? 31.812 56.094 40.406 1 15.93 18 VAL B C 1
ATOM 4810 O O . VAL B 1 18 ? 31.141 55.156 39.938 1 15.93 18 VAL B O 1
ATOM 4813 N N . ALA B 1 19 ? 31.062 57.375 40.594 1 16.58 19 ALA B N 1
ATOM 4814 C CA . ALA B 1 19 ? 30.25 58.188 41.5 1 16.58 19 ALA B CA 1
ATOM 4815 C C . ALA B 1 19 ? 28.766 58.031 41.219 1 16.58 19 ALA B C 1
ATOM 4817 O O . ALA B 1 19 ? 28.391 57.469 40.188 1 16.58 19 ALA B O 1
ATOM 4818 N N . LEU B 1 20 ? 27.984 59.219 41 1 16.64 20 LEU B N 1
ATOM 4819 C CA . LEU B 1 20 ? 27.047 60 41.781 1 16.64 20 LEU B CA 1
ATOM 4820 C C . LEU B 1 20 ? 25.609 59.781 41.344 1 16.64 20 LEU B C 1
ATOM 4822 O O . LEU B 1 20 ? 25.375 59.281 40.219 1 16.64 20 LEU B O 1
ATOM 4826 N N . SER B 1 21 ? 24.484 60.719 41.812 1 16.94 21 SER B N 1
ATOM 4827 C CA . SER B 1 21 ? 23.219 60.812 42.5 1 16.94 21 SER B CA 1
ATOM 4828 C C . SER B 1 21 ? 22.062 61.031 41.562 1 16.94 21 SER B C 1
ATOM 4830 O O . SER B 1 21 ? 20.922 60.594 41.812 1 16.94 21 SER B O 1
ATOM 4832 N N . GLY B 1 22 ? 22.078 61.875 40.438 1 17.06 22 GLY B N 1
ATOM 4833 C CA . GLY B 1 22 ? 21.047 62.906 40.438 1 17.06 22 GLY B CA 1
ATOM 4834 C C . GLY B 1 22 ? 19.688 62.344 40.062 1 17.06 22 GLY B C 1
ATOM 4835 O O . GLY B 1 22 ? 19.578 61.281 39.469 1 17.06 22 GLY B O 1
ATOM 4836 N N . SER B 1 23 ? 18.531 63.25 40.094 1 17.5 23 SER B N 1
ATOM 4837 C CA . SER B 1 23 ? 17.125 63.438 40.469 1 17.5 23 SER B CA 1
ATOM 4838 C C . SER B 1 23 ? 16.203 63.031 39.312 1 17.5 23 SER B C 1
ATOM 4840 O O . SER B 1 23 ? 15.109 62.5 39.562 1 17.5 23 SER B O 1
ATOM 4842 N N . TRP B 1 24 ? 16.359 63.5 38 1 18.81 24 TRP B N 1
ATOM 4843 C CA . TRP B 1 24 ? 15.211 64.188 37.469 1 18.81 24 TRP B CA 1
ATOM 4844 C C . TRP B 1 24 ? 14.133 63.219 37 1 18.81 24 TRP B C 1
ATOM 4846 O O . TRP B 1 24 ? 14.438 62.25 36.312 1 18.81 24 TRP B O 1
ATOM 4856 N N . ILE B 1 25 ? 12.922 63.188 37.625 1 19.52 25 ILE B N 1
ATOM 4857 C CA . ILE B 1 25 ? 11.664 62.469 37.594 1 19.52 25 ILE B CA 1
ATOM 4858 C C . ILE B 1 25 ? 10.938 62.688 36.281 1 19.52 25 ILE B C 1
ATOM 4860 O O . ILE B 1 25 ? 10.414 63.781 36.031 1 19.52 25 ILE B O 1
ATOM 4864 N N . PHE B 1 26 ? 11.57 62.406 35.094 1 18.28 26 PHE B N 1
ATOM 4865 C CA . PHE B 1 26 ? 10.805 62.875 33.938 1 18.28 26 PHE B CA 1
ATOM 4866 C C . PHE B 1 26 ? 9.414 62.25 33.938 1 18.28 26 PHE B C 1
ATOM 4868 O O . PHE B 1 26 ? 9.281 61.031 34.062 1 18.28 26 PHE B O 1
ATOM 4875 N N . SER B 1 27 ? 8.336 63.062 34.094 1 19.38 27 SER B N 1
ATOM 4876 C CA . SER B 1 27 ? 6.887 62.906 34.156 1 19.38 27 SER B CA 1
ATOM 4877 C C . SER B 1 27 ? 6.312 62.406 32.844 1 19.38 27 SER B C 1
ATOM 4879 O O . SER B 1 27 ? 5.098 62.438 32.625 1 19.38 27 SER B O 1
ATOM 4881 N N . HIS B 1 28 ? 7.027 61.688 32.062 1 18.17 28 HIS B N 1
ATOM 4882 C CA . HIS B 1 28 ? 6.438 61.656 30.719 1 18.17 28 HIS B CA 1
ATOM 4883 C C . HIS B 1 28 ? 5.004 61.125 30.766 1 18.17 28 HIS B C 1
ATOM 4885 O O . HIS B 1 28 ? 4.75 60.062 31.312 1 18.17 28 HIS B O 1
ATOM 4891 N N . ARG B 1 29 ? 4.082 62 30.375 1 21.45 29 ARG B N 1
ATOM 4892 C CA . ARG B 1 29 ? 2.631 62.094 30.266 1 21.45 29 ARG B CA 1
ATOM 4893 C C . ARG B 1 29 ? 2.043 60.938 29.469 1 21.45 29 ARG B C 1
ATOM 4895 O O . ARG B 1 29 ? 1.209 60.188 29.984 1 21.45 29 ARG B O 1
ATOM 4902 N N . GLY B 1 30 ? 1.585 61.281 28.219 1 21.41 30 GLY B N 1
ATOM 4903 C CA . GLY B 1 30 ? 0.25 61.125 27.672 1 21.41 30 GLY B CA 1
ATOM 4904 C C . GLY B 1 30 ? 0.034 59.781 27 1 21.41 30 GLY B C 1
ATOM 4905 O O . GLY B 1 30 ? 0.652 59.469 25.984 1 21.41 30 GLY B O 1
ATOM 4906 N N . ALA B 1 31 ? -0.02 58.688 27.594 1 25.98 31 ALA B N 1
ATOM 4907 C CA . ALA B 1 31 ? -0.231 57.375 27.016 1 25.98 31 ALA B CA 1
ATOM 4908 C C . ALA B 1 31 ? -1.466 57.344 26.125 1 25.98 31 ALA B C 1
ATOM 4910 O O . ALA B 1 31 ? -2.57 57.656 26.578 1 25.98 31 ALA B O 1
ATOM 4911 N N . ALA B 1 32 ? -1.209 57.562 24.781 1 28.02 32 ALA B N 1
ATOM 4912 C CA . ALA B 1 32 ? -2.295 57.469 23.797 1 28.02 32 ALA B CA 1
ATOM 4913 C C . ALA B 1 32 ? -3.143 56.219 24.031 1 28.02 32 ALA B C 1
ATOM 4915 O O . ALA B 1 32 ? -2.617 55.156 24.375 1 28.02 32 ALA B O 1
ATOM 4916 N N . ALA B 1 33 ? -4.41 56.438 24.297 1 28.12 33 ALA B N 1
ATOM 4917 C CA . ALA B 1 33 ? -5.52 55.531 24.547 1 28.12 33 ALA B CA 1
ATOM 4918 C C . ALA B 1 33 ? -5.574 54.438 23.484 1 28.12 33 ALA B C 1
ATOM 4920 O O . ALA B 1 33 ? -5.312 54.688 22.312 1 28.12 33 ALA B O 1
ATOM 4921 N N . PRO B 1 34 ? -5.477 53.25 23.875 1 28.14 34 PRO B N 1
ATOM 4922 C CA . PRO B 1 34 ? -5.637 52.125 22.953 1 28.14 34 PRO B CA 1
ATOM 4923 C C . PRO B 1 34 ? -6.844 52.281 22.031 1 28.14 34 PRO B C 1
ATOM 4925 O O . PRO B 1 34 ? -7.879 52.812 22.453 1 28.14 34 PRO B O 1
ATOM 4928 N N . ILE B 1 35 ? -6.637 52.656 20.766 1 28.42 35 ILE B N 1
ATOM 4929 C CA . ILE B 1 35 ? -7.68 52.688 19.75 1 28.42 35 ILE B CA 1
ATOM 4930 C C . ILE B 1 35 ? -8.633 51.5 19.938 1 28.42 35 ILE B C 1
ATOM 4932 O O . ILE B 1 35 ? -8.203 50.344 19.938 1 28.42 35 ILE B O 1
ATOM 4936 N N . ALA B 1 36 ? -9.773 51.719 20.547 1 30.25 36 ALA B N 1
ATOM 4937 C CA . ALA B 1 36 ? -10.906 50.781 20.625 1 30.25 36 ALA B CA 1
ATOM 4938 C C . ALA B 1 36 ? -11.25 50.219 19.25 1 30.25 36 ALA B C 1
ATOM 4940 O O . ALA B 1 36 ? -11.711 50.938 18.375 1 30.25 36 ALA B O 1
ATOM 4941 N N . ILE B 1 37 ? -10.555 49.312 18.797 1 28.81 37 ILE B N 1
ATOM 4942 C CA . ILE B 1 37 ? -10.984 48.562 17.609 1 28.81 37 ILE B CA 1
ATOM 4943 C C . ILE B 1 37 ? -12.469 48.25 17.719 1 28.81 37 ILE B C 1
ATOM 4945 O O . ILE B 1 37 ? -12.906 47.625 18.672 1 28.81 37 ILE B O 1
ATOM 4949 N N . GLN B 1 38 ? -13.344 49.156 17.188 1 27.42 38 GLN B N 1
ATOM 4950 C CA . GLN B 1 38 ? -14.758 48.938 16.922 1 27.42 38 GLN B CA 1
ATOM 4951 C C . GLN B 1 38 ? -15.031 47.5 16.594 1 27.42 38 GLN B C 1
ATOM 4953 O O . GLN B 1 38 ? -14.195 46.812 15.984 1 27.42 38 GLN B O 1
ATOM 4958 N N . SER B 1 39 ? -16.047 47 17.328 1 29.94 39 SER B N 1
ATOM 4959 C CA . SER B 1 39 ? -16.703 45.719 17.234 1 29.94 39 SER B CA 1
ATOM 4960 C C . SER B 1 39 ? -16.938 45.344 15.773 1 29.94 39 SER B C 1
ATOM 4962 O O . SER B 1 39 ? -17.484 46.125 15 1 29.94 39 SER B O 1
ATOM 4964 N N . ALA B 1 40 ? -16.156 44.469 15.258 1 33.72 40 ALA B N 1
ATOM 4965 C CA . ALA B 1 40 ? -16.312 43.844 13.961 1 33.72 40 ALA B CA 1
ATOM 4966 C C . ALA B 1 40 ? -17.781 43.625 13.617 1 33.72 40 ALA B C 1
ATOM 4968 O O . ALA B 1 40 ? -18.594 43.281 14.492 1 33.72 40 ALA B O 1
ATOM 4969 N N . GLY B 1 41 ? -18.281 44.344 12.648 1 32.59 41 GLY B N 1
ATOM 4970 C CA . GLY B 1 41 ? -19.562 44.094 11.992 1 32.59 41 GLY B CA 1
ATOM 4971 C C . GLY B 1 41 ? -19.969 42.625 12.062 1 32.59 41 GLY B C 1
ATOM 4972 O O . GLY B 1 41 ? -19.234 41.781 12.602 1 32.59 41 GLY B O 1
ATOM 4973 N N . LYS B 1 42 ? -20.906 42.281 11.18 1 37.47 42 LYS B N 1
ATOM 4974 C CA . LYS B 1 42 ? -21.625 41 11.109 1 37.47 42 LYS B CA 1
ATOM 4975 C C . LYS B 1 42 ? -20.672 39.844 11.062 1 37.47 42 LYS B C 1
ATOM 4977 O O . LYS B 1 42 ? -19.75 39.812 10.242 1 37.47 42 LYS B O 1
ATOM 4982 N N . GLU B 1 43 ? -20.375 39.156 12.031 1 42.5 43 GLU B N 1
ATOM 4983 C CA . GLU B 1 43 ? -19.688 37.875 12.164 1 42.5 43 GLU B CA 1
ATOM 4984 C C . GLU B 1 43 ? -19.828 37.031 10.883 1 42.5 43 GLU B C 1
ATOM 4986 O O . GLU B 1 43 ? -20.938 36.656 10.492 1 42.5 43 GLU B O 1
ATOM 4991 N N . ALA B 1 44 ? -19.141 37.344 9.812 1 49.41 44 ALA B N 1
ATOM 4992 C CA . ALA B 1 44 ? -19.109 36.562 8.594 1 49.41 44 ALA B CA 1
ATOM 4993 C C . ALA B 1 44 ? -19.25 35.062 8.914 1 49.41 44 ALA B C 1
ATOM 4995 O O . ALA B 1 44 ? -18.531 34.531 9.758 1 49.41 44 ALA B O 1
ATOM 4996 N N . SER B 1 45 ? -20.484 34.5 8.719 1 77.94 45 SER B N 1
ATOM 4997 C CA . SER B 1 45 ? -20.938 33.125 9.023 1 77.94 45 SER B CA 1
ATOM 4998 C C . SER B 1 45 ? -19.984 32.094 8.445 1 77.94 45 SER B C 1
ATOM 5000 O O . SER B 1 45 ? -19.516 32.25 7.309 1 77.94 45 SER B O 1
ATOM 5002 N N . ARG B 1 46 ? -19.156 31.391 9.234 1 91 46 ARG B N 1
ATOM 5003 C CA . ARG B 1 46 ? -18.281 30.281 8.891 1 91 46 ARG B CA 1
ATOM 5004 C C . ARG B 1 46 ? -19.062 29.125 8.281 1 91 46 ARG B C 1
ATOM 5006 O O . ARG B 1 46 ? -20.25 28.938 8.586 1 91 46 ARG B O 1
ATOM 5013 N N . PRO B 1 47 ? -18.422 28.484 7.312 1 96.75 47 PRO B N 1
ATOM 5014 C CA . PRO B 1 47 ? -19.062 27.234 6.887 1 96.75 47 PRO B CA 1
ATOM 5015 C C . PRO B 1 47 ? -19.328 26.281 8.055 1 96.75 47 PRO B C 1
ATOM 5017 O O . PRO B 1 47 ? -18.562 26.25 9.016 1 96.75 47 PRO B O 1
ATOM 5020 N N . GLN B 1 48 ? -20.438 25.625 7.945 1 97.81 48 GLN B N 1
ATOM 5021 C CA . GLN B 1 48 ? -20.797 24.656 8.977 1 97.81 48 GLN B CA 1
ATOM 5022 C C . GLN B 1 48 ? -20.781 23.234 8.422 1 97.81 48 GLN B C 1
ATOM 5024 O O . GLN B 1 48 ? -21.391 22.953 7.387 1 97.81 48 GLN B O 1
ATOM 5029 N N . TYR B 1 49 ? -20.062 22.359 9.086 1 98.31 49 TYR B N 1
ATOM 5030 C CA . TYR B 1 49 ? -19.984 20.953 8.703 1 98.31 49 TYR B CA 1
ATOM 5031 C C . TYR B 1 49 ? -20.688 20.062 9.719 1 98.31 49 TYR B C 1
ATOM 5033 O O . TYR B 1 49 ? -20.438 20.156 10.914 1 98.31 49 TYR B O 1
ATOM 5041 N N . ARG B 1 50 ? -21.578 19.281 9.258 1 98.5 50 ARG B N 1
ATOM 5042 C CA . ARG B 1 50 ? -22.094 18.125 9.969 1 98.5 50 ARG B CA 1
ATOM 5043 C C . ARG B 1 50 ? -21.734 16.828 9.234 1 98.5 50 ARG B C 1
ATOM 5045 O O . ARG B 1 50 ? -22.297 16.531 8.18 1 98.5 50 ARG B O 1
ATOM 5052 N N . ILE B 1 51 ? -20.875 16.031 9.805 1 98.69 51 ILE B N 1
ATOM 5053 C CA . ILE B 1 51 ? -20.359 14.859 9.094 1 98.69 51 ILE B CA 1
ATOM 5054 C C . ILE B 1 51 ? -20.656 13.594 9.898 1 98.69 51 ILE B C 1
ATOM 5056 O O . ILE B 1 51 ? -20.484 13.57 11.117 1 98.69 51 ILE B O 1
ATOM 5060 N N . GLU B 1 52 ? -21.141 12.594 9.258 1 98.62 52 GLU B N 1
ATOM 5061 C CA . GLU B 1 52 ? -21.312 11.25 9.797 1 98.62 52 GLU B CA 1
ATOM 5062 C C . GLU B 1 52 ? -20.484 10.227 9.016 1 98.62 52 GLU B C 1
ATOM 5064 O O . GLU B 1 52 ? -20.453 10.273 7.781 1 98.62 52 GLU B O 1
ATOM 5069 N N . ALA B 1 53 ? -19.844 9.375 9.758 1 98.56 53 ALA B N 1
ATOM 5070 C CA . ALA B 1 53 ? -19.047 8.344 9.086 1 98.56 53 ALA B CA 1
ATOM 5071 C C . ALA B 1 53 ? -19.094 7.023 9.852 1 98.56 53 ALA B C 1
ATOM 5073 O O . ALA B 1 53 ? -19.172 7.012 11.078 1 98.56 53 ALA B O 1
ATOM 5074 N N . ARG B 1 54 ? -19.109 5.961 9.148 1 98.19 54 ARG B N 1
ATOM 5075 C CA . ARG B 1 54 ? -18.938 4.617 9.688 1 98.19 54 ARG B CA 1
ATOM 5076 C C . ARG B 1 54 ? -17.656 3.98 9.156 1 98.19 54 ARG B C 1
ATOM 5078 O O . ARG B 1 54 ? -17.422 3.951 7.949 1 98.19 54 ARG B O 1
ATOM 5085 N N . ILE B 1 55 ? -16.891 3.438 10.102 1 98.19 55 ILE B N 1
ATOM 5086 C CA . ILE B 1 55 ? -15.586 2.893 9.734 1 98.19 55 ILE B CA 1
ATOM 5087 C C . ILE B 1 55 ? -15.594 1.375 9.898 1 98.19 55 ILE B C 1
ATOM 5089 O O . ILE B 1 55 ? -15.945 0.865 10.969 1 98.19 55 ILE B O 1
ATOM 5093 N N . ASP B 1 56 ? -15.297 0.634 8.844 1 97 56 ASP B N 1
ATOM 5094 C CA . ASP B 1 56 ? -14.906 -0.77 8.938 1 97 56 ASP B CA 1
ATOM 5095 C C . ASP B 1 56 ? -13.406 -0.908 9.195 1 97 56 ASP B C 1
ATOM 5097 O O . ASP B 1 56 ? -12.594 -0.688 8.297 1 97 56 ASP B O 1
ATOM 5101 N N . TYR B 1 57 ? -13.117 -1.312 10.391 1 96.19 57 TYR B N 1
ATOM 5102 C CA . TYR B 1 57 ? -11.719 -1.258 10.805 1 96.19 57 TYR B CA 1
ATOM 5103 C C . TYR B 1 57 ? -10.953 -2.475 10.297 1 96.19 57 TYR B C 1
ATOM 5105 O O . TYR B 1 57 ? -9.719 -2.48 10.289 1 96.19 57 TYR B O 1
ATOM 5113 N N . ASP B 1 58 ? -11.594 -3.555 9.828 1 94.5 58 ASP B N 1
ATOM 5114 C CA . ASP B 1 58 ? -10.938 -4.703 9.211 1 94.5 58 ASP B CA 1
ATOM 5115 C C . ASP B 1 58 ? -10.508 -4.391 7.781 1 94.5 58 ASP B C 1
ATOM 5117 O O . ASP B 1 58 ? -9.398 -4.73 7.371 1 94.5 58 ASP B O 1
ATOM 5121 N N . LEU B 1 59 ? -11.398 -3.76 7.051 1 96.25 59 LEU B N 1
ATOM 5122 C CA . LEU B 1 59 ? -11.141 -3.473 5.645 1 96.25 59 LEU B CA 1
ATOM 5123 C C . LEU B 1 59 ? -10.57 -2.068 5.473 1 96.25 59 LEU B C 1
ATOM 5125 O O . LEU B 1 59 ? -10.07 -1.724 4.398 1 96.25 59 LEU B O 1
ATOM 5129 N N . LEU B 1 60 ? -10.633 -1.23 6.52 1 96.19 60 LEU B N 1
ATOM 5130 C CA . LEU B 1 60 ? -10.211 0.165 6.5 1 96.19 60 LEU B CA 1
ATOM 5131 C C . LEU B 1 60 ? -10.977 0.952 5.445 1 96.19 60 LEU B C 1
ATOM 5133 O O . LEU B 1 60 ? -10.375 1.609 4.59 1 96.19 60 LEU B O 1
ATOM 5137 N N . THR B 1 61 ? -12.273 0.859 5.539 1 97.5 61 THR B N 1
ATOM 5138 C CA . THR B 1 61 ? -13.164 1.595 4.645 1 97.5 61 THR B CA 1
ATOM 5139 C C . THR B 1 61 ? -14.047 2.559 5.434 1 97.5 61 THR B C 1
ATOM 5141 O O . THR B 1 61 ? -14.195 2.418 6.652 1 97.5 61 THR B O 1
ATOM 5144 N N . LEU B 1 62 ? -14.508 3.549 4.734 1 97.06 62 LEU B N 1
ATOM 5145 C CA . LEU B 1 62 ? -15.445 4.48 5.355 1 97.06 62 LEU B CA 1
ATOM 5146 C C . LEU B 1 62 ? -16.672 4.691 4.473 1 97.06 62 LEU B C 1
ATOM 5148 O O . LEU B 1 62 ? -16.562 4.703 3.246 1 97.06 62 LEU B O 1
ATOM 5152 N N . ASN B 1 63 ? -17.766 4.781 5.039 1 98.12 63 ASN B N 1
ATOM 5153 C CA . ASN B 1 63 ? -19.047 5.219 4.48 1 98.12 63 ASN B CA 1
ATOM 5154 C C . ASN B 1 63 ? -19.562 6.461 5.191 1 98.12 63 ASN B C 1
ATOM 5156 O O . ASN B 1 63 ? -19.812 6.438 6.398 1 98.12 63 ASN B O 1
ATOM 5160 N N . SER B 1 64 ? -19.75 7.551 4.387 1 98.44 64 SER B N 1
ATOM 5161 C CA . SER B 1 64 ? -19.891 8.828 5.078 1 98.44 64 SER B CA 1
ATOM 5162 C C . SER B 1 64 ? -20.906 9.727 4.375 1 98.44 64 SER B C 1
ATOM 5164 O O . SER B 1 64 ? -21.25 9.492 3.219 1 98.44 64 SER B O 1
ATOM 5166 N N . SER B 1 65 ? -21.344 10.695 5.117 1 98.5 65 SER B N 1
ATOM 5167 C CA . SER B 1 65 ? -22.188 11.781 4.637 1 98.5 65 SER B CA 1
ATOM 5168 C C . SER B 1 65 ? -21.797 13.109 5.281 1 98.5 65 SER B C 1
ATOM 5170 O O . SER B 1 65 ? -21.625 13.188 6.5 1 98.5 65 SER B O 1
ATOM 5172 N N . ALA B 1 66 ? -21.625 14.125 4.488 1 98.62 66 ALA B N 1
ATOM 5173 C CA . ALA B 1 66 ? -21.312 15.461 4.984 1 98.62 66 ALA B CA 1
ATOM 5174 C C . ALA B 1 66 ? -22.391 16.469 4.586 1 98.62 66 ALA B C 1
ATOM 5176 O O . ALA B 1 66 ? -22.75 16.562 3.408 1 98.62 66 ALA B O 1
ATOM 5177 N N . GLN B 1 67 ? -22.938 17.125 5.543 1 98.38 67 GLN B N 1
ATOM 5178 C CA . GLN B 1 67 ? -23.766 18.297 5.324 1 98.38 67 GLN B CA 1
ATOM 5179 C C . GLN B 1 67 ? -22.969 19.578 5.52 1 98.38 67 GLN B C 1
ATOM 5181 O O . GLN B 1 67 ? -22.469 19.844 6.613 1 98.38 67 GLN B O 1
ATOM 5186 N N . VAL B 1 68 ? -22.844 20.344 4.469 1 98.25 68 VAL B N 1
ATOM 5187 C CA . VAL B 1 68 ? -22.031 21.562 4.531 1 98.25 68 VAL B CA 1
ATOM 5188 C C . VAL B 1 68 ? -22.906 22.781 4.238 1 98.25 68 VAL B C 1
ATOM 5190 O O . VAL B 1 68 ? -23.438 22.922 3.139 1 98.25 68 VAL B O 1
ATOM 5193 N N . THR B 1 69 ? -23.047 23.625 5.219 1 97.81 69 THR B N 1
ATOM 5194 C CA . THR B 1 69 ? -23.703 24.906 5.004 1 97.81 69 THR B CA 1
ATOM 5195 C C . THR B 1 69 ? -22.688 25.969 4.566 1 97.81 69 THR B C 1
ATOM 5197 O O . THR B 1 69 ? -21.719 26.234 5.273 1 97.81 69 THR B O 1
ATOM 5200 N N . ILE B 1 70 ? -22.938 26.562 3.445 1 97 70 ILE B N 1
ATOM 5201 C CA . ILE B 1 70 ? -22 27.5 2.82 1 97 70 ILE B CA 1
ATOM 5202 C C . ILE B 1 70 ? -22.562 28.922 2.893 1 97 70 ILE B C 1
ATOM 5204 O O . ILE B 1 70 ? -23.656 29.188 2.371 1 97 70 ILE B O 1
ATOM 5208 N N . PRO B 1 71 ? -21.812 29.766 3.518 1 95.25 71 PRO B N 1
ATOM 5209 C CA . PRO B 1 71 ? -22.25 31.172 3.549 1 95.25 71 PRO B CA 1
ATOM 5210 C C . PRO B 1 71 ? -22.078 31.875 2.207 1 95.25 71 PRO B C 1
ATOM 5212 O O . PRO B 1 71 ? -21.094 31.625 1.505 1 95.25 71 PRO B O 1
ATOM 5215 N N . VAL B 1 72 ? -23.062 32.75 1.901 1 93.75 72 VAL B N 1
ATOM 5216 C CA . VAL B 1 72 ? -23 33.531 0.674 1 93.75 72 VAL B CA 1
ATOM 5217 C C . VAL B 1 72 ? -22.922 35 1.016 1 93.75 72 VAL B C 1
ATOM 5219 O O . VAL B 1 72 ? -23.812 35.562 1.67 1 93.75 72 VAL B O 1
ATOM 5222 N N . ALA B 1 73 ? -21.844 35.594 0.607 1 89.19 73 ALA B N 1
ATOM 5223 C CA . ALA B 1 73 ? -21.688 37.031 0.82 1 89.19 73 ALA B CA 1
ATOM 5224 C C . ALA B 1 73 ? -22.641 37.812 -0.084 1 89.19 73 ALA B C 1
ATOM 5226 O O . ALA B 1 73 ? -22.984 37.375 -1.181 1 89.19 73 ALA B O 1
ATOM 5227 N N . PRO B 1 74 ? -23.047 38.969 0.429 1 88.44 74 PRO B N 1
ATOM 5228 C CA . PRO B 1 74 ? -23.906 39.812 -0.425 1 88.44 74 PRO B CA 1
ATOM 5229 C C . PRO B 1 74 ? -23.25 40.125 -1.769 1 88.44 74 PRO B C 1
ATOM 5231 O O . PRO B 1 74 ? -22.094 40.531 -1.813 1 88.44 74 PRO B O 1
ATOM 5234 N N . GLY B 1 75 ? -23.984 39.906 -2.805 1 89.56 75 GLY B N 1
ATOM 5235 C CA . GLY B 1 75 ? -23.5 40.25 -4.141 1 89.56 75 GLY B CA 1
ATOM 5236 C C . GLY B 1 75 ? -22.672 39.125 -4.766 1 89.56 75 GLY B C 1
ATOM 5237 O O . GLY B 1 75 ? -22.25 39.25 -5.91 1 89.56 75 GLY B O 1
ATOM 5238 N N . ASP B 1 76 ? -22.438 38.062 -4.023 1 91.88 76 ASP B N 1
ATOM 5239 C CA . ASP B 1 76 ? -21.625 36.969 -4.535 1 91.88 76 ASP B CA 1
ATOM 5240 C C . ASP B 1 76 ? -22.484 35.719 -4.762 1 91.88 76 ASP B C 1
ATOM 5242 O O . ASP B 1 76 ? -22.219 34.656 -4.18 1 91.88 76 ASP B O 1
ATOM 5246 N N . SER B 1 77 ? -23.375 35.875 -5.715 1 94.06 77 SER B N 1
ATOM 5247 C CA . SER B 1 77 ? -24.203 34.719 -6.051 1 94.06 77 SER B CA 1
ATOM 5248 C C . SER B 1 77 ? -23.344 33.562 -6.578 1 94.06 77 SER B C 1
ATOM 5250 O O . SER B 1 77 ? -22.406 33.781 -7.352 1 94.06 77 SER B O 1
ATOM 5252 N N . MET B 1 78 ? -23.719 32.375 -6.125 1 95.56 78 MET B N 1
ATOM 5253 C CA . MET B 1 78 ? -22.875 31.219 -6.473 1 95.56 78 MET B CA 1
ATOM 5254 C C . MET B 1 78 ? -23.625 30.266 -7.402 1 95.56 78 MET B C 1
ATOM 5256 O O . MET B 1 78 ? -24.781 29.906 -7.145 1 95.56 78 MET B O 1
ATOM 5260 N N . HIS B 1 79 ? -22.953 29.844 -8.477 1 95.75 79 HIS B N 1
ATOM 5261 C CA . HIS B 1 79 ? -23.5 28.906 -9.445 1 95.75 79 HIS B CA 1
ATOM 5262 C C . HIS B 1 79 ? -22.906 27.5 -9.25 1 95.75 79 HIS B C 1
ATOM 5264 O O . HIS B 1 79 ? -23.438 26.531 -9.789 1 95.75 79 HIS B O 1
ATOM 5270 N N . ASP B 1 80 ? -21.922 27.438 -8.516 1 97.31 80 ASP B N 1
ATOM 5271 C CA . ASP B 1 80 ? -21.219 26.172 -8.25 1 97.31 80 ASP B CA 1
ATOM 5272 C C . ASP B 1 80 ? -20.594 26.188 -6.859 1 97.31 80 ASP B C 1
ATOM 5274 O O . ASP B 1 80 ? -20.594 27.203 -6.172 1 97.31 80 ASP B O 1
ATOM 5278 N N . ALA B 1 81 ? -20.234 25.078 -6.453 1 97.75 81 ALA B N 1
ATOM 5279 C CA . ALA B 1 81 ? -19.422 24.875 -5.254 1 97.75 81 ALA B CA 1
ATOM 5280 C C . ALA B 1 81 ? -18.266 23.922 -5.52 1 97.75 81 ALA B C 1
ATOM 5282 O O . ALA B 1 81 ? -18.422 22.953 -6.27 1 97.75 81 ALA B O 1
ATOM 5283 N N . VAL B 1 82 ? -17.156 24.219 -4.969 1 97.94 82 VAL B N 1
ATOM 5284 C CA . VAL B 1 82 ? -15.969 23.391 -5.191 1 97.94 82 VAL B CA 1
ATOM 5285 C C . VAL B 1 82 ? -15.461 22.844 -3.857 1 97.94 82 VAL B C 1
ATOM 5287 O O . VAL B 1 82 ? -15.375 23.578 -2.873 1 97.94 82 VAL B O 1
ATOM 5290 N N . PHE B 1 83 ? -15.219 21.594 -3.836 1 97.81 83 PHE B N 1
ATOM 5291 C CA . PHE B 1 83 ? -14.648 20.906 -2.678 1 97.81 83 PHE B CA 1
ATOM 5292 C C . PHE B 1 83 ? -13.375 20.172 -3.059 1 97.81 83 PHE B C 1
ATOM 5294 O O . PHE B 1 83 ? -13.148 19.875 -4.234 1 97.81 83 PHE B O 1
ATOM 5301 N N . PHE B 1 84 ? -12.602 19.891 -2.072 1 95.44 84 PHE B N 1
ATOM 5302 C CA . PHE B 1 84 ? -11.445 19.016 -2.242 1 95.44 84 PHE B CA 1
ATOM 5303 C C . PHE B 1 84 ? -11.633 17.719 -1.472 1 95.44 84 PHE B C 1
ATOM 5305 O O . PHE B 1 84 ? -11.961 17.734 -0.283 1 95.44 84 PHE B O 1
ATOM 5312 N N . LEU B 1 85 ? -11.477 16.625 -2.131 1 95.38 85 LEU B N 1
ATOM 5313 C CA . LEU B 1 85 ? -11.203 15.328 -1.503 1 95.38 85 LEU B CA 1
ATOM 5314 C C . LEU B 1 85 ? -9.711 15.023 -1.522 1 95.38 85 LEU B C 1
ATOM 5316 O O . LEU B 1 85 ? -9.234 14.266 -2.369 1 95.38 85 LEU B O 1
ATOM 5320 N N . TYR B 1 86 ? -9.07 15.484 -0.514 1 92.56 86 TYR B N 1
ATOM 5321 C CA . TYR B 1 86 ? -7.609 15.477 -0.484 1 92.56 86 TYR B CA 1
ATOM 5322 C C . TYR B 1 86 ? -7.07 14.055 -0.524 1 92.56 86 TYR B C 1
ATOM 5324 O O . TYR B 1 86 ? -5.949 13.82 -0.98 1 92.56 86 TYR B O 1
ATOM 5332 N N . ALA B 1 87 ? -7.828 13.086 -0.099 1 93.19 87 ALA B N 1
ATOM 5333 C CA . ALA B 1 87 ? -7.414 11.688 -0.151 1 93.19 87 ALA B CA 1
ATOM 5334 C C . ALA B 1 87 ? -7.105 11.258 -1.582 1 93.19 87 ALA B C 1
ATOM 5336 O O . ALA B 1 87 ? -6.387 10.281 -1.804 1 93.19 87 ALA B O 1
ATOM 5337 N N . ASN B 1 88 ? -7.668 11.945 -2.545 1 92.56 88 ASN B N 1
ATOM 5338 C CA . ASN B 1 88 ? -7.508 11.578 -3.949 1 92.56 88 ASN B CA 1
ATOM 5339 C C . ASN B 1 88 ? -6.371 12.359 -4.602 1 92.56 88 ASN B C 1
ATOM 5341 O O . ASN B 1 88 ? -6.18 12.289 -5.816 1 92.56 88 ASN B O 1
ATOM 5345 N N . ALA B 1 89 ? -5.738 13.18 -3.818 1 87.75 89 ALA B N 1
ATOM 5346 C CA . ALA B 1 89 ? -4.621 13.93 -4.379 1 87.75 89 ALA B CA 1
ATOM 5347 C C . ALA B 1 89 ? -3.531 12.992 -4.895 1 87.75 89 ALA B C 1
ATOM 5349 O O . ALA B 1 89 ? -3.363 11.883 -4.379 1 87.75 89 ALA B O 1
ATOM 5350 N N . ASP B 1 90 ? -2.812 13.422 -5.848 1 78.31 90 ASP B N 1
ATOM 5351 C CA . ASP B 1 90 ? -1.764 12.609 -6.457 1 78.31 90 ASP B CA 1
ATOM 5352 C C . ASP B 1 90 ? -0.735 12.172 -5.418 1 78.31 90 ASP B C 1
ATOM 5354 O O . ASP B 1 90 ? -0.324 12.969 -4.57 1 78.31 90 ASP B O 1
ATOM 5358 N N . GLY B 1 91 ? -0.416 10.898 -5.539 1 72.31 91 GLY B N 1
ATOM 5359 C CA . GLY B 1 91 ? 0.608 10.367 -4.652 1 72.31 91 GLY B CA 1
ATOM 5360 C C . GLY B 1 91 ? 0.041 9.727 -3.398 1 72.31 91 GLY B C 1
ATOM 5361 O O . GLY B 1 91 ? 0.738 8.992 -2.703 1 72.31 91 GLY B O 1
ATOM 5362 N N . VAL B 1 92 ? -1.231 10.102 -3.174 1 77.88 92 VAL B N 1
ATOM 5363 C CA . VAL B 1 92 ? -1.825 9.484 -1.989 1 77.88 92 VAL B CA 1
ATOM 5364 C C . VAL B 1 92 ? -2.311 8.078 -2.322 1 77.88 92 VAL B C 1
ATOM 5366 O O . VAL B 1 92 ? -3.17 7.898 -3.188 1 77.88 92 VAL B O 1
ATOM 5369 N N . GLY B 1 93 ? -1.853 7.035 -1.651 1 66.06 93 GLY B N 1
ATOM 5370 C CA . GLY B 1 93 ? -2.332 5.664 -1.759 1 66.06 93 GLY B CA 1
ATOM 5371 C C . GLY B 1 93 ? -1.775 4.934 -2.965 1 66.06 93 GLY B C 1
ATOM 5372 O O . GLY B 1 93 ? -2.326 3.912 -3.385 1 66.06 93 GLY B O 1
ATOM 5373 N N . GLY B 1 94 ? -0.838 5.473 -3.637 1 68.88 94 GLY B N 1
ATOM 5374 C CA . GLY B 1 94 ? -0.228 4.746 -4.738 1 68.88 94 GLY B CA 1
ATOM 5375 C C . GLY B 1 94 ? 0.122 5.633 -5.918 1 68.88 94 GLY B C 1
ATOM 5376 O O . GLY B 1 94 ? -0.147 6.836 -5.898 1 68.88 94 GLY B O 1
ATOM 5377 N N . ASP B 1 95 ? 0.588 4.973 -7 1 67.69 95 ASP B N 1
ATOM 5378 C CA . ASP B 1 95 ? 1.199 5.773 -8.055 1 67.69 95 ASP B CA 1
ATOM 5379 C C . ASP B 1 95 ? 0.261 5.914 -9.25 1 67.69 95 ASP B C 1
ATOM 5381 O O . ASP B 1 95 ? 0.567 6.629 -10.203 1 67.69 95 ASP B O 1
ATOM 5385 N N . ASP B 1 96 ? -0.838 5.254 -9.211 1 82.56 96 ASP B N 1
ATOM 5386 C CA . ASP B 1 96 ? -1.753 5.379 -10.336 1 82.56 96 ASP B CA 1
ATOM 5387 C C . ASP B 1 96 ? -2.848 6.402 -10.055 1 82.56 96 ASP B C 1
ATOM 5389 O O . ASP B 1 96 ? -3.828 6.098 -9.367 1 82.56 96 ASP B O 1
ATOM 5393 N N . ALA B 1 97 ? -2.707 7.562 -10.625 1 80.12 97 ALA B N 1
ATOM 5394 C CA . ALA B 1 97 ? -3.588 8.695 -10.359 1 80.12 97 ALA B CA 1
ATOM 5395 C C . ALA B 1 97 ? -5.004 8.422 -10.859 1 80.12 97 ALA B C 1
ATOM 5397 O O . ALA B 1 97 ? -5.941 9.141 -10.516 1 80.12 97 ALA B O 1
ATOM 5398 N N . ARG B 1 98 ? -5.191 7.348 -11.625 1 88.88 98 ARG B N 1
ATOM 5399 C CA . ARG B 1 98 ? -6.52 7.016 -12.141 1 88.88 98 ARG B CA 1
ATOM 5400 C C . ARG B 1 98 ? -7.391 6.406 -11.047 1 88.88 98 ARG B C 1
ATOM 5402 O O . ARG B 1 98 ? -8.617 6.398 -11.156 1 88.88 98 ARG B O 1
ATOM 5409 N N . ARG B 1 99 ? -6.812 5.867 -10.031 1 92.38 99 ARG B N 1
ATOM 5410 C CA . ARG B 1 99 ? -7.535 5.277 -8.906 1 92.38 99 ARG B CA 1
ATOM 5411 C C . ARG B 1 99 ? -7.887 6.34 -7.867 1 92.38 99 ARG B C 1
ATOM 5413 O O . ARG B 1 99 ? -7.312 7.43 -7.871 1 92.38 99 ARG B O 1
ATOM 5420 N N . LYS B 1 100 ? -8.883 6.008 -7.066 1 94.81 100 LYS B N 1
ATOM 5421 C CA . LYS B 1 100 ? -9.352 6.938 -6.047 1 94.81 100 LYS B CA 1
ATOM 5422 C C . LYS B 1 100 ? -9.398 6.273 -4.676 1 94.81 100 LYS B C 1
ATOM 5424 O O . LYS B 1 100 ? -9.523 5.051 -4.578 1 94.81 100 LYS B O 1
ATOM 5429 N N . ASN B 1 101 ? -9.258 7.098 -3.697 1 95.5 101 ASN B N 1
ATOM 5430 C CA . ASN B 1 101 ? -9.453 6.629 -2.33 1 95.5 101 ASN B CA 1
ATOM 5431 C C . ASN B 1 101 ? -10.859 6.949 -1.824 1 95.5 101 ASN B C 1
ATOM 5433 O O . ASN B 1 101 ? -11.367 6.27 -0.933 1 95.5 101 ASN B O 1
ATOM 5437 N N . LEU B 1 102 ? -11.422 8.008 -2.346 1 97.12 102 LEU B N 1
ATOM 5438 C CA . LEU B 1 102 ? -12.789 8.398 -2.039 1 97.12 102 LEU B CA 1
ATOM 5439 C C . LEU B 1 102 ? -13.594 8.602 -3.316 1 97.12 102 LEU B C 1
ATOM 5441 O O . LEU B 1 102 ? -13.078 9.148 -4.297 1 97.12 102 LEU B O 1
ATOM 5445 N N . VAL B 1 103 ? -14.828 8.195 -3.297 1 97.62 103 VAL B N 1
ATOM 5446 C CA . VAL B 1 103 ? -15.75 8.469 -4.395 1 97.62 103 VAL B CA 1
ATOM 5447 C C . VAL B 1 103 ? -17.016 9.133 -3.85 1 97.62 103 VAL B C 1
ATOM 5449 O O . VAL B 1 103 ? -17.328 9.008 -2.662 1 97.62 103 VAL B O 1
ATOM 5452 N N . VAL B 1 104 ? -17.672 9.852 -4.672 1 98.31 104 VAL B N 1
ATOM 5453 C CA . VAL B 1 104 ? -18.891 10.547 -4.293 1 98.31 104 VAL B CA 1
ATOM 5454 C C . VAL B 1 104 ? -20.109 9.805 -4.859 1 98.31 104 VAL B C 1
ATOM 5456 O O . VAL B 1 104 ? -20.188 9.57 -6.066 1 98.31 104 VAL B O 1
ATOM 5459 N N . ASP B 1 105 ? -21.031 9.516 -4.02 1 97.38 105 ASP B N 1
ATOM 5460 C CA . ASP B 1 105 ? -22.219 8.766 -4.422 1 97.38 105 ASP B CA 1
ATOM 5461 C C . ASP B 1 105 ? -23.328 9.695 -4.906 1 97.38 105 ASP B C 1
ATOM 5463 O O . ASP B 1 105 ? -24.031 9.383 -5.871 1 97.38 105 ASP B O 1
ATOM 5467 N N . GLN B 1 106 ? -23.453 10.789 -4.125 1 97.81 106 GLN B N 1
ATOM 5468 C CA . GLN B 1 106 ? -24.547 11.695 -4.418 1 97.81 106 GLN B CA 1
ATOM 5469 C C . GLN B 1 106 ? -24.328 13.062 -3.77 1 97.81 106 GLN B C 1
ATOM 5471 O O . GLN B 1 106 ? -23.766 13.148 -2.676 1 97.81 106 GLN B O 1
ATOM 5476 N N . VAL B 1 107 ? -24.766 14.086 -4.461 1 98.25 107 VAL B N 1
ATOM 5477 C CA . VAL B 1 107 ? -24.812 15.438 -3.924 1 98.25 107 VAL B CA 1
ATOM 5478 C C . VAL B 1 107 ? -26.219 16 -4.082 1 98.25 107 VAL B C 1
ATOM 5480 O O . VAL B 1 107 ? -26.875 15.797 -5.109 1 98.25 107 VAL B O 1
ATOM 5483 N N . SER B 1 108 ? -26.703 16.688 -3.068 1 97.56 108 SER B N 1
ATOM 5484 C CA . SER B 1 108 ? -28.016 17.297 -3.15 1 97.56 108 SER B CA 1
ATOM 5485 C C . SER B 1 108 ? -28.062 18.625 -2.383 1 97.56 108 SER B C 1
ATOM 5487 O O . SER B 1 108 ? -27.234 18.859 -1.507 1 97.56 108 SER B O 1
ATOM 5489 N N . LEU B 1 109 ? -29.047 19.484 -2.809 1 94.31 109 LEU B N 1
ATOM 5490 C CA . LEU B 1 109 ? -29.344 20.688 -2.051 1 94.31 109 LEU B CA 1
ATOM 5491 C C . LEU B 1 109 ? -30.25 20.375 -0.868 1 94.31 109 LEU B C 1
ATOM 5493 O O . LEU B 1 109 ? -31.469 20.422 -0.999 1 94.31 109 LEU B O 1
ATOM 5497 N N . GLY B 1 110 ? -29.766 20.016 0.179 1 87.06 110 GLY B N 1
ATOM 5498 C CA . GLY B 1 110 ? -30.531 19.547 1.321 1 87.06 110 GLY B CA 1
ATOM 5499 C C . GLY B 1 110 ? -30.906 18.078 1.24 1 87.06 110 GLY B C 1
ATOM 5500 O O . GLY B 1 110 ? -30.703 17.453 0.202 1 87.06 110 GLY B O 1
ATOM 5501 N N . LYS B 1 111 ? -31.453 17.531 2.211 1 77.25 111 LYS B N 1
ATOM 5502 C CA . LYS B 1 111 ? -31.656 16.094 2.35 1 77.25 111 LYS B CA 1
ATOM 5503 C C . LYS B 1 111 ? -32.781 15.609 1.439 1 77.25 111 LYS B C 1
ATOM 5505 O O . LYS B 1 111 ? -32.781 14.461 0.992 1 77.25 111 LYS B O 1
ATOM 5510 N N . GLN B 1 112 ? -33.625 16.422 1.123 1 73.62 112 GLN B N 1
ATOM 5511 C CA . GLN B 1 112 ? -34.812 15.961 0.421 1 73.62 112 GLN B CA 1
ATOM 5512 C C . GLN B 1 112 ? -34.844 16.5 -1.008 1 73.62 112 GLN B C 1
ATOM 5514 O O . GLN B 1 112 ? -35.875 16.406 -1.683 1 73.62 112 GLN B O 1
ATOM 5519 N N . SER B 1 113 ? -33.688 16.875 -1.437 1 82.62 113 SER B N 1
ATOM 5520 C CA . SER B 1 113 ? -33.656 17.469 -2.771 1 82.62 113 SER B CA 1
ATOM 5521 C C . SER B 1 113 ? -33.156 16.469 -3.805 1 82.62 113 SER B C 1
ATOM 5523 O O . SER B 1 113 ? -32.562 15.445 -3.451 1 82.62 113 SER B O 1
ATOM 5525 N N . ALA B 1 114 ? -33.531 16.797 -4.984 1 86.56 114 ALA B N 1
ATOM 5526 C CA . ALA B 1 114 ? -33.031 16 -6.105 1 86.56 114 ALA B CA 1
ATOM 5527 C C . ALA B 1 114 ? -31.516 16.078 -6.219 1 86.56 114 ALA B C 1
ATOM 5529 O O . ALA B 1 114 ? -30.906 17.078 -5.848 1 86.56 114 ALA B O 1
ATOM 5530 N N . PRO B 1 115 ? -30.969 15.023 -6.742 1 94.88 115 PRO B N 1
ATOM 5531 C CA . PRO B 1 115 ? -29.516 15.016 -6.922 1 94.88 115 PRO B CA 1
ATOM 5532 C C . PRO B 1 115 ? -29.031 16.094 -7.879 1 94.88 115 PRO B C 1
ATOM 5534 O O . PRO B 1 115 ? -29.688 16.391 -8.875 1 94.88 115 PRO B O 1
ATOM 5537 N N . LEU B 1 116 ? -27.891 16.688 -7.516 1 96.81 116 LEU B N 1
ATOM 5538 C CA . LEU B 1 116 ? -27.234 17.672 -8.352 1 96.81 116 LEU B CA 1
ATOM 5539 C C . LEU B 1 116 ? -26.141 17.031 -9.195 1 96.81 116 LEU B C 1
ATOM 5541 O O . LEU B 1 116 ? -25.5 16.062 -8.758 1 96.81 116 LEU B O 1
ATOM 5545 N N . PRO B 1 117 ? -25.969 17.594 -10.406 1 96.81 117 PRO B N 1
ATOM 5546 C CA . PRO B 1 117 ? -24.812 17.141 -11.164 1 96.81 117 PRO B CA 1
ATOM 5547 C C . PRO B 1 117 ? -23.484 17.547 -10.516 1 96.81 117 PRO B C 1
ATOM 5549 O O . PRO B 1 117 ? -23.391 18.656 -9.961 1 96.81 117 PRO B O 1
ATOM 5552 N N . PHE B 1 118 ? -22.5 16.641 -10.586 1 98.12 118 PHE B N 1
ATOM 5553 C CA . PHE B 1 118 ? -21.172 16.953 -10.094 1 98.12 118 PHE B CA 1
ATOM 5554 C C . PHE B 1 118 ? -20.109 16.25 -10.922 1 98.12 118 PHE B C 1
ATOM 5556 O O . PHE B 1 118 ? -20.422 15.32 -11.68 1 98.12 118 PHE B O 1
ATOM 5563 N N . LYS B 1 119 ? -18.938 16.75 -10.852 1 97.19 119 LYS B N 1
ATOM 5564 C CA . LYS B 1 119 ? -17.75 16.141 -11.461 1 97.19 119 LYS B CA 1
ATOM 5565 C C . LYS B 1 119 ? -16.625 16 -10.445 1 97.19 119 LYS B C 1
ATOM 5567 O O . LYS B 1 119 ? -16.297 16.953 -9.734 1 97.19 119 LYS B O 1
ATOM 5572 N N . LEU B 1 120 ? -16.156 14.82 -10.258 1 96.31 120 LEU B N 1
ATOM 5573 C CA . LEU B 1 120 ? -14.984 14.555 -9.43 1 96.31 120 LEU B CA 1
ATOM 5574 C C . LEU B 1 120 ? -13.766 14.266 -10.297 1 96.31 120 LEU B C 1
ATOM 5576 O O . LEU B 1 120 ? -13.664 13.203 -10.906 1 96.31 120 LEU B O 1
ATOM 5580 N N . ASP B 1 121 ? -12.844 15.156 -10.352 1 93.56 121 ASP B N 1
ATOM 5581 C CA . ASP B 1 121 ? -11.578 15.039 -11.07 1 93.56 121 ASP B CA 1
ATOM 5582 C C . ASP B 1 121 ? -10.398 15.039 -10.109 1 93.56 121 ASP B C 1
ATOM 5584 O O . ASP B 1 121 ? -9.953 16.094 -9.664 1 93.56 121 ASP B O 1
ATOM 5588 N N . GLY B 1 122 ? -9.859 13.828 -9.938 1 90.62 122 GLY B N 1
ATOM 5589 C CA . GLY B 1 122 ? -8.859 13.719 -8.883 1 90.62 122 GLY B CA 1
ATOM 5590 C C . GLY B 1 122 ? -9.383 14.141 -7.523 1 90.62 122 GLY B C 1
ATOM 5591 O O . GLY B 1 122 ? -10.398 13.625 -7.055 1 90.62 122 GLY B O 1
ATOM 5592 N N . ALA B 1 123 ? -8.742 15.164 -7 1 93 123 ALA B N 1
ATOM 5593 C CA . ALA B 1 123 ? -9.117 15.625 -5.668 1 93 123 ALA B CA 1
ATOM 5594 C C . ALA B 1 123 ? -10.203 16.688 -5.746 1 93 123 ALA B C 1
ATOM 5596 O O . ALA B 1 123 ? -10.812 17.047 -4.73 1 93 123 ALA B O 1
ATOM 5597 N N . VAL B 1 124 ? -10.508 17.203 -6.918 1 95.75 124 VAL B N 1
ATOM 5598 C CA . VAL B 1 124 ? -11.391 18.359 -7.043 1 95.75 124 VAL B CA 1
ATOM 5599 C C . VAL B 1 124 ? -12.82 17.891 -7.316 1 95.75 124 VAL B C 1
ATOM 5601 O O . VAL B 1 124 ? -13.078 17.219 -8.32 1 95.75 124 VAL B O 1
ATOM 5604 N N . LEU B 1 125 ? -13.688 18.203 -6.461 1 97.94 125 LEU B N 1
ATOM 5605 C CA . LEU B 1 125 ? -15.117 17.969 -6.633 1 97.94 125 LEU B CA 1
ATOM 5606 C C . LEU B 1 125 ? -15.836 19.266 -6.984 1 97.94 125 LEU B C 1
ATOM 5608 O O . LEU B 1 125 ? -15.883 20.203 -6.172 1 97.94 125 LEU B O 1
ATOM 5612 N N . LYS B 1 126 ? -16.375 19.375 -8.133 1 98.19 126 LYS B N 1
ATOM 5613 C CA . LYS B 1 126 ? -17.172 20.531 -8.562 1 98.19 126 LYS B CA 1
ATOM 5614 C C . LYS B 1 126 ? -18.656 20.188 -8.625 1 98.19 126 LYS B C 1
ATOM 5616 O O . LYS B 1 126 ? -19.047 19.234 -9.305 1 98.19 126 LYS B O 1
ATOM 5621 N N . VAL B 1 127 ? -19.406 20.922 -7.934 1 98.12 127 VAL B N 1
ATOM 5622 C CA . VAL B 1 127 ? -20.859 20.703 -7.875 1 98.12 127 VAL B CA 1
ATOM 5623 C C . VAL B 1 127 ? -21.562 21.812 -8.656 1 98.12 127 VAL B C 1
ATOM 5625 O O . VAL B 1 127 ? -21.328 23 -8.438 1 98.12 127 VAL B O 1
ATOM 5628 N N . ASP B 1 128 ? -22.406 21.422 -9.523 1 97.5 128 ASP B N 1
ATOM 5629 C CA . ASP B 1 128 ? -23.25 22.359 -10.258 1 97.5 128 ASP B CA 1
ATOM 5630 C C . ASP B 1 128 ? -24.562 22.609 -9.516 1 97.5 128 ASP B C 1
ATOM 5632 O O . ASP B 1 128 ? -25.375 21.703 -9.367 1 97.5 128 ASP B O 1
ATOM 5636 N N . LEU B 1 129 ? -24.766 23.875 -9.219 1 95.94 129 LEU B N 1
ATOM 5637 C CA . LEU B 1 129 ? -25.922 24.203 -8.391 1 95.94 129 LEU B CA 1
ATOM 5638 C C . LEU B 1 129 ? -27.156 24.453 -9.258 1 95.94 129 LEU B C 1
ATOM 5640 O O . LEU B 1 129 ? -28.266 24.5 -8.75 1 95.94 129 LEU B O 1
ATOM 5644 N N . GLY B 1 130 ? -26.953 24.562 -10.5 1 91.81 130 GLY B N 1
ATOM 5645 C CA . GLY B 1 130 ? -28.047 24.906 -11.391 1 91.81 130 GLY B CA 1
ATOM 5646 C C . GLY B 1 130 ? -28.484 26.359 -11.281 1 91.81 130 GLY B C 1
ATOM 5647 O O . GLY B 1 130 ? -27.953 27.219 -11.977 1 91.81 130 GLY B O 1
ATOM 5648 N N . GLN B 1 131 ? -29.328 26.625 -10.25 1 91.81 131 GLN B N 1
ATOM 5649 C CA . GLN B 1 131 ? -29.734 28 -9.977 1 91.81 131 GLN B CA 1
ATOM 5650 C C . GLN B 1 131 ? -28.781 28.688 -9.008 1 91.81 131 GLN B C 1
ATOM 5652 O O . GLN B 1 131 ? -28.344 28.078 -8.023 1 91.81 131 GLN B O 1
ATOM 5657 N N . PRO B 1 132 ? -28.531 29.922 -9.344 1 94.38 132 PRO B N 1
ATOM 5658 C CA . PRO B 1 132 ? -27.625 30.641 -8.445 1 94.38 132 PRO B CA 1
ATOM 5659 C C . PRO B 1 132 ? -28.156 30.75 -7.027 1 94.38 132 PRO B C 1
ATOM 5661 O O . PRO B 1 132 ? -29.359 30.969 -6.836 1 94.38 132 PRO B O 1
ATOM 5664 N N . GLN B 1 133 ? -27.281 30.562 -6.133 1 94.62 133 GLN B N 1
ATOM 5665 C CA . GLN B 1 133 ? -27.625 30.734 -4.727 1 94.62 133 GLN B CA 1
ATOM 5666 C C . GLN B 1 133 ? -27.266 32.125 -4.23 1 94.62 133 GLN B C 1
ATOM 5668 O O . GLN B 1 133 ? -26.109 32.531 -4.293 1 94.62 133 GLN B O 1
ATOM 5673 N N . THR B 1 134 ? -28.188 32.844 -3.66 1 94.56 134 THR B N 1
ATOM 5674 C CA . THR B 1 134 ? -27.969 34.219 -3.223 1 94.56 134 THR B CA 1
ATOM 5675 C C . THR B 1 134 ? -28 34.312 -1.7 1 94.56 134 THR B C 1
ATOM 5677 O O . THR B 1 134 ? -27.797 35.375 -1.135 1 94.56 134 THR B O 1
ATOM 5680 N N . ALA B 1 135 ? -28.344 33.25 -1.041 1 94.25 135 ALA B N 1
ATOM 5681 C CA . ALA B 1 135 ? -28.328 33.125 0.414 1 94.25 135 ALA B CA 1
ATOM 5682 C C . ALA B 1 135 ? -27.625 31.828 0.847 1 94.25 135 ALA B C 1
ATOM 5684 O O . ALA B 1 135 ? -27.328 30.969 0.017 1 94.25 135 ALA B O 1
ATOM 5685 N N . ASP B 1 136 ? -27.391 31.797 2.061 1 95.62 136 ASP B N 1
ATOM 5686 C CA . ASP B 1 136 ? -26.734 30.609 2.586 1 95.62 136 ASP B CA 1
ATOM 5687 C C . ASP B 1 136 ? -27.469 29.328 2.162 1 95.62 136 ASP B C 1
ATOM 5689 O O . ASP B 1 136 ? -28.703 29.297 2.141 1 95.62 136 ASP B O 1
ATOM 5693 N N . PHE B 1 137 ? -26.75 28.328 1.793 1 95.12 137 PHE B N 1
ATOM 5694 C CA . PHE B 1 137 ? -27.359 27.062 1.382 1 95.12 137 PHE B CA 1
ATOM 5695 C C . PHE B 1 137 ? -26.562 25.875 1.923 1 95.12 137 PHE B C 1
ATOM 5697 O O . PHE B 1 137 ? -25.438 26.047 2.385 1 95.12 137 PHE B O 1
ATOM 5704 N N . THR B 1 138 ? -27.266 24.719 1.93 1 96.88 138 THR B N 1
ATOM 5705 C CA . THR B 1 138 ? -26.656 23.516 2.471 1 96.88 138 THR B CA 1
ATOM 5706 C C . THR B 1 138 ? -26.562 22.422 1.402 1 96.88 138 THR B C 1
ATOM 5708 O O . THR B 1 138 ? -27.547 22.125 0.725 1 96.88 138 THR B O 1
ATOM 5711 N N . LEU B 1 139 ? -25.375 21.875 1.246 1 98 139 LEU B N 1
ATOM 5712 C CA . LEU B 1 139 ? -25.172 20.703 0.391 1 98 139 LEU B CA 1
ATOM 5713 C C . LEU B 1 139 ? -25 19.438 1.225 1 98 139 LEU B C 1
ATOM 5715 O O . LEU B 1 139 ? -24.344 19.469 2.273 1 98 139 LEU B O 1
ATOM 5719 N N . VAL B 1 140 ? -25.688 18.406 0.784 1 98.38 140 VAL B N 1
ATOM 5720 C CA . VAL B 1 140 ? -25.469 17.078 1.354 1 98.38 140 VAL B CA 1
ATOM 5721 C C . VAL B 1 140 ? -24.656 16.219 0.383 1 98.38 140 VAL B C 1
ATOM 5723 O O . VAL B 1 140 ? -25.078 15.992 -0.751 1 98.38 140 VAL B O 1
ATOM 5726 N N . ILE B 1 141 ? -23.484 15.781 0.801 1 98.62 141 ILE B N 1
ATOM 5727 C CA . ILE B 1 141 ? -22.578 14.977 -0.017 1 98.62 141 ILE B CA 1
ATOM 5728 C C . ILE B 1 141 ? -22.422 13.594 0.603 1 98.62 141 ILE B C 1
ATOM 5730 O O . ILE B 1 141 ? -21.859 13.453 1.696 1 98.62 141 ILE B O 1
ATOM 5734 N N . LYS B 1 142 ? -22.906 12.57 -0.073 1 98.44 142 LYS B N 1
ATOM 5735 C CA . LYS B 1 142 ? -22.672 11.18 0.318 1 98.44 142 LYS B CA 1
ATOM 5736 C C . LYS B 1 142 ? -21.453 10.602 -0.395 1 98.44 142 LYS B C 1
ATOM 5738 O O . LYS B 1 142 ? -21.297 10.766 -1.607 1 98.44 142 LYS B O 1
ATOM 5743 N N . TYR B 1 143 ? -20.578 9.992 0.374 1 98.62 143 TYR B N 1
ATOM 5744 C CA . TYR B 1 143 ? -19.312 9.508 -0.181 1 98.62 143 TYR B CA 1
ATOM 5745 C C . TYR B 1 143 ? -18.797 8.312 0.613 1 98.62 143 TYR B C 1
ATOM 5747 O O . TYR B 1 143 ? -19.219 8.086 1.749 1 98.62 143 TYR B O 1
ATOM 5755 N N . HIS B 1 144 ? -18.016 7.504 0.042 1 98.5 144 HIS B N 1
ATOM 5756 C CA . HIS B 1 144 ? -17.375 6.359 0.684 1 98.5 144 HIS B CA 1
ATOM 5757 C C . HIS B 1 144 ? -16 6.082 0.079 1 98.5 144 HIS B C 1
ATOM 5759 O O . HIS B 1 144 ? -15.648 6.656 -0.954 1 98.5 144 HIS B O 1
ATOM 5765 N N . GLY B 1 145 ? -15.211 5.344 0.823 1 97.44 145 GLY B N 1
ATOM 5766 C CA . GLY B 1 145 ? -13.883 5.105 0.278 1 97.44 145 GLY B CA 1
ATOM 5767 C C . GLY B 1 145 ? -13.07 4.117 1.093 1 97.44 145 GLY B C 1
ATOM 5768 O O . GLY B 1 145 ? -13.625 3.383 1.916 1 97.44 145 GLY B O 1
ATOM 5769 N N . VAL B 1 146 ? -11.797 4.016 0.713 1 96.56 146 VAL B N 1
ATOM 5770 C CA . VAL B 1 146 ? -10.828 3.086 1.295 1 96.56 146 VAL B CA 1
ATOM 5771 C C . VAL B 1 146 ? -9.609 3.854 1.794 1 96.56 146 VAL B C 1
ATOM 5773 O O . VAL B 1 146 ? -9.273 4.914 1.262 1 96.56 146 VAL B O 1
ATOM 5776 N N . VAL B 1 147 ? -9.055 3.383 2.855 1 95.44 147 VAL B N 1
ATOM 5777 C CA . VAL B 1 147 ? -7.797 3.934 3.352 1 95.44 147 VAL B CA 1
ATOM 5778 C C . VAL B 1 147 ? -6.648 2.986 3.016 1 95.44 147 VAL B C 1
ATOM 5780 O O . VAL B 1 147 ? -6.645 1.83 3.445 1 95.44 147 VAL B O 1
ATOM 5783 N N . PRO B 1 148 ? -5.703 3.445 2.295 1 90.62 148 PRO B N 1
ATOM 5784 C CA . PRO B 1 148 ? -4.605 2.557 1.901 1 90.62 148 PRO B CA 1
ATOM 5785 C C . PRO B 1 148 ? -3.736 2.135 3.082 1 90.62 148 PRO B C 1
ATOM 5787 O O . PRO B 1 148 ? -3.521 2.922 4.008 1 90.62 148 PRO B O 1
ATOM 5790 N N . ARG B 1 149 ? -3.189 0.927 2.951 1 87.88 149 ARG B N 1
ATOM 5791 C CA . ARG B 1 149 ? -2.24 0.431 3.943 1 87.88 149 ARG B CA 1
ATOM 5792 C C . ARG B 1 149 ? -0.808 0.786 3.557 1 87.88 149 ARG B C 1
ATOM 5794 O O . ARG B 1 149 ? -0.427 0.664 2.391 1 87.88 149 ARG B O 1
ATOM 5801 N N . GLY B 1 150 ? -0.135 1.336 4.527 1 76.25 150 GLY B N 1
ATOM 5802 C CA . GLY B 1 150 ? 1.271 1.621 4.289 1 76.25 150 GLY B CA 1
ATOM 5803 C C . GLY B 1 150 ? 2.16 0.4 4.438 1 76.25 150 GLY B C 1
ATOM 5804 O O . GLY B 1 150 ? 1.739 -0.618 4.988 1 76.25 150 GLY B O 1
ATOM 5805 N N . ALA B 1 151 ? 3.381 0.535 3.863 1 64.88 151 ALA B N 1
ATOM 5806 C CA . ALA B 1 151 ? 4.371 -0.525 4.039 1 64.88 151 ALA B CA 1
ATOM 5807 C C . ALA B 1 151 ? 4.961 -0.494 5.445 1 64.88 151 ALA B C 1
ATOM 5809 O O . ALA B 1 151 ? 5.004 0.56 6.086 1 64.88 151 ALA B O 1
ATOM 5810 N N . ALA B 1 152 ? 5.27 -1.591 5.98 1 56.03 152 ALA B N 1
ATOM 5811 C CA . ALA B 1 152 ? 5.812 -1.703 7.332 1 56.03 152 ALA B CA 1
ATOM 5812 C C . ALA B 1 152 ? 6.977 -0.74 7.539 1 56.03 152 ALA B C 1
ATOM 5814 O O . ALA B 1 152 ? 7.133 -0.162 8.617 1 56.03 152 ALA B O 1
ATOM 5815 N N . GLN B 1 153 ? 7.699 -0.494 6.523 1 56.72 153 GLN B N 1
ATOM 5816 C CA . GLN B 1 153 ? 8.93 0.265 6.684 1 56.72 153 GLN B CA 1
ATOM 5817 C C . GLN B 1 153 ? 8.703 1.751 6.422 1 56.72 153 GLN B C 1
ATOM 5819 O O . GLN B 1 153 ? 9.594 2.57 6.645 1 56.72 153 GLN B O 1
ATOM 5824 N N . ASP B 1 154 ? 7.648 2.113 6.184 1 58.59 154 ASP B N 1
ATOM 5825 C CA . ASP B 1 154 ? 7.383 3.477 5.73 1 58.59 154 ASP B CA 1
ATOM 5826 C C . ASP B 1 154 ? 7.633 4.484 6.852 1 58.59 154 ASP B C 1
ATOM 5828 O O . ASP B 1 154 ? 8.039 5.621 6.59 1 58.59 154 ASP B O 1
ATOM 5832 N N . GLY B 1 155 ? 7.613 4.137 8.031 1 56.66 155 GLY B N 1
ATOM 5833 C CA . GLY B 1 155 ? 7.699 5.105 9.117 1 56.66 155 GLY B CA 1
ATOM 5834 C C . GLY B 1 155 ? 9.008 5.039 9.875 1 56.66 155 GLY B C 1
ATOM 5835 O O . GLY B 1 155 ? 9.188 5.723 10.883 1 56.66 155 GLY B O 1
ATOM 5836 N N . GLY B 1 156 ? 9.883 4.32 9.25 1 63.25 156 GLY B N 1
ATOM 5837 C CA . GLY B 1 156 ? 11.164 4.18 9.93 1 63.25 156 GLY B CA 1
ATOM 5838 C C . GLY B 1 156 ? 12.18 5.215 9.508 1 63.25 156 GLY B C 1
ATOM 5839 O O . GLY B 1 156 ? 11.953 5.969 8.562 1 63.25 156 GLY B O 1
ATOM 5840 N N . LEU B 1 157 ? 13.195 5.332 10.312 1 63.44 157 LEU B N 1
ATOM 5841 C CA . LEU B 1 157 ? 14.242 6.32 10.086 1 63.44 157 LEU B CA 1
ATOM 5842 C C . LEU B 1 157 ? 14.797 6.211 8.664 1 63.44 157 LEU B C 1
ATOM 5844 O O . LEU B 1 157 ? 15.07 7.223 8.023 1 63.44 157 LEU B O 1
ATOM 5848 N N . SER B 1 158 ? 14.891 4.992 8.227 1 59.28 158 SER B N 1
ATOM 5849 C CA . SER B 1 158 ? 15.43 4.785 6.887 1 59.28 158 SER B CA 1
ATOM 5850 C C . SER B 1 158 ? 14.508 5.383 5.824 1 59.28 158 SER B C 1
ATOM 5852 O O . SER B 1 158 ? 14.977 6.047 4.898 1 59.28 158 SER B O 1
ATOM 5854 N N . ALA B 1 159 ? 13.352 5.117 6.027 1 60.06 159 ALA B N 1
ATOM 5855 C CA . ALA B 1 159 ? 12.375 5.66 5.086 1 60.06 159 ALA B CA 1
ATOM 5856 C C . ALA B 1 159 ? 12.312 7.184 5.176 1 60.06 159 ALA B C 1
ATOM 5858 O O . ALA B 1 159 ? 12.18 7.863 4.156 1 60.06 159 ALA B O 1
ATOM 5859 N N . MET B 1 160 ? 12.422 7.605 6.332 1 62.69 160 MET B N 1
ATOM 5860 C CA . MET B 1 160 ? 12.406 9.047 6.547 1 62.69 160 MET B CA 1
ATOM 5861 C C . MET B 1 160 ? 13.594 9.719 5.863 1 62.69 160 MET B C 1
ATOM 5863 O O . MET B 1 160 ? 13.438 10.727 5.176 1 62.69 160 MET B O 1
ATOM 5867 N N . MET B 1 161 ? 14.688 9.102 6.07 1 61.22 161 MET B N 1
ATOM 5868 C CA . MET B 1 161 ? 15.898 9.641 5.457 1 61.22 161 MET B CA 1
ATOM 5869 C C . MET B 1 161 ? 15.836 9.531 3.938 1 61.22 161 MET B C 1
ATOM 5871 O O . MET B 1 161 ? 16.281 10.43 3.227 1 61.22 161 MET B O 1
ATOM 5875 N N . GLY B 1 162 ? 15.352 8.398 3.568 1 57.22 162 GLY B N 1
ATOM 5876 C CA . GLY B 1 162 ? 15.172 8.211 2.139 1 57.22 162 GLY B CA 1
ATOM 5877 C C . GLY B 1 162 ? 14.227 9.227 1.523 1 57.22 162 GLY B C 1
ATOM 5878 O O . GLY B 1 162 ? 14.484 9.742 0.433 1 57.22 162 GLY B O 1
ATOM 5879 N N . GLY B 1 163 ? 13.234 9.422 2.229 1 49.94 163 GLY B N 1
ATOM 5880 C CA . GLY B 1 163 ? 12.258 10.406 1.786 1 49.94 163 GLY B CA 1
ATOM 5881 C C . GLY B 1 163 ? 12.797 11.828 1.809 1 49.94 163 GLY B C 1
ATOM 5882 O O . GLY B 1 163 ? 12.594 12.586 0.863 1 49.94 163 GLY B O 1
ATOM 5883 N N . ALA B 1 164 ? 13.445 12.078 2.967 1 52.75 164 ALA B N 1
ATOM 5884 C CA . ALA B 1 164 ? 14.023 13.414 3.129 1 52.75 164 ALA B CA 1
ATOM 5885 C C . ALA B 1 164 ? 15.109 13.672 2.086 1 52.75 164 ALA B C 1
ATOM 5887 O O . ALA B 1 164 ? 15.211 14.773 1.549 1 52.75 164 ALA B O 1
ATOM 5888 N N . LEU B 1 165 ? 15.945 12.555 2.057 1 50.41 165 LEU B N 1
ATOM 5889 C CA . LEU B 1 165 ? 17.062 12.719 1.129 1 50.41 165 LEU B CA 1
ATOM 5890 C C . LEU B 1 165 ? 16.609 12.484 -0.309 1 50.41 165 LEU B C 1
ATOM 5892 O O . LEU B 1 165 ? 17.359 12.742 -1.25 1 50.41 165 LEU B O 1
ATOM 5896 N N . GLY B 1 166 ? 15.484 12.727 -0.564 1 45.84 166 GLY B N 1
ATOM 5897 C CA . GLY B 1 166 ? 14.891 12.5 -1.871 1 45.84 166 GLY B CA 1
ATOM 5898 C C . GLY B 1 166 ? 15.375 11.219 -2.529 1 45.84 166 GLY B C 1
ATOM 5899 O O . GLY B 1 166 ? 16.375 10.641 -2.117 1 45.84 166 GLY B O 1
ATOM 5900 N N . GLY B 1 167 ? 14.461 10.391 -3.215 1 41.84 167 GLY B N 1
ATOM 5901 C CA . GLY B 1 167 ? 14.906 9.406 -4.188 1 41.84 167 GLY B CA 1
ATOM 5902 C C . GLY B 1 167 ? 16.203 9.789 -4.871 1 41.84 167 GLY B C 1
ATOM 5903 O O . GLY B 1 167 ? 16.688 9.062 -5.738 1 41.84 167 GLY B O 1
ATOM 5904 N N . ASP B 1 168 ? 16.734 10.977 -4.453 1 39.09 168 ASP B N 1
ATOM 5905 C CA . ASP B 1 168 ? 17.781 11.68 -5.184 1 39.09 168 ASP B CA 1
ATOM 5906 C C . ASP B 1 168 ? 19.172 11.273 -4.688 1 39.09 168 ASP B C 1
ATOM 5908 O O . ASP B 1 168 ? 20.172 11.859 -5.09 1 39.09 168 ASP B O 1
ATOM 5912 N N . ILE B 1 169 ? 19.109 10.672 -3.672 1 38.41 169 ILE B N 1
ATOM 5913 C CA . ILE B 1 169 ? 20.5 10.344 -3.369 1 38.41 169 ILE B CA 1
ATOM 5914 C C . ILE B 1 169 ? 21.25 9.992 -4.66 1 38.41 169 ILE B C 1
ATOM 5916 O O . ILE B 1 169 ? 22.406 10.352 -4.832 1 38.41 169 ILE B O 1
ATOM 5920 N N . SER B 1 170 ? 20.438 9.281 -5.414 1 38.72 170 SER B N 1
ATOM 5921 C CA . SER B 1 170 ? 21.109 9.023 -6.691 1 38.72 170 SER B CA 1
ATOM 5922 C C . SER B 1 170 ? 21.422 10.328 -7.418 1 38.72 170 SER B C 1
ATOM 5924 O O . SER B 1 170 ? 22.484 10.461 -8.031 1 38.72 170 SER B O 1
ATOM 5926 N N . SER B 1 171 ? 20.469 11.258 -7.363 1 38.84 171 SER B N 1
ATOM 5927 C CA . SER B 1 171 ? 20.766 12.531 -8.023 1 38.84 171 SER B CA 1
ATOM 5928 C C . SER B 1 171 ? 21.891 13.281 -7.316 1 38.84 171 SER B C 1
ATOM 5930 O O . SER B 1 171 ? 22.734 13.898 -7.969 1 38.84 171 SER B O 1
ATOM 5932 N N . LEU B 1 172 ? 21.797 13.273 -6.055 1 38.34 172 LEU B N 1
ATOM 5933 C CA . LEU B 1 172 ? 22.812 13.969 -5.273 1 38.34 172 LEU B CA 1
ATOM 5934 C C . LEU B 1 172 ? 24.188 13.367 -5.52 1 38.34 172 LEU B C 1
ATOM 5936 O O . LEU B 1 172 ? 25.188 14.078 -5.543 1 38.34 172 LEU B O 1
ATOM 5940 N N . LEU B 1 173 ? 24.062 12.039 -5.719 1 38.5 173 LEU B N 1
ATOM 5941 C CA . LEU B 1 173 ? 25.328 11.383 -5.996 1 38.5 173 LEU B CA 1
ATOM 5942 C C . LEU B 1 173 ? 25.688 11.477 -7.477 1 38.5 173 LEU B C 1
ATOM 5944 O O . LEU B 1 173 ? 26.688 10.922 -7.918 1 38.5 173 LEU B O 1
ATOM 5948 N N . GLY B 1 174 ? 25 12.359 -8.18 1 35.81 174 GLY B N 1
ATOM 5949 C CA . GLY B 1 174 ? 25.266 12.617 -9.586 1 35.81 174 GLY B CA 1
ATOM 5950 C C . GLY B 1 174 ? 25.078 11.391 -10.461 1 35.81 174 GLY B C 1
ATOM 5951 O O . GLY B 1 174 ? 25.672 11.289 -11.531 1 35.81 174 GLY B O 1
ATOM 5952 N N . ILE B 1 175 ? 24.641 10.461 -10.07 1 30.91 175 ILE B N 1
ATOM 5953 C CA . ILE B 1 175 ? 24.656 9.172 -10.758 1 30.91 175 ILE B CA 1
ATOM 5954 C C . ILE B 1 175 ? 23.406 9.047 -11.625 1 30.91 175 ILE B C 1
ATOM 5956 O O . ILE B 1 175 ? 23.312 8.164 -12.484 1 30.91 175 ILE B O 1
ATOM 5960 N N . GLY B 1 176 ? 22.422 9.906 -11.781 1 33.72 176 GLY B N 1
ATOM 5961 C CA . GLY B 1 176 ? 21.266 9.734 -12.633 1 33.72 176 GLY B CA 1
ATOM 5962 C C . GLY B 1 176 ? 21.344 10.508 -13.938 1 33.72 176 GLY B C 1
ATOM 5963 O O . GLY B 1 176 ? 22.172 11.414 -14.07 1 33.72 176 GLY B O 1
ATOM 5964 N N . ASP B 1 177 ? 21 9.703 -15.086 1 32.91 177 ASP B N 1
ATOM 5965 C CA . ASP B 1 177 ? 20.938 10.383 -16.375 1 32.91 177 ASP B CA 1
ATOM 5966 C C . ASP B 1 177 ? 20.281 11.75 -16.25 1 32.91 177 ASP B C 1
ATOM 5968 O O . ASP B 1 177 ? 19.281 11.898 -15.531 1 32.91 177 ASP B O 1
ATOM 5972 N N . LYS B 1 178 ? 21.062 12.742 -16.703 1 34.75 178 LYS B N 1
ATOM 5973 C CA . LYS B 1 178 ? 20.656 14.125 -16.891 1 34.75 178 LYS B CA 1
ATOM 5974 C C . LYS B 1 178 ? 19.234 14.203 -17.469 1 34.75 178 LYS B C 1
ATOM 5976 O O . LYS B 1 178 ? 18.656 15.289 -17.578 1 34.75 178 LYS B O 1
ATOM 5981 N N . LYS B 1 179 ? 19 13.305 -18.281 1 34.34 179 LYS B N 1
ATOM 5982 C CA . LYS B 1 179 ? 17.844 13.57 -19.141 1 34.34 179 LYS B CA 1
ATOM 5983 C C . LYS B 1 179 ? 16.547 13.281 -18.391 1 34.34 179 LYS B C 1
ATOM 5985 O O . LYS B 1 179 ? 15.461 13.5 -18.922 1 34.34 179 LYS B O 1
ATOM 5990 N N . SER B 1 180 ? 16.5 12.234 -17.641 1 32.44 180 SER B N 1
ATOM 5991 C CA . SER B 1 180 ? 15.156 12.133 -17.094 1 32.44 180 SER B CA 1
ATOM 5992 C C . SER B 1 180 ? 14.953 13.125 -15.953 1 32.44 180 SER B C 1
ATOM 5994 O O . SER B 1 180 ? 15.742 13.164 -15.008 1 32.44 180 SER B O 1
ATOM 5996 N N . ALA B 1 181 ? 14.516 14.188 -16.281 1 32.22 181 ALA B N 1
ATOM 5997 C CA . ALA B 1 181 ? 14.078 15.195 -15.312 1 32.22 181 ALA B CA 1
ATOM 5998 C C . ALA B 1 181 ? 13.656 14.555 -14 1 32.22 181 ALA B C 1
ATOM 6000 O O . ALA B 1 181 ? 12.93 13.555 -13.992 1 32.22 181 ALA B O 1
ATOM 6001 N N . PRO B 1 182 ? 14.57 14.703 -12.984 1 36.38 182 PRO B N 1
ATOM 6002 C CA . PRO B 1 182 ? 14.125 14.164 -11.695 1 36.38 182 PRO B CA 1
ATOM 6003 C C . PRO B 1 182 ? 12.602 14.172 -11.555 1 36.38 182 PRO B C 1
ATOM 6005 O O . PRO B 1 182 ? 11.953 15.172 -11.867 1 36.38 182 PRO B O 1
ATOM 6008 N N . ALA B 1 183 ? 11.969 13.117 -11.75 1 39.88 183 ALA B N 1
ATOM 6009 C CA . ALA B 1 183 ? 10.539 13.156 -11.445 1 39.88 183 ALA B CA 1
ATOM 6010 C C . ALA B 1 183 ? 10.273 14 -10.195 1 39.88 183 ALA B C 1
ATOM 6012 O O . ALA B 1 183 ? 11 13.906 -9.203 1 39.88 183 ALA B O 1
ATOM 6013 N N . LYS B 1 184 ? 9.672 15.172 -10.562 1 43.25 184 LYS B N 1
ATOM 6014 C CA . LYS B 1 184 ? 9.234 16.047 -9.477 1 43.25 184 LYS B CA 1
ATOM 6015 C C . LYS B 1 184 ? 8.789 15.234 -8.266 1 43.25 184 LYS B C 1
ATOM 6017 O O . LYS B 1 184 ? 8.07 14.242 -8.398 1 43.25 184 LYS B O 1
ATOM 6022 N N . PRO B 1 185 ? 9.68 15.383 -7.176 1 45.44 185 PRO B N 1
ATOM 6023 C CA . PRO B 1 185 ? 9.211 14.625 -6.016 1 45.44 185 PRO B CA 1
ATOM 6024 C C . PRO B 1 185 ? 7.688 14.648 -5.875 1 45.44 185 PRO B C 1
ATOM 6026 O O . PRO B 1 185 ? 7.062 15.695 -6.062 1 45.44 185 PRO B O 1
ATOM 6029 N N . LYS B 1 186 ? 7.07 13.688 -6.285 1 47.75 186 LYS B N 1
ATOM 6030 C CA . LYS B 1 186 ? 5.637 13.602 -6.023 1 47.75 186 LYS B CA 1
ATOM 6031 C C . LYS B 1 186 ? 5.359 13.547 -4.523 1 47.75 186 LYS B C 1
ATOM 6033 O O . LYS B 1 186 ? 6.09 12.898 -3.771 1 47.75 186 LYS B O 1
ATOM 6038 N N . ASN B 1 187 ? 5.039 14.742 -4 1 47.66 187 ASN B N 1
ATOM 6039 C CA . ASN B 1 187 ? 4.738 15.219 -2.656 1 47.66 187 ASN B CA 1
ATOM 6040 C C . ASN B 1 187 ? 4.207 14.094 -1.77 1 47.66 187 ASN B C 1
ATOM 6042 O O . ASN B 1 187 ? 4.664 13.922 -0.638 1 47.66 187 ASN B O 1
ATOM 6046 N N . THR B 1 188 ? 3.057 13.5 -1.824 1 53.06 188 THR B N 1
ATOM 6047 C CA . THR B 1 188 ? 1.898 14 -1.095 1 53.06 188 THR B CA 1
ATOM 6048 C C . THR B 1 188 ? 1.521 13.055 0.041 1 53.06 188 THR B C 1
ATOM 6050 O O . THR B 1 188 ? 0.716 13.406 0.906 1 53.06 188 THR B O 1
ATOM 6053 N N . ASP B 1 189 ? 2.02 11.828 0.212 1 67.06 189 ASP B N 1
ATOM 6054 C CA . ASP B 1 189 ? 1.321 11.258 1.359 1 67.06 189 ASP B CA 1
ATOM 6055 C C . ASP B 1 189 ? 2.234 11.188 2.58 1 67.06 189 ASP B C 1
ATOM 6057 O O . ASP B 1 189 ? 3.1 10.312 2.666 1 67.06 189 ASP B O 1
ATOM 6061 N N . TYR B 1 190 ? 2.285 12.211 3.473 1 80.69 190 TYR B N 1
ATOM 6062 C CA . TYR B 1 190 ? 3.047 12.297 4.715 1 80.69 190 TYR B CA 1
ATOM 6063 C C . TYR B 1 190 ? 2.402 11.453 5.809 1 80.69 190 TYR B C 1
ATOM 6065 O O . TYR B 1 190 ? 2.609 11.711 6.996 1 80.69 190 TYR B O 1
ATOM 6073 N N . GLY B 1 191 ? 1.664 10.516 5.363 1 87.75 191 GLY B N 1
ATOM 6074 C CA . GLY B 1 191 ? 0.988 9.664 6.328 1 87.75 191 GLY B CA 1
ATOM 6075 C C . GLY B 1 191 ? -0.316 10.25 6.832 1 87.75 191 GLY B C 1
ATOM 6076 O O . GLY B 1 191 ? -0.775 9.914 7.926 1 87.75 191 GLY B O 1
ATOM 6077 N N . LEU B 1 192 ? -0.856 11.148 6.047 1 91.12 192 LEU B N 1
ATOM 6078 C CA . LEU B 1 192 ? -2.029 11.898 6.48 1 91.12 192 LEU B CA 1
ATOM 6079 C C . LEU B 1 192 ? -3.311 11.133 6.172 1 91.12 192 LEU B C 1
ATOM 6081 O O . LEU B 1 192 ? -4.371 11.445 6.719 1 91.12 192 LEU B O 1
ATOM 6085 N N . TYR B 1 193 ? -3.24 10.219 5.262 1 92.75 193 TYR B N 1
ATOM 6086 C CA . TYR B 1 193 ? -4.34 9.328 4.918 1 92.75 193 TYR B CA 1
ATOM 6087 C C . TYR B 1 193 ? -3.834 7.918 4.629 1 92.75 193 TYR B C 1
ATOM 6089 O O . TYR B 1 193 ? -3.654 7.543 3.467 1 92.75 193 TYR B O 1
ATOM 6097 N N . THR B 1 194 ? -3.662 7.168 5.715 1 92.06 194 THR B N 1
ATOM 6098 C CA . THR B 1 194 ? -3.031 5.855 5.609 1 92.06 194 THR B CA 1
ATOM 6099 C C . THR B 1 194 ? -3.293 5.031 6.867 1 92.06 194 THR B C 1
ATOM 6101 O O . THR B 1 194 ? -3.709 5.566 7.895 1 92.06 194 THR B O 1
ATOM 6104 N N . TYR B 1 195 ? -3.145 3.791 6.703 1 93.69 195 TYR B N 1
ATOM 6105 C CA . TYR B 1 195 ? -2.986 2.916 7.855 1 93.69 195 TYR B CA 1
ATOM 6106 C C . TYR B 1 195 ? -1.549 2.428 7.98 1 93.69 195 TYR B C 1
ATOM 6108 O O . TYR B 1 195 ? -1.036 1.755 7.082 1 93.69 195 TYR B O 1
ATOM 6116 N N . GLY B 1 196 ? -0.929 2.83 9.047 1 89.5 196 GLY B N 1
ATOM 6117 C CA . GLY B 1 196 ? 0.453 2.455 9.297 1 89.5 196 GLY B CA 1
ATOM 6118 C C . GLY B 1 196 ? 0.792 2.385 10.773 1 89.5 196 GLY B C 1
ATOM 6119 O O . GLY B 1 196 ? 0.267 3.158 11.57 1 89.5 196 GLY B O 1
ATOM 6120 N N . ASN B 1 197 ? 1.655 1.479 11.133 1 88.38 197 ASN B N 1
ATOM 6121 C CA . ASN B 1 197 ? 2.105 1.294 12.508 1 88.38 197 ASN B CA 1
ATOM 6122 C C . ASN B 1 197 ? 0.932 1.046 13.453 1 88.38 197 ASN B C 1
ATOM 6124 O O . ASN B 1 197 ? 0.938 1.515 14.594 1 88.38 197 ASN B O 1
ATOM 6128 N N . GLY B 1 198 ? -0.038 0.498 12.891 1 92.62 198 GLY B N 1
ATOM 6129 C CA . GLY B 1 198 ? -1.197 0.201 13.719 1 92.62 198 GLY B CA 1
ATOM 6130 C C . GLY B 1 198 ? -2.09 1.405 13.953 1 92.62 198 GLY B C 1
ATOM 6131 O O . GLY B 1 198 ? -2.955 1.385 14.828 1 92.62 198 GLY B O 1
ATOM 6132 N N . ILE B 1 199 ? -1.91 2.453 13.219 1 96.19 199 ILE B N 1
ATOM 6133 C CA . ILE B 1 199 ? -2.699 3.67 13.375 1 96.19 199 ILE B CA 1
ATOM 6134 C C . ILE B 1 199 ? -3.469 3.959 12.094 1 96.19 199 ILE B C 1
ATOM 6136 O O . ILE B 1 199 ? -2.885 3.992 11.008 1 96.19 199 ILE B O 1
ATOM 6140 N N . LEU B 1 200 ? -4.773 4.051 12.18 1 97.12 200 LEU B N 1
ATOM 6141 C CA . LEU B 1 200 ? -5.566 4.613 11.094 1 97.12 200 LEU B CA 1
ATOM 6142 C C . LEU B 1 200 ? -5.52 6.137 11.117 1 97.12 200 LEU B C 1
ATOM 6144 O O . LEU B 1 200 ? -6.105 6.766 12 1 97.12 200 LEU B O 1
ATOM 6148 N N . SER B 1 201 ? -4.824 6.695 10.156 1 96.31 201 SER B N 1
ATOM 6149 C CA . SER B 1 201 ? -4.703 8.141 10.031 1 96.31 201 SER B CA 1
ATOM 6150 C C . SER B 1 201 ? -5.582 8.68 8.906 1 96.31 201 SER B C 1
ATOM 6152 O O . SER B 1 201 ? -5.285 8.477 7.73 1 96.31 201 SER B O 1
ATOM 6154 N N . LEU B 1 202 ? -6.613 9.352 9.25 1 97 202 LEU B N 1
ATOM 6155 C CA . LEU B 1 202 ? -7.457 10.016 8.258 1 97 202 LEU B CA 1
ATOM 6156 C C . LEU B 1 202 ? -7.035 11.469 8.062 1 97 202 LEU B C 1
ATOM 6158 O O . LEU B 1 202 ? -7.41 12.102 7.078 1 97 202 LEU B O 1
ATOM 6162 N N . GLY B 1 203 ? -6.199 11.898 9.031 1 94.38 203 GLY B N 1
ATOM 6163 C CA . GLY B 1 203 ? -5.891 13.312 8.961 1 94.38 203 GLY B CA 1
ATOM 6164 C C . GLY B 1 203 ? -7.113 14.18 8.695 1 94.38 203 GLY B C 1
ATOM 6165 O O . GLY B 1 203 ? -8.141 14.023 9.359 1 94.38 203 GLY B O 1
ATOM 6166 N N . SER B 1 204 ? -6.91 15.164 7.852 1 91.88 204 SER B N 1
ATOM 6167 C CA . SER B 1 204 ? -8.031 16 7.422 1 91.88 204 SER B CA 1
ATOM 6168 C C . SER B 1 204 ? -8.422 15.695 5.98 1 91.88 204 SER B C 1
ATOM 6170 O O . SER B 1 204 ? -9.047 16.531 5.316 1 91.88 204 SER B O 1
ATOM 6172 N N . PHE B 1 205 ? -8.055 14.516 5.496 1 93.31 205 PHE B N 1
ATOM 6173 C CA . PHE B 1 205 ? -8.188 14.203 4.082 1 93.31 205 PHE B CA 1
ATOM 6174 C C . PHE B 1 205 ? -9.445 13.383 3.822 1 93.31 205 PHE B C 1
ATOM 6176 O O . PHE B 1 205 ? -9.797 13.117 2.67 1 93.31 205 PHE B O 1
ATOM 6183 N N . TRP B 1 206 ? -10.242 13.086 4.797 1 97.12 206 TRP B N 1
ATOM 6184 C CA . TRP B 1 206 ? -11.234 12.016 4.711 1 97.12 206 TRP B CA 1
ATOM 6185 C C . TRP B 1 206 ? -12.609 12.586 4.383 1 97.12 206 TRP B C 1
ATOM 6187 O O . TRP B 1 206 ? -13.578 11.836 4.246 1 97.12 206 TRP B O 1
ATOM 6197 N N . TYR B 1 207 ? -12.781 13.859 4.238 1 97.94 207 TYR B N 1
ATOM 6198 C CA . TYR B 1 207 ? -14.07 14.469 3.947 1 97.94 207 TYR B CA 1
ATOM 6199 C C . TYR B 1 207 ? -13.938 15.555 2.883 1 97.94 207 TYR B C 1
ATOM 6201 O O . TYR B 1 207 ? -12.828 16 2.588 1 97.94 207 TYR B O 1
ATOM 6209 N N . PRO B 1 208 ? -15.086 15.945 2.248 1 98.12 208 PRO B N 1
ATOM 6210 C CA . PRO B 1 208 ? -15.031 17.047 1.287 1 98.12 208 PRO B CA 1
ATOM 6211 C C . PRO B 1 208 ? -14.812 18.406 1.955 1 98.12 208 PRO B C 1
ATOM 6213 O O . PRO B 1 208 ? -15.711 18.922 2.613 1 98.12 208 PRO B O 1
ATOM 6216 N N . ALA B 1 209 ? -13.703 18.938 1.72 1 96.94 209 ALA B N 1
ATOM 6217 C CA . ALA B 1 209 ? -13.344 20.234 2.281 1 96.94 209 ALA B CA 1
ATOM 6218 C C . ALA B 1 209 ? -13.68 21.359 1.31 1 96.94 209 ALA B C 1
ATOM 6220 O O . ALA B 1 209 ? -13.211 21.359 0.169 1 96.94 209 ALA B O 1
ATOM 6221 N N . LEU B 1 210 ? -14.414 22.297 1.747 1 97.44 210 LEU B N 1
ATOM 6222 C CA . LEU B 1 210 ? -14.82 23.406 0.905 1 97.44 210 LEU B CA 1
ATOM 6223 C C . LEU B 1 210 ? -13.617 24.25 0.497 1 97.44 210 LEU B C 1
ATOM 6225 O O . LEU B 1 210 ? -12.797 24.609 1.338 1 97.44 210 LEU B O 1
ATOM 6229 N N . ALA B 1 211 ? -13.523 24.531 -0.777 1 96.69 211 ALA B N 1
ATOM 6230 C CA . ALA B 1 211 ? -12.461 25.391 -1.278 1 96.69 211 ALA B CA 1
ATOM 6231 C C . ALA B 1 211 ? -12.617 26.828 -0.769 1 96.69 211 ALA B C 1
ATOM 6233 O O . ALA B 1 211 ? -13.742 27.281 -0.524 1 96.69 211 ALA B O 1
ATOM 6234 N N . VAL B 1 212 ? -11.477 27.5 -0.629 1 95.31 212 VAL B N 1
ATOM 6235 C CA . VAL B 1 212 ? -11.508 28.906 -0.256 1 95.31 212 VAL B CA 1
ATOM 6236 C C . VAL B 1 212 ? -11.992 29.75 -1.438 1 95.31 212 VAL B C 1
ATOM 6238 O O . VAL B 1 212 ? -11.602 29.5 -2.582 1 95.31 212 VAL B O 1
ATOM 6241 N N . ARG B 1 213 ? -12.852 30.594 -1.149 1 93.31 213 ARG B N 1
ATOM 6242 C CA . ARG B 1 213 ? -13.383 31.5 -2.168 1 93.31 213 ARG B CA 1
ATOM 6243 C C . ARG B 1 213 ? -12.852 32.906 -1.965 1 93.31 213 ARG B C 1
ATOM 6245 O O . ARG B 1 213 ? -12.977 33.5 -0.877 1 93.31 213 ARG B O 1
ATOM 6252 N N . ARG B 1 214 ? -12.172 33.438 -2.994 1 86.56 214 ARG B N 1
ATOM 6253 C CA . ARG B 1 214 ? -11.609 34.781 -2.965 1 86.56 214 ARG B CA 1
ATOM 6254 C C . ARG B 1 214 ? -12.031 35.562 -4.195 1 86.56 214 ARG B C 1
ATOM 6256 O O . ARG B 1 214 ? -11.93 35.094 -5.32 1 86.56 214 ARG B O 1
ATOM 6263 N N . ALA B 1 215 ? -12.5 36.781 -3.963 1 88 215 ALA B N 1
ATOM 6264 C CA . ALA B 1 215 ? -12.898 37.688 -5.023 1 88 215 ALA B CA 1
ATOM 6265 C C . ALA B 1 215 ? -13.906 37.031 -5.965 1 88 215 ALA B C 1
ATOM 6267 O O . ALA B 1 215 ? -13.766 37.125 -7.188 1 88 215 ALA B O 1
ATOM 6268 N N . GLY B 1 216 ? -14.734 36.281 -5.375 1 89.81 216 GLY B N 1
ATOM 6269 C CA . GLY B 1 216 ? -15.836 35.688 -6.125 1 89.81 216 GLY B CA 1
ATOM 6270 C C . GLY B 1 216 ? -15.453 34.406 -6.867 1 89.81 216 GLY B C 1
ATOM 6271 O O . GLY B 1 216 ? -16.25 33.875 -7.625 1 89.81 216 GLY B O 1
ATOM 6272 N N . LYS B 1 217 ? -14.289 33.969 -6.625 1 93.06 217 LYS B N 1
ATOM 6273 C CA . LYS B 1 217 ? -13.82 32.781 -7.324 1 93.06 217 LYS B CA 1
ATOM 6274 C C . LYS B 1 217 ? -13.312 31.734 -6.336 1 93.06 217 LYS B C 1
ATOM 6276 O O . LYS B 1 217 ? -12.672 32.062 -5.34 1 93.06 217 LYS B O 1
ATOM 6281 N N . TRP B 1 218 ? -13.648 30.469 -6.676 1 95.5 218 TRP B N 1
ATOM 6282 C CA . TRP B 1 218 ? -13.117 29.375 -5.867 1 95.5 218 TRP B CA 1
ATOM 6283 C C . TRP B 1 218 ? -11.648 29.125 -6.184 1 95.5 218 TRP B C 1
ATOM 6285 O O . TRP B 1 218 ? -11.25 29.125 -7.352 1 95.5 218 TRP B O 1
ATOM 6295 N N . ALA B 1 219 ? -10.836 28.969 -5.152 1 92.5 219 ALA B N 1
ATOM 6296 C CA . ALA B 1 219 ? -9.484 28.438 -5.355 1 92.5 219 ALA B CA 1
ATOM 6297 C C . ALA B 1 219 ? -9.523 26.938 -5.648 1 92.5 219 ALA B C 1
ATOM 6299 O O . ALA B 1 219 ? -9.32 26.125 -4.75 1 92.5 219 ALA B O 1
ATOM 6300 N N . ALA B 1 220 ? -9.578 26.562 -6.906 1 89.5 220 ALA B N 1
ATOM 6301 C CA . ALA B 1 220 ? -9.953 25.203 -7.285 1 89.5 220 ALA B CA 1
ATOM 6302 C C . ALA B 1 220 ? -8.75 24.438 -7.816 1 89.5 220 ALA B C 1
ATOM 6304 O O . ALA B 1 220 ? -8.898 23.359 -8.398 1 89.5 220 ALA B O 1
ATOM 6305 N N . ASP B 1 221 ? -7.578 25 -7.562 1 86.06 221 ASP B N 1
ATOM 6306 C CA . ASP B 1 221 ? -6.402 24.281 -8.047 1 86.06 221 ASP B CA 1
ATOM 6307 C C . ASP B 1 221 ? -6.133 23.047 -7.203 1 86.06 221 ASP B C 1
ATOM 6309 O O . ASP B 1 221 ? -6.133 23.109 -5.973 1 86.06 221 ASP B O 1
ATOM 6313 N N . ALA B 1 222 ? -5.934 21.953 -7.957 1 82.06 222 ALA B N 1
ATOM 6314 C CA . ALA B 1 222 ? -5.594 20.719 -7.266 1 82.06 222 ALA B CA 1
ATOM 6315 C C . ALA B 1 222 ? -4.301 20.875 -6.465 1 82.06 222 ALA B C 1
ATOM 6317 O O . ALA B 1 222 ? -3.367 21.547 -6.91 1 82.06 222 ALA B O 1
ATOM 6318 N N . PRO B 1 223 ? -4.297 20.266 -5.316 1 78.06 223 PRO B N 1
ATOM 6319 C CA . PRO B 1 223 ? -3.059 20.344 -4.543 1 78.06 223 PRO B CA 1
ATOM 6320 C C . PRO B 1 223 ? -1.869 19.719 -5.27 1 78.06 223 PRO B C 1
ATOM 6322 O O . PRO B 1 223 ? -2.021 18.703 -5.953 1 78.06 223 PRO B O 1
ATOM 6325 N N . GLU B 1 224 ? -0.876 20.406 -5.289 1 71.31 224 GLU B N 1
ATOM 6326 C CA . GLU B 1 224 ? 0.352 19.938 -5.926 1 71.31 224 GLU B CA 1
ATOM 6327 C C . GLU B 1 224 ? 1.581 20.344 -5.117 1 71.31 224 GLU B C 1
ATOM 6329 O O . GLU B 1 224 ? 1.513 21.266 -4.289 1 71.31 224 GLU B O 1
ATOM 6334 N N . GLY B 1 225 ? 2.633 19.609 -5.336 1 63.62 225 GLY B N 1
ATOM 6335 C CA . GLY B 1 225 ? 3.92 20.047 -4.82 1 63.62 225 GLY B CA 1
ATOM 6336 C C . GLY B 1 225 ? 4.32 19.359 -3.535 1 63.62 225 GLY B C 1
ATOM 6337 O O . GLY B 1 225 ? 3.785 18.297 -3.203 1 63.62 225 GLY B O 1
ATOM 6338 N N . LEU B 1 226 ? 5.371 20.062 -2.992 1 72.31 226 LEU B N 1
ATOM 6339 C CA . LEU B 1 226 ? 5.98 19.609 -1.748 1 72.31 226 LEU B CA 1
ATOM 6340 C C . LEU B 1 226 ? 5.328 20.297 -0.546 1 72.31 226 LEU B C 1
ATOM 6342 O O . LEU B 1 226 ? 4.684 21.328 -0.688 1 72.31 226 LEU B O 1
ATOM 6346 N N . GLY B 1 227 ? 5.309 19.547 0.515 1 72.62 227 GLY B N 1
ATOM 6347 C CA . GLY B 1 227 ? 4.922 20.203 1.754 1 72.62 227 GLY B CA 1
ATOM 6348 C C . GLY B 1 227 ? 3.438 20.094 2.047 1 72.62 227 GLY B C 1
ATOM 6349 O O . GLY B 1 227 ? 2.766 19.188 1.562 1 72.62 227 GLY B O 1
ATOM 6350 N N . ASP B 1 228 ? 2.959 21.078 2.781 1 78.94 228 ASP B N 1
ATOM 6351 C CA . ASP B 1 228 ? 1.585 21.062 3.273 1 78.94 228 ASP B CA 1
ATOM 6352 C C . ASP B 1 228 ? 0.614 21.562 2.209 1 78.94 228 ASP B C 1
ATOM 6354 O O . ASP B 1 228 ? 0.97 22.406 1.386 1 78.94 228 ASP B O 1
ATOM 6358 N N . VAL B 1 229 ? -0.545 21.031 2.234 1 76.06 229 VAL B N 1
ATOM 6359 C CA . VAL B 1 229 ? -1.53 21.438 1.241 1 76.06 229 VAL B CA 1
ATOM 6360 C C . VAL B 1 229 ? -2.66 22.203 1.923 1 76.06 229 VAL B C 1
ATOM 6362 O O . VAL B 1 229 ? -3.666 22.531 1.288 1 76.06 229 VAL B O 1
ATOM 6365 N N . ALA B 1 230 ? -2.496 22.578 3.088 1 76.88 230 ALA B N 1
ATOM 6366 C CA . ALA B 1 230 ? -3.57 23.188 3.873 1 76.88 230 ALA B CA 1
ATOM 6367 C C . ALA B 1 230 ? -3.965 24.547 3.309 1 76.88 230 ALA B C 1
ATOM 6369 O O . ALA B 1 230 ? -3.104 25.391 3.055 1 76.88 230 ALA B O 1
ATOM 6370 N N . PHE B 1 231 ? -5.09 24.859 2.961 1 89.56 231 PHE B N 1
ATOM 6371 C CA . PHE B 1 231 ? -5.719 26.094 2.537 1 89.56 231 PHE B CA 1
ATOM 6372 C C . PHE B 1 231 ? -7.223 26.062 2.783 1 89.56 231 PHE B C 1
ATOM 6374 O O . PHE B 1 231 ? -7.984 25.594 1.933 1 89.56 231 PHE B O 1
ATOM 6381 N N . ALA B 1 232 ? -7.562 26.578 3.947 1 92.56 232 ALA B N 1
ATOM 6382 C CA . ALA B 1 232 ? -8.969 26.469 4.324 1 92.56 232 ALA B CA 1
ATOM 6383 C C . ALA B 1 232 ? -9.398 27.656 5.191 1 92.56 232 ALA B C 1
ATOM 6385 O O . ALA B 1 232 ? -8.594 28.203 5.949 1 92.56 232 ALA B O 1
ATOM 6386 N N . GLU B 1 233 ? -10.656 27.984 5.098 1 94.19 233 GLU B N 1
ATOM 6387 C CA . GLU B 1 233 ? -11.273 28.891 6.055 1 94.19 233 GLU B CA 1
ATOM 6388 C C . GLU B 1 233 ? -11.633 28.172 7.352 1 94.19 233 GLU B C 1
ATOM 6390 O O . GLU B 1 233 ? -11.805 26.953 7.359 1 94.19 233 GLU B O 1
ATOM 6395 N N . LYS B 1 234 ? -11.68 28.953 8.391 1 96.12 234 LYS B N 1
ATOM 6396 C CA . LYS B 1 234 ? -12.195 28.344 9.617 1 96.12 234 LYS B CA 1
ATOM 6397 C C . LYS B 1 234 ? -13.672 27.984 9.477 1 96.12 234 LYS B C 1
ATOM 6399 O O . LYS B 1 234 ? -14.438 28.703 8.836 1 96.12 234 LYS B O 1
ATOM 6404 N N . SER B 1 235 ? -14.016 26.875 10.094 1 97.06 235 SER B N 1
ATOM 6405 C CA . SER B 1 235 ? -15.359 26.312 10.055 1 97.06 235 SER B CA 1
ATOM 6406 C C . SER B 1 235 ? -15.766 25.75 11.414 1 97.06 235 SER B C 1
ATOM 6408 O O . SER B 1 235 ? -14.945 25.672 12.328 1 97.06 235 SER B O 1
ATOM 6410 N N . ASP B 1 236 ? -17.094 25.516 11.523 1 97.62 236 ASP B N 1
ATOM 6411 C CA . ASP B 1 236 ? -17.609 24.812 12.695 1 97.62 236 ASP B CA 1
ATOM 6412 C C . ASP B 1 236 ? -17.953 23.359 12.344 1 97.62 236 ASP B C 1
ATOM 6414 O O . ASP B 1 236 ? -18.656 23.094 11.367 1 97.62 236 ASP B O 1
ATOM 6418 N N . PHE B 1 237 ? -17.469 22.438 13.156 1 98.12 237 PHE B N 1
ATOM 6419 C CA . PHE B 1 237 ? -17.625 21.031 12.844 1 98.12 237 PHE B CA 1
ATOM 6420 C C . PHE B 1 237 ? -18.438 20.328 13.922 1 98.12 237 PHE B C 1
ATOM 6422 O O . PHE B 1 237 ? -18.203 20.516 15.117 1 98.12 237 PHE B O 1
ATOM 6429 N N . GLU B 1 238 ? -19.406 19.609 13.523 1 98.62 238 GLU B N 1
ATOM 6430 C CA . GLU B 1 238 ? -20.062 18.562 14.297 1 98.62 238 GLU B CA 1
ATOM 6431 C C . GLU B 1 238 ? -19.938 17.203 13.602 1 98.62 238 GLU B C 1
ATOM 6433 O O . GLU B 1 238 ? -20.469 17.016 12.508 1 98.62 238 GLU B O 1
ATOM 6438 N N . VAL B 1 239 ? -19.234 16.25 14.281 1 98.75 239 VAL B N 1
ATOM 6439 C CA . VAL B 1 239 ? -18.875 15.016 13.602 1 98.75 239 VAL B CA 1
ATOM 6440 C C . VAL B 1 239 ? -19.281 13.82 14.445 1 98.75 239 VAL B C 1
ATOM 6442 O O . VAL B 1 239 ? -19.094 13.812 15.664 1 98.75 239 VAL B O 1
ATOM 6445 N N . GLU B 1 240 ? -19.906 12.867 13.812 1 98.69 240 GLU B N 1
ATOM 6446 C CA . GLU B 1 240 ? -20.219 11.57 14.414 1 98.69 240 GLU B CA 1
ATOM 6447 C C . GLU B 1 240 ? -19.5 10.438 13.68 1 98.69 240 GLU B C 1
ATOM 6449 O O . GLU B 1 240 ? -19.672 10.289 12.469 1 98.69 240 GLU B O 1
ATOM 6454 N N . ILE B 1 241 ? -18.734 9.648 14.398 1 98.62 241 ILE B N 1
ATOM 6455 C CA . ILE B 1 241 ? -18.016 8.523 13.805 1 98.62 241 ILE B CA 1
ATOM 6456 C C . ILE B 1 241 ? -18.391 7.238 14.531 1 98.62 241 ILE B C 1
ATOM 6458 O O . ILE B 1 241 ? -18.312 7.16 15.758 1 98.62 241 ILE B O 1
ATOM 6462 N N . ARG B 1 242 ? -18.812 6.285 13.828 1 98.5 242 ARG B N 1
ATOM 6463 C CA . ARG B 1 242 ? -19.062 4.945 14.336 1 98.5 242 ARG B CA 1
ATOM 6464 C C . ARG B 1 242 ? -17.938 3.988 13.945 1 98.5 242 ARG B C 1
ATOM 6466 O O . ARG B 1 242 ? -17.547 3.926 12.781 1 98.5 242 ARG B O 1
ATOM 6473 N N . ALA B 1 243 ? -17.406 3.287 14.891 1 98 243 ALA B N 1
ATOM 6474 C CA . ALA B 1 243 ? -16.328 2.322 14.68 1 98 243 ALA B CA 1
ATOM 6475 C C . ALA B 1 243 ? -16.438 1.153 15.656 1 98 243 ALA B C 1
ATOM 6477 O O . ALA B 1 243 ? -17.172 1.232 16.656 1 98 243 ALA B O 1
ATOM 6478 N N . PRO B 1 244 ? -15.789 0.056 15.406 1 96.38 244 PRO B N 1
ATOM 6479 C CA . PRO B 1 244 ? -15.844 -1.078 16.328 1 96.38 244 PRO B CA 1
ATOM 6480 C C . PRO B 1 244 ? -15.344 -0.721 17.734 1 96.38 244 PRO B C 1
ATOM 6482 O O . PRO B 1 244 ? -14.555 0.21 17.891 1 96.38 244 PRO B O 1
ATOM 6485 N N . LYS B 1 245 ? -15.766 -1.457 18.703 1 96.56 245 LYS B N 1
ATOM 6486 C CA . LYS B 1 245 ? -15.336 -1.243 20.094 1 96.56 245 LYS B CA 1
ATOM 6487 C C . LYS B 1 245 ? -13.836 -1.479 20.25 1 96.56 245 LYS B C 1
ATOM 6489 O O . LYS B 1 245 ? -13.234 -2.211 19.453 1 96.56 245 LYS B O 1
ATOM 6494 N N . GLY B 1 246 ? -13.297 -0.754 21.219 1 95.44 246 GLY B N 1
ATOM 6495 C CA . GLY B 1 246 ? -11.898 -0.979 21.562 1 95.44 246 GLY B CA 1
ATOM 6496 C C . GLY B 1 246 ? -10.961 0.035 20.922 1 95.44 246 GLY B C 1
ATOM 6497 O O . GLY B 1 246 ? -9.773 0.062 21.234 1 95.44 246 GLY B O 1
ATOM 6498 N N . LEU B 1 247 ? -11.469 0.867 20.094 1 97.25 247 LEU B N 1
ATOM 6499 C CA . LEU B 1 247 ? -10.648 1.884 19.453 1 97.25 247 LEU B CA 1
ATOM 6500 C C . LEU B 1 247 ? -10.609 3.162 20.281 1 97.25 247 LEU B C 1
ATOM 6502 O O . LEU B 1 247 ? -11.602 3.529 20.906 1 97.25 247 LEU B O 1
ATOM 6506 N N . VAL B 1 248 ? -9.445 3.744 20.281 1 97.62 248 VAL B N 1
ATOM 6507 C CA . VAL B 1 248 ? -9.297 5.098 20.812 1 97.62 248 VAL B CA 1
ATOM 6508 C C . VAL B 1 248 ? -9.234 6.094 19.656 1 97.62 248 VAL B C 1
ATOM 6510 O O . VAL B 1 248 ? -8.453 5.918 18.719 1 97.62 248 VAL B O 1
ATOM 6513 N N . LEU B 1 249 ? -10.078 7.086 19.703 1 98.38 249 LEU B N 1
ATOM 6514 C CA . LEU B 1 249 ? -10.164 8.109 18.672 1 98.38 249 LEU B CA 1
ATOM 6515 C C . LEU B 1 249 ? -9.625 9.445 19.172 1 98.38 249 LEU B C 1
ATOM 6517 O O . LEU B 1 249 ? -9.945 9.859 20.297 1 98.38 249 LEU B O 1
ATOM 6521 N N . VAL B 1 250 ? -8.773 10.102 18.422 1 98.69 250 VAL B N 1
ATOM 6522 C CA . VAL B 1 250 ? -8.289 11.453 18.688 1 98.69 250 VAL B CA 1
ATOM 6523 C C . VAL B 1 250 ? -8.766 12.391 17.578 1 98.69 250 VAL B C 1
ATOM 6525 O O . VAL B 1 250 ? -8.57 12.125 16.391 1 98.69 250 VAL B O 1
ATOM 6528 N N . ALA B 1 251 ? -9.375 13.422 17.938 1 98.62 251 ALA B N 1
ATOM 6529 C CA . ALA B 1 251 ? -9.914 14.453 17.062 1 98.62 251 ALA B CA 1
ATOM 6530 C C . ALA B 1 251 ? -10.047 15.789 17.797 1 98.62 251 ALA B C 1
ATOM 6532 O O . ALA B 1 251 ? -9.977 15.836 19.031 1 98.62 251 ALA B O 1
ATOM 6533 N N . PRO B 1 252 ? -10.156 16.875 17.031 1 98.12 252 PRO B N 1
ATOM 6534 C CA . PRO B 1 252 ? -10.312 18.172 17.703 1 98.12 252 PRO B CA 1
ATOM 6535 C C . PRO B 1 252 ? -11.641 18.281 18.453 1 98.12 252 PRO B C 1
ATOM 6537 O O . PRO B 1 252 ? -12.633 17.672 18.047 1 98.12 252 PRO B O 1
ATOM 6540 N N . GLY B 1 253 ? -11.594 19.094 19.531 1 96.44 253 GLY B N 1
ATOM 6541 C CA . GLY B 1 253 ? -12.82 19.406 20.266 1 96.44 253 GLY B CA 1
ATOM 6542 C C . GLY B 1 253 ? -13.125 18.422 21.375 1 96.44 253 GLY B C 1
ATOM 6543 O O . GLY B 1 253 ? -12.273 17.609 21.734 1 96.44 253 GLY B O 1
ATOM 6544 N N . GLN B 1 254 ? -14.289 18.594 21.891 1 93 254 GLN B N 1
ATOM 6545 C CA . GLN B 1 254 ? -14.781 17.688 22.922 1 93 254 GLN B CA 1
ATOM 6546 C C . GLN B 1 254 ? -15.414 16.438 22.297 1 93 254 GLN B C 1
ATOM 6548 O O . GLN B 1 254 ? -16.234 16.547 21.391 1 93 254 GLN B O 1
ATOM 6553 N N . ILE B 1 255 ? -15 15.32 22.797 1 96.62 255 ILE B N 1
ATOM 6554 C CA . ILE B 1 255 ? -15.484 14.07 22.219 1 96.62 255 ILE B CA 1
ATOM 6555 C C . ILE B 1 255 ? -16.312 13.312 23.25 1 96.62 255 ILE B C 1
ATOM 6557 O O . ILE B 1 255 ? -15.828 12.992 24.344 1 96.62 255 ILE B O 1
ATOM 6561 N N . ALA B 1 256 ? -17.531 13.086 22.938 1 96.88 256 ALA B N 1
ATOM 6562 C CA . ALA B 1 256 ? -18.406 12.211 23.719 1 96.88 256 ALA B CA 1
ATOM 6563 C C . ALA B 1 256 ? -18.484 10.82 23.094 1 96.88 256 ALA B C 1
ATOM 6565 O O . ALA B 1 256 ? -18.516 10.688 21.875 1 96.88 256 ALA B O 1
ATOM 6566 N N . THR B 1 257 ? -18.469 9.844 23.922 1 96.25 257 THR B N 1
ATOM 6567 C CA . THR B 1 257 ? -18.516 8.477 23.422 1 96.25 257 THR B CA 1
ATOM 6568 C C . THR B 1 257 ? -19.75 7.746 23.953 1 96.25 257 THR B C 1
ATOM 6570 O O . THR B 1 257 ? -20.172 7.98 25.094 1 96.25 257 THR B O 1
ATOM 6573 N N . SER B 1 258 ? -20.312 6.91 23.141 1 96.12 258 SER B N 1
ATOM 6574 C CA . SER B 1 258 ? -21.391 6.012 23.531 1 96.12 258 SER B CA 1
ATOM 6575 C C . SER B 1 258 ? -21.266 4.66 22.844 1 96.12 258 SER B C 1
ATOM 6577 O O . SER B 1 258 ? -20.594 4.543 21.812 1 96.12 258 SER B O 1
ATOM 6579 N N . SER B 1 259 ? -21.828 3.674 23.469 1 93.25 259 SER B N 1
ATOM 6580 C CA . SER B 1 259 ? -21.781 2.326 22.906 1 93.25 259 SER B CA 1
ATOM 6581 C C . SER B 1 259 ? -23.094 1.981 22.203 1 93.25 259 SER B C 1
ATOM 6583 O O . SER B 1 259 ? -24.172 2.344 22.672 1 93.25 259 SER B O 1
ATOM 6585 N N . SER B 1 260 ? -23 1.343 21.094 1 91.44 260 SER B N 1
ATOM 6586 C CA . SER B 1 260 ? -24.141 0.813 20.344 1 91.44 260 SER B CA 1
ATOM 6587 C C . SER B 1 260 ? -23.828 -0.561 19.766 1 91.44 260 SER B C 1
ATOM 6589 O O . SER B 1 260 ? -23.25 -0.663 18.672 1 91.44 260 SER B O 1
ATOM 6591 N N . GLY B 1 261 ? -24.297 -1.57 20.469 1 92.56 261 GLY B N 1
ATOM 6592 C CA . GLY B 1 261 ? -23.969 -2.912 20.016 1 92.56 261 GLY B CA 1
ATOM 6593 C C . GLY B 1 261 ? -22.469 -3.193 20.047 1 92.56 261 GLY B C 1
ATOM 6594 O O . GLY B 1 261 ? -21.828 -3.047 21.094 1 92.56 261 GLY B O 1
ATOM 6595 N N . ASN B 1 262 ? -21.969 -3.551 18.781 1 91.88 262 ASN B N 1
ATOM 6596 C CA . ASN B 1 262 ? -20.547 -3.855 18.688 1 91.88 262 ASN B CA 1
ATOM 6597 C C . ASN B 1 262 ? -19.75 -2.656 18.172 1 91.88 262 ASN B C 1
ATOM 6599 O O . ASN B 1 262 ? -18.594 -2.799 17.781 1 91.88 262 ASN B O 1
ATOM 6603 N N . GLU B 1 263 ? -20.422 -1.482 18.344 1 96.31 263 GLU B N 1
ATOM 6604 C CA . GLU B 1 263 ? -19.766 -0.273 17.859 1 96.31 263 GLU B CA 1
ATOM 6605 C C . GLU B 1 263 ? -19.672 0.788 18.953 1 96.31 263 GLU B C 1
ATOM 6607 O O . GLU B 1 263 ? -20.469 0.787 19.891 1 96.31 263 GLU B O 1
ATOM 6612 N N . THR B 1 264 ? -18.703 1.595 18.875 1 97.5 264 THR B N 1
ATOM 6613 C CA . THR B 1 264 ? -18.594 2.836 19.625 1 97.5 264 THR B CA 1
ATOM 6614 C C . THR B 1 264 ? -18.953 4.035 18.75 1 97.5 264 THR B C 1
ATOM 6616 O O . THR B 1 264 ? -18.547 4.105 17.594 1 97.5 264 THR B O 1
ATOM 6619 N N . VAL B 1 265 ? -19.766 4.895 19.281 1 98.19 265 VAL B N 1
ATOM 6620 C CA . VAL B 1 265 ? -20.125 6.133 18.594 1 98.19 265 VAL B CA 1
ATOM 6621 C C . VAL B 1 265 ? -19.375 7.305 19.219 1 98.19 265 VAL B C 1
ATOM 6623 O O . VAL B 1 265 ? -19.516 7.57 20.406 1 98.19 265 VAL B O 1
ATOM 6626 N N . PHE B 1 266 ? -18.578 7.98 18.438 1 98.5 266 PHE B N 1
ATOM 6627 C CA . PHE B 1 266 ? -17.859 9.188 18.844 1 98.5 266 PHE B CA 1
ATOM 6628 C C . PHE B 1 266 ? -18.562 10.43 18.312 1 98.5 266 PHE B C 1
ATOM 6630 O O . PHE B 1 266 ? -18.812 10.547 17.109 1 98.5 266 PHE B O 1
ATOM 6637 N N . ARG B 1 267 ? -18.859 11.359 19.203 1 98.44 267 ARG B N 1
ATOM 6638 C CA . ARG B 1 267 ? -19.438 12.641 18.812 1 98.44 267 ARG B CA 1
ATOM 6639 C C . ARG B 1 267 ? -18.531 13.797 19.203 1 98.44 267 ARG B C 1
ATOM 6641 O O . ARG B 1 267 ? -18.234 13.977 20.391 1 98.44 267 ARG B O 1
ATOM 6648 N N . ALA B 1 268 ? -18.156 14.539 18.219 1 98.12 268 ALA B N 1
ATOM 6649 C CA . ALA B 1 268 ? -17.219 15.641 18.453 1 98.12 268 ALA B CA 1
ATOM 6650 C C . ALA B 1 268 ? -17.797 16.969 17.984 1 98.12 268 ALA B C 1
ATOM 6652 O O . ALA B 1 268 ? -18.469 17.016 16.938 1 98.12 268 ALA B O 1
ATOM 6653 N N . LYS B 1 269 ? -17.547 17.969 18.75 1 97.62 269 LYS B N 1
ATOM 6654 C CA . LYS B 1 269 ? -17.859 19.359 18.375 1 97.62 269 LYS B CA 1
ATOM 6655 C C . LYS B 1 269 ? -16.594 20.219 18.406 1 97.62 269 LYS B C 1
ATOM 6657 O O . LYS B 1 269 ? -15.945 20.328 19.453 1 97.62 269 LYS B O 1
ATOM 6662 N N . ALA B 1 270 ? -16.281 20.781 17.281 1 97.69 270 ALA B N 1
ATOM 6663 C CA . ALA B 1 270 ? -15.109 21.641 17.188 1 97.69 270 ALA B CA 1
ATOM 6664 C C . ALA B 1 270 ? -15.414 22.906 16.391 1 97.69 270 ALA B C 1
ATOM 6666 O O . ALA B 1 270 ? -15.109 23 15.203 1 97.69 270 ALA B O 1
ATOM 6667 N N . PRO B 1 271 ? -15.953 23.891 17.047 1 96.38 271 PRO B N 1
ATOM 6668 C CA . PRO B 1 271 ? -16.094 25.188 16.375 1 96.38 271 PRO B CA 1
ATOM 6669 C C . PRO B 1 271 ? -14.758 25.891 16.141 1 96.38 271 PRO B C 1
ATOM 6671 O O . PRO B 1 271 ? -13.773 25.578 16.828 1 96.38 271 PRO B O 1
ATOM 6674 N N . ASP B 1 272 ? -14.727 26.75 15.18 1 96.12 272 ASP B N 1
ATOM 6675 C CA . ASP B 1 272 ? -13.57 27.609 14.938 1 96.12 272 ASP B CA 1
ATOM 6676 C C . ASP B 1 272 ? -12.336 26.781 14.578 1 96.12 272 ASP B C 1
ATOM 6678 O O . ASP B 1 272 ? -11.273 26.953 15.18 1 96.12 272 ASP B O 1
ATOM 6682 N N . ALA B 1 273 ? -12.625 25.797 13.68 1 96.88 273 ALA B N 1
ATOM 6683 C CA . ALA B 1 273 ? -11.547 24.938 13.219 1 96.88 273 ALA B CA 1
ATOM 6684 C C . ALA B 1 273 ? -11.344 25.062 11.711 1 96.88 273 ALA B C 1
ATOM 6686 O O . ALA B 1 273 ? -12.312 25.219 10.961 1 96.88 273 ALA B O 1
ATOM 6687 N N . ARG B 1 274 ? -10.109 24.969 11.281 1 96.25 274 ARG B N 1
ATOM 6688 C CA . ARG B 1 274 ? -9.852 25.047 9.852 1 96.25 274 ARG B CA 1
ATOM 6689 C C . ARG B 1 274 ? -10.07 23.703 9.18 1 96.25 274 ARG B C 1
ATOM 6691 O O . ARG B 1 274 ? -10.336 23.625 7.977 1 96.25 274 ARG B O 1
ATOM 6698 N N . GLU B 1 275 ? -9.906 22.688 9.898 1 95.94 275 GLU B N 1
ATOM 6699 C CA . GLU B 1 275 ? -10.094 21.312 9.422 1 95.94 275 GLU B CA 1
ATOM 6700 C C . GLU B 1 275 ? -10.422 20.375 10.57 1 95.94 275 GLU B C 1
ATOM 6702 O O . GLU B 1 275 ? -10.414 20.781 11.742 1 95.94 275 GLU B O 1
ATOM 6707 N N . PHE B 1 276 ? -10.789 19.172 10.242 1 97.94 276 PHE B N 1
ATOM 6708 C CA . PHE B 1 276 ? -11.141 18.156 11.227 1 97.94 276 PHE B CA 1
ATOM 6709 C C . PHE B 1 276 ? -10.367 16.875 10.984 1 97.94 276 PHE B C 1
ATOM 6711 O O . PHE B 1 276 ? -10.773 16.031 10.172 1 97.94 276 PHE B O 1
ATOM 6718 N N . ALA B 1 277 ? -9.32 16.703 11.773 1 97.75 277 ALA B N 1
ATOM 6719 C CA . ALA B 1 277 ? -8.469 15.523 11.633 1 97.75 277 ALA B CA 1
ATOM 6720 C C . ALA B 1 277 ? -8.93 14.398 12.555 1 97.75 277 ALA B C 1
ATOM 6722 O O . ALA B 1 277 ? -9.43 14.656 13.648 1 97.75 277 ALA B O 1
ATOM 6723 N N . VAL B 1 278 ? -8.703 13.125 12.094 1 98.56 278 VAL B N 1
ATOM 6724 C CA . VAL B 1 278 ? -9.086 11.961 12.883 1 98.56 278 VAL B CA 1
ATOM 6725 C C . VAL B 1 278 ? -7.973 10.914 12.836 1 98.56 278 VAL B C 1
ATOM 6727 O O . VAL B 1 278 ? -7.496 10.562 11.75 1 98.56 278 VAL B O 1
ATOM 6730 N N . LEU B 1 279 ? -7.547 10.453 13.977 1 98.56 279 LEU B N 1
ATOM 6731 C CA . LEU B 1 279 ? -6.672 9.289 14.102 1 98.56 279 LEU B CA 1
ATOM 6732 C C . LEU B 1 279 ? -7.27 8.266 15.062 1 98.56 279 LEU B C 1
ATOM 6734 O O . LEU B 1 279 ? -7.836 8.625 16.094 1 98.56 279 LEU B O 1
ATOM 6738 N N . LEU B 1 280 ? -7.176 6.965 14.703 1 98.25 280 LEU B N 1
ATOM 6739 C CA . LEU B 1 280 ? -7.719 5.875 15.508 1 98.25 280 LEU B CA 1
ATOM 6740 C C . LEU B 1 280 ? -6.695 4.754 15.664 1 98.25 280 LEU B C 1
ATOM 6742 O O . LEU B 1 280 ? -5.934 4.469 14.734 1 98.25 280 LEU B O 1
ATOM 6746 N N . SER B 1 281 ? -6.742 4.129 16.812 1 98.19 281 SER B N 1
ATOM 6747 C CA . SER B 1 281 ? -5.945 2.924 17.016 1 98.19 281 SER B CA 1
ATOM 6748 C C . SER B 1 281 ? -6.465 2.107 18.203 1 98.19 281 SER B C 1
ATOM 6750 O O . SER B 1 281 ? -6.941 2.67 19.188 1 98.19 281 SER B O 1
ATOM 6752 N N . GLU B 1 282 ? -6.367 0.831 18.109 1 97.06 282 GLU B N 1
ATOM 6753 C CA . GLU B 1 282 ? -6.664 -0.053 19.234 1 97.06 282 GLU B CA 1
ATOM 6754 C C . GLU B 1 282 ? -5.496 -0.115 20.219 1 97.06 282 GLU B C 1
ATOM 6756 O O . GLU B 1 282 ? -5.641 -0.615 21.328 1 97.06 282 GLU B O 1
ATOM 6761 N N . ASP B 1 283 ? -4.352 0.472 19.844 1 97.19 283 ASP B N 1
ATOM 6762 C CA . ASP B 1 283 ? -3.135 0.366 20.641 1 97.19 283 ASP B CA 1
ATOM 6763 C C . ASP B 1 283 ? -2.82 1.688 21.344 1 97.19 283 ASP B C 1
ATOM 6765 O O . ASP B 1 283 ? -1.81 1.803 22.047 1 97.19 283 ASP B O 1
ATOM 6769 N N . PHE B 1 284 ? -3.609 2.66 21.172 1 98.31 284 PHE B N 1
ATOM 6770 C CA . PHE B 1 284 ? -3.385 3.98 21.75 1 98.31 284 PHE B CA 1
ATOM 6771 C C . PHE B 1 284 ? -3.547 3.943 23.266 1 98.31 284 PHE B C 1
ATOM 6773 O O . PHE B 1 284 ? -4.445 3.275 23.781 1 98.31 284 PHE B O 1
ATOM 6780 N N . VAL B 1 285 ? -2.705 4.586 23.922 1 98.44 285 VAL B N 1
ATOM 6781 C CA . VAL B 1 285 ? -2.852 4.93 25.328 1 98.44 285 VAL B CA 1
ATOM 6782 C C . VAL B 1 285 ? -2.789 6.445 25.5 1 98.44 285 VAL B C 1
ATOM 6784 O O . VAL B 1 285 ? -2.074 7.133 24.766 1 98.44 285 VAL B O 1
ATOM 6787 N N . GLN B 1 286 ? -3.518 6.926 26.484 1 98.12 286 GLN B N 1
ATOM 6788 C CA . GLN B 1 286 ? -3.688 8.375 26.594 1 98.12 286 GLN B CA 1
ATOM 6789 C C . GLN B 1 286 ? -3.471 8.836 28.031 1 98.12 286 GLN B C 1
ATOM 6791 O O . GLN B 1 286 ? -3.758 8.102 28.984 1 98.12 286 GLN B O 1
ATOM 6796 N N . LYS B 1 287 ? -2.918 9.984 28.188 1 98.56 287 LYS B N 1
ATOM 6797 C CA . LYS B 1 287 ? -2.787 10.703 29.438 1 98.56 287 LYS B CA 1
ATOM 6798 C C . LYS B 1 287 ? -3.113 12.188 29.266 1 98.56 287 LYS B C 1
ATOM 6800 O O . LYS B 1 287 ? -2.828 12.766 28.219 1 98.56 287 LYS B O 1
ATOM 6805 N N . SER B 1 288 ? -3.768 12.836 30.281 1 98.38 288 SER B N 1
ATOM 6806 C CA . SER B 1 288 ? -4.117 14.25 30.234 1 98.38 288 SER B CA 1
ATOM 6807 C C . SER B 1 288 ? -3.6 15 31.453 1 98.38 288 SER B C 1
ATOM 6809 O O . SER B 1 288 ? -3.377 14.391 32.5 1 98.38 288 SER B O 1
ATOM 6811 N N . ARG B 1 289 ? -3.389 16.234 31.25 1 98.31 289 ARG B N 1
ATOM 6812 C CA . ARG B 1 289 ? -2.971 17.156 32.312 1 98.31 289 ARG B CA 1
ATOM 6813 C C . ARG B 1 289 ? -3.488 18.562 32.031 1 98.31 289 ARG B C 1
ATOM 6815 O O . ARG B 1 289 ? -3.521 19.016 30.891 1 98.31 289 ARG B O 1
ATOM 6822 N N . ASP B 1 290 ? -3.883 19.219 33.125 1 98 290 ASP B N 1
ATOM 6823 C CA . ASP B 1 290 ? -4.355 20.594 32.969 1 98 290 ASP B CA 1
ATOM 6824 C C . ASP B 1 290 ? -3.205 21.578 33.125 1 98 290 ASP B C 1
ATOM 6826 O O . ASP B 1 290 ? -2.322 21.391 33.969 1 98 290 ASP B O 1
ATOM 6830 N N . PHE B 1 291 ? -3.209 22.562 32.281 1 98.06 291 PHE B N 1
ATOM 6831 C CA . PHE B 1 291 ? -2.254 23.672 32.344 1 98.06 291 PHE B CA 1
ATOM 6832 C C . PHE B 1 291 ? -2.975 25 32.469 1 98.06 291 PHE B C 1
ATOM 6834 O O . PHE B 1 291 ? -3.943 25.25 31.75 1 98.06 291 PHE B O 1
ATOM 6841 N N . ALA B 1 292 ? -2.516 25.844 33.375 1 96.88 292 ALA B N 1
ATOM 6842 C CA . ALA B 1 292 ? -3.037 27.203 33.469 1 96.88 292 ALA B CA 1
ATOM 6843 C C . ALA B 1 292 ? -2.432 28.109 32.406 1 96.88 292 ALA B C 1
ATOM 6845 O O . ALA B 1 292 ? -1.218 28.328 32.375 1 96.88 292 ALA B O 1
ATOM 6846 N N . ILE B 1 293 ? -3.197 28.578 31.516 1 94.38 293 ILE B N 1
ATOM 6847 C CA . ILE B 1 293 ? -2.773 29.453 30.438 1 94.38 293 ILE B CA 1
ATOM 6848 C C . ILE B 1 293 ? -3.604 30.734 30.453 1 94.38 293 ILE B C 1
ATOM 6850 O O . ILE B 1 293 ? -4.781 30.734 30.094 1 94.38 293 ILE B O 1
ATOM 6854 N N . ALA B 1 294 ? -2.838 31.75 30.828 1 86.81 294 ALA B N 1
ATOM 6855 C CA . ALA B 1 294 ? -3.516 33.031 31.047 1 86.81 294 ALA B CA 1
ATOM 6856 C C . ALA B 1 294 ? -4.656 32.875 32.062 1 86.81 294 ALA B C 1
ATOM 6858 O O . ALA B 1 294 ? -4.445 32.406 33.188 1 86.81 294 ALA B O 1
ATOM 6859 N N . ASP B 1 295 ? -5.879 33.125 31.516 1 87.5 295 ASP B N 1
ATOM 6860 C CA . ASP B 1 295 ? -7.012 33.125 32.438 1 87.5 295 ASP B CA 1
ATOM 6861 C C . ASP B 1 295 ? -7.848 31.844 32.25 1 87.5 295 ASP B C 1
ATOM 6863 O O . ASP B 1 295 ? -8.992 31.781 32.719 1 87.5 295 ASP B O 1
ATOM 6867 N N . LYS B 1 296 ? -7.262 30.891 31.641 1 92 296 LYS B N 1
ATOM 6868 C CA . LYS B 1 296 ? -8.023 29.672 31.406 1 92 296 LYS B CA 1
ATOM 6869 C C . LYS B 1 296 ? -7.207 28.422 31.75 1 92 296 LYS B C 1
ATOM 6871 O O . LYS B 1 296 ? -5.977 28.484 31.781 1 92 296 LYS B O 1
ATOM 6876 N N . ASN B 1 297 ? -8 27.453 32.031 1 95.5 297 ASN B N 1
ATOM 6877 C CA . ASN B 1 297 ? -7.41 26.125 32.156 1 95.5 297 ASN B CA 1
ATOM 6878 C C . ASN B 1 297 ? -7.559 25.328 30.875 1 95.5 297 ASN B C 1
ATOM 6880 O O . ASN B 1 297 ? -8.672 25.141 30.375 1 95.5 297 ASN B O 1
ATOM 6884 N N . VAL B 1 298 ? -6.445 24.891 30.375 1 97.81 298 VAL B N 1
ATOM 6885 C CA . VAL B 1 298 ? -6.453 24.109 29.141 1 97.81 298 VAL B CA 1
ATOM 6886 C C . VAL B 1 298 ? -6.09 22.656 29.438 1 97.81 298 VAL B C 1
ATOM 6888 O O . VAL B 1 298 ? -5.023 22.375 30 1 97.81 298 VAL B O 1
ATOM 6891 N N . THR B 1 299 ? -7.012 21.703 29.141 1 98.25 299 THR B N 1
ATOM 6892 C CA . THR B 1 299 ? -6.703 20.281 29.266 1 98.25 299 THR B CA 1
ATOM 6893 C C . THR B 1 299 ? -5.875 19.797 28.078 1 98.25 299 THR B C 1
ATOM 6895 O O . THR B 1 299 ? -6.348 19.828 26.938 1 98.25 299 THR B O 1
ATOM 6898 N N . VAL B 1 300 ? -4.637 19.422 28.359 1 98.69 300 VAL B N 1
ATOM 6899 C CA . VAL B 1 300 ? -3.752 18.906 27.312 1 98.69 300 VAL B CA 1
ATOM 6900 C C . VAL B 1 300 ? -3.707 17.375 27.391 1 98.69 300 VAL B C 1
ATOM 6902 O O . VAL B 1 300 ? -3.473 16.812 28.469 1 98.69 300 VAL B O 1
ATOM 6905 N N . SER B 1 301 ? -3.975 16.688 26.297 1 98.69 301 SER B N 1
ATOM 6906 C CA . SER B 1 301 ? -3.98 15.234 26.25 1 98.69 301 SER B CA 1
ATOM 6907 C C . SER B 1 301 ? -2.953 14.703 25.25 1 98.69 301 SER B C 1
ATOM 6909 O O . SER B 1 301 ? -2.885 15.18 24.125 1 98.69 301 SER B O 1
ATOM 6911 N N . ALA B 1 302 ? -2.168 13.758 25.734 1 98.81 302 ALA B N 1
ATOM 6912 C CA . ALA B 1 302 ? -1.218 13.062 24.875 1 98.81 302 ALA B CA 1
ATOM 6913 C C . ALA B 1 302 ? -1.653 11.625 24.625 1 98.81 302 ALA B C 1
ATOM 6915 O O . ALA B 1 302 ? -2.125 10.945 25.531 1 98.81 302 ALA B O 1
ATOM 6916 N N . THR B 1 303 ? -1.592 11.203 23.406 1 98.81 303 THR B N 1
ATOM 6917 C CA . THR B 1 303 ? -1.92 9.844 23 1 98.81 303 THR B CA 1
ATOM 6918 C C . THR B 1 303 ? -0.78 9.234 22.188 1 98.81 303 THR B C 1
ATOM 6920 O O . THR B 1 303 ? -0.366 9.789 21.172 1 98.81 303 THR B O 1
ATOM 6923 N N . VAL B 1 304 ? -0.224 8.133 22.672 1 98.44 304 VAL B N 1
ATOM 6924 C CA . VAL B 1 304 ? 0.844 7.422 21.984 1 98.44 304 VAL B CA 1
ATOM 6925 C C . VAL B 1 304 ? 0.513 5.93 21.906 1 98.44 304 VAL B C 1
ATOM 6927 O O . VAL B 1 304 ? -0.467 5.477 22.5 1 98.44 304 VAL B O 1
ATOM 6930 N N . LEU B 1 305 ? 1.244 5.219 21.078 1 97 305 LEU B N 1
ATOM 6931 C CA . LEU B 1 305 ? 1.125 3.766 21.094 1 97 305 LEU B CA 1
ATOM 6932 C C . LEU B 1 305 ? 1.682 3.178 22.375 1 97 305 LEU B C 1
ATOM 6934 O O . LEU B 1 305 ? 2.629 3.717 22.953 1 97 305 LEU B O 1
ATOM 6938 N N . ARG B 1 306 ? 1.202 2.072 22.75 1 96.81 306 ARG B N 1
ATOM 6939 C CA . ARG B 1 306 ? 1.518 1.43 24.031 1 96.81 306 ARG B CA 1
ATOM 6940 C C . ARG B 1 306 ? 3.025 1.292 24.203 1 96.81 306 ARG B C 1
ATOM 6942 O O . ARG B 1 306 ? 3.549 1.54 25.297 1 96.81 306 ARG B O 1
ATOM 6949 N N . PRO B 1 307 ? 3.793 0.875 23.188 1 93.25 307 PRO B N 1
ATOM 6950 C CA . PRO B 1 307 ? 5.238 0.742 23.375 1 93.25 307 PRO B CA 1
ATOM 6951 C C . PRO B 1 307 ? 5.906 2.068 23.734 1 93.25 307 PRO B C 1
ATOM 6953 O O . PRO B 1 307 ? 7.008 2.08 24.281 1 93.25 307 PRO B O 1
ATOM 6956 N N . ASN B 1 308 ? 5.258 3.17 23.453 1 94.44 308 ASN B N 1
ATOM 6957 C CA . ASN B 1 308 ? 5.848 4.484 23.672 1 94.44 308 ASN B CA 1
ATOM 6958 C C . ASN B 1 308 ? 5.211 5.191 24.859 1 94.44 308 ASN B C 1
ATOM 6960 O O . ASN B 1 308 ? 5.359 6.406 25.016 1 94.44 308 ASN B O 1
ATOM 6964 N N . ALA B 1 309 ? 4.551 4.488 25.703 1 97 309 ALA B N 1
ATOM 6965 C CA . ALA B 1 309 ? 3.812 5.039 26.844 1 97 309 ALA B CA 1
ATOM 6966 C C . ALA B 1 309 ? 4.738 5.805 27.781 1 97 309 ALA B C 1
ATOM 6968 O O . ALA B 1 309 ? 4.316 6.766 28.422 1 97 309 ALA B O 1
ATOM 6969 N N . GLY B 1 310 ? 5.957 5.438 27.844 1 96.31 310 GLY B N 1
ATOM 6970 C CA . GLY B 1 310 ? 6.926 6.098 28.703 1 96.31 310 GLY B CA 1
ATOM 6971 C C . GLY B 1 310 ? 7.184 7.543 28.312 1 96.31 310 GLY B C 1
ATOM 6972 O O . GLY B 1 310 ? 7.734 8.312 29.094 1 96.31 310 GLY B O 1
ATOM 6973 N N . LYS B 1 311 ? 6.742 7.984 27.141 1 96.31 311 LYS B N 1
ATOM 6974 C CA . LYS B 1 311 ? 7.016 9.328 26.641 1 96.31 311 LYS B CA 1
ATOM 6975 C C . LYS B 1 311 ? 5.824 10.258 26.875 1 96.31 311 LYS B C 1
ATOM 6977 O O . LYS B 1 311 ? 5.875 11.438 26.531 1 96.31 311 LYS B O 1
ATOM 6982 N N . LEU B 1 312 ? 4.77 9.812 27.5 1 98.12 312 LEU B N 1
ATOM 6983 C CA . LEU B 1 312 ? 3.545 10.586 27.656 1 98.12 312 LEU B CA 1
ATOM 6984 C C . LEU B 1 312 ? 3.801 11.836 28.5 1 98.12 312 LEU B C 1
ATOM 6986 O O . LEU B 1 312 ? 3.387 12.938 28.141 1 98.12 312 LEU B O 1
ATOM 6990 N N . ASP B 1 313 ? 4.48 11.664 29.625 1 98.06 313 ASP B N 1
ATOM 6991 C CA . ASP B 1 313 ? 4.711 12.797 30.516 1 98.06 313 ASP B CA 1
ATOM 6992 C C . ASP B 1 313 ? 5.574 13.859 29.844 1 98.06 313 ASP B C 1
ATOM 6994 O O . ASP B 1 313 ? 5.301 15.055 29.953 1 98.06 313 ASP B O 1
ATOM 6998 N N . GLN B 1 314 ? 6.586 13.398 29.188 1 97 314 GLN B N 1
ATOM 6999 C CA . GLN B 1 314 ? 7.441 14.328 28.469 1 97 314 GLN B CA 1
ATOM 7000 C C . GLN B 1 314 ? 6.652 15.086 27.391 1 97 314 GLN B C 1
ATOM 7002 O O . GLN B 1 314 ? 6.82 16.297 27.234 1 97 314 GLN B O 1
ATOM 7007 N N . THR B 1 315 ? 5.867 14.398 26.672 1 98.38 315 THR B N 1
ATOM 7008 C CA . THR B 1 315 ? 5.055 14.984 25.609 1 98.38 315 THR B CA 1
ATOM 7009 C C . THR B 1 315 ? 4.117 16.047 26.172 1 98.38 315 THR B C 1
ATOM 7011 O O . THR B 1 315 ? 4.023 17.156 25.625 1 98.38 315 THR B O 1
ATOM 7014 N N . LEU B 1 316 ? 3.475 15.75 27.266 1 98.62 316 LEU B N 1
ATOM 7015 C CA . LEU B 1 316 ? 2.561 16.688 27.906 1 98.62 316 LEU B CA 1
ATOM 7016 C C . LEU B 1 316 ? 3.309 17.922 28.406 1 98.62 316 LEU B C 1
ATOM 7018 O O . LEU B 1 316 ? 2.832 19.047 28.234 1 98.62 316 LEU B O 1
ATOM 7022 N N . ASP B 1 317 ? 4.414 17.625 28.969 1 98.38 317 ASP B N 1
ATOM 7023 C CA . ASP B 1 317 ? 5.203 18.719 29.531 1 98.38 317 ASP B CA 1
ATOM 7024 C C . ASP B 1 317 ? 5.629 19.703 28.453 1 98.38 317 ASP B C 1
ATOM 7026 O O . ASP B 1 317 ? 5.48 20.922 28.625 1 98.38 317 ASP B O 1
ATOM 7030 N N . VAL B 1 318 ? 6.125 19.203 27.391 1 98.5 318 VAL B N 1
ATOM 7031 C CA . VAL B 1 318 ? 6.594 20.047 26.297 1 98.5 318 VAL B CA 1
ATOM 7032 C C . VAL B 1 318 ? 5.418 20.828 25.703 1 98.5 318 VAL B C 1
ATOM 7034 O O . VAL B 1 318 ? 5.492 22.047 25.547 1 98.5 318 VAL B O 1
ATOM 7037 N N . ALA B 1 319 ? 4.371 20.188 25.391 1 98.75 319 ALA B N 1
ATOM 7038 C CA . ALA B 1 319 ? 3.221 20.828 24.75 1 98.75 319 ALA B CA 1
ATOM 7039 C C . ALA B 1 319 ? 2.594 21.875 25.672 1 98.75 319 ALA B C 1
ATOM 7041 O O . ALA B 1 319 ? 2.248 22.969 25.219 1 98.75 319 ALA B O 1
ATOM 7042 N N . GLY B 1 320 ? 2.389 21.531 26.922 1 98.44 320 GLY B N 1
ATOM 7043 C CA . GLY B 1 320 ? 1.811 22.453 27.875 1 98.44 320 GLY B CA 1
ATOM 7044 C C . GLY B 1 320 ? 2.615 23.734 28.031 1 98.44 320 GLY B C 1
ATOM 7045 O O . GLY B 1 320 ? 2.059 24.828 28 1 98.44 320 GLY B O 1
ATOM 7046 N N . HIS B 1 321 ? 3.908 23.594 28.172 1 98.31 321 HIS B N 1
ATOM 7047 C CA . HIS B 1 321 ? 4.762 24.766 28.328 1 98.31 321 HIS B CA 1
ATOM 7048 C C . HIS B 1 321 ? 4.801 25.578 27.031 1 98.31 321 HIS B C 1
ATOM 7050 O O . HIS B 1 321 ? 4.883 26.812 27.078 1 98.31 321 HIS B O 1
ATOM 7056 N N . ALA B 1 322 ? 4.816 24.875 25.938 1 98.75 322 ALA B N 1
ATOM 7057 C CA . ALA B 1 322 ? 4.77 25.594 24.672 1 98.75 322 ALA B CA 1
ATOM 7058 C C . ALA B 1 322 ? 3.504 26.438 24.562 1 98.75 322 ALA B C 1
ATOM 7060 O O . ALA B 1 322 ? 3.562 27.609 24.156 1 98.75 322 ALA B O 1
ATOM 7061 N N . LEU B 1 323 ? 2.383 25.891 24.938 1 98.56 323 LEU B N 1
ATOM 7062 C CA . LEU B 1 323 ? 1.126 26.641 24.906 1 98.56 323 LEU B CA 1
ATOM 7063 C C . LEU B 1 323 ? 1.206 27.859 25.812 1 98.56 323 LEU B C 1
ATOM 7065 O O . LEU B 1 323 ? 0.732 28.938 25.453 1 98.56 323 LEU B O 1
ATOM 7069 N N . GLN B 1 324 ? 1.781 27.719 26.953 1 98.19 324 GLN B N 1
ATOM 7070 C CA . GLN B 1 324 ? 1.927 28.844 27.875 1 98.19 324 GLN B CA 1
ATOM 7071 C C . GLN B 1 324 ? 2.814 29.938 27.297 1 98.19 324 GLN B C 1
ATOM 7073 O O . GLN B 1 324 ? 2.459 31.109 27.328 1 98.19 324 GLN B O 1
ATOM 7078 N N . ILE B 1 325 ? 3.895 29.5 26.781 1 98.25 325 ILE B N 1
ATOM 7079 C CA . ILE B 1 325 ? 4.895 30.438 26.266 1 98.25 325 ILE B CA 1
ATOM 7080 C C . ILE B 1 325 ? 4.332 31.188 25.062 1 98.25 325 ILE B C 1
ATOM 7082 O O . ILE B 1 325 ? 4.406 32.406 25 1 98.25 325 ILE B O 1
ATOM 7086 N N . PHE B 1 326 ? 3.781 30.531 24.141 1 98.56 326 PHE B N 1
ATOM 7087 C CA . PHE B 1 326 ? 3.291 31.172 22.922 1 98.56 326 PHE B CA 1
ATOM 7088 C C . PHE B 1 326 ? 2.062 32.031 23.219 1 98.56 326 PHE B C 1
ATOM 7090 O O . PHE B 1 326 ? 1.849 33.062 22.578 1 98.56 326 PHE B O 1
ATOM 7097 N N . SER B 1 327 ? 1.241 31.609 24.203 1 97.88 327 SER B N 1
ATOM 7098 C CA . SER B 1 327 ? 0.133 32.469 24.625 1 97.88 327 SER B CA 1
ATOM 7099 C C . SER B 1 327 ? 0.636 33.781 25.188 1 97.88 327 SER B C 1
ATOM 7101 O O . SER B 1 327 ? 0.044 34.844 24.938 1 97.88 327 SER B O 1
ATOM 7103 N N . LYS B 1 328 ? 1.653 33.688 25.922 1 96.56 328 LYS B N 1
ATOM 7104 C CA . LYS B 1 328 ? 2.248 34.906 26.516 1 96.56 328 LYS B CA 1
ATOM 7105 C C . LYS B 1 328 ? 2.869 35.781 25.438 1 96.56 328 LYS B C 1
ATOM 7107 O O . LYS B 1 328 ? 2.742 37 25.484 1 96.56 328 LYS B O 1
ATOM 7112 N N . ARG B 1 329 ? 3.506 35.156 24.484 1 97.19 329 ARG B N 1
ATOM 7113 C CA . ARG B 1 329 ? 4.301 35.875 23.5 1 97.19 329 ARG B CA 1
ATOM 7114 C C . ARG B 1 329 ? 3.42 36.406 22.375 1 97.19 329 ARG B C 1
ATOM 7116 O O . ARG B 1 329 ? 3.67 37.5 21.828 1 97.19 329 ARG B O 1
ATOM 7123 N N . PHE B 1 330 ? 2.391 35.688 21.984 1 97.62 330 PHE B N 1
ATOM 7124 C CA . PHE B 1 330 ? 1.718 35.969 20.719 1 97.62 330 PHE B CA 1
ATOM 7125 C C . PHE B 1 330 ? 0.256 36.344 20.953 1 97.62 330 PHE B C 1
ATOM 7127 O O . PHE B 1 330 ? -0.369 37 20.125 1 97.62 330 PHE B O 1
ATOM 7134 N N . GLY B 1 331 ? -0.339 35.875 21.953 1 96.5 331 GLY B N 1
ATOM 7135 C CA . GLY B 1 331 ? -1.754 35.969 22.281 1 96.5 331 GLY B CA 1
ATOM 7136 C C . GLY B 1 331 ? -2.311 34.688 22.844 1 96.5 331 GLY B C 1
ATOM 7137 O O . GLY B 1 331 ? -1.771 33.594 22.594 1 96.5 331 GLY B O 1
ATOM 7138 N N . ASN B 1 332 ? -3.385 34.781 23.5 1 95.62 332 ASN B N 1
ATOM 7139 C CA . ASN B 1 332 ? -3.928 33.656 24.266 1 95.62 332 ASN B CA 1
ATOM 7140 C C . ASN B 1 332 ? -4.426 32.531 23.344 1 95.62 332 ASN B C 1
ATOM 7142 O O . ASN B 1 332 ? -5.078 32.812 22.328 1 95.62 332 ASN B O 1
ATOM 7146 N N . TYR B 1 333 ? -4.02 31.281 23.656 1 96.56 333 TYR B N 1
ATOM 7147 C CA . TYR B 1 333 ? -4.664 30.125 23.047 1 96.56 333 TYR B CA 1
ATOM 7148 C C . TYR B 1 333 ? -6.164 30.141 23.312 1 96.56 333 TYR B C 1
ATOM 7150 O O . TYR B 1 333 ? -6.602 30.234 24.453 1 96.56 333 TYR B O 1
ATOM 7158 N N . PRO B 1 334 ? -6.984 30.047 22.328 1 95 334 PRO B N 1
ATOM 7159 C CA . PRO B 1 334 ? -8.398 30.391 22.5 1 95 334 PRO B CA 1
ATOM 7160 C C . PRO B 1 334 ? -9.242 29.219 22.984 1 95 334 PRO B C 1
ATOM 7162 O O . PRO B 1 334 ? -10.414 29.391 23.312 1 95 334 PRO B O 1
ATOM 7165 N N . PHE B 1 335 ? -8.742 28.031 23.078 1 96.06 335 PHE B N 1
ATOM 7166 C CA . PHE B 1 335 ? -9.578 26.875 23.359 1 96.06 335 PHE B CA 1
ATOM 7167 C C . PHE B 1 335 ? -9.242 26.281 24.734 1 96.06 335 PHE B C 1
ATOM 7169 O O . PHE B 1 335 ? -8.273 26.703 25.375 1 96.06 335 PHE B O 1
ATOM 7176 N N . SER B 1 336 ? -10.055 25.312 25.188 1 96.06 336 SER B N 1
ATOM 7177 C CA . SER B 1 336 ? -9.906 24.75 26.531 1 96.06 336 SER B CA 1
ATOM 7178 C C . SER B 1 336 ? -9.312 23.344 26.469 1 96.06 336 SER B C 1
ATOM 7180 O O . SER B 1 336 ? -9.172 22.688 27.5 1 96.06 336 SER B O 1
ATOM 7182 N N . GLU B 1 337 ? -9.031 22.938 25.297 1 97.38 337 GLU B N 1
ATOM 7183 C CA . GLU B 1 337 ? -8.406 21.625 25.141 1 97.38 337 GLU B CA 1
ATOM 7184 C C . GLU B 1 337 ? -7.375 21.625 24.016 1 97.38 337 GLU B C 1
ATOM 7186 O O . GLU B 1 337 ? -7.457 22.453 23.094 1 97.38 337 GLU B O 1
ATOM 7191 N N . PHE B 1 338 ? -6.371 20.812 24.156 1 98.25 338 PHE B N 1
ATOM 7192 C CA . PHE B 1 338 ? -5.344 20.594 23.156 1 98.25 338 PHE B CA 1
ATOM 7193 C C . PHE B 1 338 ? -4.859 19.141 23.188 1 98.25 338 PHE B C 1
ATOM 7195 O O . PHE B 1 338 ? -4.746 18.547 24.25 1 98.25 338 PHE B O 1
ATOM 7202 N N . LYS B 1 339 ? -4.574 18.562 21.984 1 98.81 339 LYS B N 1
ATOM 7203 C CA . LYS B 1 339 ? -4.238 17.141 21.953 1 98.81 339 LYS B CA 1
ATOM 7204 C C . LYS B 1 339 ? -2.98 16.891 21.125 1 98.81 339 LYS B C 1
ATOM 7206 O O . LYS B 1 339 ? -2.766 17.547 20.094 1 98.81 339 LYS B O 1
ATOM 7211 N N . ILE B 1 340 ? -2.131 15.992 21.578 1 98.81 340 ILE B N 1
ATOM 7212 C CA . ILE B 1 340 ? -0.993 15.461 20.844 1 98.81 340 ILE B CA 1
ATOM 7213 C C . ILE B 1 340 ? -1.199 13.977 20.562 1 98.81 340 ILE B C 1
ATOM 7215 O O . ILE B 1 340 ? -1.557 13.219 21.469 1 98.81 340 ILE B O 1
ATOM 7219 N N . VAL B 1 341 ? -0.957 13.547 19.359 1 98.81 341 VAL B N 1
ATOM 7220 C CA . VAL B 1 341 ? -1.171 12.141 19.047 1 98.81 341 VAL B CA 1
ATOM 7221 C C . VAL B 1 341 ? -0.007 11.617 18.203 1 98.81 341 VAL B C 1
ATOM 7223 O O . VAL B 1 341 ? 0.484 12.305 17.312 1 98.81 341 VAL B O 1
ATOM 7226 N N . GLU B 1 342 ? 0.49 10.453 18.609 1 97.5 342 GLU B N 1
ATOM 7227 C CA . GLU B 1 342 ? 1.431 9.734 17.75 1 97.5 342 GLU B CA 1
ATOM 7228 C C . GLU B 1 342 ? 0.804 9.391 16.406 1 97.5 342 GLU B C 1
ATOM 7230 O O . GLU B 1 342 ? -0.353 8.969 16.344 1 97.5 342 GLU B O 1
ATOM 7235 N N . ALA B 1 343 ? 1.529 9.641 15.344 1 96.25 343 ALA B N 1
ATOM 7236 C CA . ALA B 1 343 ? 0.99 9.461 14 1 96.25 343 ALA B CA 1
ATOM 7237 C C . ALA B 1 343 ? 1.985 8.734 13.102 1 96.25 343 ALA B C 1
ATOM 7239 O O . ALA B 1 343 ? 3.197 8.805 13.32 1 96.25 343 ALA B O 1
ATOM 7240 N N . PRO B 1 344 ? 1.447 8.023 12.125 1 92.12 344 PRO B N 1
ATOM 7241 C CA . PRO B 1 344 ? 2.316 7.301 11.195 1 92.12 344 PRO B CA 1
ATOM 7242 C C . PRO B 1 344 ? 2.855 8.188 10.078 1 92.12 344 PRO B C 1
ATOM 7244 O O . PRO B 1 344 ? 2.703 7.863 8.891 1 92.12 344 PRO B O 1
ATOM 7247 N N . MET B 1 345 ? 3.578 9.164 10.477 1 90 345 MET B N 1
ATOM 7248 C CA . MET B 1 345 ? 4.129 10.094 9.5 1 90 345 MET B CA 1
ATOM 7249 C C . MET B 1 345 ? 5.133 9.398 8.586 1 90 345 MET B C 1
ATOM 7251 O O . MET B 1 345 ? 5.762 8.414 8.992 1 90 345 MET B O 1
ATOM 7255 N N . LYS B 1 346 ? 5.246 9.82 7.406 1 79.94 346 LYS B N 1
ATOM 7256 C CA . LYS B 1 346 ? 6.223 9.305 6.449 1 79.94 346 LYS B CA 1
ATOM 7257 C C . LYS B 1 346 ? 6.703 10.414 5.512 1 79.94 346 LYS B C 1
ATOM 7259 O O . LYS B 1 346 ? 6.312 11.57 5.656 1 79.94 346 LYS B O 1
ATOM 7264 N N . GLY B 1 347 ? 7.598 10.094 4.691 1 72.25 347 GLY B N 1
ATOM 7265 C CA . GLY B 1 347 ? 8.094 11.031 3.697 1 72.25 347 GLY B CA 1
ATOM 7266 C C . GLY B 1 347 ? 8.938 12.141 4.293 1 72.25 347 GLY B C 1
ATOM 7267 O O . GLY B 1 347 ? 8.969 13.258 3.766 1 72.25 347 GLY B O 1
ATOM 7268 N N . GLY B 1 348 ? 9.383 11.969 5.434 1 73.12 348 GLY B N 1
ATOM 7269 C CA . GLY B 1 348 ? 10.289 12.93 6.035 1 73.12 348 GLY B CA 1
ATOM 7270 C C . GLY B 1 348 ? 9.594 13.898 6.977 1 73.12 348 GLY B C 1
ATOM 7271 O O . GLY B 1 348 ? 10.234 14.75 7.59 1 73.12 348 GLY B O 1
ATOM 7272 N N . ALA B 1 349 ? 8.367 13.766 7.152 1 82.56 349 ALA B N 1
ATOM 7273 C CA . ALA B 1 349 ? 7.629 14.664 8.047 1 82.56 349 ALA B CA 1
ATOM 7274 C C . ALA B 1 349 ? 7.738 14.203 9.492 1 82.56 349 ALA B C 1
ATOM 7276 O O . ALA B 1 349 ? 7.484 13.031 9.805 1 82.56 349 ALA B O 1
ATOM 7277 N N . GLY B 1 350 ? 8.078 15.156 10.305 1 88.94 350 GLY B N 1
ATOM 7278 C CA . GLY B 1 350 ? 8.172 14.852 11.727 1 88.94 350 GLY B CA 1
ATOM 7279 C C . GLY B 1 350 ? 6.871 15.07 12.469 1 88.94 350 GLY B C 1
ATOM 7280 O O . GLY B 1 350 ? 6.691 14.57 13.578 1 88.94 350 GLY B O 1
ATOM 7281 N N . GLY B 1 351 ? 6.082 15.805 11.859 1 93.75 351 GLY B N 1
ATOM 7282 C CA . GLY B 1 351 ? 4.793 16.094 12.469 1 93.75 351 GLY B CA 1
ATOM 7283 C C . GLY B 1 351 ? 3.832 16.797 11.531 1 93.75 351 GLY B C 1
ATOM 7284 O O . GLY B 1 351 ? 4.164 17.047 10.367 1 93.75 351 GLY B O 1
ATOM 7285 N N . MET B 1 352 ? 2.66 16.953 12.055 1 95.31 352 MET B N 1
ATOM 7286 C CA . MET B 1 352 ? 1.604 17.656 11.336 1 95.31 352 MET B CA 1
ATOM 7287 C C . MET B 1 352 ? 0.708 18.422 12.305 1 95.31 352 MET B C 1
ATOM 7289 O O . MET B 1 352 ? 0.359 17.906 13.375 1 95.31 352 MET B O 1
ATOM 7293 N N . GLU B 1 353 ? 0.469 19.641 11.938 1 96.44 353 GLU B N 1
ATOM 7294 C CA . GLU B 1 353 ? -0.451 20.453 12.727 1 96.44 353 GLU B CA 1
ATOM 7295 C C . GLU B 1 353 ? -1.889 20.281 12.242 1 96.44 353 GLU B C 1
ATOM 7297 O O . GLU B 1 353 ? -2.133 20.188 11.039 1 96.44 353 GLU B O 1
ATOM 7302 N N . TYR B 1 354 ? -2.805 20.219 13.148 1 97 354 TYR B N 1
ATOM 7303 C CA . TYR B 1 354 ? -4.246 20.281 12.945 1 97 354 TYR B CA 1
ATOM 7304 C C . TYR B 1 354 ? -4.898 21.25 13.922 1 97 354 TYR B C 1
ATOM 7306 O O . TYR B 1 354 ? -4.266 21.688 14.891 1 97 354 TYR B O 1
ATOM 7314 N N . SER B 1 355 ? -6.141 21.625 13.633 1 97.56 355 SER B N 1
ATOM 7315 C CA . SER B 1 355 ? -6.863 22.453 14.586 1 97.56 355 SER B CA 1
ATOM 7316 C C . SER B 1 355 ? -6.961 21.797 15.953 1 97.56 355 SER B C 1
ATOM 7318 O O . SER B 1 355 ? -7.582 20.734 16.094 1 97.56 355 SER B O 1
ATOM 7320 N N . ARG B 1 356 ? -6.328 22.453 16.984 1 98.12 356 ARG B N 1
ATOM 7321 C CA . ARG B 1 356 ? -6.457 22.078 18.391 1 98.12 356 ARG B CA 1
ATOM 7322 C C . ARG B 1 356 ? -5.742 20.766 18.672 1 98.12 356 ARG B C 1
ATOM 7324 O O . ARG B 1 356 ? -5.953 20.156 19.719 1 98.12 356 ARG B O 1
ATOM 7331 N N . MET B 1 357 ? -4.992 20.266 17.734 1 98.31 357 MET B N 1
ATOM 7332 C CA . MET B 1 357 ? -4.234 19.047 17.953 1 98.31 357 MET B CA 1
ATOM 7333 C C . MET B 1 357 ? -3.031 18.969 17.016 1 98.31 357 MET B C 1
ATOM 7335 O O . MET B 1 357 ? -2.939 19.75 16.062 1 98.31 357 MET B O 1
ATOM 7339 N N . ILE B 1 358 ? -2.105 18.094 17.312 1 98.56 358 ILE B N 1
ATOM 7340 C CA . ILE B 1 358 ? -0.943 17.875 16.453 1 98.56 358 ILE B CA 1
ATOM 7341 C C . ILE B 1 358 ? -0.621 16.391 16.391 1 98.56 358 ILE B C 1
ATOM 7343 O O . ILE B 1 358 ? -0.901 15.641 17.328 1 98.56 358 ILE B O 1
ATOM 7347 N N . GLY B 1 359 ? -0.141 15.984 15.25 1 97.75 359 GLY B N 1
ATOM 7348 C CA . GLY B 1 359 ? 0.43 14.656 15.086 1 97.75 359 GLY B CA 1
ATOM 7349 C C . GLY B 1 359 ? 1.946 14.648 15.117 1 97.75 359 GLY B C 1
ATOM 7350 O O . GLY B 1 359 ? 2.586 15.539 14.547 1 97.75 359 GLY B O 1
ATOM 7351 N N . ILE B 1 360 ? 2.455 13.68 15.828 1 97.19 360 ILE B N 1
ATOM 7352 C CA . ILE B 1 360 ? 3.904 13.531 15.914 1 97.19 360 ILE B CA 1
ATOM 7353 C C . ILE B 1 360 ? 4.316 12.156 15.391 1 97.19 360 ILE B C 1
ATOM 7355 O O . ILE B 1 360 ? 3.725 11.141 15.766 1 97.19 360 ILE B O 1
ATOM 7359 N N . ALA B 1 361 ? 5.348 12.117 14.641 1 93.38 361 ALA B N 1
ATOM 7360 C CA . ALA B 1 361 ? 5.789 10.891 13.977 1 93.38 361 ALA B CA 1
ATOM 7361 C C . ALA B 1 361 ? 6.137 9.805 15 1 93.38 361 ALA B C 1
ATOM 7363 O O . ALA B 1 361 ? 6.84 10.07 15.977 1 93.38 361 ALA B O 1
ATOM 7364 N N . SER B 1 362 ? 5.746 8.602 14.672 1 91.38 362 SER B N 1
ATOM 7365 C CA . SER B 1 362 ? 6.039 7.453 15.531 1 91.38 362 SER B CA 1
ATOM 7366 C C . SER B 1 362 ? 7.539 7.293 15.742 1 91.38 362 SER B C 1
ATOM 7368 O O . SER B 1 362 ? 7.98 6.945 16.844 1 91.38 362 SER B O 1
ATOM 7370 N N . MET B 1 363 ? 8.305 7.543 14.766 1 85.12 363 MET B N 1
ATOM 7371 C CA . MET B 1 363 ? 9.75 7.312 14.82 1 85.12 363 MET B CA 1
ATOM 7372 C C . MET B 1 363 ? 10.398 8.211 15.867 1 85.12 363 MET B C 1
ATOM 7374 O O . MET B 1 363 ? 11.438 7.852 16.438 1 85.12 363 MET B O 1
ATOM 7378 N N . LEU B 1 364 ? 9.836 9.312 16.125 1 89.69 364 LEU B N 1
ATOM 7379 C CA . LEU B 1 364 ? 10.43 10.258 17.062 1 89.69 364 LEU B CA 1
ATOM 7380 C C . LEU B 1 364 ? 10.211 9.805 18.5 1 89.69 364 LEU B C 1
ATOM 7382 O O . LEU B 1 364 ? 10.867 10.312 19.422 1 89.69 364 LEU B O 1
ATOM 7386 N N . TYR B 1 365 ? 9.328 8.961 18.703 1 89.94 365 TYR B N 1
ATOM 7387 C CA . TYR B 1 365 ? 9.094 8.414 20.031 1 89.94 365 TYR B CA 1
ATOM 7388 C C . TYR B 1 365 ? 9.992 7.211 20.297 1 89.94 365 TYR B C 1
ATOM 7390 O O . TYR B 1 365 ? 10.156 6.793 21.438 1 89.94 365 TYR B O 1
ATOM 7398 N N . GLY B 1 366 ? 10.438 6.66 19.188 1 78.94 366 GLY B N 1
ATOM 7399 C CA . GLY B 1 366 ? 11.258 5.465 19.328 1 78.94 366 GLY B CA 1
ATOM 7400 C C . GLY B 1 366 ? 12.672 5.766 19.781 1 78.94 366 GLY B C 1
ATOM 7401 O O . GLY B 1 366 ? 13.047 6.93 19.922 1 78.94 366 GLY B O 1
ATOM 7402 N N . ASP B 1 367 ? 13.375 4.594 20 1 70.31 367 ASP B N 1
ATOM 7403 C CA . ASP B 1 367 ? 14.781 4.695 20.375 1 70.31 367 ASP B CA 1
ATOM 7404 C C . ASP B 1 367 ? 15.648 5.062 19.188 1 70.31 367 ASP B C 1
ATOM 7406 O O . ASP B 1 367 ? 16.016 4.195 18.391 1 70.31 367 ASP B O 1
ATOM 7410 N N . MET B 1 368 ? 15.906 6.289 19.078 1 64.06 368 MET B N 1
ATOM 7411 C CA . MET B 1 368 ? 16.625 6.801 17.906 1 64.06 368 MET B CA 1
ATOM 7412 C C . MET B 1 368 ? 18 6.176 17.797 1 64.06 368 MET B C 1
ATOM 7414 O O . MET B 1 368 ? 18.516 5.977 16.703 1 64.06 368 MET B O 1
ATOM 7418 N N . GLY B 1 369 ? 18.562 5.969 18.953 1 58.41 369 GLY B N 1
ATOM 7419 C CA . GLY B 1 369 ? 19.844 5.266 18.953 1 58.41 369 GLY B CA 1
ATOM 7420 C C . GLY B 1 369 ? 19.766 3.9 18.297 1 58.41 369 GLY B C 1
ATOM 7421 O O . GLY B 1 369 ? 20.625 3.549 17.484 1 58.41 369 GLY B O 1
ATOM 7422 N N . ALA B 1 370 ? 18.766 3.273 18.656 1 58.88 370 ALA B N 1
ATOM 7423 C CA . ALA B 1 370 ? 18.578 1.95 18.078 1 58.88 370 ALA B CA 1
ATOM 7424 C C . ALA B 1 370 ? 18.312 2.049 16.578 1 58.88 370 ALA B C 1
ATOM 7426 O O . ALA B 1 370 ? 18.797 1.23 15.789 1 58.88 370 ALA B O 1
ATOM 7427 N N . GLN B 1 371 ? 17.641 3.039 16.266 1 62.97 371 GLN B N 1
ATOM 7428 C CA . GLN B 1 371 ? 17.312 3.221 14.852 1 62.97 371 GLN B CA 1
ATOM 7429 C C . GLN B 1 371 ? 18.547 3.574 14.031 1 62.97 371 GLN B C 1
ATOM 7431 O O . GLN B 1 371 ? 18.734 3.057 12.93 1 62.97 371 GLN B O 1
ATOM 7436 N N . LEU B 1 372 ? 19.297 4.414 14.531 1 60.78 372 LEU B N 1
ATOM 7437 C CA . LEU B 1 372 ? 20.531 4.805 13.867 1 60.78 372 LEU B CA 1
ATOM 7438 C C . LEU B 1 372 ? 21.516 3.631 13.797 1 60.78 372 LEU B C 1
ATOM 7440 O O . LEU B 1 372 ? 22.234 3.471 12.805 1 60.78 372 LEU B O 1
ATOM 7444 N N . GLY B 1 373 ? 21.547 3.02 14.906 1 52.41 373 GLY B N 1
ATOM 7445 C CA . GLY B 1 373 ? 22.344 1.811 14.898 1 52.41 373 GLY B CA 1
ATOM 7446 C C . GLY B 1 373 ? 21.969 0.838 13.805 1 52.41 373 GLY B C 1
ATOM 7447 O O . GLY B 1 373 ? 22.828 0.304 13.109 1 52.41 373 GLY B O 1
ATOM 7448 N N . GLY B 1 374 ? 20.672 0.755 13.672 1 51.97 374 GLY B N 1
ATOM 7449 C CA . GLY B 1 374 ? 20.188 -0.108 12.609 1 51.97 374 GLY B CA 1
ATOM 7450 C C . GLY B 1 374 ? 20.562 0.375 11.219 1 51.97 374 GLY B C 1
ATOM 7451 O O . GLY B 1 374 ? 20.969 -0.422 10.375 1 51.97 374 GLY B O 1
ATOM 7452 N N . LEU B 1 375 ? 20.469 1.642 11.086 1 53 375 LEU B N 1
ATOM 7453 C CA . LEU B 1 375 ? 20.812 2.244 9.805 1 53 375 LEU B CA 1
ATOM 7454 C C . LEU B 1 375 ? 22.297 2.08 9.508 1 53 375 LEU B C 1
ATOM 7456 O O . LEU B 1 375 ? 22.688 1.733 8.391 1 53 375 LEU B O 1
ATOM 7460 N N . THR B 1 376 ? 23.094 2.496 10.477 1 50.34 376 THR B N 1
ATOM 7461 C CA . THR B 1 376 ? 24.531 2.381 10.305 1 50.34 376 THR B CA 1
ATOM 7462 C C . THR B 1 376 ? 24.922 0.942 9.984 1 50.34 376 THR B C 1
ATOM 7464 O O . THR B 1 376 ? 25.828 0.707 9.164 1 50.34 376 THR B O 1
ATOM 7467 N N . SER B 1 377 ? 24.234 0.213 10.688 1 46.06 377 SER B N 1
ATOM 7468 C CA . SER B 1 377 ? 24.484 -1.202 10.438 1 46.06 377 SER B CA 1
ATOM 7469 C C . SER B 1 377 ? 24.094 -1.588 9.008 1 46.06 377 SER B C 1
ATOM 7471 O O . SER B 1 377 ? 24.828 -2.326 8.344 1 46.06 377 SER B O 1
ATOM 7473 N N . SER B 1 378 ? 23.016 -0.98 8.656 1 45.16 378 SER B N 1
ATOM 7474 C CA . SER B 1 378 ? 22.516 -1.303 7.324 1 45.16 378 SER B CA 1
ATOM 7475 C C . SER B 1 378 ? 23.438 -0.727 6.242 1 45.16 378 SER B C 1
ATOM 7477 O O . SER B 1 378 ? 23.594 -1.32 5.176 1 45.16 378 SER B O 1
ATOM 7479 N N . LEU B 1 379 ? 24.062 0.499 6.582 1 43.41 379 LEU B N 1
ATOM 7480 C CA . LEU B 1 379 ? 24.922 1.18 5.613 1 43.41 379 LEU B CA 1
ATOM 7481 C C . LEU B 1 379 ? 26.344 0.657 5.684 1 43.41 379 LEU B C 1
ATOM 7483 O O . LEU B 1 379 ? 27.188 1.021 4.859 1 43.41 379 LEU B O 1
ATOM 7487 N N . GLN B 1 380 ? 26.625 -0.267 6.371 1 35.06 380 GLN B N 1
ATOM 7488 C CA . GLN B 1 380 ? 27.922 -0.905 6.535 1 35.06 380 GLN B CA 1
ATOM 7489 C C . GLN B 1 380 ? 29.047 0.131 6.574 1 35.06 380 GLN B C 1
ATOM 7491 O O . GLN B 1 380 ? 30.062 -0.019 5.891 1 35.06 380 GLN B O 1
ATOM 7496 N N . ILE B 1 381 ? 28.797 1.278 7.102 1 37.16 381 ILE B N 1
ATOM 7497 C CA . ILE B 1 381 ? 29.844 2.297 7.195 1 37.16 381 ILE B CA 1
ATOM 7498 C C . ILE B 1 381 ? 31 1.777 8.047 1 37.16 381 ILE B C 1
ATOM 7500 O O . ILE B 1 381 ? 30.812 1.438 9.219 1 37.16 381 ILE B O 1
ATOM 7504 N N . PRO B 1 382 ? 32.062 1.383 7.516 1 35.41 382 PRO B N 1
ATOM 7505 C CA . PRO B 1 382 ? 33.219 0.929 8.297 1 35.41 382 PRO B CA 1
ATOM 7506 C C . PRO B 1 382 ? 33.469 1.789 9.539 1 35.41 382 PRO B C 1
ATOM 7508 O O . PRO B 1 382 ? 33.469 3.02 9.445 1 35.41 382 PRO B O 1
ATOM 7511 N N . GLY B 1 383 ? 33.688 1.203 10.812 1 39.28 383 GLY B N 1
ATOM 7512 C CA . GLY B 1 383 ? 33.938 1.863 12.086 1 39.28 383 GLY B CA 1
ATOM 7513 C C . GLY B 1 383 ? 32.656 2.303 12.766 1 39.28 383 GLY B C 1
ATOM 7514 O O . GLY B 1 383 ? 32.688 2.971 13.805 1 39.28 383 GLY B O 1
ATOM 7515 N N . ALA B 1 384 ? 31.609 1.928 12.094 1 44.12 384 ALA B N 1
ATOM 7516 C CA . ALA B 1 384 ? 30.281 2.314 12.586 1 44.12 384 ALA B CA 1
ATOM 7517 C C . ALA B 1 384 ? 30 1.673 13.938 1 44.12 384 ALA B C 1
ATOM 7519 O O . ALA B 1 384 ? 29.359 2.283 14.797 1 44.12 384 ALA B O 1
ATOM 7520 N N . ASP B 1 385 ? 30.406 0.488 14.016 1 43.12 385 ASP B N 1
ATOM 7521 C CA . ASP B 1 385 ? 30.25 -0.165 15.305 1 43.12 385 ASP B CA 1
ATOM 7522 C C . ASP B 1 385 ? 30.828 0.685 16.438 1 43.12 385 ASP B C 1
ATOM 7524 O O . ASP B 1 385 ? 30.203 0.858 17.484 1 43.12 385 ASP B O 1
ATOM 7528 N N . LYS B 1 386 ? 32.094 0.989 16.281 1 42.16 386 LYS B N 1
ATOM 7529 C CA . LYS B 1 386 ? 32.719 1.834 17.297 1 42.16 386 LYS B CA 1
ATOM 7530 C C . LYS B 1 386 ? 31.953 3.146 17.453 1 42.16 386 LYS B C 1
ATOM 7532 O O . LYS B 1 386 ? 31.859 3.689 18.562 1 42.16 386 LYS B O 1
ATOM 7537 N N . LEU B 1 387 ? 31.438 3.477 16.422 1 43.12 387 LEU B N 1
ATOM 7538 C CA . LEU B 1 387 ? 30.641 4.699 16.438 1 43.12 387 LEU B CA 1
ATOM 7539 C C . LEU B 1 387 ? 29.344 4.492 17.203 1 43.12 387 LEU B C 1
ATOM 7541 O O . LEU B 1 387 ? 28.953 5.332 18.016 1 43.12 387 LEU B O 1
ATOM 7545 N N . LEU B 1 388 ? 28.703 3.426 16.969 1 47.91 388 LEU B N 1
ATOM 7546 C CA . LEU B 1 388 ? 27.453 3.094 17.625 1 47.91 388 LEU B CA 1
ATOM 7547 C C . LEU B 1 388 ? 27.672 2.855 19.125 1 47.91 388 LEU B C 1
ATOM 7549 O O . LEU B 1 388 ? 26.844 3.254 19.938 1 47.91 388 LEU B O 1
ATOM 7553 N N . GLU B 1 389 ? 28.625 2.088 19.531 1 46.44 389 GLU B N 1
ATOM 7554 C CA . GLU B 1 389 ? 28.969 1.904 20.938 1 46.44 389 GLU B CA 1
ATOM 7555 C C . GLU B 1 389 ? 29.125 3.246 21.656 1 46.44 389 GLU B C 1
ATOM 7557 O O . GLU B 1 389 ? 28.719 3.389 22.812 1 46.44 389 GLU B O 1
ATOM 7562 N N . SER B 1 390 ? 29.625 4.176 21 1 41.66 390 SER B N 1
ATOM 7563 C CA . SER B 1 390 ? 29.828 5.48 21.625 1 41.66 390 SER B CA 1
ATOM 7564 C C . SER B 1 390 ? 28.531 6.246 21.75 1 41.66 390 SER B C 1
ATOM 7566 O O . SER B 1 390 ? 28.391 7.121 22.609 1 41.66 390 SER B O 1
ATOM 7568 N N . LEU B 1 391 ? 27.672 5.953 20.828 1 43.84 391 LEU B N 1
ATOM 7569 C CA . LEU B 1 391 ? 26.391 6.652 20.859 1 43.84 391 LEU B CA 1
ATOM 7570 C C . LEU B 1 391 ? 25.484 6.09 21.953 1 43.84 391 LEU B C 1
ATOM 7572 O O . LEU B 1 391 ? 24.594 6.789 22.438 1 43.84 391 LEU B O 1
ATOM 7576 N N . GLY B 1 392 ? 25.438 4.789 22.328 1 38.38 392 GLY B N 1
ATOM 7577 C CA . GLY B 1 392 ? 24.656 4.164 23.375 1 38.38 392 GLY B CA 1
ATOM 7578 C C . GLY B 1 392 ? 25.109 4.551 24.766 1 38.38 392 GLY B C 1
ATOM 7579 O O . GLY B 1 392 ? 24.422 4.289 25.75 1 38.38 392 GLY B O 1
ATOM 7580 N N . ASP B 1 393 ? 26.469 4.66 25.094 1 34.47 393 ASP B N 1
ATOM 7581 C CA . ASP B 1 393 ? 26.906 4.969 26.469 1 34.47 393 ASP B CA 1
ATOM 7582 C C . ASP B 1 393 ? 26.391 6.344 26.891 1 34.47 393 ASP B C 1
ATOM 7584 O O . ASP B 1 393 ? 26.453 7.309 26.141 1 34.47 393 ASP B O 1
ATOM 7588 N N . ASP B 1 394 ? 25.469 6.383 27.922 1 33.47 394 ASP B N 1
ATOM 7589 C CA . ASP B 1 394 ? 25.078 7.57 28.688 1 33.47 394 ASP B CA 1
ATOM 7590 C C . ASP B 1 394 ? 26.234 8.57 28.766 1 33.47 394 ASP B C 1
ATOM 7592 O O . ASP B 1 394 ? 26.109 9.602 29.422 1 33.47 394 ASP B O 1
ATOM 7596 N N . THR B 1 395 ? 27.484 8.117 28.703 1 30.16 395 THR B N 1
ATOM 7597 C CA . THR B 1 395 ? 28.641 8.961 28.984 1 30.16 395 THR B CA 1
ATOM 7598 C C . THR B 1 395 ? 28.766 10.078 27.953 1 30.16 395 THR B C 1
ATOM 7600 O O . THR B 1 395 ? 29.656 10.93 28.047 1 30.16 395 THR B O 1
ATOM 7603 N N . LEU B 1 396 ? 28.219 9.898 26.828 1 31.09 396 LEU B N 1
ATOM 7604 C CA . LEU B 1 396 ? 28.328 11.062 25.969 1 31.09 396 LEU B CA 1
ATOM 7605 C C . LEU B 1 396 ? 27.344 12.148 26.375 1 31.09 396 LEU B C 1
ATOM 7607 O O . LEU B 1 396 ? 27.047 13.047 25.578 1 31.09 396 LEU B O 1
ATOM 7611 N N . SER B 1 397 ? 26.609 12.039 27.484 1 29.58 397 SER B N 1
ATOM 7612 C CA . SER B 1 397 ? 25.812 13.164 27.969 1 29.58 397 SER B CA 1
ATOM 7613 C C . SER B 1 397 ? 26.547 14.484 27.781 1 29.58 397 SER B C 1
ATOM 7615 O O . SER B 1 397 ? 26 15.438 27.234 1 29.58 397 SER B O 1
ATOM 7617 N N . ALA B 1 398 ? 27.281 14.992 29.062 1 26.05 398 ALA B N 1
ATOM 7618 C CA . ALA B 1 398 ? 27.875 16.328 29.219 1 26.05 398 ALA B CA 1
ATOM 7619 C C . ALA B 1 398 ? 28.891 16.609 28.125 1 26.05 398 ALA B C 1
ATOM 7621 O O . ALA B 1 398 ? 29.328 15.688 27.422 1 26.05 398 ALA B O 1
ATOM 7622 N N . GLY B 1 399 ? 29.828 17.703 28.281 1 25.84 399 GLY B N 1
ATOM 7623 C CA . GLY B 1 399 ? 31.016 18.266 27.656 1 25.84 399 GLY B CA 1
ATOM 7624 C C . GLY B 1 399 ? 32.062 17.234 27.328 1 25.84 399 GLY B C 1
ATOM 7625 O O . GLY B 1 399 ? 33.25 17.547 27.266 1 25.84 399 GLY B O 1
ATOM 7626 N N . ALA B 1 400 ? 31.906 15.953 27.812 1 26.5 400 ALA B N 1
ATOM 7627 C CA . ALA B 1 400 ? 33.125 15.148 27.75 1 26.5 400 ALA B CA 1
ATOM 7628 C C . ALA B 1 400 ? 33.531 14.914 26.297 1 26.5 400 ALA B C 1
ATOM 7630 O O . ALA B 1 400 ? 32.719 14.477 25.469 1 26.5 400 ALA B O 1
ATOM 7631 N N . SER B 1 401 ? 34.562 15.57 25.734 1 25.8 401 SER B N 1
ATOM 7632 C CA . SER B 1 401 ? 35.438 15.188 24.656 1 25.8 401 SER B CA 1
ATOM 7633 C C . SER B 1 401 ? 35.625 13.68 24.594 1 25.8 401 SER B C 1
ATOM 7635 O O . SER B 1 401 ? 35.625 13 25.625 1 25.8 401 SER B O 1
ATOM 7637 N N . VAL B 1 402 ? 35.031 12.914 23.719 1 28.72 402 VAL B N 1
ATOM 7638 C CA . VAL B 1 402 ? 35.656 11.609 23.625 1 28.72 402 VAL B CA 1
ATOM 7639 C C . VAL B 1 402 ? 37.031 11.656 24.297 1 28.72 402 VAL B C 1
ATOM 7641 O O . VAL B 1 402 ? 37.906 12.43 23.891 1 28.72 402 VAL B O 1
ATOM 7644 N N . PRO B 1 403 ? 37.188 11.469 25.562 1 26.81 403 PRO B N 1
ATOM 7645 C CA . PRO B 1 403 ? 38.594 11.438 26 1 26.81 403 PRO B CA 1
ATOM 7646 C C . PRO B 1 403 ? 39.5 10.75 24.984 1 26.81 403 PRO B C 1
ATOM 7648 O O . PRO B 1 403 ? 39.094 9.82 24.297 1 26.81 403 PRO B O 1
ATOM 7651 N N . ALA B 1 404 ? 40.5 11.445 24.609 1 26.16 404 ALA B N 1
ATOM 7652 C CA . ALA B 1 404 ? 41.688 10.836 24 1 26.16 404 ALA B CA 1
ATOM 7653 C C . ALA B 1 404 ? 42 9.492 24.656 1 26.16 404 ALA B C 1
ATOM 7655 O O . ALA B 1 404 ? 42.281 9.422 25.844 1 26.16 404 ALA B O 1
ATOM 7656 N N . THR B 1 405 ? 41.312 8.492 24.453 1 26.7 405 THR B N 1
ATOM 7657 C CA . THR B 1 405 ? 42.031 7.352 25 1 26.7 405 THR B CA 1
ATOM 7658 C C . THR B 1 405 ? 43.531 7.559 24.875 1 26.7 405 THR B C 1
ATOM 7660 O O . THR B 1 405 ? 44.031 7.973 23.828 1 26.7 405 THR B O 1
ATOM 7663 N N . LYS B 1 406 ? 44.281 7.84 25.922 1 27.86 406 LYS B N 1
ATOM 7664 C CA . LYS B 1 406 ? 45.719 7.801 26.156 1 27.86 406 LYS B CA 1
ATOM 7665 C C . LYS B 1 406 ? 46.344 6.586 25.484 1 27.86 406 LYS B C 1
ATOM 7667 O O . LYS B 1 406 ? 47.469 6.18 25.844 1 27.86 406 LYS B O 1
ATOM 7672 N N . ASN B 1 407 ? 45.812 5.668 24.859 1 26.83 407 ASN B N 1
ATOM 7673 C CA . ASN B 1 407 ? 47 5.121 24.219 1 26.83 407 ASN B CA 1
ATOM 7674 C C . ASN B 1 407 ? 47.75 6.191 23.438 1 26.83 407 ASN B C 1
ATOM 7676 O O . ASN B 1 407 ? 47.25 6.742 22.469 1 26.83 407 ASN B O 1
ATOM 7680 N N . GLU B 1 408 ? 48.688 7.004 24 1 28.91 408 GLU B N 1
ATOM 7681 C CA . GLU B 1 408 ? 49.75 8 23.828 1 28.91 408 GLU B CA 1
ATOM 7682 C C . GLU B 1 408 ? 50.406 7.883 22.469 1 28.91 408 GLU B C 1
ATOM 7684 O O . GLU B 1 408 ? 51.031 8.828 22 1 28.91 408 GLU B O 1
ATOM 7689 N N . GLU B 1 409 ? 50.969 6.719 22.156 1 27.12 409 GLU B N 1
ATOM 7690 C CA . GLU B 1 409 ? 51.875 6.797 21.016 1 27.12 409 GLU B CA 1
ATOM 7691 C C . GLU B 1 409 ? 51.188 7.375 19.781 1 27.12 409 GLU B C 1
ATOM 7693 O O . GLU B 1 409 ? 51.688 8.32 19.172 1 27.12 409 GLU B O 1
ATOM 7698 N N . ALA B 1 410 ? 51.312 6.629 18.609 1 27.56 410 ALA B N 1
ATOM 7699 C CA . ALA B 1 410 ? 51.344 7.078 17.234 1 27.56 410 ALA B CA 1
ATOM 7700 C C . ALA B 1 410 ? 50 7.652 16.797 1 27.56 410 ALA B C 1
ATOM 7702 O O . ALA B 1 410 ? 49.906 8.336 15.781 1 27.56 410 ALA B O 1
ATOM 7703 N N . SER B 1 411 ? 48.688 7.094 17.062 1 29.52 411 SER B N 1
ATOM 7704 C CA . SER B 1 411 ? 47.938 7.523 15.875 1 29.52 411 SER B CA 1
ATOM 7705 C C . SER B 1 411 ? 47.688 9.031 15.898 1 29.52 411 SER B C 1
ATOM 7707 O O . SER B 1 411 ? 47.125 9.555 16.844 1 29.52 411 SER B O 1
ATOM 7709 N N . GLU B 1 412 ? 48.406 9.945 15.43 1 33.06 412 GLU B N 1
ATOM 7710 C CA . GLU B 1 412 ? 48.219 11.25 14.797 1 33.06 412 GLU B CA 1
ATOM 7711 C C . GLU B 1 412 ? 46.781 11.469 14.352 1 33.06 412 GLU B C 1
ATOM 7713 O O . GLU B 1 412 ? 46.188 10.602 13.703 1 33.06 412 GLU B O 1
ATOM 7718 N N . GLY B 1 413 ? 45.906 12.258 14.977 1 37.81 413 GLY B N 1
ATOM 7719 C CA . GLY B 1 413 ? 44.5 12.656 14.969 1 37.81 413 GLY B CA 1
ATOM 7720 C C . GLY B 1 413 ? 43.906 12.75 13.57 1 37.81 413 GLY B C 1
ATOM 7721 O O . GLY B 1 413 ? 44.281 13.633 12.797 1 37.81 413 GLY B O 1
ATOM 7722 N N . ASN B 1 414 ? 43.594 11.625 12.883 1 39.44 414 ASN B N 1
ATOM 7723 C CA . ASN B 1 414 ? 43.031 11.602 11.539 1 39.44 414 ASN B CA 1
ATOM 7724 C C . ASN B 1 414 ? 41.812 12.516 11.43 1 39.44 414 ASN B C 1
ATOM 7726 O O . ASN B 1 414 ? 40.812 12.328 12.133 1 39.44 414 ASN B O 1
ATOM 7730 N N . PRO B 1 415 ? 41.938 13.781 10.914 1 43.44 415 PRO B N 1
ATOM 7731 C CA . PRO B 1 415 ? 40.906 14.766 10.656 1 43.44 415 PRO B CA 1
ATOM 7732 C C . PRO B 1 415 ? 39.562 14.125 10.258 1 43.44 415 PRO B C 1
ATOM 7734 O O . PRO B 1 415 ? 38.5 14.664 10.562 1 43.44 415 PRO B O 1
ATOM 7737 N N . MET B 1 416 ? 39.625 13.016 9.758 1 45.44 416 MET B N 1
ATOM 7738 C CA . MET B 1 416 ? 38.406 12.344 9.336 1 45.44 416 MET B CA 1
ATOM 7739 C C . MET B 1 416 ? 37.625 11.805 10.531 1 45.44 416 MET B C 1
ATOM 7741 O O . MET B 1 416 ? 36.406 11.867 10.57 1 45.44 416 MET B O 1
ATOM 7745 N N . THR B 1 417 ? 38.312 11.312 11.406 1 45.47 417 THR B N 1
ATOM 7746 C CA . THR B 1 417 ? 37.656 10.773 12.594 1 45.47 417 THR B CA 1
ATOM 7747 C C . THR B 1 417 ? 37 11.891 13.406 1 45.47 417 THR B C 1
ATOM 7749 O O . THR B 1 417 ? 35.906 11.727 13.938 1 45.47 417 THR B O 1
ATOM 7752 N N . ASP B 1 418 ? 37.781 12.953 13.5 1 43.59 418 ASP B N 1
ATOM 7753 C CA . ASP B 1 418 ? 37.219 14.117 14.188 1 43.59 418 ASP B CA 1
ATOM 7754 C C . ASP B 1 418 ? 35.969 14.633 13.477 1 43.59 418 ASP B C 1
ATOM 7756 O O . ASP B 1 418 ? 34.969 15 14.117 1 43.59 418 ASP B O 1
ATOM 7760 N N . MET B 1 419 ? 36.156 14.617 12.227 1 47.72 419 MET B N 1
ATOM 7761 C CA . MET B 1 419 ? 35.031 15.078 11.422 1 47.72 419 MET B CA 1
ATOM 7762 C C . MET B 1 419 ? 33.812 14.156 11.602 1 47.72 419 MET B C 1
ATOM 7764 O O . MET B 1 419 ? 32.688 14.625 11.836 1 47.72 419 MET B O 1
ATOM 7768 N N . VAL B 1 420 ? 34.094 12.969 11.562 1 51.06 420 VAL B N 1
ATOM 7769 C CA . VAL B 1 420 ? 33 12 11.703 1 51.06 420 VAL B CA 1
ATOM 7770 C C . VAL B 1 420 ? 32.406 12.078 13.109 1 51.06 420 VAL B C 1
ATOM 7772 O O . VAL B 1 420 ? 31.203 12.008 13.289 1 51.06 420 VAL B O 1
ATOM 7775 N N . GLY B 1 421 ? 33.25 12.188 14.016 1 49.12 421 GLY B N 1
ATOM 7776 C CA . GLY B 1 421 ? 32.812 12.352 15.391 1 49.12 421 GLY B CA 1
ATOM 7777 C C . GLY B 1 421 ? 31.938 13.578 15.586 1 49.12 421 GLY B C 1
ATOM 7778 O O . GLY B 1 421 ? 30.922 13.523 16.297 1 49.12 421 GLY B O 1
ATOM 7779 N N . GLY B 1 422 ? 32.406 14.664 15.062 1 49.94 422 GLY B N 1
ATOM 7780 C CA . GLY B 1 422 ? 31.641 15.891 15.102 1 49.94 422 GLY B CA 1
ATOM 7781 C C . GLY B 1 422 ? 30.266 15.734 14.469 1 49.94 422 GLY B C 1
ATOM 7782 O O . GLY B 1 422 ? 29.266 16.188 15.031 1 49.94 422 GLY B O 1
ATOM 7783 N N . ILE B 1 423 ? 30.297 15.102 13.422 1 55.41 423 ILE B N 1
ATOM 7784 C CA . ILE B 1 423 ? 29.047 14.883 12.703 1 55.41 423 ILE B CA 1
ATOM 7785 C C . ILE B 1 423 ? 28.109 14.008 13.547 1 55.41 423 ILE B C 1
ATOM 7787 O O . ILE B 1 423 ? 26.922 14.32 13.695 1 55.41 423 ILE B O 1
ATOM 7791 N N . LEU B 1 424 ? 28.719 13.125 14.117 1 57.34 424 LEU B N 1
ATOM 7792 C CA . LEU B 1 424 ? 27.906 12.203 14.914 1 57.34 424 LEU B CA 1
ATOM 7793 C C . LEU B 1 424 ? 27.391 12.891 16.172 1 57.34 424 LEU B C 1
ATOM 7795 O O . LEU B 1 424 ? 26.266 12.617 16.609 1 57.34 424 LEU B O 1
ATOM 7799 N N . GLY B 1 425 ? 28.281 13.625 16.75 1 54.41 425 GLY B N 1
ATOM 7800 C CA . GLY B 1 425 ? 27.859 14.383 17.922 1 54.41 425 GLY B CA 1
ATOM 7801 C C . GLY B 1 425 ? 26.703 15.328 17.625 1 54.41 425 GLY B C 1
ATOM 7802 O O . GLY B 1 425 ? 25.75 15.406 18.391 1 54.41 425 GLY B O 1
ATOM 7803 N N . GLN B 1 426 ? 26.906 16 16.625 1 59.56 426 GLN B N 1
ATOM 7804 C CA . GLN B 1 426 ? 25.844 16.906 16.203 1 59.56 426 GLN B CA 1
ATOM 7805 C C . GLN B 1 426 ? 24.547 16.156 15.914 1 59.56 426 GLN B C 1
ATOM 7807 O O . GLN B 1 426 ? 23.453 16.609 16.281 1 59.56 426 GLN B O 1
ATOM 7812 N N . GLN B 1 427 ? 24.75 15.078 15.422 1 64.25 427 GLN B N 1
ATOM 7813 C CA . GLN B 1 427 ? 23.594 14.258 15.117 1 64.25 427 GLN B CA 1
ATOM 7814 C C . GLN B 1 427 ? 22.906 13.773 16.391 1 64.25 427 GLN B C 1
ATOM 7816 O O . GLN B 1 427 ? 21.672 13.742 16.453 1 64.25 427 GLN B O 1
ATOM 7821 N N . LYS B 1 428 ? 23.703 13.438 17.281 1 66 428 LYS B N 1
ATOM 7822 C CA . LYS B 1 428 ? 23.141 13 18.562 1 66 428 LYS B CA 1
ATOM 7823 C C . LYS B 1 428 ? 22.328 14.117 19.219 1 66 428 LYS B C 1
ATOM 7825 O O . LYS B 1 428 ? 21.266 13.875 19.781 1 66 428 LYS B O 1
ATOM 7830 N N . GLN B 1 429 ? 22.922 15.281 19.188 1 70.06 429 GLN B N 1
ATOM 7831 C CA . GLN B 1 429 ? 22.219 16.406 19.797 1 70.06 429 GLN B CA 1
ATOM 7832 C C . GLN B 1 429 ? 20.906 16.688 19.078 1 70.06 429 GLN B C 1
ATOM 7834 O O . GLN B 1 429 ? 19.906 17.031 19.703 1 70.06 429 GLN B O 1
ATOM 7839 N N . ILE B 1 430 ? 20.984 16.594 17.906 1 73.88 430 ILE B N 1
ATOM 7840 C CA . ILE B 1 430 ? 19.766 16.781 17.109 1 73.88 430 ILE B CA 1
ATOM 7841 C C . ILE B 1 430 ? 18.734 15.734 17.5 1 73.88 430 ILE B C 1
ATOM 7843 O O . ILE B 1 430 ? 17.562 16.062 17.75 1 73.88 430 ILE B O 1
ATOM 7847 N N . PHE B 1 431 ? 19.203 14.617 17.641 1 72.88 431 PHE B N 1
ATOM 7848 C CA . PHE B 1 431 ? 18.281 13.516 17.922 1 72.88 431 PHE B CA 1
ATOM 7849 C C . PHE B 1 431 ? 17.719 13.641 19.328 1 72.88 431 PHE B C 1
ATOM 7851 O O . PHE B 1 431 ? 16.547 13.312 19.562 1 72.88 431 PHE B O 1
ATOM 7858 N N . ASP B 1 432 ? 18.5 14.125 20.203 1 75.75 432 ASP B N 1
ATOM 7859 C CA . ASP B 1 432 ? 18.078 14.25 21.594 1 75.75 432 A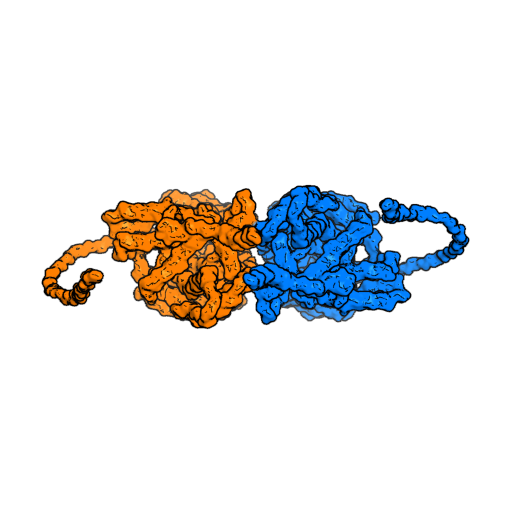SP B CA 1
ATOM 7860 C C . ASP B 1 432 ? 17 15.32 21.734 1 75.75 432 ASP B C 1
ATOM 7862 O O . ASP B 1 432 ? 16.172 15.258 22.656 1 75.75 432 ASP B O 1
ATOM 7866 N N . SER B 1 433 ? 17 16.219 20.828 1 88.38 433 SER B N 1
ATOM 7867 C CA . SER B 1 433 ? 16.094 17.344 21 1 88.38 433 SER B CA 1
ATOM 7868 C C . SER B 1 433 ? 14.984 17.328 19.953 1 88.38 433 SER B C 1
ATOM 7870 O O . SER B 1 433 ? 14.102 18.188 19.953 1 88.38 433 SER B O 1
ATOM 7872 N N . ILE B 1 434 ? 15.016 16.391 19.109 1 89.38 434 ILE B N 1
ATOM 7873 C CA . ILE B 1 434 ? 14.172 16.438 17.922 1 89.38 434 ILE B CA 1
ATOM 7874 C C . ILE B 1 434 ? 12.711 16.281 18.312 1 89.38 434 ILE B C 1
ATOM 7876 O O . ILE B 1 434 ? 11.82 16.891 17.719 1 89.38 434 ILE B O 1
ATOM 7880 N N . LEU B 1 435 ? 12.414 15.422 19.297 1 93.12 435 LEU B N 1
ATOM 7881 C CA . LEU B 1 435 ? 11.039 15.258 19.75 1 93.12 435 LEU B CA 1
ATOM 7882 C C . LEU B 1 435 ? 10.508 16.562 20.344 1 93.12 435 LEU B C 1
ATOM 7884 O O . LEU B 1 435 ? 9.43 17.031 19.969 1 93.12 435 LEU B O 1
ATOM 7888 N N . GLU B 1 436 ? 11.281 17.141 21.234 1 96.06 436 GLU B N 1
ATOM 7889 C CA . GLU B 1 436 ? 10.891 18.375 21.891 1 96.06 436 GLU B CA 1
ATOM 7890 C C . GLU B 1 436 ? 10.742 19.516 20.875 1 96.06 436 GLU B C 1
ATOM 7892 O O . GLU B 1 436 ? 9.766 20.25 20.906 1 96.06 436 GLU B O 1
ATOM 7897 N N . THR B 1 437 ? 11.688 19.609 20 1 96.06 437 THR B N 1
ATOM 7898 C CA . THR B 1 437 ? 11.656 20.672 18.984 1 96.06 437 THR B CA 1
ATOM 7899 C C . THR B 1 437 ? 10.445 20.516 18.078 1 96.06 437 THR B C 1
ATOM 7901 O O . THR B 1 437 ? 9.789 21.5 17.734 1 96.06 437 THR B O 1
ATOM 7904 N N . THR B 1 438 ? 10.203 19.297 17.703 1 96.12 438 THR B N 1
ATOM 7905 C CA . THR B 1 438 ? 9.086 19.031 16.797 1 96.12 438 THR B CA 1
ATOM 7906 C C . THR B 1 438 ? 7.758 19.359 17.469 1 96.12 438 THR B C 1
ATOM 7908 O O . THR B 1 438 ? 6.891 19.984 16.859 1 96.12 438 THR B O 1
ATOM 7911 N N . ILE B 1 439 ? 7.578 19 18.719 1 98.5 439 ILE B N 1
ATOM 7912 C CA . ILE B 1 439 ? 6.34 19.297 19.422 1 98.5 439 ILE B CA 1
ATOM 7913 C C . ILE B 1 439 ? 6.156 20.797 19.547 1 98.5 439 ILE B C 1
ATOM 7915 O O . ILE B 1 439 ? 5.078 21.328 19.266 1 98.5 439 ILE B O 1
ATOM 7919 N N . ALA B 1 440 ? 7.195 21.484 19.938 1 98.56 440 ALA B N 1
ATOM 7920 C CA . ALA B 1 440 ? 7.113 22.938 20.062 1 98.56 440 ALA B CA 1
ATOM 7921 C C . ALA B 1 440 ? 6.75 23.578 18.734 1 98.56 440 ALA B C 1
ATOM 7923 O O . ALA B 1 440 ? 5.918 24.484 18.688 1 98.56 440 ALA B O 1
ATOM 7924 N N . HIS B 1 441 ? 7.379 23.109 17.672 1 98.19 441 HIS B N 1
ATOM 7925 C CA . HIS B 1 441 ? 7.09 23.578 16.312 1 98.19 441 HIS B CA 1
ATOM 7926 C C . HIS B 1 441 ? 5.621 23.391 15.969 1 98.19 441 HIS B C 1
ATOM 7928 O O . HIS B 1 441 ? 4.949 24.328 15.531 1 98.19 441 HIS B O 1
ATOM 7934 N N . GLU B 1 442 ? 5.141 22.188 16.188 1 98.44 442 GLU B N 1
ATOM 7935 C CA . GLU B 1 442 ? 3.766 21.859 15.805 1 98.44 442 GLU B CA 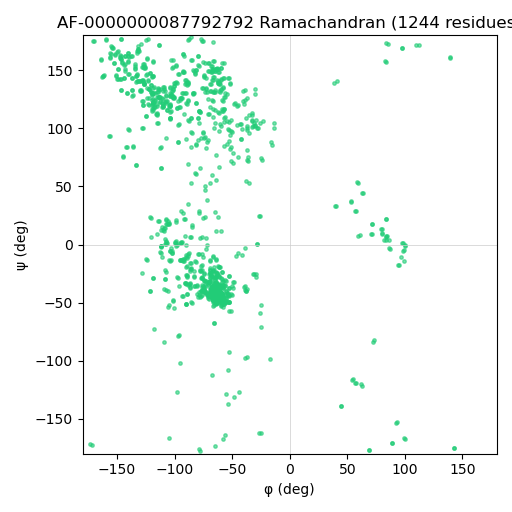1
ATOM 7936 C C . GLU B 1 442 ? 2.766 22.656 16.641 1 98.44 442 GLU B C 1
ATOM 7938 O O . GLU B 1 442 ? 1.693 23.016 16.156 1 98.44 442 GLU B O 1
ATOM 7943 N N . VAL B 1 443 ? 3.084 22.875 17.891 1 98.81 443 VAL B N 1
ATOM 7944 C CA . VAL B 1 443 ? 2.199 23.672 18.734 1 98.81 443 VAL B CA 1
ATOM 7945 C C . VAL B 1 443 ? 2.145 25.109 18.219 1 98.81 443 VAL B C 1
ATOM 7947 O O . VAL B 1 443 ? 1.083 25.734 18.219 1 98.81 443 VAL B O 1
ATOM 7950 N N . ALA B 1 444 ? 3.232 25.656 17.766 1 98.69 444 ALA B N 1
ATOM 7951 C CA . ALA B 1 444 ? 3.283 27.031 17.281 1 98.69 444 ALA B CA 1
ATOM 7952 C C . ALA B 1 444 ? 2.354 27.219 16.078 1 98.69 444 ALA B C 1
ATOM 7954 O O . ALA B 1 444 ? 1.833 28.312 15.859 1 98.69 444 ALA B O 1
ATOM 7955 N N . HIS B 1 445 ? 2.117 26.141 15.344 1 98 445 HIS B N 1
ATOM 7956 C CA . HIS B 1 445 ? 1.206 26.203 14.211 1 98 445 HIS B CA 1
ATOM 7957 C C . HIS B 1 445 ? -0.207 26.562 14.648 1 98 445 HIS B C 1
ATOM 7959 O O . HIS B 1 445 ? -1.03 26.984 13.836 1 98 445 HIS B O 1
ATOM 7965 N N . GLN B 1 446 ? -0.547 26.406 15.938 1 98.12 446 GLN B N 1
ATOM 7966 C CA . GLN B 1 446 ? -1.866 26.812 16.406 1 98.12 446 GLN B CA 1
ATOM 7967 C C . GLN B 1 446 ? -2.062 28.328 16.234 1 98.12 446 GLN B C 1
ATOM 7969 O O . GLN B 1 446 ? -3.189 28.781 16.031 1 98.12 446 GLN B O 1
ATOM 7974 N N . TRP B 1 447 ? -1.018 29.094 16.203 1 98.19 447 TRP B N 1
ATOM 7975 C CA . TRP B 1 447 ? -1.088 30.531 15.977 1 98.19 447 TRP B CA 1
ATOM 7976 C C . TRP B 1 447 ? -0.904 30.859 14.5 1 98.19 447 TRP B C 1
ATOM 7978 O O . TRP B 1 447 ? -1.682 31.625 13.922 1 98.19 447 TRP B O 1
ATOM 7988 N N . TRP B 1 448 ? 0.045 30.25 13.859 1 97.56 448 TRP B N 1
ATOM 7989 C CA . TRP B 1 448 ? 0.514 30.75 12.57 1 97.56 448 TRP B CA 1
ATOM 7990 C C . TRP B 1 448 ? -0.056 29.922 11.43 1 97.56 448 TRP B C 1
ATOM 7992 O O . TRP B 1 448 ? 0.115 30.266 10.258 1 97.56 448 TRP B O 1
ATOM 8002 N N . ALA B 1 449 ? -0.746 28.828 11.641 1 95.62 449 ALA B N 1
ATOM 8003 C CA . ALA B 1 449 ? -1.423 28.047 10.609 1 95.62 449 ALA B CA 1
ATOM 8004 C C . ALA B 1 449 ? -2.918 27.938 10.898 1 95.62 449 ALA B C 1
ATOM 8006 O O . ALA B 1 449 ? -3.736 27.984 9.977 1 95.62 449 ALA B O 1
ATOM 8007 N N . ILE B 1 450 ? -3.254 27.75 12.148 1 96.5 450 ILE B N 1
ATOM 8008 C CA . ILE B 1 450 ? -4.652 27.562 12.531 1 96.5 450 ILE B CA 1
ATOM 8009 C C . ILE B 1 450 ? -5.281 28.922 12.844 1 96.5 450 ILE B C 1
ATOM 8011 O O . ILE B 1 450 ? -6.352 29.25 12.328 1 96.5 450 ILE B O 1
ATOM 8015 N N . GLY B 1 451 ? -4.609 29.703 13.703 1 96.75 451 GLY B N 1
ATOM 8016 C CA . GLY B 1 451 ? -5.098 31.047 13.977 1 96.75 451 GLY B CA 1
ATOM 8017 C C . GLY B 1 451 ? -5.035 31.969 12.758 1 96.75 451 GLY B C 1
ATOM 8018 O O . GLY B 1 451 ? -6.07 32.312 12.195 1 96.75 451 GLY B O 1
ATOM 8019 N N . VAL B 1 452 ? -3.84 32.281 12.359 1 96.88 452 VAL B N 1
ATOM 8020 C CA . VAL B 1 452 ? -3.607 33.031 11.133 1 96.88 452 VAL B CA 1
ATOM 8021 C C . VAL B 1 452 ? -3.506 32.062 9.953 1 96.88 452 VAL B C 1
ATOM 8023 O O . VAL B 1 452 ? -2.518 31.328 9.82 1 96.88 452 VAL B O 1
ATOM 8026 N N . GLY B 1 453 ? -4.559 32.031 9.117 1 95.12 453 GLY B N 1
ATOM 8027 C CA . GLY B 1 453 ? -4.527 31.172 7.957 1 95.12 453 GLY B CA 1
ATOM 8028 C C . GLY B 1 453 ? -3.611 31.672 6.855 1 95.12 453 GLY B C 1
ATOM 8029 O O . GLY B 1 453 ? -3.301 32.875 6.801 1 95.12 453 GLY B O 1
ATOM 8030 N N . SER B 1 454 ? -3.168 30.75 6.035 1 93.38 454 SER B N 1
ATOM 8031 C CA . SER B 1 454 ? -2.377 31.078 4.855 1 93.38 454 SER B CA 1
ATOM 8032 C C . SER B 1 454 ? -2.559 30.047 3.756 1 93.38 454 SER B C 1
ATOM 8034 O O . SER B 1 454 ? -3.186 29 3.973 1 93.38 454 SER B O 1
ATOM 8036 N N . ASP B 1 455 ? -2.158 30.422 2.576 1 92.25 455 ASP B N 1
ATOM 8037 C CA . ASP B 1 455 ? -2.049 29.469 1.473 1 92.25 455 ASP B CA 1
ATOM 8038 C C . ASP B 1 455 ? -0.698 28.766 1.491 1 92.25 455 ASP B C 1
ATOM 8040 O O . ASP B 1 455 ? 0.26 29.219 0.868 1 92.25 455 ASP B O 1
ATOM 8044 N N . SER B 1 456 ? -0.7 27.609 2.066 1 90.12 456 SER B N 1
ATOM 8045 C CA . SER B 1 456 ? 0.559 26.922 2.334 1 90.12 456 SER B CA 1
ATOM 8046 C C . SER B 1 456 ? 1.228 26.469 1.039 1 90.12 456 SER B C 1
ATOM 8048 O O . SER B 1 456 ? 2.443 26.266 1 1 90.12 456 SER B O 1
ATOM 8050 N N . GLN B 1 457 ? 0.507 26.25 0.05 1 88.88 457 GLN B N 1
ATOM 8051 C CA . GLN B 1 457 ? 1.083 25.812 -1.219 1 88.88 457 GLN B CA 1
ATOM 8052 C C . GLN B 1 457 ? 1.742 26.984 -1.951 1 88.88 457 GLN B C 1
ATOM 8054 O O . GLN B 1 457 ? 2.838 26.844 -2.496 1 88.88 457 GLN B O 1
ATOM 8059 N N . LYS B 1 458 ? 1.123 28.109 -1.895 1 90.25 458 LYS B N 1
ATOM 8060 C CA . LYS B 1 458 ? 1.621 29.266 -2.639 1 90.25 458 LYS B CA 1
ATOM 8061 C C . LYS B 1 458 ? 2.641 30.047 -1.816 1 90.25 458 LYS B C 1
ATOM 8063 O O . LYS B 1 458 ? 3.555 30.656 -2.373 1 90.25 458 LYS B O 1
ATOM 8068 N N . HIS B 1 459 ? 2.393 30.047 -0.538 1 92.12 459 HIS B N 1
ATOM 8069 C CA . HIS B 1 459 ? 3.24 30.859 0.323 1 92.12 459 HIS B CA 1
ATOM 8070 C C . HIS B 1 459 ? 3.686 30.078 1.557 1 92.12 459 HIS B C 1
ATOM 8072 O O . HIS B 1 459 ? 3.393 30.484 2.686 1 92.12 459 HIS B O 1
ATOM 8078 N N . PRO B 1 460 ? 4.531 29.078 1.351 1 92.81 460 PRO B N 1
ATOM 8079 C CA . PRO B 1 460 ? 4.902 28.234 2.488 1 92.81 460 PRO B CA 1
ATOM 8080 C C . PRO B 1 460 ? 5.719 28.984 3.539 1 92.81 460 PRO B C 1
ATOM 8082 O O . PRO B 1 460 ? 5.699 28.609 4.719 1 92.81 460 PRO B O 1
ATOM 8085 N N . PHE B 1 461 ? 6.371 30.078 3.189 1 94.38 461 PHE B N 1
ATOM 8086 C CA . PHE B 1 461 ? 7.215 30.828 4.105 1 94.38 461 PHE B CA 1
ATOM 8087 C C . PHE B 1 461 ? 6.371 31.516 5.184 1 94.38 461 PHE B C 1
ATOM 8089 O O . PHE B 1 461 ? 6.836 31.719 6.305 1 94.38 461 PHE B O 1
ATOM 8096 N N . VAL B 1 462 ? 5.148 31.875 4.93 1 93.5 462 VAL B N 1
ATOM 8097 C CA . VAL B 1 462 ? 4.285 32.688 5.793 1 93.5 462 VAL B CA 1
ATOM 8098 C C . VAL B 1 462 ? 4.035 31.938 7.105 1 93.5 462 VAL B C 1
ATOM 8100 O O . VAL B 1 462 ? 4.141 32.5 8.188 1 93.5 462 VAL B O 1
ATOM 8103 N N . ASP B 1 463 ? 3.783 30.719 6.996 1 94 463 ASP B N 1
ATOM 8104 C CA . ASP B 1 463 ? 3.486 29.969 8.211 1 94 463 ASP B CA 1
ATOM 8105 C C . ASP B 1 463 ? 4.699 29.156 8.672 1 94 463 ASP B C 1
ATOM 8107 O O . ASP B 1 463 ? 5.133 29.297 9.82 1 94 463 ASP B O 1
ATOM 8111 N N . GLU B 1 464 ? 5.336 28.438 7.793 1 95.56 464 GLU B N 1
ATOM 8112 C CA . GLU B 1 464 ? 6.355 27.469 8.164 1 95.56 464 GLU B CA 1
ATOM 8113 C C . GLU B 1 464 ? 7.59 28.156 8.75 1 95.56 464 GLU B C 1
ATOM 8115 O O . GLU B 1 464 ? 8.125 27.719 9.766 1 95.56 464 GLU B O 1
ATOM 8120 N N . SER B 1 465 ? 8.062 29.172 8.094 1 97 465 SER B N 1
ATOM 8121 C CA . SER B 1 465 ? 9.266 29.844 8.555 1 97 465 SER B CA 1
ATOM 8122 C C . SER B 1 465 ? 9.047 30.5 9.922 1 97 465 SER B C 1
ATOM 8124 O O . SER B 1 465 ? 9.891 30.375 10.812 1 97 465 SER B O 1
ATOM 8126 N N . LEU B 1 466 ? 7.949 31.188 10.016 1 97.94 466 LEU B N 1
ATOM 8127 C CA . LEU B 1 466 ? 7.641 31.844 11.289 1 97.94 466 LEU B CA 1
ATOM 8128 C C . LEU B 1 466 ? 7.461 30.812 12.398 1 97.94 466 LEU B C 1
ATOM 8130 O O . LEU B 1 466 ? 7.902 31.031 13.531 1 97.94 466 LEU B O 1
ATOM 8134 N N . THR B 1 467 ? 6.785 29.766 12.086 1 97.94 467 THR B N 1
ATOM 8135 C CA . THR B 1 467 ? 6.559 28.703 13.055 1 97.94 467 THR B CA 1
ATOM 8136 C C . THR B 1 467 ? 7.883 28.109 13.516 1 97.94 467 THR B C 1
ATOM 8138 O O . THR B 1 467 ? 8.086 27.875 14.711 1 97.94 467 THR B O 1
ATOM 8141 N N . ASN B 1 468 ? 8.711 27.781 12.562 1 97.12 468 ASN B N 1
ATOM 8142 C CA . ASN B 1 468 ? 9.984 27.172 12.914 1 97.12 468 ASN B CA 1
ATOM 8143 C C . ASN B 1 468 ? 10.836 28.109 13.773 1 97.12 468 ASN B C 1
ATOM 8145 O O . ASN B 1 468 ? 11.508 27.656 14.703 1 97.12 468 ASN B O 1
ATOM 8149 N N . TRP B 1 469 ? 10.828 29.359 13.492 1 97.69 469 TRP B N 1
ATOM 8150 C CA . TRP B 1 469 ? 11.492 30.344 14.344 1 97.69 469 TRP B CA 1
ATOM 8151 C C . TRP B 1 469 ? 10.867 30.359 15.734 1 97.69 469 TRP B C 1
ATOM 8153 O O . TRP B 1 469 ? 11.578 30.453 16.734 1 97.69 469 TRP B O 1
ATOM 8163 N N . SER B 1 470 ? 9.602 30.359 15.852 1 98.31 470 SER B N 1
ATOM 8164 C CA . SER B 1 470 ? 8.875 30.406 17.109 1 98.31 470 SER B CA 1
ATOM 8165 C C . SER B 1 470 ? 9.25 29.234 18.016 1 98.31 470 SER B C 1
ATOM 8167 O O . SER B 1 470 ? 9.281 29.359 19.234 1 98.31 470 SER B O 1
ATOM 8169 N N . ALA B 1 471 ? 9.516 28.109 17.391 1 97.62 471 ALA B N 1
ATOM 8170 C CA . ALA B 1 471 ? 9.969 26.969 18.172 1 97.62 471 ALA B CA 1
ATOM 8171 C C . ALA B 1 471 ? 11.242 27.281 18.938 1 97.62 471 ALA B C 1
ATOM 8173 O O . ALA B 1 471 ? 11.453 26.781 20.047 1 97.62 471 ALA B O 1
ATOM 8174 N N . MET B 1 472 ? 12.07 28.141 18.359 1 96.5 472 MET B N 1
ATOM 8175 C CA . MET B 1 472 ? 13.289 28.547 19.062 1 96.5 472 MET B CA 1
ATOM 8176 C C . MET B 1 472 ? 12.961 29.438 20.25 1 96.5 472 MET B C 1
ATOM 8178 O O . MET B 1 472 ? 13.672 29.406 21.266 1 96.5 472 MET B O 1
ATOM 8182 N N . LEU B 1 473 ? 11.914 30.234 20.156 1 97.06 473 LEU B N 1
ATOM 8183 C CA . LEU B 1 473 ? 11.461 31.062 21.266 1 97.06 473 LEU B CA 1
ATOM 8184 C C . LEU B 1 473 ? 11.062 30.203 22.469 1 97.06 473 LEU B C 1
ATOM 8186 O O . LEU B 1 473 ? 11.242 30.594 23.609 1 97.06 473 LEU B O 1
ATOM 8190 N N . TYR B 1 474 ? 10.461 29.078 22.203 1 98 474 TYR B N 1
ATOM 8191 C CA . TYR B 1 474 ? 10.156 28.125 23.266 1 98 474 TYR B CA 1
ATOM 8192 C C . TYR B 1 474 ? 11.398 27.797 24.078 1 98 474 TYR B C 1
ATOM 8194 O O . TYR B 1 474 ? 11.359 27.812 25.312 1 98 474 TYR B O 1
ATOM 8202 N N . PHE B 1 475 ? 12.477 27.469 23.375 1 97.62 475 PHE B N 1
ATOM 8203 C CA . PHE B 1 475 ? 13.703 27.109 24.062 1 97.62 475 PHE B CA 1
ATOM 8204 C C . PHE B 1 475 ? 14.273 28.312 24.812 1 97.62 475 PHE B C 1
ATOM 8206 O O . PHE B 1 475 ? 14.867 28.156 25.891 1 97.62 475 PHE B O 1
ATOM 8213 N N . GLU B 1 476 ? 14.086 29.453 24.281 1 97.88 476 GLU B N 1
ATOM 8214 C CA . GLU B 1 476 ? 14.547 30.672 24.938 1 97.88 476 GLU B CA 1
ATOM 8215 C C . GLU B 1 476 ? 13.82 30.891 26.266 1 97.88 476 GLU B C 1
ATOM 8217 O O . GLU B 1 476 ? 14.453 31.125 27.297 1 97.88 476 GLU B O 1
ATOM 8222 N N . ASP B 1 477 ? 12.594 30.828 26.234 1 97.75 477 ASP B N 1
ATOM 8223 C CA . ASP B 1 477 ? 11.797 31.125 27.422 1 97.75 477 ASP B CA 1
ATOM 8224 C C . ASP B 1 477 ? 11.883 30 28.453 1 97.75 477 ASP B C 1
ATOM 8226 O O . ASP B 1 477 ? 11.82 30.25 29.656 1 97.75 477 ASP B O 1
ATOM 8230 N N . ARG B 1 478 ? 12.039 28.812 27.969 1 97.06 478 ARG B N 1
ATOM 8231 C CA . ARG B 1 478 ? 12.031 27.688 28.891 1 97.06 478 ARG B CA 1
ATOM 8232 C C . ARG B 1 478 ? 13.422 27.438 29.469 1 97.06 478 ARG B C 1
ATOM 8234 O O . ARG B 1 478 ? 13.562 27.047 30.625 1 97.06 478 ARG B O 1
ATOM 8241 N N . TYR B 1 479 ? 14.453 27.641 28.609 1 97.06 479 TYR B N 1
ATOM 8242 C CA . TYR B 1 479 ? 15.773 27.172 29.031 1 97.06 479 TYR B CA 1
ATOM 8243 C C . TYR B 1 479 ? 16.781 28.312 29 1 97.06 479 TYR B C 1
ATOM 8245 O O . TYR B 1 479 ? 17.922 28.156 29.453 1 97.06 479 TYR B O 1
ATOM 8253 N N . GLY B 1 480 ? 16.484 29.453 28.375 1 96.94 480 GLY B N 1
ATOM 8254 C CA . GLY B 1 480 ? 17.375 30.609 28.344 1 96.94 480 GLY B CA 1
ATOM 8255 C C . GLY B 1 480 ? 17.938 30.891 26.953 1 96.94 480 GLY B C 1
ATOM 8256 O O . GLY B 1 480 ? 17.797 30.062 26.047 1 96.94 480 GLY B O 1
ATOM 8257 N N . ALA B 1 481 ? 18.578 31.984 26.844 1 94.19 481 ALA B N 1
ATOM 8258 C CA . ALA B 1 481 ? 19.047 32.5 25.547 1 94.19 481 ALA B CA 1
ATOM 8259 C C . ALA B 1 481 ? 20.141 31.609 24.984 1 94.19 481 ALA B C 1
ATOM 8261 O O . ALA B 1 481 ? 20.234 31.453 23.766 1 94.19 481 ALA B O 1
ATOM 8262 N N . GLN B 1 482 ? 20.938 31.094 25.797 1 94.62 482 GLN B N 1
ATOM 8263 C CA . GLN B 1 482 ? 22.047 30.281 25.328 1 94.62 482 GLN B CA 1
ATOM 8264 C C . GLN B 1 482 ? 21.547 28.984 24.688 1 94.62 482 GLN B C 1
ATOM 8266 O O . GLN B 1 482 ? 22.031 28.578 23.641 1 94.62 482 GLN B O 1
ATOM 8271 N N . LYS B 1 483 ? 20.578 28.422 25.359 1 94.31 483 LYS B N 1
ATOM 8272 C CA . LYS B 1 483 ? 20 27.203 24.797 1 94.31 483 LYS B CA 1
ATOM 8273 C C . LYS B 1 483 ? 19.297 27.484 23.469 1 94.31 483 LYS B C 1
ATOM 8275 O O . LYS B 1 483 ? 19.391 26.703 22.531 1 94.31 483 LYS B O 1
ATOM 8280 N N . ALA B 1 484 ? 18.641 28.516 23.438 1 95.06 484 ALA B N 1
ATOM 8281 C CA . ALA B 1 484 ? 17.953 28.906 22.203 1 95.06 484 ALA B CA 1
ATOM 8282 C C . ALA B 1 484 ? 18.953 29.078 21.062 1 95.06 484 ALA B C 1
ATOM 8284 O O . ALA B 1 484 ? 18.672 28.688 19.922 1 95.06 484 ALA B O 1
ATOM 8285 N N . ALA B 1 485 ? 20.047 29.719 21.344 1 92.38 485 ALA B N 1
ATOM 8286 C CA . ALA B 1 485 ? 21.078 29.906 20.328 1 92.38 485 ALA B CA 1
ATOM 8287 C C . ALA B 1 485 ? 21.625 28.562 19.828 1 92.38 485 ALA B C 1
ATOM 8289 O O . ALA B 1 485 ? 21.859 28.391 18.641 1 92.38 485 ALA B O 1
ATOM 8290 N N . GLN B 1 486 ? 21.812 27.75 20.75 1 90.88 486 GLN B N 1
ATOM 8291 C CA . GLN B 1 486 ? 22.281 26.406 20.406 1 90.88 486 GLN B CA 1
ATOM 8292 C C . GLN B 1 486 ? 21.266 25.703 19.5 1 90.88 486 GLN B C 1
ATOM 8294 O O . GLN B 1 486 ? 21.656 25.062 18.5 1 90.88 486 GLN B O 1
ATOM 8299 N N . MET B 1 487 ? 20.031 25.797 19.875 1 92.19 487 MET B N 1
ATOM 8300 C CA . MET B 1 487 ? 18.984 25.125 19.094 1 92.19 487 MET B CA 1
ATOM 8301 C C . MET B 1 487 ? 18.859 25.75 17.719 1 92.19 487 MET B C 1
ATOM 8303 O O . MET B 1 487 ? 18.594 25.047 16.734 1 92.19 487 MET B O 1
ATOM 8307 N N . ARG B 1 488 ? 19 26.984 17.578 1 92.06 488 ARG B N 1
ATOM 8308 C CA . ARG B 1 488 ? 18.984 27.672 16.297 1 92.06 488 ARG B CA 1
ATOM 8309 C C . ARG B 1 488 ? 20.109 27.156 15.391 1 92.06 488 ARG B C 1
ATOM 8311 O O . ARG B 1 488 ? 19.891 26.922 14.195 1 92.06 488 ARG B O 1
ATOM 8318 N N . ASP B 1 489 ? 21.234 27 15.953 1 87.75 489 ASP B N 1
ATOM 8319 C CA . ASP B 1 489 ? 22.359 26.5 15.188 1 87.75 489 ASP B CA 1
ATOM 8320 C C . ASP B 1 489 ? 22.109 25.062 14.719 1 87.75 489 ASP B C 1
ATOM 8322 O O . ASP B 1 489 ? 22.391 24.719 13.57 1 87.75 489 ASP B O 1
ATOM 8326 N N . LEU B 1 490 ? 21.578 24.359 15.586 1 84.19 490 LEU B N 1
ATOM 8327 C CA . LEU B 1 490 ? 21.391 22.938 15.328 1 84.19 490 LEU B CA 1
ATOM 8328 C C . LEU B 1 490 ? 20.25 22.703 14.344 1 84.19 490 LEU B C 1
ATOM 8330 O O . LEU B 1 490 ? 20.344 21.844 13.477 1 84.19 490 LEU B O 1
ATOM 8334 N N . HIS B 1 491 ? 19.172 23.438 14.461 1 85.56 491 HIS B N 1
ATOM 8335 C CA . HIS B 1 491 ? 17.953 23.062 13.75 1 85.56 491 HIS B CA 1
ATOM 8336 C C . HIS B 1 491 ? 17.688 24.016 12.586 1 85.56 491 HIS B C 1
ATOM 8338 O O . HIS B 1 491 ? 16.984 23.656 11.641 1 85.56 491 HIS B O 1
ATOM 8344 N N . LEU B 1 492 ? 18.203 25.203 12.633 1 88.88 492 LEU B N 1
ATOM 8345 C CA . LEU B 1 492 ? 17.938 26.141 11.555 1 88.88 492 LEU B CA 1
ATOM 8346 C C . LEU B 1 492 ? 19.156 26.297 10.648 1 88.88 492 LEU B C 1
ATOM 8348 O O . LEU B 1 492 ? 19.062 26.047 9.438 1 88.88 492 LEU B O 1
ATOM 8352 N N . LYS B 1 493 ? 20.281 26.578 11.203 1 82.19 493 LYS B N 1
ATOM 8353 C CA . LYS B 1 493 ? 21.484 26.828 10.398 1 82.19 493 LYS B CA 1
ATOM 8354 C C . LYS B 1 493 ? 21.969 25.547 9.742 1 82.19 493 LYS B C 1
ATOM 8356 O O . LYS B 1 493 ? 22.359 25.547 8.57 1 82.19 493 LYS B O 1
ATOM 8361 N N . THR B 1 494 ? 21.938 24.516 10.477 1 76.25 494 THR B N 1
ATOM 8362 C CA . THR B 1 494 ? 22.391 23.234 9.938 1 76.25 494 THR B CA 1
ATOM 8363 C C . THR B 1 494 ? 21.469 22.766 8.812 1 76.25 494 THR B C 1
ATOM 8365 O O . THR B 1 494 ? 21.922 22.172 7.836 1 76.25 494 THR B O 1
ATOM 8368 N N . SER B 1 495 ? 20.219 22.969 9.023 1 74.06 495 SER B N 1
ATOM 8369 C CA . SER B 1 495 ? 19.281 22.625 7.969 1 74.06 495 SER B CA 1
ATOM 8370 C C . SER B 1 495 ? 19.625 23.312 6.66 1 74.06 495 SER B C 1
ATOM 8372 O O . SER B 1 495 ? 19.609 22.688 5.598 1 74.06 495 SER B O 1
ATOM 8374 N N . PHE B 1 496 ? 19.891 24.547 6.742 1 77.19 496 PHE B N 1
ATOM 8375 C CA . PHE B 1 496 ? 20.25 25.281 5.539 1 77.19 496 PHE B CA 1
ATOM 8376 C C . PHE B 1 496 ? 21.578 24.797 4.973 1 77.19 496 PHE B C 1
ATOM 8378 O O . PHE B 1 496 ? 21.688 24.516 3.777 1 77.19 496 PHE B O 1
ATOM 8385 N N . SER B 1 497 ? 22.547 24.672 5.824 1 72.56 497 SER B N 1
ATOM 8386 C CA . SER B 1 497 ? 23.891 24.312 5.379 1 72.56 497 SER B CA 1
ATOM 8387 C C . SER B 1 497 ? 23.922 22.922 4.766 1 72.56 497 SER B C 1
ATOM 8389 O O . SER B 1 497 ? 24.562 22.703 3.73 1 72.56 497 SER B O 1
ATOM 8391 N N . MET B 1 498 ? 23.25 22.078 5.375 1 68.5 498 MET B N 1
ATOM 8392 C CA . MET B 1 498 ? 23.219 20.719 4.863 1 68.5 498 MET B CA 1
ATOM 8393 C C . MET B 1 498 ? 22.438 20.641 3.555 1 68.5 498 MET B C 1
ATOM 8395 O O . MET B 1 498 ? 22.844 19.938 2.629 1 68.5 498 MET B O 1
ATOM 8399 N N . GLY B 1 499 ? 21.375 21.312 3.539 1 69.62 499 GLY B N 1
ATOM 8400 C CA . GLY B 1 499 ? 20.609 21.328 2.303 1 69.62 499 GLY B CA 1
ATOM 8401 C C . GLY B 1 499 ? 21.359 21.953 1.144 1 69.62 499 GLY B C 1
ATOM 8402 O O . GLY B 1 499 ? 21.328 21.438 0.026 1 69.62 499 GLY B O 1
ATOM 8403 N N . ALA B 1 500 ? 22 22.938 1.497 1 67.12 500 ALA B N 1
ATOM 8404 C CA . ALA B 1 500 ? 22.781 23.609 0.471 1 67.12 500 ALA B CA 1
ATOM 8405 C C . ALA B 1 500 ? 23.938 22.734 -0.001 1 67.12 500 ALA B C 1
ATOM 8407 O O . ALA B 1 500 ? 24.281 22.719 -1.188 1 67.12 500 ALA B O 1
ATOM 8408 N N . MET B 1 501 ? 24.438 22.062 0.906 1 63.75 501 MET B N 1
ATOM 8409 C CA . MET B 1 501 ? 25.578 21.219 0.6 1 63.75 501 MET B CA 1
ATOM 8410 C C . MET B 1 501 ? 25.156 20 -0.206 1 63.75 501 MET B C 1
ATOM 8412 O O . MET B 1 501 ? 25.875 19.562 -1.106 1 63.75 501 MET B O 1
ATOM 8416 N N . LEU B 1 502 ? 24.047 19.594 0.14 1 61.25 502 LEU B N 1
ATOM 8417 C CA . LEU B 1 502 ? 23.625 18.328 -0.448 1 61.25 502 LEU B CA 1
ATOM 8418 C C . LEU B 1 502 ? 22.844 18.562 -1.731 1 61.25 502 LEU B C 1
ATOM 8420 O O . LEU B 1 502 ? 22.078 17.688 -2.158 1 61.25 502 LEU B O 1
ATOM 8424 N N . GLY B 1 503 ? 23.016 19.641 -2.303 1 58.91 503 GLY B N 1
ATOM 8425 C CA . GLY B 1 503 ? 22.484 19.828 -3.645 1 58.91 503 GLY B CA 1
ATOM 8426 C C . GLY B 1 503 ? 21.188 20.594 -3.67 1 58.91 503 GLY B C 1
ATOM 8427 O O . GLY B 1 503 ? 20.594 20.781 -4.73 1 58.91 503 GLY B O 1
ATOM 8428 N N . GLY B 1 504 ? 20.719 20.953 -2.615 1 64.81 504 GLY B N 1
ATOM 8429 C CA . GLY B 1 504 ? 19.5 21.766 -2.678 1 64.81 504 GLY B CA 1
ATOM 8430 C C . GLY B 1 504 ? 19.75 23.188 -3.131 1 64.81 504 GLY B C 1
ATOM 8431 O O . GLY B 1 504 ? 19 23.734 -3.936 1 64.81 504 GLY B O 1
ATOM 8432 N N . GLY B 1 505 ? 20.828 23.75 -2.682 1 74.88 505 GLY B N 1
ATOM 8433 C CA . GLY B 1 505 ? 21.156 25.125 -3.018 1 74.88 505 GLY B CA 1
ATOM 8434 C C . GLY B 1 505 ? 20.203 26.125 -2.377 1 74.88 505 GLY B C 1
ATOM 8435 O O . GLY B 1 505 ? 19.406 25.766 -1.508 1 74.88 505 GLY B O 1
ATOM 8436 N N . ASP B 1 506 ? 20.375 27.391 -2.676 1 86.88 506 ASP B N 1
ATOM 8437 C CA . ASP B 1 506 ? 19.547 28.484 -2.156 1 86.88 506 ASP B CA 1
ATOM 8438 C C . ASP B 1 506 ? 18.531 28.938 -3.191 1 86.88 506 ASP B C 1
ATOM 8440 O O . ASP B 1 506 ? 18.703 28.703 -4.391 1 86.88 506 ASP B O 1
ATOM 8444 N N . LYS B 1 507 ? 17.453 29.453 -2.666 1 92.38 507 LYS B N 1
ATOM 8445 C CA . LYS B 1 507 ? 16.406 30.078 -3.479 1 92.38 507 LYS B CA 1
ATOM 8446 C C . LYS B 1 507 ? 15.633 31.109 -2.678 1 92.38 507 LYS B C 1
ATOM 8448 O O . LYS B 1 507 ? 15.852 31.266 -1.475 1 92.38 507 LYS B O 1
ATOM 8453 N N . ARG B 1 508 ? 14.836 31.844 -3.443 1 95.81 508 ARG B N 1
ATOM 8454 C CA . ARG B 1 508 ? 13.922 32.75 -2.777 1 95.81 508 ARG B CA 1
ATOM 8455 C C . ARG B 1 508 ? 12.945 32 -1.882 1 95.81 508 ARG B C 1
ATOM 8457 O O . ARG B 1 508 ? 12.531 30.906 -2.207 1 95.81 508 ARG B O 1
ATOM 8464 N N . ALA B 1 509 ? 12.539 32.656 -0.797 1 95.88 509 ALA B N 1
ATOM 8465 C CA . ALA B 1 509 ? 11.664 32 0.157 1 95.88 509 ALA B CA 1
ATOM 8466 C C . ALA B 1 509 ? 10.195 32.281 -0.166 1 95.88 509 ALA B C 1
ATOM 8468 O O . ALA B 1 509 ? 9.305 31.594 0.348 1 95.88 509 ALA B O 1
ATOM 8469 N N . ASP B 1 510 ? 9.883 33.25 -1.012 1 95.81 510 ASP B N 1
ATOM 8470 C CA . ASP B 1 510 ? 8.5 33.625 -1.293 1 95.81 510 ASP B CA 1
ATOM 8471 C C . ASP B 1 510 ? 7.969 32.906 -2.516 1 95.81 510 ASP B C 1
ATOM 8473 O O . ASP B 1 510 ? 7.078 33.406 -3.209 1 95.81 510 ASP B O 1
ATOM 8477 N N . LEU B 1 511 ? 8.477 31.75 -2.779 1 93.75 511 LEU B N 1
ATOM 8478 C CA . LEU B 1 511 ? 8.039 30.938 -3.908 1 93.75 511 LEU B CA 1
ATOM 8479 C C . LEU B 1 511 ? 7.047 29.875 -3.457 1 93.75 511 LEU B C 1
ATOM 8481 O O . LEU B 1 511 ? 7.035 29.484 -2.285 1 93.75 511 LEU B O 1
ATOM 8485 N N . PRO B 1 512 ? 6.168 29.438 -4.445 1 91.88 512 PRO B N 1
ATOM 8486 C CA . PRO B 1 512 ? 5.312 28.297 -4.133 1 91.88 512 PRO B CA 1
ATOM 8487 C C . PRO B 1 512 ? 6.102 27 -3.943 1 91.88 512 PRO B C 1
ATOM 8489 O O . PRO B 1 512 ? 7.227 26.875 -4.438 1 91.88 512 PRO B O 1
ATOM 8492 N N . THR B 1 513 ? 5.52 26.094 -3.254 1 89 513 THR B N 1
ATOM 8493 C CA . THR B 1 513 ? 6.188 24.828 -2.922 1 89 513 THR B CA 1
ATOM 8494 C C . THR B 1 513 ? 6.648 24.109 -4.188 1 89 513 THR B C 1
ATOM 8496 O O . THR B 1 513 ? 7.691 23.453 -4.191 1 89 513 THR B O 1
ATOM 8499 N N . SER B 1 514 ? 5.953 24.172 -5.27 1 85.56 514 SER B N 1
ATOM 8500 C CA . SER B 1 514 ? 6.238 23.469 -6.516 1 85.56 514 SER B CA 1
ATOM 8501 C C . SER B 1 514 ? 7.488 24.031 -7.188 1 85.56 514 SER B C 1
ATOM 8503 O O . SER B 1 514 ? 8.031 23.406 -8.109 1 85.56 514 SER B O 1
ATOM 8505 N N . ALA B 1 515 ? 7.922 25.141 -6.758 1 88.56 515 ALA B N 1
ATOM 8506 C CA . ALA B 1 515 ? 9.055 25.797 -7.406 1 88.56 515 ALA B CA 1
ATOM 8507 C C . ALA B 1 515 ? 10.375 25.281 -6.84 1 88.56 515 ALA B C 1
ATOM 8509 O O . ALA B 1 515 ? 11.438 25.516 -7.422 1 88.56 515 ALA B O 1
ATOM 8510 N N . TYR B 1 516 ? 10.336 24.672 -5.781 1 85.81 516 TYR B N 1
ATOM 8511 C CA . TYR B 1 516 ? 11.562 24.141 -5.191 1 85.81 516 TYR B CA 1
ATOM 8512 C C . TYR B 1 516 ? 11.953 22.828 -5.832 1 85.81 516 TYR B C 1
ATOM 8514 O O . TYR B 1 516 ? 11.086 22.016 -6.176 1 85.81 516 TYR B O 1
ATOM 8522 N N . THR B 1 517 ? 13.188 22.578 -5.855 1 76.75 517 THR B N 1
ATOM 8523 C CA . THR B 1 517 ? 13.727 21.469 -6.637 1 76.75 517 THR B CA 1
ATOM 8524 C C . THR B 1 517 ? 13.484 20.141 -5.922 1 76.75 517 THR B C 1
ATOM 8526 O O . THR B 1 517 ? 13.234 19.109 -6.562 1 76.75 517 THR B O 1
ATOM 8529 N N . ASN B 1 518 ? 13.648 20.156 -4.66 1 76.19 518 ASN B N 1
ATOM 8530 C CA . ASN B 1 518 ? 13.492 18.953 -3.844 1 76.19 518 ASN B CA 1
ATOM 8531 C C . ASN B 1 518 ? 13.234 19.297 -2.379 1 76.19 518 ASN B C 1
ATOM 8533 O O . ASN B 1 518 ? 13.227 20.469 -2.008 1 76.19 518 ASN B O 1
ATOM 8537 N N . ASN B 1 519 ? 13.023 18.312 -1.656 1 77.38 519 ASN B N 1
ATOM 8538 C CA . ASN B 1 519 ? 12.703 18.5 -0.244 1 77.38 519 ASN B CA 1
ATOM 8539 C C . ASN B 1 519 ? 13.859 19.141 0.512 1 77.38 519 ASN B C 1
ATOM 8541 O O . ASN B 1 519 ? 13.648 19.906 1.457 1 77.38 519 ASN B O 1
ATOM 8545 N N . LEU B 1 520 ? 15.062 18.875 0.122 1 75.75 520 LEU B N 1
ATOM 8546 C CA . LEU B 1 520 ? 16.219 19.422 0.797 1 75.75 520 LEU B CA 1
ATOM 8547 C C . LEU B 1 520 ? 16.297 20.938 0.61 1 75.75 520 LEU B C 1
ATOM 8549 O O . LEU B 1 520 ? 16.562 21.672 1.562 1 75.75 520 LEU B O 1
ATOM 8553 N N . GLN B 1 521 ? 16.094 21.297 -0.622 1 82.94 521 GLN B N 1
ATOM 8554 C CA . GLN B 1 521 ? 16.078 22.719 -0.894 1 82.94 521 GLN B CA 1
ATOM 8555 C C . GLN B 1 521 ? 14.93 23.406 -0.17 1 82.94 521 GLN B C 1
ATOM 8557 O O . GLN B 1 521 ? 15.102 24.484 0.404 1 82.94 521 GLN B O 1
ATOM 8562 N N . TYR B 1 522 ? 13.805 22.828 -0.249 1 87.75 522 TYR B N 1
ATOM 8563 C CA . TYR B 1 522 ? 12.641 23.359 0.449 1 87.75 522 TYR B CA 1
ATOM 8564 C C . TYR B 1 522 ? 12.922 23.516 1.938 1 87.75 522 TYR B C 1
ATOM 8566 O O . TYR B 1 522 ? 12.633 24.562 2.521 1 87.75 522 TYR B O 1
ATOM 8574 N N . GLY B 1 523 ? 13.422 22.484 2.492 1 86.75 523 GLY B N 1
ATOM 8575 C CA . GLY B 1 523 ? 13.766 22.531 3.904 1 86.75 523 GLY B CA 1
ATOM 8576 C C . GLY B 1 523 ? 14.805 23.578 4.238 1 86.75 523 GLY B C 1
ATOM 8577 O O . GLY B 1 523 ? 14.672 24.297 5.234 1 86.75 523 GLY B O 1
ATOM 8578 N N . ALA B 1 524 ? 15.805 23.656 3.436 1 87 524 ALA B N 1
ATOM 8579 C CA . ALA B 1 524 ? 16.875 24.625 3.66 1 87 524 ALA B CA 1
ATOM 8580 C C . ALA B 1 524 ? 16.359 26.047 3.611 1 87 524 ALA B C 1
ATOM 8582 O O . ALA B 1 524 ? 16.719 26.875 4.453 1 87 524 ALA B O 1
ATOM 8583 N N . VAL B 1 525 ? 15.516 26.281 2.711 1 92.5 525 VAL B N 1
ATOM 8584 C CA . VAL B 1 525 ? 15.094 27.656 2.465 1 92.5 525 VAL B CA 1
ATOM 8585 C C . VAL B 1 525 ? 13.953 28.031 3.412 1 92.5 525 VAL B C 1
ATOM 8587 O O . VAL B 1 525 ? 14.016 29.047 4.098 1 92.5 525 VAL B O 1
ATOM 8590 N N . ILE B 1 526 ? 12.984 27.234 3.498 1 93.75 526 ILE B N 1
ATOM 8591 C CA . ILE B 1 526 ? 11.758 27.578 4.223 1 93.75 526 ILE B CA 1
ATOM 8592 C C . ILE B 1 526 ? 11.977 27.375 5.719 1 93.75 526 ILE B C 1
ATOM 8594 O O . ILE B 1 526 ? 11.633 28.25 6.527 1 93.75 526 ILE B O 1
ATOM 8598 N N . TYR B 1 527 ? 12.609 26.312 6.094 1 92.31 527 TYR B N 1
ATOM 8599 C CA . TYR B 1 527 ? 12.773 26 7.504 1 92.31 527 TYR B CA 1
ATOM 8600 C C . TYR B 1 527 ? 14.055 26.609 8.055 1 92.31 527 TYR B C 1
ATOM 8602 O O . TYR B 1 527 ? 14.188 26.812 9.266 1 92.31 527 TYR B O 1
ATOM 8610 N N . GLY B 1 528 ? 14.992 26.812 7.215 1 93.44 528 GLY B N 1
ATOM 8611 C CA . GLY B 1 528 ? 16.25 27.406 7.641 1 93.44 528 GLY B CA 1
ATOM 8612 C C . GLY B 1 528 ? 16.328 28.906 7.41 1 93.44 528 GLY B C 1
ATOM 8613 O O . GLY B 1 528 ? 16.047 29.688 8.312 1 93.44 528 GLY B O 1
ATOM 8614 N N . LYS B 1 529 ? 16.578 29.266 6.156 1 94.5 529 LYS B N 1
ATOM 8615 C CA . LYS B 1 529 ? 16.781 30.656 5.777 1 94.5 529 LYS B CA 1
ATOM 8616 C C . LYS B 1 529 ? 15.586 31.516 6.168 1 94.5 529 LYS B C 1
ATOM 8618 O O . LYS B 1 529 ? 15.742 32.562 6.766 1 94.5 529 LYS B O 1
ATOM 8623 N N . GLY B 1 530 ? 14.438 31.078 5.859 1 96.38 530 GLY B N 1
ATOM 8624 C CA . GLY B 1 530 ? 13.234 31.828 6.191 1 96.38 530 GLY B CA 1
ATOM 8625 C C . GLY B 1 530 ? 13.055 32.031 7.684 1 96.38 530 GLY B C 1
ATOM 8626 O O . GLY B 1 530 ? 12.641 33.125 8.117 1 96.38 530 GLY B O 1
ATOM 8627 N N . ALA B 1 531 ? 13.344 31.062 8.43 1 96.88 531 ALA B N 1
ATOM 8628 C CA . ALA B 1 531 ? 13.227 31.172 9.875 1 96.88 531 ALA B CA 1
ATOM 8629 C C . ALA B 1 531 ? 14.266 32.156 10.43 1 96.88 531 ALA B C 1
ATOM 8631 O O . ALA B 1 531 ? 13.953 32.969 11.312 1 96.88 531 ALA B O 1
ATOM 8632 N N . LEU B 1 532 ? 15.438 32.094 9.922 1 96.25 532 LEU B N 1
ATOM 8633 C CA . LEU B 1 532 ? 16.516 32.938 10.414 1 96.25 532 LEU B CA 1
ATOM 8634 C C . LEU B 1 532 ? 16.266 34.406 10.055 1 96.25 532 LEU B C 1
ATOM 8636 O O . LEU B 1 532 ? 16.828 35.312 10.688 1 96.25 532 LEU B O 1
ATOM 8640 N N . PHE B 1 533 ? 15.539 34.625 9.07 1 97.19 533 PHE B N 1
ATOM 8641 C CA . PHE B 1 533 ? 15.094 36 8.734 1 97.19 533 PHE B CA 1
ATOM 8642 C C . PHE B 1 533 ? 14.484 36.688 9.945 1 97.19 533 PHE B C 1
ATOM 8644 O O . PHE B 1 533 ? 14.734 37.875 10.18 1 97.19 533 PHE B O 1
ATOM 8651 N N . TYR B 1 534 ? 13.703 36.031 10.688 1 97.62 534 TYR B N 1
ATOM 8652 C CA . TYR B 1 534 ? 12.992 36.625 11.805 1 97.62 534 TYR B CA 1
ATOM 8653 C C . TYR B 1 534 ? 13.953 36.969 12.938 1 97.62 534 TYR B C 1
ATOM 8655 O O . TYR B 1 534 ? 13.695 37.906 13.719 1 97.62 534 TYR B O 1
ATOM 8663 N N . ASP B 1 535 ? 15.086 36.281 13.023 1 95.75 535 ASP B N 1
ATOM 8664 C CA . ASP B 1 535 ? 16.125 36.688 13.945 1 95.75 535 ASP B CA 1
ATOM 8665 C C . ASP B 1 535 ? 16.672 38.062 13.562 1 95.75 535 ASP B C 1
ATOM 8667 O O . ASP B 1 535 ? 16.859 38.938 14.422 1 95.75 535 ASP B O 1
ATOM 8671 N N . GLU B 1 536 ? 16.938 38.156 12.297 1 97 536 GLU B N 1
ATOM 8672 C CA . GLU B 1 536 ? 17.469 39.438 11.805 1 97 536 GLU B CA 1
ATOM 8673 C C . GLU B 1 536 ? 16.453 40.562 11.945 1 97 536 GLU B C 1
ATOM 8675 O O . GLU B 1 536 ? 16.812 41.688 12.266 1 97 536 GLU B O 1
ATOM 8680 N N . MET B 1 537 ? 15.273 40.25 11.688 1 98.25 537 MET B N 1
ATOM 8681 C CA . MET B 1 537 ? 14.219 41.25 11.82 1 98.25 537 MET B CA 1
ATOM 8682 C C . MET B 1 537 ? 14.047 41.688 13.273 1 98.25 537 MET B C 1
ATOM 8684 O O . MET B 1 537 ? 13.859 42.844 13.562 1 98.25 537 MET B O 1
ATOM 8688 N N . ARG B 1 538 ? 14.094 40.75 14.156 1 98 538 ARG B N 1
ATOM 8689 C CA . ARG B 1 538 ? 14.016 41.062 15.586 1 98 538 ARG B CA 1
ATOM 8690 C C . ARG B 1 538 ? 15.156 41.969 16.016 1 98 538 ARG B C 1
ATOM 8692 O O . ARG B 1 538 ? 14.953 42.906 16.781 1 98 538 ARG B O 1
ATOM 8699 N N . LYS B 1 539 ? 16.344 41.688 15.539 1 97.31 539 LYS B N 1
ATOM 8700 C CA . LYS B 1 539 ? 17.5 42.531 15.836 1 97.31 539 LYS B CA 1
ATOM 8701 C C . LYS B 1 539 ? 17.297 43.969 15.312 1 97.31 539 LYS B C 1
ATOM 8703 O O . LYS B 1 539 ? 17.656 44.938 15.977 1 97.31 539 LYS B O 1
ATOM 8708 N N . LEU B 1 540 ? 16.781 44 14.188 1 98.12 540 LEU B N 1
ATOM 8709 C CA . LEU B 1 540 ? 16.578 45.281 13.539 1 98.12 540 LEU B CA 1
ATOM 8710 C C . LEU B 1 540 ? 15.539 46.094 14.289 1 98.12 540 LEU B C 1
ATOM 8712 O O . LEU B 1 540 ? 15.742 47.312 14.516 1 98.12 540 LEU B O 1
ATOM 8716 N N . LEU B 1 541 ? 14.438 45.531 14.734 1 98.19 541 LEU B N 1
ATOM 8717 C CA . LEU B 1 541 ? 13.305 46.25 15.297 1 98.19 541 LEU B CA 1
ATOM 8718 C C . LEU B 1 541 ? 13.469 46.438 16.797 1 98.19 541 LEU B C 1
ATOM 8720 O O . LEU B 1 541 ? 12.93 47.406 17.375 1 98.19 541 LEU B O 1
ATOM 8724 N N . GLY B 1 542 ? 14.18 45.531 17.406 1 97.12 542 GLY B N 1
ATOM 8725 C CA . GLY B 1 542 ? 14.148 45.406 18.859 1 97.12 542 GLY B CA 1
ATOM 8726 C C . GLY B 1 542 ? 12.977 44.594 19.375 1 97.12 542 GLY B C 1
ATOM 8727 O O . GLY B 1 542 ? 11.922 44.562 18.734 1 97.12 542 GLY B O 1
ATOM 8728 N N . ASP B 1 543 ? 13.062 44.062 20.531 1 96.88 543 ASP B N 1
ATOM 8729 C CA . ASP B 1 543 ? 12.086 43.125 21.094 1 96.88 543 ASP B CA 1
ATOM 8730 C C . ASP B 1 543 ? 10.711 43.781 21.203 1 96.88 543 ASP B C 1
ATOM 8732 O O . ASP B 1 543 ? 9.703 43.156 20.859 1 96.88 543 ASP B O 1
ATOM 8736 N N . ALA B 1 544 ? 10.68 44.906 21.703 1 96.69 544 ALA B N 1
ATOM 8737 C CA . ALA B 1 544 ? 9.391 45.562 21.969 1 96.69 544 ALA B CA 1
ATOM 8738 C C . ALA B 1 544 ? 8.57 45.688 20.688 1 96.69 544 ALA B C 1
ATOM 8740 O O . ALA B 1 544 ? 7.441 45.188 20.609 1 96.69 544 ALA B O 1
ATOM 8741 N N . SER B 1 545 ? 9.18 46.281 19.656 1 97.62 545 SER B N 1
ATOM 8742 C CA . SER B 1 545 ? 8.484 46.469 18.391 1 97.62 545 SER B CA 1
ATOM 8743 C C . SER B 1 545 ? 8.211 45.156 17.688 1 97.62 545 SER B C 1
ATOM 8745 O O . SER B 1 545 ? 7.16 45 17.062 1 97.62 545 SER B O 1
ATOM 8747 N N . PHE B 1 546 ? 9.109 44.312 17.734 1 98.06 546 PHE B N 1
ATOM 8748 C CA . PHE B 1 546 ? 9 43 17.078 1 98.06 546 PHE B CA 1
ATOM 8749 C C . PHE B 1 546 ? 7.816 42.219 17.625 1 98.06 546 PHE B C 1
ATOM 8751 O O . PHE B 1 546 ? 6.98 41.719 16.859 1 98.06 546 PHE B O 1
ATOM 8758 N N . PHE B 1 547 ? 7.711 42.062 18.922 1 98.06 547 PHE B N 1
ATOM 8759 C CA . PHE B 1 547 ? 6.684 41.219 19.516 1 98.06 547 PHE B CA 1
ATOM 8760 C C . PHE B 1 547 ? 5.328 41.906 19.484 1 98.06 547 PHE B C 1
ATOM 8762 O O . PHE B 1 547 ? 4.289 41.25 19.422 1 98.06 547 PHE B O 1
ATOM 8769 N N . VAL B 1 548 ? 5.324 43.25 19.516 1 97.75 548 VAL B N 1
ATOM 8770 C CA . VAL B 1 548 ? 4.07 43.969 19.297 1 97.75 548 VAL B CA 1
ATOM 8771 C C . VAL B 1 548 ? 3.523 43.656 17.906 1 97.75 548 VAL B C 1
ATOM 8773 O O . VAL B 1 548 ? 2.318 43.438 17.75 1 97.75 548 VAL B O 1
ATOM 8776 N N . ALA B 1 549 ? 4.379 43.625 16.938 1 98.31 549 ALA B N 1
ATOM 8777 C CA . ALA B 1 549 ? 3.965 43.312 15.578 1 98.31 549 ALA B CA 1
ATOM 8778 C C . ALA B 1 549 ? 3.396 41.875 15.508 1 98.31 549 ALA B C 1
ATOM 8780 O O . ALA B 1 549 ? 2.389 41.656 14.836 1 98.31 549 ALA B O 1
ATOM 8781 N N . LEU B 1 550 ? 4.031 40.906 16.172 1 98.44 550 LEU B N 1
ATOM 8782 C CA . LEU B 1 550 ? 3.553 39.531 16.156 1 98.44 550 LEU B CA 1
ATOM 8783 C C . LEU B 1 550 ? 2.199 39.438 16.859 1 98.44 550 LEU B C 1
ATOM 8785 O O . LEU B 1 550 ? 1.313 38.719 16.375 1 98.44 550 LEU B O 1
ATOM 8789 N N . ARG B 1 551 ? 2.039 40.062 17.969 1 98.19 551 ARG B N 1
ATOM 8790 C CA . ARG B 1 551 ? 0.756 40.062 18.672 1 98.19 551 ARG B CA 1
ATOM 8791 C C . ARG B 1 551 ? -0.335 40.688 17.797 1 98.19 551 ARG B C 1
ATOM 8793 O O . ARG B 1 551 ? -1.458 40.188 17.75 1 98.19 551 ARG B O 1
ATOM 8800 N N . ASN B 1 552 ? 0.022 41.75 17.125 1 98.19 552 ASN B N 1
ATOM 8801 C CA . ASN B 1 552 ? -0.929 42.375 16.219 1 98.19 552 ASN B CA 1
ATOM 8802 C C . ASN B 1 552 ? -1.249 41.5 15.031 1 98.19 552 ASN B C 1
ATOM 8804 O O . ASN B 1 552 ? -2.369 41.5 14.523 1 98.19 552 ASN B O 1
ATOM 8808 N N . TYR B 1 553 ? -0.213 40.781 14.555 1 98.06 553 TYR B N 1
ATOM 8809 C CA . TYR B 1 553 ? -0.426 39.844 13.461 1 98.06 553 TYR B CA 1
ATOM 8810 C C . TYR B 1 553 ? -1.478 38.812 13.836 1 98.06 553 TYR B C 1
ATOM 8812 O O . TYR B 1 553 ? -2.408 38.562 13.062 1 98.06 553 TYR B O 1
ATOM 8820 N N . TYR B 1 554 ? -1.313 38.219 15.016 1 97.88 554 TYR B N 1
ATOM 8821 C CA . TYR B 1 554 ? -2.279 37.219 15.5 1 97.88 554 TYR B CA 1
ATOM 8822 C C . TYR B 1 554 ? -3.65 37.875 15.703 1 97.88 554 TYR B C 1
ATOM 8824 O O . TYR B 1 554 ? -4.668 37.312 15.281 1 97.88 554 TYR B O 1
ATOM 8832 N N . ALA B 1 555 ? -3.719 38.969 16.25 1 97.12 555 ALA B N 1
ATOM 8833 C CA . ALA B 1 555 ? -4.977 39.656 16.562 1 97.12 555 ALA B CA 1
ATOM 8834 C C . ALA B 1 555 ? -5.715 40.031 15.281 1 97.12 555 ALA B C 1
ATOM 8836 O O . ALA B 1 555 ? -6.941 39.938 15.203 1 97.12 555 ALA B O 1
ATOM 8837 N N . THR B 1 556 ? -4.992 40.531 14.328 1 96.69 556 THR B N 1
ATOM 8838 C CA . THR B 1 556 ? -5.578 41.031 13.094 1 96.69 556 THR B CA 1
ATOM 8839 C C . THR B 1 556 ? -6.027 39.906 12.188 1 96.69 556 THR B C 1
ATOM 8841 O O . THR B 1 556 ? -7.062 40 11.523 1 96.69 556 THR B O 1
ATOM 8844 N N . TRP B 1 557 ? -5.281 38.906 12.18 1 96.31 557 TRP B N 1
ATOM 8845 C CA . TRP B 1 557 ? -5.484 37.906 11.117 1 96.31 557 TRP B CA 1
ATOM 8846 C C . TRP B 1 557 ? -6.023 36.594 11.688 1 96.31 557 TRP B C 1
ATOM 8848 O O . TRP B 1 557 ? -6.293 35.656 10.945 1 96.31 557 TRP B O 1
ATOM 8858 N N . ASN B 1 558 ? -6.172 36.562 12.969 1 94.81 558 ASN B N 1
ATOM 8859 C CA . ASN B 1 558 ? -6.855 35.406 13.523 1 94.81 558 ASN B CA 1
ATOM 8860 C C . ASN B 1 558 ? -8.258 35.25 12.938 1 94.81 558 ASN B C 1
ATOM 8862 O O . ASN B 1 558 ? -9.031 36.188 12.898 1 94.81 558 ASN B O 1
ATOM 8866 N N . ASP B 1 559 ? -8.57 34.062 12.328 1 92 559 ASP B N 1
ATOM 8867 C CA . ASP B 1 559 ? -9.844 33.719 11.703 1 92 559 ASP B CA 1
ATOM 8868 C C . ASP B 1 559 ? -9.898 34.188 10.258 1 92 559 ASP B C 1
ATOM 8870 O O . ASP B 1 559 ? -10.977 34.25 9.656 1 92 559 ASP B O 1
ATOM 8874 N N . LYS B 1 560 ? -8.805 34.719 9.812 1 94.12 560 LYS B N 1
ATOM 8875 C CA . LYS B 1 560 ? -8.672 35.156 8.422 1 94.12 560 LYS B CA 1
ATOM 8876 C C . LYS B 1 560 ? -7.48 34.469 7.746 1 94.12 560 LYS B C 1
ATOM 8878 O O . LYS B 1 560 ? -6.871 33.562 8.312 1 94.12 560 LYS B O 1
ATOM 8883 N N . ILE B 1 561 ? -7.332 34.75 6.508 1 94.19 561 ILE B N 1
ATOM 8884 C CA . ILE B 1 561 ? -6.191 34.25 5.742 1 94.19 561 ILE B CA 1
ATOM 8885 C C . ILE B 1 561 ? -5.266 35.406 5.379 1 94.19 561 ILE B C 1
ATOM 8887 O O . ILE B 1 561 ? -5.676 36.344 4.695 1 94.19 561 ILE B O 1
ATOM 8891 N N . ALA B 1 562 ? -4.062 35.344 5.859 1 94.88 562 ALA B N 1
ATOM 8892 C CA . ALA B 1 562 ? -3.086 36.406 5.637 1 94.88 562 ALA B CA 1
ATOM 8893 C C . ALA B 1 562 ? -2.393 36.25 4.285 1 94.88 562 ALA B C 1
ATOM 8895 O O . ALA B 1 562 ? -2.172 35.125 3.83 1 94.88 562 ALA B O 1
ATOM 8896 N N . ASP B 1 563 ? -2.02 37.375 3.734 1 91.06 563 ASP B N 1
ATOM 8897 C CA . ASP B 1 563 ? -1.206 37.375 2.521 1 91.06 563 ASP B CA 1
ATOM 8898 C C . ASP B 1 563 ? 0.282 37.312 2.859 1 91.06 563 ASP B C 1
ATOM 8900 O O . ASP B 1 563 ? 0.665 37.438 4.023 1 91.06 563 ASP B O 1
ATOM 8904 N N . GLU B 1 564 ? 1.123 37.25 1.882 1 92.94 564 GLU B N 1
ATOM 8905 C CA . GLU B 1 564 ? 2.562 37.094 2.045 1 92.94 564 GLU B CA 1
ATOM 8906 C C . GLU B 1 564 ? 3.197 38.281 2.729 1 92.94 564 GLU B C 1
ATOM 8908 O O . GLU B 1 564 ? 4.188 38.156 3.451 1 92.94 564 GLU B O 1
ATOM 8913 N N . LYS B 1 565 ? 2.631 39.438 2.574 1 95.31 565 LYS B N 1
ATOM 8914 C CA . LYS B 1 565 ? 3.291 40.656 3.061 1 95.31 565 LYS B CA 1
ATOM 8915 C C . LYS B 1 565 ? 2.59 41.188 4.301 1 95.31 565 LYS B C 1
ATOM 8917 O O . LYS B 1 565 ? 2.975 42.25 4.824 1 95.31 565 LYS B O 1
ATOM 8922 N N . SER B 1 566 ? 1.587 40.5 4.801 1 96.62 566 SER B N 1
ATOM 8923 C CA . SER B 1 566 ? 0.78 40.969 5.918 1 96.62 566 SER B CA 1
ATOM 8924 C C . SER B 1 566 ? 1.639 41.219 7.152 1 96.62 566 SER B C 1
ATOM 8926 O O . SER B 1 566 ? 1.519 42.281 7.797 1 96.62 566 SER B O 1
ATOM 8928 N N . LEU B 1 567 ? 2.5 40.344 7.461 1 97.44 567 LEU B N 1
ATOM 8929 C CA . LEU B 1 567 ? 3.32 40.5 8.656 1 97.44 567 LEU B CA 1
ATOM 8930 C C . LEU B 1 567 ? 4.363 41.594 8.445 1 97.44 567 LEU B C 1
ATOM 8932 O O . LEU B 1 567 ? 4.633 42.375 9.359 1 97.44 567 LEU B O 1
ATOM 8936 N N . ARG B 1 568 ? 4.988 41.625 7.289 1 97.31 568 ARG B N 1
ATOM 8937 C CA . ARG B 1 568 ? 5.93 42.688 6.977 1 97.31 568 ARG B CA 1
ATOM 8938 C C . ARG B 1 568 ? 5.301 44.062 7.195 1 97.31 568 ARG B C 1
ATOM 8940 O O . ARG B 1 568 ? 5.934 44.969 7.754 1 97.31 568 ARG B O 1
ATOM 8947 N N . ASN B 1 569 ? 4.113 44.219 6.766 1 98 569 ASN B N 1
ATOM 8948 C CA . ASN B 1 569 ? 3.408 45.5 6.922 1 98 569 ASN B CA 1
ATOM 8949 C C . ASN B 1 569 ? 3.205 45.844 8.398 1 98 569 ASN B C 1
ATOM 8951 O O . ASN B 1 569 ? 3.227 47 8.766 1 98 569 ASN B O 1
ATOM 8955 N N . LEU B 1 570 ? 3.008 44.875 9.18 1 98.06 570 LEU B N 1
ATOM 8956 C CA . LEU B 1 570 ? 2.828 45.125 10.602 1 98.06 570 LEU B CA 1
ATOM 8957 C C . LEU B 1 570 ? 4.16 45.438 11.273 1 98.06 570 LEU B C 1
ATOM 8959 O O . LEU B 1 570 ? 4.207 46.219 12.242 1 98.06 570 LEU B O 1
ATOM 8963 N N . PHE B 1 571 ? 5.293 44.938 10.758 1 98.38 571 PHE B N 1
ATOM 8964 C CA . PHE B 1 571 ? 6.609 45.375 11.211 1 98.38 571 PHE B CA 1
ATOM 8965 C C . PHE B 1 571 ? 6.809 46.844 10.93 1 98.38 571 PHE B C 1
ATOM 8967 O O . PHE B 1 571 ? 7.293 47.594 11.789 1 98.38 571 PHE B O 1
ATOM 8974 N N . ILE B 1 572 ? 6.426 47.281 9.789 1 98.25 572 ILE B N 1
ATOM 8975 C CA . ILE B 1 572 ? 6.555 48.656 9.391 1 98.25 572 ILE B CA 1
ATOM 8976 C C . ILE B 1 572 ? 5.668 49.531 10.273 1 98.25 572 ILE B C 1
ATOM 8978 O O . ILE B 1 572 ? 6.086 50.625 10.711 1 98.25 572 ILE B O 1
ATOM 8982 N N . ALA B 1 573 ? 4.539 49.094 10.547 1 98 573 ALA B N 1
ATOM 8983 C CA . ALA B 1 573 ? 3.619 49.844 11.391 1 98 573 ALA B CA 1
ATOM 8984 C C . ALA B 1 573 ? 4.176 50 12.805 1 98 573 ALA B C 1
ATOM 8986 O O . ALA B 1 573 ? 3.957 51.031 13.453 1 98 573 ALA B O 1
ATOM 8987 N N . ALA B 1 574 ? 4.867 48.969 13.258 1 97.56 574 ALA B N 1
ATOM 8988 C CA . ALA B 1 574 ? 5.422 49 14.609 1 97.56 574 ALA B CA 1
ATOM 8989 C C . ALA B 1 574 ? 6.68 49.844 14.672 1 97.56 574 ALA B C 1
ATOM 8991 O O . ALA B 1 574 ? 7.062 50.344 15.742 1 97.56 574 ALA B O 1
ATOM 8992 N N . SER B 1 575 ? 7.328 50.031 13.484 1 97.75 575 SER B N 1
ATOM 8993 C CA . SER B 1 575 ? 8.539 50.844 13.398 1 97.75 575 SER B CA 1
ATOM 8994 C C . SER B 1 575 ? 8.594 51.594 12.078 1 97.75 575 SER B C 1
ATOM 8996 O O . SER B 1 575 ? 9.5 51.406 11.273 1 97.75 575 SER B O 1
ATOM 8998 N N . PRO B 1 576 ? 7.816 52.625 11.984 1 97.06 576 PRO B N 1
ATOM 8999 C CA . PRO B 1 576 ? 7.723 53.312 10.703 1 97.06 576 PRO B CA 1
ATOM 9000 C C . PRO B 1 576 ? 9.039 53.969 10.281 1 97.06 576 PRO B C 1
ATOM 9002 O O . PRO B 1 576 ? 9.336 54.062 9.094 1 97.06 576 PRO B O 1
ATOM 9005 N N . ALA B 1 577 ? 9.789 54.375 11.211 1 97.38 577 ALA B N 1
ATOM 9006 C CA . ALA B 1 577 ? 11.055 55.031 10.93 1 97.38 577 ALA B CA 1
ATOM 9007 C C . ALA B 1 577 ? 12.039 54.062 10.266 1 97.38 577 ALA B C 1
ATOM 9009 O O . ALA B 1 577 ? 13 54.5 9.617 1 97.38 577 ALA B O 1
ATOM 9010 N N . LYS B 1 578 ? 11.781 52.812 10.422 1 97.88 578 LYS B N 1
ATOM 9011 C CA . LYS B 1 578 ? 12.711 51.812 9.914 1 97.88 578 LYS B CA 1
ATOM 9012 C C . LYS B 1 578 ? 12.164 51.156 8.648 1 97.88 578 LYS B C 1
ATOM 9014 O O . LYS B 1 578 ? 12.602 50.062 8.281 1 97.88 578 LYS B O 1
ATOM 9019 N N . ARG B 1 579 ? 11.273 51.719 8.023 1 97.75 579 ARG B N 1
ATOM 9020 C CA . ARG B 1 579 ? 10.609 51.156 6.867 1 97.75 579 ARG B CA 1
ATOM 9021 C C . ARG B 1 579 ? 11.625 50.719 5.816 1 97.75 579 ARG B C 1
ATOM 9023 O O . ARG B 1 579 ? 11.555 49.594 5.312 1 97.75 579 ARG B O 1
ATOM 9030 N N . THR B 1 580 ? 12.531 51.562 5.488 1 97.94 580 THR B N 1
ATOM 9031 C CA . THR B 1 580 ? 13.508 51.281 4.438 1 97.94 580 THR B CA 1
ATOM 9032 C C . THR B 1 580 ? 14.375 50.094 4.812 1 97.94 580 THR B C 1
ATOM 9034 O O . THR B 1 580 ? 14.672 49.25 3.971 1 97.94 580 THR B O 1
ATOM 9037 N N . SER B 1 581 ? 14.742 50.094 6.008 1 98.19 581 SER B N 1
ATOM 9038 C CA . SER B 1 581 ? 15.578 48.969 6.484 1 98.19 581 SER B CA 1
ATOM 9039 C C . SER B 1 581 ? 14.797 47.656 6.504 1 98.19 581 SER B C 1
ATOM 9041 O O . SER B 1 581 ? 15.344 46.594 6.203 1 98.19 581 SER B O 1
ATOM 9043 N N . ILE B 1 582 ? 13.578 47.75 6.871 1 98.38 582 ILE B N 1
ATOM 9044 C CA . ILE B 1 582 ? 12.719 46.562 6.895 1 98.38 582 ILE B CA 1
ATOM 9045 C C . ILE B 1 582 ? 12.555 46.031 5.48 1 98.38 582 ILE B C 1
ATOM 9047 O O . ILE B 1 582 ? 12.703 44.812 5.254 1 98.38 582 ILE B O 1
ATOM 9051 N N . ASP B 1 583 ? 12.297 46.875 4.539 1 97.94 583 ASP B N 1
ATOM 9052 C CA . ASP B 1 583 ? 12.117 46.5 3.145 1 97.94 583 ASP B CA 1
ATOM 9053 C C . ASP B 1 583 ? 13.391 45.875 2.58 1 97.94 583 ASP B C 1
ATOM 9055 O O . ASP B 1 583 ? 13.336 44.875 1.831 1 97.94 583 ASP B O 1
ATOM 9059 N N . ALA B 1 584 ? 14.477 46.438 2.908 1 97.88 584 ALA B N 1
ATOM 9060 C CA . ALA B 1 584 ? 15.758 45.938 2.416 1 97.88 584 ALA B CA 1
ATOM 9061 C C . ALA B 1 584 ? 16.031 44.531 2.961 1 97.88 584 ALA B C 1
ATOM 9063 O O . ALA B 1 584 ? 16.516 43.688 2.234 1 97.88 584 ALA B O 1
ATOM 9064 N N . LEU B 1 585 ? 15.789 44.375 4.199 1 97.88 585 LEU B N 1
ATOM 9065 C CA . LEU B 1 585 ? 16.016 43.094 4.82 1 97.88 585 LEU B CA 1
ATOM 9066 C C . LEU B 1 585 ? 15.086 42.031 4.227 1 97.88 585 LEU B C 1
ATOM 9068 O O . LEU B 1 585 ? 15.508 40.906 3.973 1 97.88 585 LEU B O 1
ATOM 9072 N N . TYR B 1 586 ? 13.82 42.375 4.055 1 97.69 586 TYR B N 1
ATOM 9073 C CA . TYR B 1 586 ? 12.844 41.469 3.461 1 97.69 586 TYR B CA 1
ATOM 9074 C C . TYR B 1 586 ? 13.258 41.094 2.051 1 97.69 586 TYR B C 1
ATOM 9076 O O . TYR B 1 586 ? 13.188 39.906 1.69 1 97.69 586 TYR B O 1
ATOM 9084 N N . LYS B 1 587 ? 13.656 42 1.288 1 97.38 587 LYS B N 1
ATOM 9085 C CA . LYS B 1 587 ? 14.109 41.75 -0.074 1 97.38 587 LYS B CA 1
ATOM 9086 C C . LYS B 1 587 ? 15.297 40.781 -0.081 1 97.38 587 LYS B C 1
ATOM 9088 O O . LYS B 1 587 ? 15.305 39.812 -0.824 1 97.38 587 LYS B O 1
ATOM 9093 N N . ARG B 1 588 ? 16.219 41 0.738 1 96.81 588 ARG B N 1
ATOM 9094 C CA . ARG B 1 588 ? 17.453 40.219 0.752 1 96.81 588 ARG B CA 1
ATOM 9095 C C . ARG B 1 588 ? 17.203 38.781 1.198 1 96.81 588 ARG B C 1
ATOM 9097 O O . ARG B 1 588 ? 17.688 37.844 0.577 1 96.81 588 ARG B O 1
ATOM 9104 N N . TRP B 1 589 ? 16.406 38.625 2.207 1 96.81 589 TRP B N 1
ATOM 9105 C CA . TRP B 1 589 ? 16.266 37.312 2.844 1 96.81 589 TRP B CA 1
ATOM 9106 C C . TRP B 1 589 ? 15.148 36.5 2.195 1 96.81 589 TRP B C 1
ATOM 9108 O O . TRP B 1 589 ? 15.203 35.281 2.16 1 96.81 589 TRP B O 1
ATOM 9118 N N . ILE B 1 590 ? 14.086 37.188 1.719 1 97.31 590 ILE B N 1
ATOM 9119 C CA . ILE B 1 590 ? 12.875 36.5 1.301 1 97.31 590 ILE B CA 1
ATOM 9120 C C . ILE B 1 590 ? 12.758 36.531 -0.221 1 97.31 590 ILE B C 1
ATOM 9122 O O . ILE B 1 590 ? 12.438 35.531 -0.854 1 97.31 590 ILE B O 1
ATOM 9126 N N . GLU B 1 591 ? 13.102 37.625 -0.868 1 97.25 591 GLU B N 1
ATOM 9127 C CA . GLU B 1 591 ? 12.836 37.812 -2.291 1 97.25 591 GLU B CA 1
ATOM 9128 C C . GLU B 1 591 ? 14.094 37.594 -3.123 1 97.25 591 GLU B C 1
ATOM 9130 O O . GLU B 1 591 ? 14.055 37.688 -4.352 1 97.25 591 GLU B O 1
ATOM 9135 N N . GLU B 1 592 ? 15.188 37.406 -2.373 1 96.75 592 GLU B N 1
ATOM 9136 C CA . GLU B 1 592 ? 16.438 37.094 -3.051 1 96.75 592 GLU B CA 1
ATOM 9137 C C . GLU B 1 592 ? 17.109 35.844 -2.434 1 96.75 592 GLU B C 1
ATOM 9139 O O . GLU B 1 592 ? 16.594 35.281 -1.465 1 96.75 592 GLU B O 1
ATOM 9144 N N . ALA B 1 593 ? 18.203 35.344 -3.076 1 93.5 593 ALA B N 1
ATOM 9145 C CA . ALA B 1 593 ? 18.906 34.125 -2.635 1 93.5 593 ALA B CA 1
ATOM 9146 C C . ALA B 1 593 ? 20.297 34.469 -2.137 1 93.5 593 ALA B C 1
ATOM 9148 O O . ALA B 1 593 ? 21.281 34.344 -2.881 1 93.5 593 ALA B O 1
ATOM 9149 N N . HIS B 1 594 ? 20.422 34.906 -0.865 1 92.88 594 HIS B N 1
ATOM 9150 C CA . HIS B 1 594 ? 21.703 35.281 -0.282 1 92.88 594 HIS B CA 1
ATOM 9151 C C . HIS B 1 594 ? 22.016 34.406 0.946 1 92.88 594 HIS B C 1
ATOM 9153 O O . HIS B 1 594 ? 22.719 34.875 1.849 1 92.88 594 HIS B O 1
ATOM 9159 N N . GLY B 1 595 ? 21.453 33.312 1.008 1 89.75 595 GLY B N 1
ATOM 9160 C CA . GLY B 1 595 ? 21.594 32.469 2.168 1 89.75 595 GLY B CA 1
ATOM 9161 C C . GLY B 1 595 ? 23.031 32.031 2.416 1 89.75 595 GLY B C 1
ATOM 9162 O O . GLY B 1 595 ? 23.484 31.984 3.562 1 89.75 595 GLY B O 1
ATOM 9163 N N . SER B 1 596 ? 23.688 31.688 1.4 1 84.06 596 SER B N 1
ATOM 9164 C CA . SER B 1 596 ? 25.078 31.25 1.544 1 84.06 596 SER B CA 1
ATOM 9165 C C . SER B 1 596 ? 25.938 32.344 2.143 1 84.06 596 SER B C 1
ATOM 9167 O O . SER B 1 596 ? 26.875 32.062 2.902 1 84.06 596 SER B O 1
ATOM 9169 N N . GLU B 1 597 ? 25.688 33.5 1.828 1 86.56 597 GLU B N 1
ATOM 9170 C CA . GLU B 1 597 ? 26.422 34.656 2.344 1 86.56 597 GLU B CA 1
ATOM 9171 C C . GLU B 1 597 ? 26.031 34.969 3.785 1 86.56 597 GLU B C 1
ATOM 9173 O O . GLU B 1 597 ? 26.891 35.25 4.621 1 86.56 597 GLU B O 1
ATOM 9178 N N . ASP B 1 598 ? 24.844 34.844 4.059 1 89.62 598 ASP B N 1
ATOM 9179 C CA . ASP B 1 598 ? 24.312 35.344 5.324 1 89.62 598 ASP B CA 1
ATOM 9180 C C . ASP B 1 598 ? 24.391 34.281 6.41 1 89.62 598 ASP B C 1
ATOM 9182 O O . ASP B 1 598 ? 24.5 34.594 7.594 1 89.62 598 ASP B O 1
ATOM 9186 N N . ILE B 1 599 ? 24.25 33.062 6.16 1 86.75 599 ILE B N 1
ATOM 9187 C CA . ILE B 1 599 ? 24.172 31.969 7.137 1 86.75 599 ILE B CA 1
ATOM 9188 C C . ILE B 1 599 ? 25.453 31.141 7.102 1 86.75 599 ILE B C 1
ATOM 9190 O O . ILE B 1 599 ? 25.922 30.672 8.141 1 86.75 599 ILE B O 1
ATOM 9194 N N . GLY B 1 600 ? 26.016 31.062 6.164 1 68.88 600 GLY B N 1
ATOM 9195 C CA . GLY B 1 600 ? 27.156 30.188 5.965 1 68.88 600 GLY B CA 1
ATOM 9196 C C . GLY B 1 600 ? 26.797 28.875 5.289 1 68.88 600 GLY B C 1
ATOM 9197 O O . GLY B 1 600 ? 25.609 28.562 5.117 1 68.88 600 GLY B O 1
ATOM 9198 N N . GLY B 1 601 ? 27.781 28.047 4.836 1 57.66 601 GLY B N 1
ATOM 9199 C CA . GLY B 1 601 ? 27.547 26.703 4.34 1 57.66 601 GLY B CA 1
ATOM 9200 C C . GLY B 1 601 ? 27.5 26.625 2.826 1 57.66 601 GLY B C 1
ATOM 9201 O O . GLY B 1 601 ? 27.203 25.562 2.26 1 57.66 601 GLY B O 1
ATOM 9202 N N . GLY B 1 602 ? 27.391 27.75 2.199 1 43.44 602 GLY B N 1
ATOM 9203 C CA . GLY B 1 602 ? 27.391 27.688 0.747 1 43.44 602 GLY B CA 1
ATOM 9204 C C . GLY B 1 602 ? 28.453 26.75 0.188 1 43.44 602 GLY B C 1
ATOM 9205 O O . GLY B 1 602 ? 29.047 25.969 0.927 1 43.44 602 GLY B O 1
ATOM 9206 N N . ALA B 1 603 ? 29.312 27.344 -0.777 1 35.91 603 ALA B N 1
ATOM 9207 C CA . ALA B 1 603 ? 30.266 26.703 -1.676 1 35.91 603 ALA B CA 1
ATOM 9208 C C . ALA B 1 603 ? 31.391 26.031 -0.891 1 35.91 603 ALA B C 1
ATOM 9210 O O . ALA B 1 603 ? 32.5 26.578 -0.764 1 35.91 603 ALA B O 1
ATOM 9211 N N . MET B 1 604 ? 31.312 25.891 0.298 1 35.31 604 MET B N 1
ATOM 9212 C CA . MET B 1 604 ? 32.438 24.969 0.359 1 35.31 604 MET B CA 1
ATOM 9213 C C . MET B 1 604 ? 32.25 23.828 -0.635 1 35.31 604 MET B C 1
ATOM 9215 O O . MET B 1 604 ? 31.234 23.109 -0.587 1 35.31 604 MET B O 1
ATOM 9219 N N . ASN B 1 605 ? 32.562 24.031 -1.793 1 34.62 605 ASN B N 1
ATOM 9220 C CA . ASN B 1 605 ? 32.75 23 -2.814 1 34.62 605 ASN B CA 1
ATOM 9221 C C . ASN B 1 605 ? 33.156 21.672 -2.197 1 34.62 605 ASN B C 1
ATOM 9223 O O . ASN B 1 605 ? 34.344 21.344 -2.146 1 34.62 605 ASN B O 1
ATOM 9227 N N . LEU B 1 606 ? 32.875 21.438 -1.077 1 34.12 606 LEU B N 1
ATOM 9228 C CA . LEU B 1 606 ? 33.188 20.047 -0.769 1 34.12 606 LEU B CA 1
ATOM 9229 C C . LEU B 1 606 ? 32.625 19.109 -1.821 1 34.12 606 LEU B C 1
ATOM 9231 O O . LEU B 1 606 ? 31.406 18.984 -1.953 1 34.12 606 LEU B O 1
ATOM 9235 N N . ASP B 1 607 ? 33.219 19.188 -2.93 1 33.94 607 ASP B N 1
ATOM 9236 C CA . ASP B 1 607 ? 33.062 18.156 -3.945 1 33.94 607 ASP B CA 1
ATOM 9237 C C . ASP B 1 607 ? 32.938 16.781 -3.309 1 33.94 607 ASP B C 1
ATOM 9239 O O . ASP B 1 607 ? 33.906 16.062 -3.162 1 33.94 607 ASP B O 1
ATOM 9243 N N . LEU B 1 608 ? 32.062 16.688 -2.449 1 37.66 608 LEU B N 1
ATOM 9244 C CA . LEU B 1 608 ? 31.844 15.352 -1.925 1 37.66 608 LEU B CA 1
ATOM 9245 C C . LEU B 1 608 ? 32 14.305 -3.023 1 37.66 608 LEU B C 1
ATOM 9247 O O . LEU B 1 608 ? 32.531 13.219 -2.777 1 37.66 608 LEU B O 1
ATOM 9251 N N . GLY B 1 609 ? 31.516 14.727 -4.137 1 36 609 GLY B N 1
ATOM 9252 C CA . GLY B 1 609 ? 31.938 13.93 -5.277 1 36 609 GLY B CA 1
ATOM 9253 C C . GLY B 1 609 ? 33.438 13.883 -5.465 1 36 609 GLY B C 1
ATOM 9254 O O . GLY B 1 609 ? 34 12.812 -5.66 1 36 609 GLY B O 1
ATOM 9255 N N . GLY B 1 610 ? 34.031 15.031 -5.418 1 36.75 610 GLY B N 1
ATOM 9256 C CA . GLY B 1 610 ? 35.5 15.102 -5.465 1 36.75 610 GLY B CA 1
ATOM 9257 C C . GLY B 1 610 ? 36.156 14.523 -4.234 1 36.75 610 GLY B C 1
ATOM 9258 O O . GLY B 1 610 ? 37.188 13.844 -4.336 1 36.75 610 GLY B O 1
ATOM 9259 N N . MET B 1 611 ? 35.625 14.688 -3.117 1 36 611 MET B N 1
ATOM 9260 C CA . MET B 1 611 ? 36.156 14.055 -1.917 1 36 611 MET B CA 1
ATOM 9261 C C . MET B 1 611 ? 35.906 12.555 -1.939 1 36 611 MET B C 1
ATOM 9263 O O . MET B 1 611 ? 36.812 11.773 -1.648 1 36 611 MET B O 1
ATOM 9267 N N . LEU B 1 612 ? 34.719 12.266 -2.271 1 36.22 612 LEU B N 1
ATOM 9268 C CA . LEU B 1 612 ? 34.469 10.844 -2.461 1 36.22 612 LEU B CA 1
ATOM 9269 C C . LEU B 1 612 ? 35.219 10.32 -3.682 1 36.22 612 LEU B C 1
ATOM 9271 O O . LEU B 1 612 ? 35.75 9.211 -3.66 1 36.22 612 LEU B O 1
ATOM 9275 N N . GLY B 1 613 ? 35.25 11.195 -4.723 1 34.88 613 GLY B N 1
ATOM 9276 C CA . GLY B 1 613 ? 36.125 10.906 -5.832 1 34.88 613 GLY B CA 1
ATOM 9277 C C . GLY B 1 613 ? 37.594 10.922 -5.434 1 34.88 613 GLY B C 1
ATOM 9278 O O . GLY B 1 613 ? 38.375 10.062 -5.867 1 34.88 613 GLY B O 1
ATOM 9279 N N . GLY B 1 614 ? 38.031 11.945 -4.766 1 34.59 614 GLY B N 1
ATOM 9280 C CA . GLY B 1 614 ? 39.375 11.945 -4.223 1 34.59 614 GLY B CA 1
ATOM 9281 C C . GLY B 1 614 ? 39.656 10.781 -3.289 1 34.59 614 GLY B C 1
ATOM 9282 O O . GLY B 1 614 ? 40.719 10.164 -3.342 1 34.59 614 GLY B O 1
ATOM 9283 N N . LEU B 1 615 ? 38.781 10.562 -2.41 1 32.78 615 LEU B N 1
ATOM 9284 C CA . LEU B 1 615 ? 38.906 9.391 -1.547 1 32.78 615 LEU B CA 1
ATOM 9285 C C . LEU B 1 615 ? 38.906 8.109 -2.371 1 32.78 615 LEU B C 1
ATOM 9287 O O . LEU B 1 615 ? 39.688 7.195 -2.104 1 32.78 615 LEU B O 1
ATOM 9291 N N . LEU B 1 616 ? 38 8.188 -3.287 1 32.97 616 LEU B N 1
ATOM 9292 C CA . LEU B 1 616 ? 38.031 7.027 -4.176 1 32.97 616 LEU B CA 1
ATOM 9293 C C . LEU B 1 616 ? 39.125 7.164 -5.227 1 32.97 616 LEU B C 1
ATOM 929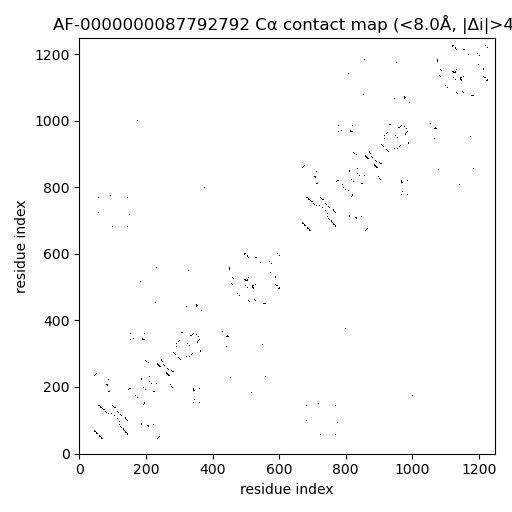5 O O . LEU B 1 616 ? 39.688 6.168 -5.676 1 32.97 616 LEU B O 1
ATOM 9299 N N . GLY B 1 617 ? 39.406 8.422 -5.723 1 34.16 617 GLY B N 1
ATOM 9300 C CA . GLY B 1 617 ? 40.438 8.648 -6.699 1 34.16 617 GLY B CA 1
ATOM 9301 C C . GLY B 1 617 ? 41.844 8.688 -6.09 1 34.16 617 GLY B C 1
ATOM 9302 O O . GLY B 1 617 ? 42.844 8.469 -6.781 1 34.16 617 GLY B O 1
ATOM 9303 N N . ALA B 1 618 ? 42.031 9.391 -4.973 1 33.31 618 ALA B N 1
ATOM 9304 C CA . ALA B 1 618 ? 43.375 9.492 -4.441 1 33.31 618 ALA B CA 1
ATOM 9305 C C . ALA B 1 618 ? 44.031 8.109 -4.27 1 33.31 618 ALA B C 1
ATOM 9307 O O . ALA B 1 618 ? 45.25 7.992 -4.133 1 33.31 618 ALA B O 1
ATOM 9308 N N . ASN B 1 619 ? 43.219 7.156 -4.078 1 28.14 619 ASN B N 1
ATOM 9309 C CA . ASN B 1 619 ? 43.969 5.906 -3.916 1 28.14 619 ASN B CA 1
ATOM 9310 C C . ASN B 1 619 ? 44.469 5.387 -5.25 1 28.14 619 ASN B C 1
ATOM 9312 O O . ASN B 1 619 ? 45.125 4.34 -5.305 1 28.14 619 ASN B O 1
ATOM 9316 N N . ALA B 1 620 ? 44.062 5.992 -6.402 1 30.03 620 ALA B N 1
ATOM 9317 C CA . ALA B 1 620 ? 44.625 5.414 -7.613 1 30.03 620 ALA B CA 1
ATOM 9318 C C . ALA B 1 620 ? 46 6.051 -7.926 1 30.03 620 ALA B C 1
ATOM 9320 O O . ALA B 1 620 ? 46.719 5.566 -8.789 1 30.03 620 ALA B O 1
ATOM 9321 N N . GLY B 1 621 ? 46.188 7.371 -7.617 1 25.08 621 GLY B N 1
ATOM 9322 C CA . GLY B 1 621 ? 47.312 8 -8.273 1 25.08 621 GLY B CA 1
ATOM 9323 C C . GLY B 1 621 ? 48.656 7.57 -7.703 1 25.08 621 GLY B C 1
ATOM 9324 O O . GLY B 1 621 ? 49.719 7.883 -8.266 1 25.08 621 GLY B O 1
ATOM 9325 N N . GLU B 1 622 ? 48.812 7.438 -6.414 1 23.62 622 GLU B N 1
ATOM 9326 C CA . GLU B 1 622 ? 50.25 7.5 -6.152 1 23.62 622 GLU B CA 1
ATOM 9327 C C . GLU B 1 622 ? 50.938 6.215 -6.598 1 23.62 622 GLU B C 1
ATOM 9329 O O . GLU B 1 622 ? 51 5.234 -5.852 1 23.62 622 GLU B O 1
ATOM 9334 N N . SER B 1 623 ? 50.719 5.762 -7.801 1 22.2 623 SER B N 1
ATOM 9335 C CA . SER B 1 623 ? 51.781 4.922 -8.32 1 22.2 623 SER B CA 1
ATOM 9336 C C . SER B 1 623 ? 53.094 5.699 -8.414 1 22.2 623 SER B C 1
ATOM 9338 O O . SER B 1 623 ? 53.188 6.66 -9.18 1 22.2 623 SER B O 1
ATOM 9340 N N . GLU B 1 624 ? 53.812 6.168 -7.398 1 19.41 624 GLU B N 1
ATOM 9341 C CA . GLU B 1 624 ? 55.25 6.141 -7.586 1 19.41 624 GLU B CA 1
ATOM 9342 C C . GLU B 1 624 ? 55.75 4.715 -7.766 1 19.41 624 GLU B C 1
ATOM 9344 O O . GLU B 1 624 ? 55.312 3.797 -7.078 1 19.41 624 GLU B O 1
#

Organism: NCBI:txid1960156

Solvent-accessible surface area (backbone atoms only — not comparable to full-atom values): 66015 Å² total; per-residue (Å²): 142,82,85,82,85,77,81,76,81,79,88,81,82,87,75,86,88,84,94,83,88,83,84,80,81,77,70,85,70,83,74,79,72,78,79,76,75,70,79,76,67,80,76,75,68,53,36,34,39,41,35,40,37,38,42,42,77,44,64,34,30,39,46,34,40,37,37,39,34,43,62,40,56,88,92,44,62,33,50,55,50,49,27,32,33,54,40,25,26,62,47,38,63,33,72,58,72,82,43,34,29,58,50,76,76,46,36,17,64,36,91,87,39,67,75,43,60,67,47,76,57,68,22,33,33,40,36,48,54,79,61,67,38,69,49,64,47,43,39,31,40,33,31,38,35,47,49,37,58,38,58,79,56,41,44,34,67,64,34,21,46,42,37,38,53,32,92,29,50,45,51,63,65,62,51,52,72,84,73,59,62,74,69,66,65,72,40,49,50,45,31,40,54,22,32,30,95,71,29,42,24,34,29,63,28,77,50,76,41,61,43,40,68,56,96,86,35,69,58,73,72,69,77,68,34,46,78,57,74,58,53,49,56,48,21,32,39,38,39,38,40,36,32,54,64,73,56,46,78,51,54,38,56,55,72,46,76,46,79,55,91,73,25,29,38,38,39,29,46,27,66,81,19,50,53,68,39,39,38,36,21,70,50,55,42,75,52,72,49,78,39,78,40,91,94,39,65,28,41,36,33,28,32,30,45,58,94,42,53,85,48,42,64,58,52,42,50,48,47,48,51,36,52,38,50,46,22,72,58,39,46,71,70,89,63,56,53,37,38,40,32,56,29,47,22,15,59,46,42,62,56,44,63,46,40,55,29,30,35,34,21,50,50,62,66,44,63,54,67,60,49,47,43,50,45,42,42,70,62,61,47,85,67,35,64,67,48,41,59,51,65,70,45,76,70,56,69,66,88,61,61,77,70,73,68,69,82,70,75,69,86,73,80,55,67,60,56,54,49,51,48,50,52,48,49,52,47,48,54,47,60,73,40,42,51,59,49,47,46,32,25,35,56,41,28,51,49,40,48,53,27,20,16,43,46,32,33,54,35,35,33,65,29,50,3,53,20,47,37,49,29,37,49,45,36,25,77,74,67,29,65,66,51,18,52,51,48,38,46,62,60,22,50,40,38,24,22,49,15,29,62,61,67,36,40,77,48,49,26,72,44,34,32,65,74,45,83,42,60,36,16,41,44,10,23,28,44,8,46,38,15,51,42,52,56,55,49,32,66,71,57,32,66,70,36,39,42,51,22,47,28,48,45,39,67,70,24,44,78,36,70,49,60,86,56,52,57,60,52,35,45,30,69,53,36,62,90,44,37,69,60,51,52,51,50,45,42,45,53,31,72,27,64,47,48,44,79,73,74,42,49,39,81,67,72,68,39,53,64,48,49,49,37,37,64,60,42,56,71,64,56,79,69,124,140,84,80,92,75,86,81,84,89,80,89,81,80,87,74,87,79,83,88,91,85,88,80,85,75,77,72,86,73,83,76,79,70,78,78,74,76,71,78,75,68,80,75,77,66,55,37,34,40,41,34,40,37,38,41,42,77,45,65,33,31,40,46,34,38,37,37,39,35,43,62,40,55,90,92,45,63,33,52,56,48,51,26,33,34,53,40,26,27,61,46,38,66,34,74,60,72,84,42,34,29,59,49,76,77,44,37,18,65,35,90,87,40,67,75,42,59,67,48,75,58,68,22,34,33,41,36,47,54,78,60,67,36,70,51,65,46,43,38,30,41,33,31,37,36,50,50,37,58,40,58,78,57,41,42,35,67,66,34,21,47,42,37,38,53,34,90,30,51,44,51,64,65,61,52,53,68,84,73,60,63,72,72,67,67,75,44,51,46,44,30,42,55,22,31,29,95,71,29,42,24,33,28,63,26,78,49,77,39,62,43,40,68,56,95,87,35,68,58,72,72,68,77,67,35,43,78,56,72,58,52,50,56,47,21,32,40,38,39,37,40,36,32,52,63,73,56,43,77,50,55,38,56,56,73,46,76,45,79,55,92,74,24,29,37,39,39,28,45,26,65,82,18,48,54,67,39,39,37,35,21,71,51,55,42,74,52,73,49,78,38,80,41,91,94,39,64,28,42,36,33,27,33,30,44,57,94,41,52,86,46,42,64,60,51,41,52,49,46,48,51,35,51,37,49,48,22,71,60,39,45,73,71,89,63,55,53,38,38,38,33,57,29,46,23,16,60,47,42,60,56,44,66,48,40,54,30,29,35,33,21,49,50,62,65,45,62,55,66,59,49,48,44,50,45,40,42,70,62,60,46,85,67,36,67,66,48,42,59,54,66,70,44,76,71,59,68,68,89,61,61,79,69,72,69,68,82,71,77,70,88,71,82,54,67,61,55,54,48,49,48,50,51,48,48,53,46,46,52,47,60,73,40,43,50,60,49,48,45,33,24,36,56,40,29,51,47,39,49,54,28,19,17,42,46,32,34,56,37,36,32,65,29,49,4,51,20,49,38,49,28,37,50,46,37,26,76,74,68,30,66,67,51,18,52,50,47,40,47,62,60,22,50,41,37,24,23,49,14,30,62,60,65,37,41,76,49,48,28,72,44,34,35,65,72,44,81,42,61,35,17,42,42,9,23,28,44,8,46,38,15,53,44,54,55,53,48,33,66,73,57,32,66,68,36,38,42,50,23,46,27,46,43,39,67,70,25,44,79,36,69,48,60,88,56,52,58,60,52,33,45,30,70,55,36,60,91,43,37,67,60,51,52,51,51,46,42,45,54,31,71,27,64,46,46,44,79,73,72,43,48,39,81,66,72,66,38,52,64,48,47,50,36,37,64,62,44,56,72,65,59,78,72,124